Protein AF-A0A8J4W9W8-F1 (afdb_monomer_lite)

Sequence (789 aa):
MNREPVAATDDAAAPTRNLPNRDFATLAKQFIPFQNRTLEEAEPILRTQFSYTGSSVENGIGLIEESRSNFKYFCTGRRFLTRFVADLELLNRHDLMSRIFRIIVPSSDYLTIDVGLHSKDVDPFIFSISKKLGFNALSKIFPELIETAKQVSVKEVPESMWVSTDSTEIPKVALTQSLQAAIRDLEYFLEYIVITDMNKQMIVGMPKTQKHILRVRFKLYAGSKKLDVPKALQLVLSLIDGSGATIKLSPNDIARRQADIKERKHKQYTSLSYEEQQKIDAQNEKKATRKRFNRKTCNSYSHEKNVDECFKMELSYPLIRVPFEETSKTFRLYHKQLTRELAQATAQIEALGDEEGQQPGHRMDVNVAIAKLAELARTLRNLKQSAKSYVVEQQSGLESCAKRARYLETLEDAKIGGDQSGKENNQDKAINDRLIADYLLSQGYLASAKIIEDTKDIGHLVDHDLHTECQLVLKDLRNHRTATAITWCSQNGTRLRRLQSQLEFHVRRQDFIELVRSHKPLEAVKYARAYLTPLAMQPEKQTLRDAAIGEVQIAMATLAFEAPATCGIVAYEKVFSMDRWLMLEKLFYKTFNEVYGIHDPPSLCIAVHAGLSTLNTRTCHLTRDANLKARLAWLTEGFKQRQEGEEIGDNEDSSNESDEIWFKLSTAHEKKAKRDAATSELTNNSSGSKKRKHTGAELPVPICPACSEVGSQLCTGLPFAYHPHSRLVCRVTQSVMDEHNPPLVLPNGRVYSKRGIELLTQRSADGMIKCVDTEDVFSPTDVKPVYIL

Secondary structure (DSSP, 8-state):
-----------------------HHHHHTTTHHHHHHHHHHHHHHHHHH-SEES-SSTT----EEEETTEEEEEEE--TTEEEEEEEEE----S-HHHHHHHHHS----EEEEEEEE-TTTS-S--EEEEEGGGHHHHHHH-THHHHT-EEE--TTS-TTEEEEESSSSHHHHH--HHHHHHHHHTTTTEEEEEEES---SPPTTS-TT---EEEEEEESEETTEEP-HHHHHHHHHHHHHIIIII----HHHHHHHHHHHHHHHHHHHHTS-HHHHHHHHHHHHHHHHHHHHHHHHHTT--TTSSHHHHHHHHHTHHHHHHHHHHHHHHHHHHHHHHHHHHHHHHHHHHHHH--TT--TT-PPPHHHHHHHHHHHHHHHHHHHHHHHHHHHHHHHHHHHHHHHHHHHHHHHHTTTS----S---HHHHHHHHHHHHHHHHHTT-HHHHHHHHHHHT-GGGS-HHHHHHHHHHHHHHHTT--HHHHHHHHHHHHHHHHHT--HHHHHHHHHHHHHHHTT-HHHHHHHIIIIIHHHHH--SSHHHHHHHHHHHHHHHHGGG-SSGGGSS-HHHHGGG-THHHHHHHHHHHHHHHHHHT--SS-HHHHHHHHHHHHH--HHHHHHHHHHHHHHHHHHHHHHHHHHTT-----------------------------------------------------PPPPSSGGGSHHHHHHTTTPPPP--SS---B-TTT-PBP-TTS-EEE-TTS-EEEHHHHHHHHHH-TTS-EE-TTT--EE-GGG-EE----

InterPro domains:
  IPR006595 CTLH, C-terminal LisH motif [PS50897] (471-523)
  IPR006595 CTLH, C-terminal LisH motif [SM00668] (466-523)
  IPR012879 PAT complex subunit CCDC47 [PF07946] (37-252)
  IPR013144 CRA domain [SM00757] (519-624)
  IPR024964 CTLH/CRA C-terminal to LisH motif domain [PF10607] (468-617)
  IPR044063 Gid-type RING finger domain [PS51867] (704-774)
  IPR045098 Fyv10 family [PTHR12170] (312-787)

Structure (mmCIF, N/CA/C/O backbone):
data_AF-A0A8J4W9W8-F1
#
_entry.id   AF-A0A8J4W9W8-F1
#
loop_
_atom_site.group_PDB
_atom_site.id
_atom_site.type_symbol
_atom_site.label_atom_id
_atom_site.label_alt_id
_atom_site.label_comp_id
_atom_site.label_asym_id
_atom_site.label_entity_id
_atom_site.label_seq_id
_atom_site.pdbx_PDB_ins_code
_atom_site.Cartn_x
_atom_site.Cartn_y
_atom_site.Cartn_z
_atom_site.occupancy
_atom_site.B_iso_or_equiv
_atom_site.auth_seq_id
_atom_site.auth_comp_id
_atom_site.auth_asym_id
_atom_site.auth_atom_id
_atom_site.pdbx_PDB_model_num
ATOM 1 N N . MET A 1 1 ? -18.045 66.562 51.109 1.00 33.84 1 MET A N 1
ATOM 2 C CA . MET A 1 1 ? -16.611 66.742 50.801 1.00 33.84 1 MET A CA 1
ATOM 3 C C . MET A 1 1 ? -16.402 66.380 49.347 1.00 33.84 1 MET A C 1
ATOM 5 O O . MET A 1 1 ? -16.769 65.289 48.938 1.00 33.84 1 MET A O 1
ATOM 9 N N . ASN A 1 2 ? -15.932 67.366 48.594 1.00 29.03 2 ASN A N 1
ATOM 10 C CA . ASN A 1 2 ? -15.897 67.445 47.138 1.00 29.03 2 ASN A CA 1
ATOM 11 C C . ASN A 1 2 ? -15.139 66.297 46.466 1.00 29.03 2 ASN A C 1
ATOM 13 O O . ASN A 1 2 ? -14.0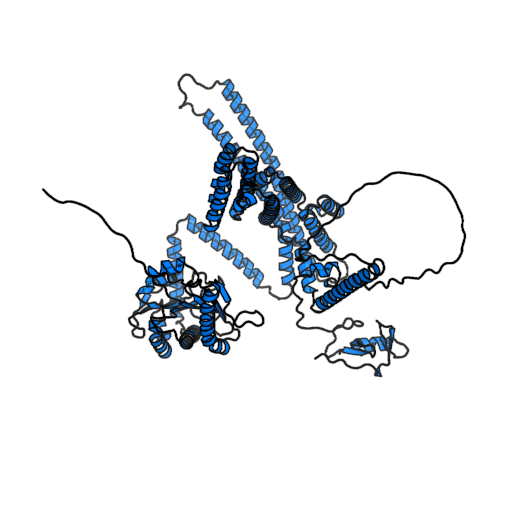27 65.977 46.882 1.00 29.03 2 ASN A O 1
ATOM 17 N N . ARG A 1 3 ? -15.669 65.830 45.331 1.00 30.84 3 ARG A N 1
ATOM 18 C CA . ARG A 1 3 ? -15.008 65.994 44.025 1.00 30.84 3 ARG A CA 1
ATOM 19 C C . ARG A 1 3 ? -16.008 65.723 42.901 1.00 30.84 3 ARG A C 1
ATOM 21 O O . ARG A 1 3 ? -16.554 64.631 42.794 1.00 30.84 3 ARG A O 1
ATOM 28 N N . GLU A 1 4 ? -16.262 66.776 42.134 1.00 28.67 4 GLU A N 1
ATOM 29 C CA . GLU A 1 4 ? -17.134 66.811 40.964 1.00 28.67 4 GLU A CA 1
ATOM 30 C C . GLU A 1 4 ? -16.512 66.145 39.719 1.00 28.67 4 GLU A C 1
ATOM 32 O O . GLU A 1 4 ? -15.296 65.923 39.691 1.00 28.67 4 GLU A O 1
ATOM 37 N N . PRO A 1 5 ? -17.341 65.838 38.696 1.00 33.03 5 PRO A N 1
ATOM 38 C CA . PRO A 1 5 ? -17.021 64.964 37.567 1.00 33.03 5 PRO A CA 1
ATOM 39 C C . PRO A 1 5 ? -17.046 65.645 36.167 1.00 33.03 5 PRO A C 1
ATOM 41 O O . PRO A 1 5 ? -17.716 66.645 35.966 1.00 33.03 5 PRO A O 1
ATOM 44 N N . VAL A 1 6 ? -16.362 65.000 35.206 1.00 28.64 6 VAL A N 1
ATOM 45 C CA . VAL A 1 6 ? -16.765 64.642 33.810 1.00 28.64 6 VAL A CA 1
ATOM 46 C C . VAL A 1 6 ? -17.141 65.713 32.741 1.00 28.64 6 VAL A C 1
ATOM 48 O O . VAL A 1 6 ? -17.948 66.600 32.979 1.00 28.64 6 VAL A O 1
ATOM 51 N N . ALA A 1 7 ? -16.668 65.420 31.502 1.00 25.44 7 ALA A N 1
ATOM 52 C CA . ALA A 1 7 ? -17.068 65.861 30.133 1.00 25.44 7 ALA A CA 1
ATOM 53 C C . ALA A 1 7 ? -16.528 67.223 29.634 1.00 25.44 7 ALA A C 1
ATOM 55 O O . ALA A 1 7 ? -16.416 68.149 30.420 1.00 25.44 7 ALA A O 1
ATOM 56 N N . ALA A 1 8 ? -16.166 67.481 28.365 1.00 24.78 8 ALA A N 1
ATOM 57 C CA . ALA A 1 8 ? -16.101 66.804 27.049 1.00 24.78 8 ALA A CA 1
ATOM 58 C C . ALA A 1 8 ? -14.966 67.522 26.238 1.00 24.78 8 ALA A C 1
ATOM 60 O O . ALA A 1 8 ? -14.466 68.533 26.723 1.00 24.78 8 ALA A O 1
ATOM 61 N N . THR A 1 9 ? -14.431 67.060 25.098 1.00 25.72 9 THR A N 1
ATOM 62 C CA . THR A 1 9 ? -14.971 67.262 23.729 1.00 25.72 9 THR A CA 1
ATOM 63 C C . THR A 1 9 ? -14.082 66.599 22.658 1.00 25.72 9 THR A C 1
ATOM 65 O O . THR A 1 9 ? -12.864 66.520 22.822 1.00 25.72 9 THR A O 1
ATOM 68 N N . ASP A 1 10 ? -14.729 66.204 21.559 1.00 25.27 10 ASP A N 1
ATOM 69 C CA . ASP A 1 10 ? -14.219 65.613 20.312 1.00 25.27 10 ASP A CA 1
ATOM 70 C C . ASP A 1 10 ? -13.405 66.546 19.377 1.00 25.27 10 ASP A C 1
ATOM 72 O O . ASP A 1 10 ? -13.485 67.772 19.456 1.00 25.27 10 ASP A O 1
ATOM 76 N N . ASP A 1 11 ? -12.727 65.867 18.434 1.00 25.61 11 ASP A N 1
ATOM 77 C CA . ASP A 1 11 ? -12.361 66.207 17.042 1.00 25.61 11 ASP A CA 1
ATOM 78 C C . ASP A 1 11 ? -11.167 67.126 16.687 1.00 25.61 11 ASP A C 1
ATOM 80 O O . ASP A 1 11 ? -11.224 68.346 16.802 1.00 25.61 11 ASP A O 1
ATOM 84 N N . ALA A 1 12 ? -10.135 66.523 16.058 1.00 26.00 12 ALA A N 1
ATOM 85 C CA . ALA A 1 12 ? -9.615 66.907 14.727 1.00 26.00 12 ALA A CA 1
ATOM 86 C C . ALA A 1 12 ? -8.562 65.903 14.182 1.00 26.00 12 ALA A C 1
ATOM 88 O O . ALA A 1 12 ? -7.694 65.411 14.899 1.00 26.00 12 ALA A O 1
ATOM 89 N N . ALA A 1 13 ? -8.657 65.617 12.881 1.00 27.91 13 ALA A N 1
ATOM 90 C CA . ALA A 1 13 ? -8.060 64.509 12.128 1.00 27.91 13 ALA A CA 1
ATOM 91 C C . ALA A 1 13 ? -6.611 64.701 11.608 1.00 27.91 13 ALA A C 1
ATOM 93 O O . ALA A 1 13 ? -6.205 65.829 11.347 1.00 27.91 13 ALA A O 1
ATOM 94 N N . ALA A 1 14 ? -5.901 63.585 11.328 1.00 23.78 14 ALA A N 1
ATOM 95 C CA . ALA A 1 14 ? -4.920 63.378 10.228 1.00 23.78 14 ALA A CA 1
ATOM 96 C C . ALA A 1 14 ? -4.373 61.915 10.220 1.00 23.78 14 ALA A C 1
ATOM 98 O O . ALA A 1 14 ? -4.398 61.256 11.255 1.00 23.78 14 ALA A O 1
ATOM 99 N N . PRO A 1 15 ? -3.743 61.406 9.138 1.00 28.72 15 PRO A N 1
ATOM 100 C CA . PRO A 1 15 ? -4.321 61.022 7.853 1.00 28.72 15 PRO A CA 1
ATOM 101 C C . PRO A 1 15 ? -4.163 59.508 7.560 1.00 28.72 15 PRO A C 1
ATOM 103 O O . PRO A 1 15 ? -3.197 58.851 7.953 1.00 28.72 15 PRO A O 1
ATOM 106 N N . THR A 1 16 ? -5.083 58.954 6.774 1.00 29.88 16 THR A N 1
ATOM 107 C CA . THR A 1 16 ? -5.010 57.606 6.197 1.00 29.88 16 THR A CA 1
ATOM 108 C C . THR A 1 16 ? -3.899 57.515 5.143 1.00 29.88 16 THR A C 1
ATOM 110 O O . THR A 1 16 ? -4.017 58.033 4.033 1.00 29.88 16 THR A O 1
ATOM 113 N N . ARG A 1 17 ? -2.804 56.808 5.454 1.00 28.89 17 ARG A N 1
ATOM 114 C CA . ARG A 1 17 ? -1.860 56.312 4.439 1.00 28.89 17 ARG A CA 1
ATOM 115 C C . ARG A 1 17 ? -2.322 54.940 3.953 1.00 28.89 17 ARG A C 1
ATOM 117 O O . ARG A 1 17 ? -2.078 53.928 4.603 1.00 28.89 17 ARG A O 1
ATOM 124 N N . ASN A 1 18 ? -2.964 54.928 2.787 1.00 28.16 18 ASN A N 1
ATOM 125 C CA . ASN A 1 18 ? -3.199 53.727 1.992 1.00 28.16 18 ASN A CA 1
ATOM 126 C C . ASN A 1 18 ? -1.856 53.039 1.686 1.00 28.16 18 ASN A C 1
ATOM 128 O O . ASN A 1 18 ? -1.039 53.556 0.924 1.00 28.16 18 ASN A O 1
ATOM 132 N N . LEU A 1 19 ? -1.621 51.876 2.295 1.00 28.02 19 LEU A N 1
ATOM 133 C CA . LEU A 1 19 ? -0.566 50.947 1.894 1.00 28.02 19 LEU A CA 1
ATOM 134 C C . LEU A 1 19 ? -1.078 50.148 0.686 1.00 28.02 19 LEU A C 1
ATOM 136 O O . LEU A 1 19 ? -2.150 49.550 0.782 1.00 28.02 19 LEU A O 1
ATOM 140 N N . PRO A 1 20 ? -0.356 50.118 -0.447 1.00 30.36 20 PRO A N 1
ATOM 141 C CA . PRO A 1 20 ? -0.790 49.346 -1.597 1.00 30.36 20 PRO A CA 1
ATOM 142 C C . PRO A 1 20 ? -0.708 47.856 -1.264 1.00 30.36 20 PRO A C 1
ATOM 144 O O . PRO A 1 20 ? 0.270 47.383 -0.678 1.00 30.36 20 PRO A O 1
ATOM 147 N N . ASN A 1 21 ? -1.752 47.133 -1.659 1.00 32.50 21 ASN A N 1
ATOM 148 C CA . ASN A 1 21 ? -1.865 45.685 -1.581 1.00 32.50 21 ASN A CA 1
ATOM 149 C C . ASN A 1 21 ? -0.656 45.062 -2.307 1.00 32.50 21 ASN A C 1
ATOM 151 O O . ASN A 1 21 ? -0.577 45.089 -3.534 1.00 32.50 21 ASN A O 1
ATOM 155 N N . ARG A 1 22 ? 0.350 44.583 -1.565 1.00 35.50 22 ARG A N 1
ATOM 156 C CA . ARG A 1 22 ? 1.502 43.897 -2.162 1.00 35.50 22 ARG A CA 1
ATOM 157 C C . ARG A 1 22 ? 1.115 42.448 -2.415 1.00 35.50 22 ARG A C 1
ATOM 159 O O . ARG A 1 22 ? 1.048 41.657 -1.479 1.00 35.50 22 ARG A O 1
ATOM 166 N N . ASP A 1 23 ? 0.902 42.125 -3.686 1.00 33.28 23 ASP A N 1
ATOM 167 C CA . ASP A 1 23 ? 0.664 40.773 -4.187 1.00 33.28 23 ASP A CA 1
ATOM 168 C C . ASP A 1 23 ? 1.649 39.753 -3.598 1.00 33.28 23 ASP A C 1
ATOM 170 O O . ASP A 1 23 ? 2.872 39.923 -3.690 1.00 33.28 23 ASP A O 1
ATOM 174 N N . PHE A 1 24 ? 1.120 38.649 -3.061 1.00 37.12 24 PHE A N 1
ATOM 175 C CA . PHE A 1 24 ? 1.890 37.519 -2.521 1.00 37.12 24 PHE A CA 1
ATOM 176 C C . PHE A 1 24 ? 2.865 36.910 -3.551 1.00 37.12 24 PHE A C 1
ATOM 178 O O . PHE A 1 24 ? 3.930 36.413 -3.178 1.00 37.12 24 PHE A O 1
ATOM 185 N N . ALA A 1 25 ? 2.563 37.026 -4.849 1.00 33.16 25 ALA A N 1
ATOM 186 C CA . ALA A 1 25 ? 3.448 36.622 -5.944 1.00 33.16 25 ALA A CA 1
ATOM 187 C C . ALA A 1 25 ? 4.749 37.450 -6.014 1.00 33.16 25 ALA A C 1
ATOM 189 O O . ALA A 1 25 ? 5.786 36.962 -6.463 1.00 33.16 25 ALA A O 1
ATOM 190 N N . THR A 1 26 ? 4.732 38.690 -5.522 1.00 34.84 26 THR A N 1
ATOM 191 C CA . THR A 1 26 ? 5.894 39.595 -5.536 1.00 34.84 26 THR A CA 1
ATOM 192 C C . THR A 1 26 ? 6.887 39.272 -4.417 1.00 34.84 26 THR A C 1
ATOM 194 O O . THR A 1 26 ? 8.090 39.455 -4.585 1.00 34.84 26 THR A O 1
ATOM 197 N N . LEU A 1 27 ? 6.407 38.731 -3.291 1.00 38.31 27 LEU A N 1
ATOM 198 C CA . LEU A 1 27 ? 7.254 38.254 -2.190 1.00 38.31 27 LEU A CA 1
ATOM 199 C C . LEU A 1 27 ? 7.903 36.902 -2.511 1.00 38.31 27 LEU A C 1
ATOM 201 O O . LEU A 1 27 ? 9.054 36.682 -2.143 1.00 38.31 27 LEU A O 1
ATOM 205 N N . ALA A 1 28 ? 7.220 36.030 -3.262 1.00 34.91 28 ALA A N 1
ATOM 206 C CA . ALA A 1 28 ? 7.801 34.783 -3.768 1.00 34.91 28 ALA A CA 1
ATOM 207 C C . ALA A 1 28 ? 9.051 35.031 -4.644 1.00 34.91 28 ALA A C 1
ATOM 209 O O . ALA A 1 28 ? 10.038 34.300 -4.545 1.00 34.91 28 ALA A O 1
ATOM 210 N N . LYS A 1 29 ? 9.063 36.129 -5.416 1.00 35.25 29 LYS A N 1
ATOM 211 C CA . LYS A 1 29 ? 10.199 36.548 -6.259 1.00 35.25 29 LYS A CA 1
ATOM 212 C C . LYS A 1 29 ? 11.456 36.971 -5.479 1.00 35.25 29 LYS A C 1
ATOM 214 O O . LYS A 1 29 ? 12.521 37.039 -6.080 1.00 35.25 29 LYS A O 1
ATOM 219 N N . GLN A 1 30 ? 11.382 37.217 -4.165 1.00 43.38 30 GLN A N 1
ATOM 220 C CA . GLN A 1 30 ? 12.567 37.513 -3.339 1.00 43.38 30 GLN A CA 1
ATOM 221 C C . GLN A 1 30 ? 13.310 36.258 -2.840 1.00 43.38 30 GLN A C 1
ATOM 223 O O . GLN A 1 30 ? 14.455 36.380 -2.409 1.00 43.38 30 GLN A O 1
ATOM 228 N N . PHE A 1 31 ? 12.707 35.061 -2.905 1.00 49.00 31 PHE A N 1
ATOM 229 C CA . PHE A 1 31 ? 13.310 33.816 -2.390 1.00 49.00 31 PHE A CA 1
ATOM 230 C C . PHE A 1 31 ? 14.134 33.048 -3.431 1.00 49.00 31 PHE A C 1
ATOM 232 O O . PHE A 1 31 ? 15.170 32.475 -3.095 1.00 49.00 31 PHE A O 1
ATOM 239 N N . ILE A 1 32 ? 13.721 33.117 -4.696 1.00 50.09 32 ILE A N 1
ATOM 240 C CA . ILE A 1 32 ? 14.377 32.473 -5.845 1.00 50.09 32 ILE A CA 1
ATOM 241 C C . ILE A 1 32 ? 15.838 32.957 -6.049 1.00 50.09 32 ILE A C 1
ATOM 243 O O . ILE A 1 32 ? 16.719 32.122 -6.246 1.00 50.09 32 ILE A O 1
ATOM 247 N N . PRO A 1 33 ? 16.177 34.261 -5.909 1.00 51.62 33 PRO A N 1
ATOM 248 C CA . PRO A 1 33 ? 17.555 34.734 -6.090 1.00 51.62 33 PRO A CA 1
ATOM 249 C C . PRO A 1 33 ? 18.537 34.224 -5.022 1.00 51.62 33 PRO A C 1
ATOM 251 O O . PRO A 1 33 ? 19.726 34.079 -5.289 1.00 51.62 33 PRO A O 1
ATOM 254 N N . PHE A 1 34 ? 18.064 33.963 -3.797 1.00 53.94 34 PHE A N 1
ATOM 255 C CA . PHE A 1 34 ? 18.919 33.510 -2.693 1.00 53.94 34 PHE A CA 1
ATOM 256 C C . PHE A 1 34 ? 19.360 32.047 -2.861 1.00 53.94 34 PHE A C 1
ATOM 258 O O . PHE A 1 34 ? 20.519 31.706 -2.602 1.00 53.94 34 PHE A O 1
ATOM 265 N N . GLN A 1 35 ? 18.441 31.201 -3.333 1.00 58.47 35 GLN A N 1
ATOM 266 C CA . GLN A 1 35 ? 18.694 29.797 -3.668 1.00 58.47 35 GLN A CA 1
ATOM 267 C C . GLN A 1 35 ? 19.693 29.692 -4.820 1.00 58.47 35 GLN A C 1
ATOM 269 O O . GLN A 1 35 ? 20.712 29.014 -4.682 1.00 58.47 35 GLN A O 1
ATOM 274 N N . ASN A 1 36 ? 19.450 30.448 -5.895 1.00 58.53 36 ASN A N 1
ATOM 275 C CA . ASN A 1 36 ? 20.317 30.474 -7.070 1.00 58.53 36 ASN A CA 1
ATOM 276 C C . ASN A 1 36 ? 21.742 30.903 -6.707 1.00 58.53 36 ASN A C 1
ATOM 278 O O . ASN A 1 36 ? 22.687 30.220 -7.071 1.00 58.53 36 ASN A O 1
ATOM 282 N N . ARG A 1 37 ? 21.914 31.931 -5.866 1.00 65.44 37 ARG A N 1
ATOM 283 C CA . ARG A 1 37 ? 23.247 32.418 -5.474 1.00 65.44 37 ARG A CA 1
ATOM 284 C C . ARG A 1 37 ? 24.057 31.423 -4.633 1.00 65.44 37 ARG A C 1
ATOM 286 O O . ARG A 1 37 ? 25.272 31.345 -4.762 1.00 65.44 37 ARG A O 1
ATOM 293 N N . THR A 1 38 ? 23.403 30.679 -3.740 1.00 66.12 38 THR A N 1
ATOM 294 C CA . THR A 1 38 ? 24.073 29.652 -2.915 1.00 66.12 38 THR A CA 1
ATOM 295 C C . THR A 1 38 ? 24.478 28.447 -3.768 1.00 66.12 38 THR A C 1
ATOM 297 O O . THR A 1 38 ? 25.534 27.856 -3.546 1.00 66.12 38 THR A O 1
ATOM 300 N N . LEU A 1 39 ? 23.654 28.107 -4.763 1.00 67.19 39 LEU A N 1
ATOM 301 C CA . LEU A 1 39 ? 23.920 27.036 -5.716 1.00 67.19 39 LEU A CA 1
ATOM 302 C C . LEU A 1 39 ? 25.022 27.418 -6.719 1.00 67.19 39 LEU A C 1
ATOM 304 O O . LEU A 1 39 ? 25.936 26.627 -6.920 1.00 67.19 39 LEU A O 1
ATOM 308 N N . GLU A 1 40 ? 25.000 28.642 -7.254 1.00 69.06 40 GLU A N 1
ATOM 309 C CA . GLU A 1 40 ? 26.023 29.202 -8.154 1.00 69.06 40 GLU A CA 1
ATOM 310 C C . GLU A 1 40 ? 27.428 29.189 -7.523 1.00 69.06 40 GLU A C 1
ATOM 312 O O . GLU A 1 40 ? 28.414 28.906 -8.200 1.00 69.06 40 GLU A O 1
ATOM 317 N N . GLU A 1 41 ? 27.529 29.445 -6.212 1.00 75.44 41 GLU A N 1
ATOM 318 C CA . GLU A 1 41 ? 28.793 29.385 -5.460 1.00 75.44 41 GLU A CA 1
ATOM 319 C C . GLU A 1 41 ? 29.285 27.933 -5.233 1.00 75.44 41 GLU A C 1
ATOM 321 O O . GLU A 1 41 ? 30.491 27.689 -5.157 1.00 75.44 41 GLU A O 1
ATOM 326 N N . ALA A 1 42 ? 28.374 26.959 -5.120 1.00 78.75 42 ALA A N 1
ATOM 327 C CA . ALA A 1 42 ? 28.677 25.565 -4.769 1.00 78.75 42 ALA A CA 1
ATOM 328 C C . ALA A 1 42 ? 28.926 24.655 -5.984 1.00 78.75 42 ALA A C 1
ATOM 330 O O . ALA A 1 42 ? 29.791 23.774 -5.959 1.00 78.75 42 ALA A O 1
ATOM 331 N N . GLU A 1 43 ? 28.160 24.854 -7.053 1.00 77.50 43 GLU A N 1
ATOM 332 C CA . GLU A 1 43 ? 28.131 24.014 -8.247 1.00 77.50 43 GLU A CA 1
ATOM 333 C C . GLU A 1 43 ? 29.493 23.810 -8.940 1.00 77.50 43 GLU A C 1
ATOM 335 O O . GLU A 1 43 ? 29.803 22.655 -9.248 1.00 77.50 43 GLU A O 1
ATOM 340 N N . PRO A 1 44 ? 30.361 24.827 -9.146 1.00 81.56 44 PRO A N 1
ATOM 341 C CA . PRO A 1 44 ? 31.649 24.607 -9.812 1.00 81.56 44 PRO A CA 1
ATOM 342 C C . PRO A 1 44 ? 32.574 23.676 -9.011 1.00 81.56 44 PRO A C 1
ATOM 344 O O . PRO A 1 44 ? 33.294 22.851 -9.580 1.00 81.56 44 PRO A O 1
ATOM 347 N N . ILE A 1 45 ? 32.523 23.742 -7.680 1.00 83.06 45 ILE A N 1
ATOM 348 C CA . ILE A 1 45 ? 33.308 22.860 -6.806 1.00 83.06 45 ILE A CA 1
ATOM 349 C C . ILE A 1 45 ? 32.733 21.444 -6.843 1.00 83.06 45 ILE A C 1
ATOM 351 O O . ILE A 1 45 ? 33.476 20.472 -6.918 1.00 83.06 45 ILE A O 1
ATOM 355 N N . LEU A 1 46 ? 31.409 21.298 -6.843 1.00 83.94 46 LEU A N 1
ATOM 356 C CA . LEU A 1 46 ? 30.786 19.977 -6.895 1.00 83.94 46 LEU A CA 1
ATOM 357 C C . LEU A 1 46 ? 31.007 19.296 -8.255 1.00 83.94 46 LEU A C 1
ATOM 359 O O . LEU A 1 46 ? 31.349 18.118 -8.284 1.00 83.94 46 LEU A O 1
ATOM 363 N N . ARG A 1 47 ? 30.907 20.021 -9.375 1.00 81.94 47 ARG A N 1
ATOM 364 C CA . ARG A 1 47 ? 31.148 19.471 -10.724 1.00 81.94 47 ARG A CA 1
ATOM 365 C C . ARG A 1 47 ? 32.595 19.043 -10.957 1.00 81.94 47 ARG A C 1
ATOM 367 O O . ARG A 1 47 ? 32.835 18.101 -11.701 1.00 81.94 47 ARG A O 1
ATOM 374 N N . THR A 1 48 ? 33.559 19.712 -10.325 1.00 85.19 48 THR A N 1
ATOM 375 C CA . THR A 1 48 ? 34.978 19.319 -10.416 1.00 85.19 48 THR A CA 1
ATOM 376 C C . THR A 1 48 ? 35.314 18.109 -9.544 1.00 85.19 48 THR A C 1
ATOM 378 O O . THR A 1 48 ? 36.243 17.369 -9.854 1.00 85.19 48 THR A O 1
ATOM 381 N N . GLN A 1 49 ? 34.573 17.893 -8.454 1.00 84.56 49 GLN A N 1
ATOM 382 C CA . GLN A 1 49 ? 34.896 16.896 -7.428 1.00 84.56 49 GLN A CA 1
ATOM 383 C C . GLN A 1 49 ? 34.052 15.611 -7.505 1.00 84.56 49 GLN A C 1
ATOM 385 O O . GLN A 1 49 ? 34.378 14.637 -6.817 1.00 84.56 49 GLN A O 1
ATOM 390 N N . PHE A 1 50 ? 32.983 15.600 -8.309 1.00 84.88 50 PHE A N 1
ATOM 391 C CA . PHE A 1 50 ? 32.039 14.489 -8.457 1.00 84.88 50 PHE A CA 1
ATOM 392 C C . PHE A 1 50 ? 31.734 14.210 -9.933 1.00 84.88 50 PHE A C 1
ATOM 394 O O . PHE A 1 50 ? 31.502 15.136 -10.702 1.00 84.88 50 PHE A O 1
ATOM 401 N N . SER A 1 51 ? 31.664 12.930 -10.318 1.00 79.31 51 SER A N 1
ATOM 402 C CA . SER A 1 51 ? 31.307 12.533 -11.691 1.00 79.31 51 SER A CA 1
ATOM 403 C C . SER A 1 51 ? 29.855 12.837 -12.047 1.00 79.31 51 SER A C 1
ATOM 405 O O . SER A 1 51 ? 29.539 13.049 -13.213 1.00 79.31 51 SER A O 1
ATOM 407 N N . TYR A 1 52 ? 28.966 12.826 -11.053 1.00 76.94 52 TYR A N 1
ATOM 408 C CA . TYR A 1 52 ? 27.548 13.076 -11.252 1.00 76.94 52 TYR A CA 1
ATOM 409 C C . TYR A 1 52 ? 27.036 14.078 -10.221 1.00 76.94 52 TYR A C 1
ATOM 411 O O . TYR A 1 52 ? 27.113 13.848 -9.010 1.00 76.94 52 TYR A O 1
ATOM 419 N N . THR A 1 53 ? 26.479 15.179 -10.714 1.00 75.88 53 THR A N 1
ATOM 420 C CA . THR A 1 53 ? 25.911 16.265 -9.915 1.00 75.88 53 THR A CA 1
ATOM 421 C C . THR A 1 53 ? 24.530 16.624 -10.450 1.00 75.88 53 THR A C 1
ATOM 423 O O . THR A 1 53 ? 24.397 16.875 -11.646 1.00 75.88 53 THR A O 1
ATOM 426 N N . GLY A 1 54 ? 23.528 16.703 -9.576 1.00 64.81 54 GLY A N 1
ATOM 427 C CA . GLY A 1 54 ? 22.184 17.167 -9.930 1.00 64.81 54 GLY A CA 1
ATOM 428 C C . GLY A 1 54 ? 21.147 16.061 -10.166 1.00 64.81 54 GLY A C 1
ATOM 429 O O . GLY A 1 54 ? 21.394 14.868 -9.982 1.00 64.81 54 GLY A O 1
ATOM 430 N N . SER A 1 55 ? 19.930 16.482 -10.516 1.00 53.38 55 SER A N 1
ATOM 431 C CA . SER A 1 55 ? 18.806 15.594 -10.828 1.00 53.38 55 SER A CA 1
ATOM 432 C C . SER A 1 55 ? 18.891 15.106 -12.277 1.00 53.38 55 SER A C 1
ATOM 434 O O . SER A 1 55 ? 19.266 15.864 -13.164 1.00 53.38 55 SER A O 1
ATOM 436 N N . SER A 1 56 ? 18.556 13.840 -12.521 1.00 44.19 56 SER A N 1
ATOM 437 C CA . SER A 1 56 ? 18.560 13.206 -13.848 1.00 44.19 56 SER A CA 1
ATOM 438 C C . SER A 1 56 ? 17.361 13.661 -14.700 1.00 44.19 56 SER A C 1
ATOM 440 O O . SER A 1 56 ? 16.694 12.834 -15.319 1.00 44.19 56 SER A O 1
ATOM 442 N N . VAL A 1 57 ? 17.038 14.955 -14.673 1.00 36.12 57 VAL A N 1
ATOM 443 C CA . VAL A 1 57 ? 15.956 15.573 -15.447 1.00 36.12 57 VAL A CA 1
ATOM 444 C C . VAL A 1 57 ? 16.596 16.428 -16.534 1.00 36.12 57 VAL A C 1
ATOM 446 O O . VAL A 1 57 ? 17.464 17.256 -16.255 1.00 36.12 57 VAL A O 1
ATOM 449 N N . GLU A 1 58 ? 16.201 16.182 -17.781 1.00 36.59 58 GLU A N 1
ATOM 450 C CA . GLU A 1 58 ? 16.696 16.902 -18.953 1.00 36.59 58 GLU A CA 1
ATOM 451 C C . GLU A 1 58 ? 16.539 18.425 -18.767 1.00 36.59 58 GLU A C 1
ATOM 453 O O . GLU A 1 58 ? 15.466 18.926 -18.439 1.00 36.59 58 GLU A O 1
ATOM 458 N N . ASN A 1 59 ? 17.639 19.154 -18.985 1.00 37.91 59 ASN A N 1
ATOM 459 C CA . ASN A 1 59 ? 17.718 20.614 -19.122 1.00 37.91 59 ASN A CA 1
ATOM 460 C C . ASN A 1 59 ? 17.272 21.489 -17.930 1.00 37.91 59 ASN A C 1
ATOM 462 O O . ASN A 1 59 ? 16.750 22.584 -18.137 1.00 37.91 59 ASN A O 1
ATOM 466 N N . GLY A 1 60 ? 17.564 21.087 -16.689 1.00 41.78 60 GLY A N 1
ATOM 467 C CA . GLY A 1 60 ? 17.426 21.966 -15.519 1.00 41.78 60 GLY A CA 1
ATOM 468 C C . GLY A 1 60 ? 18.638 21.934 -14.588 1.00 41.78 60 GLY A C 1
ATOM 469 O O . GLY A 1 60 ? 18.885 20.935 -13.916 1.00 41.78 60 GLY A O 1
ATOM 470 N N . ILE A 1 61 ? 19.376 23.045 -14.495 1.00 48.62 61 ILE A N 1
ATOM 471 C CA . ILE A 1 61 ? 20.214 23.341 -13.320 1.00 48.62 61 ILE A CA 1
ATOM 472 C C . ILE A 1 61 ? 19.239 23.522 -12.153 1.00 48.62 61 ILE A C 1
ATOM 474 O O . ILE A 1 61 ? 18.362 24.380 -12.240 1.00 48.62 61 ILE A O 1
ATOM 478 N N . GLY A 1 62 ? 19.331 22.739 -11.077 1.00 54.91 62 GLY A N 1
ATOM 479 C CA . GLY A 1 62 ? 18.403 22.969 -9.972 1.00 54.91 62 GLY A CA 1
ATOM 480 C C . GLY A 1 62 ? 18.542 22.055 -8.769 1.00 54.91 62 GLY A C 1
ATOM 481 O O . GLY A 1 62 ? 18.622 20.833 -8.880 1.00 54.91 62 GLY A O 1
ATOM 482 N N . LEU A 1 63 ? 18.518 22.688 -7.599 1.00 60.94 63 LEU A N 1
ATOM 483 C CA . LEU A 1 63 ? 18.098 22.075 -6.346 1.00 60.94 63 LEU A CA 1
ATOM 484 C C . LEU A 1 63 ? 16.724 21.407 -6.527 1.00 60.94 63 LEU A C 1
ATOM 486 O O . LEU A 1 63 ? 15.824 21.987 -7.129 1.00 60.94 63 LEU A O 1
ATOM 490 N N . ILE A 1 64 ? 16.546 20.214 -5.967 1.00 68.88 64 ILE A N 1
ATOM 491 C CA . ILE A 1 64 ? 15.245 19.551 -5.886 1.00 68.88 64 ILE A CA 1
ATOM 492 C C . ILE A 1 64 ? 14.440 20.244 -4.786 1.00 68.88 64 ILE A C 1
ATOM 494 O O . ILE A 1 64 ? 14.804 20.171 -3.610 1.00 68.88 64 ILE A O 1
ATOM 498 N N . GLU A 1 65 ? 13.364 20.930 -5.165 1.00 72.62 65 GLU A N 1
ATOM 499 C CA . GLU A 1 65 ? 12.406 21.504 -4.220 1.00 72.62 65 GLU A CA 1
ATOM 500 C C . GLU A 1 65 ? 11.570 20.371 -3.602 1.00 72.62 65 GLU A C 1
ATOM 502 O O . GLU A 1 65 ? 10.699 19.802 -4.256 1.00 72.62 65 GLU A O 1
ATOM 507 N N . GLU A 1 66 ? 11.838 20.017 -2.341 1.00 69.38 66 GLU A N 1
ATOM 508 C CA . GLU A 1 66 ? 10.958 19.111 -1.584 1.00 69.38 66 GLU A CA 1
ATOM 509 C C . GLU A 1 66 ? 9.780 19.871 -0.962 1.00 69.38 66 GLU A C 1
ATOM 511 O O . GLU A 1 66 ? 8.696 19.323 -0.767 1.00 69.38 66 GLU A O 1
ATOM 516 N N . SER A 1 67 ? 9.991 21.148 -0.637 1.00 73.12 67 SER A N 1
ATOM 517 C CA . SER A 1 67 ? 8.957 22.072 -0.175 1.00 73.12 67 SER A CA 1
ATOM 518 C C . SER A 1 67 ? 9.392 23.515 -0.437 1.00 73.12 67 SER A C 1
ATOM 520 O O . SER A 1 67 ? 10.566 23.772 -0.682 1.00 73.12 67 SER A O 1
ATOM 522 N N . ARG A 1 68 ? 8.485 24.483 -0.249 1.00 71.31 68 ARG A N 1
ATOM 523 C CA . ARG A 1 68 ? 8.741 25.930 -0.440 1.00 71.31 68 ARG A CA 1
ATOM 524 C C . ARG A 1 68 ? 9.843 26.532 0.456 1.00 71.31 68 ARG A C 1
ATOM 526 O O . ARG A 1 68 ? 10.045 27.748 0.467 1.00 71.31 68 ARG A O 1
ATOM 533 N N . SER A 1 69 ? 10.494 25.717 1.276 1.00 74.75 69 SER A N 1
ATOM 534 C CA . SER A 1 69 ? 11.523 26.089 2.243 1.00 74.75 69 SER A CA 1
ATOM 535 C C . SER A 1 69 ? 12.616 25.033 2.439 1.00 74.75 69 SER A C 1
ATOM 537 O O . SER A 1 69 ? 13.588 25.329 3.125 1.00 74.75 69 SER A O 1
ATOM 539 N N . ASN A 1 70 ? 12.510 23.845 1.837 1.00 80.69 70 ASN A N 1
ATOM 540 C CA . ASN A 1 70 ? 13.534 22.799 1.908 1.00 80.69 70 ASN A CA 1
ATOM 541 C C . ASN A 1 70 ? 13.957 22.405 0.489 1.00 80.69 70 ASN A C 1
ATOM 543 O O . ASN A 1 70 ? 13.118 22.032 -0.337 1.00 80.69 70 ASN A O 1
ATOM 547 N N . PHE A 1 71 ? 15.261 22.497 0.235 1.00 81.94 71 PHE A N 1
ATOM 548 C CA . PHE A 1 71 ? 15.860 22.282 -1.075 1.00 81.94 71 PHE A CA 1
ATOM 549 C C . PHE A 1 71 ? 17.021 21.304 -0.966 1.00 81.94 71 PHE A C 1
ATOM 551 O O . PHE A 1 71 ? 17.900 21.485 -0.126 1.00 81.94 71 PHE A O 1
ATOM 558 N N . LYS A 1 72 ? 17.069 20.304 -1.849 1.00 84.31 72 LYS A N 1
ATOM 559 C CA . LYS A 1 72 ? 18.100 19.262 -1.804 1.00 84.31 72 LYS A CA 1
ATOM 560 C C . LYS A 1 72 ? 18.942 19.190 -3.056 1.00 84.31 72 LYS A C 1
ATOM 562 O O . LYS A 1 72 ? 18.446 19.305 -4.172 1.00 84.31 72 LYS A O 1
ATOM 567 N N . TYR A 1 73 ? 20.225 18.920 -2.871 1.00 83.69 73 TYR A N 1
ATOM 568 C CA . TYR A 1 73 ? 21.180 18.706 -3.947 1.00 83.69 73 TYR A CA 1
ATOM 569 C C . TYR A 1 73 ? 21.883 17.363 -3.784 1.00 83.69 73 TYR A C 1
ATOM 571 O O . TYR A 1 73 ? 22.323 17.017 -2.689 1.00 83.69 73 TYR A O 1
ATOM 579 N N . PHE A 1 74 ? 22.003 16.609 -4.877 1.00 84.44 74 PHE A N 1
ATOM 580 C CA . PHE A 1 74 ? 22.556 15.256 -4.870 1.00 84.44 74 PHE A CA 1
ATOM 581 C C . PHE A 1 74 ? 23.832 15.178 -5.708 1.00 84.44 74 PHE A C 1
ATOM 583 O O . PHE A 1 74 ? 23.850 15.620 -6.858 1.00 84.44 74 PHE A O 1
ATOM 590 N N . CYS A 1 75 ? 24.867 14.543 -5.152 1.00 83.06 75 CYS A N 1
ATOM 591 C CA . CYS A 1 75 ? 26.100 14.217 -5.870 1.00 83.06 75 CYS A CA 1
ATOM 592 C C . CYS A 1 75 ? 26.490 12.748 -5.660 1.00 83.06 75 CYS A C 1
ATOM 594 O O . CYS A 1 75 ? 26.305 12.185 -4.575 1.00 83.06 75 CYS A O 1
ATOM 596 N N . THR A 1 76 ? 27.060 12.123 -6.691 1.00 82.75 76 THR A N 1
ATOM 597 C CA . THR A 1 76 ? 27.648 10.773 -6.625 1.00 82.75 76 THR A CA 1
ATOM 598 C C . THR A 1 76 ? 28.896 10.679 -7.515 1.00 82.75 76 THR A C 1
ATOM 600 O O . THR A 1 76 ? 29.196 11.594 -8.280 1.00 82.75 76 THR A O 1
ATOM 603 N N . GLY A 1 77 ? 29.663 9.592 -7.392 1.00 77.44 77 GLY A N 1
ATOM 604 C CA . GLY A 1 77 ? 30.844 9.354 -8.235 1.00 77.44 77 GLY A CA 1
ATOM 605 C C . GLY A 1 77 ? 32.174 9.865 -7.670 1.00 77.44 77 GLY A C 1
ATOM 606 O O . GLY A 1 77 ? 33.139 9.994 -8.412 1.00 77.44 77 GLY A O 1
ATOM 607 N N . ARG A 1 78 ? 32.258 10.139 -6.363 1.00 84.31 78 ARG A N 1
ATOM 608 C CA . ARG A 1 78 ? 33.533 10.381 -5.662 1.00 84.31 78 ARG A CA 1
ATOM 609 C C . ARG A 1 78 ? 33.930 9.139 -4.855 1.00 84.31 78 ARG A C 1
ATOM 611 O O . ARG A 1 78 ? 33.069 8.394 -4.389 1.00 84.31 78 ARG A O 1
ATOM 618 N N . ARG A 1 79 ? 35.235 8.916 -4.678 1.00 81.81 79 ARG A N 1
ATOM 619 C CA . ARG A 1 79 ? 35.795 7.833 -3.851 1.00 81.81 79 ARG A CA 1
ATOM 620 C C . ARG A 1 79 ? 35.343 7.952 -2.383 1.00 81.81 79 ARG A C 1
ATOM 622 O O . ARG A 1 79 ? 35.071 9.050 -1.909 1.00 81.81 79 ARG A O 1
ATOM 629 N N . PHE A 1 80 ? 35.272 6.822 -1.675 1.00 83.69 80 PHE A N 1
ATOM 630 C CA . PHE A 1 80 ? 34.916 6.700 -0.246 1.00 83.69 80 PHE A CA 1
ATOM 631 C C . PHE A 1 80 ? 33.467 7.036 0.137 1.00 83.69 80 PHE A C 1
ATOM 633 O O . PHE A 1 80 ? 33.066 6.773 1.274 1.00 83.69 80 PHE A O 1
ATOM 640 N N . LEU A 1 81 ? 32.651 7.539 -0.794 1.00 84.38 81 LEU A N 1
ATOM 641 C CA . LEU A 1 81 ? 31.233 7.803 -0.566 1.00 84.38 81 LEU A CA 1
ATOM 642 C C . LEU A 1 81 ? 30.326 6.978 -1.471 1.00 84.38 81 LEU A C 1
ATOM 644 O O . LEU A 1 81 ? 30.637 6.654 -2.611 1.00 84.38 81 LEU A O 1
ATOM 648 N N . THR A 1 82 ? 29.163 6.660 -0.923 1.00 83.94 82 THR A N 1
ATOM 649 C CA . THR A 1 82 ? 28.033 6.044 -1.618 1.00 83.94 82 THR A CA 1
ATOM 650 C C . THR A 1 82 ? 27.095 7.116 -2.158 1.00 83.94 82 THR A C 1
ATOM 652 O O . THR A 1 82 ? 26.614 7.013 -3.284 1.00 83.94 82 THR A O 1
ATOM 655 N N . ARG A 1 83 ? 26.843 8.166 -1.366 1.00 84.94 83 ARG A N 1
ATOM 656 C CA . ARG A 1 83 ? 25.940 9.259 -1.720 1.00 84.94 83 ARG A CA 1
ATOM 657 C C . ARG A 1 83 ? 26.293 10.526 -0.954 1.00 84.94 83 ARG A C 1
ATOM 659 O O . ARG A 1 83 ? 26.697 10.448 0.204 1.00 84.94 83 ARG A O 1
ATOM 666 N N . PHE A 1 84 ? 26.113 11.669 -1.599 1.00 89.00 84 PHE A N 1
ATOM 667 C CA . PHE A 1 84 ? 26.269 12.996 -1.018 1.00 89.00 84 PHE A CA 1
ATOM 668 C C . PHE A 1 84 ? 24.960 13.766 -1.206 1.00 89.00 84 PHE A C 1
ATOM 670 O O . PHE A 1 84 ? 24.426 13.814 -2.318 1.00 89.00 84 PHE A O 1
ATOM 677 N N . VAL A 1 85 ? 24.434 14.330 -0.123 1.00 88.62 85 VAL A N 1
ATOM 678 C CA . VAL A 1 85 ? 23.180 15.086 -0.092 1.00 88.62 85 VAL A CA 1
ATOM 679 C C . VAL A 1 85 ? 23.430 16.395 0.645 1.00 88.62 85 VAL A C 1
ATOM 681 O O . VAL A 1 85 ? 23.837 16.374 1.800 1.00 88.62 85 VAL A O 1
ATOM 684 N N . ALA A 1 86 ? 23.188 17.528 -0.004 1.00 88.75 86 ALA A N 1
ATOM 685 C CA . ALA A 1 86 ? 23.153 18.827 0.659 1.00 88.75 86 ALA A CA 1
ATOM 686 C C . ALA A 1 86 ? 21.694 19.267 0.806 1.00 88.75 86 ALA A C 1
ATOM 688 O O . ALA A 1 86 ? 20.982 19.359 -0.190 1.00 88.75 86 ALA A O 1
ATOM 689 N N . ASP A 1 87 ? 21.261 19.503 2.038 1.00 88.06 87 ASP A N 1
ATOM 690 C CA . ASP A 1 87 ? 19.922 19.944 2.421 1.00 88.06 87 ASP A CA 1
ATOM 691 C C . ASP A 1 87 ? 19.985 21.401 2.896 1.00 88.06 87 ASP A C 1
ATOM 693 O O . ASP A 1 87 ? 20.693 21.744 3.849 1.00 88.06 87 ASP A O 1
ATOM 697 N N . LEU A 1 88 ? 19.277 22.268 2.183 1.00 87.38 88 LEU A N 1
ATOM 698 C CA . LEU A 1 88 ? 19.149 23.685 2.467 1.00 87.38 88 LEU A CA 1
ATOM 699 C C . LEU A 1 88 ? 17.794 23.923 3.145 1.00 87.38 88 LEU A C 1
ATOM 701 O O . LEU A 1 88 ? 16.760 24.074 2.489 1.00 87.38 88 LEU A O 1
ATOM 705 N N . GLU A 1 89 ? 17.827 23.983 4.475 1.00 86.56 89 GLU A N 1
ATOM 706 C CA . GLU A 1 89 ? 16.677 24.234 5.339 1.00 86.56 89 GLU A CA 1
ATOM 707 C C . GLU A 1 89 ? 16.509 25.745 5.537 1.00 86.56 89 GLU A C 1
ATOM 709 O O . GLU A 1 89 ? 17.163 26.375 6.378 1.00 86.56 89 GLU A O 1
ATOM 714 N N . LEU A 1 90 ? 15.613 26.342 4.758 1.00 83.88 90 LEU A N 1
ATOM 715 C CA . LEU A 1 90 ? 15.243 27.740 4.894 1.00 83.88 90 LEU A CA 1
ATOM 716 C C . LEU A 1 90 ? 14.059 27.889 5.844 1.00 83.88 90 LEU A C 1
ATOM 718 O O . LEU A 1 90 ? 13.137 27.085 5.925 1.00 83.88 90 LEU A O 1
ATOM 722 N N . LEU A 1 91 ? 14.040 29.003 6.549 1.00 80.44 91 LEU A N 1
ATOM 723 C CA . LEU A 1 91 ? 12.897 29.433 7.321 1.00 80.44 91 LEU A CA 1
ATOM 724 C C . LEU A 1 91 ? 11.678 29.650 6.402 1.00 80.44 91 LEU A C 1
ATOM 726 O O . LEU A 1 91 ? 11.753 30.416 5.438 1.00 80.44 91 LEU A O 1
ATOM 730 N N . ASN A 1 92 ? 10.526 29.049 6.747 1.00 75.44 92 ASN A N 1
ATOM 731 C CA . ASN A 1 92 ? 9.207 29.324 6.151 1.00 75.44 92 ASN A CA 1
ATOM 732 C C . ASN A 1 92 ? 8.875 30.817 6.261 1.00 75.44 92 ASN A C 1
ATOM 734 O O . ASN A 1 92 ? 8.353 31.279 7.276 1.00 75.44 92 ASN A O 1
ATOM 738 N N . ARG A 1 93 ? 9.265 31.616 5.272 1.00 72.25 93 ARG A N 1
ATOM 739 C CA . ARG A 1 93 ? 8.970 33.057 5.219 1.00 72.25 93 ARG A CA 1
ATOM 740 C C . ARG A 1 93 ? 7.646 33.345 4.510 1.00 72.25 93 ARG A C 1
ATOM 742 O O . ARG A 1 93 ? 7.126 34.449 4.628 1.00 72.25 93 ARG A O 1
ATOM 749 N N . HIS A 1 94 ? 7.102 32.338 3.831 1.00 68.50 94 HIS A N 1
ATOM 750 C CA . HIS A 1 94 ? 5.807 32.360 3.157 1.00 68.50 94 HIS A CA 1
ATOM 751 C C . HIS A 1 94 ? 4.621 32.062 4.096 1.00 68.50 94 HIS A C 1
ATOM 753 O O . HIS A 1 94 ? 3.486 32.341 3.731 1.00 68.50 94 HIS A O 1
ATOM 759 N N . ASP A 1 95 ? 4.871 31.522 5.293 1.00 73.31 95 ASP A N 1
ATOM 760 C CA . ASP A 1 95 ? 3.840 31.191 6.284 1.00 73.31 95 ASP A CA 1
ATOM 761 C C . ASP A 1 95 ? 3.753 32.269 7.377 1.00 73.31 95 ASP A C 1
ATOM 763 O O . ASP A 1 95 ? 4.743 32.594 8.041 1.00 73.31 95 ASP A O 1
ATOM 767 N N . LEU A 1 96 ? 2.553 32.821 7.568 1.00 71.75 96 LEU A N 1
ATOM 768 C CA . LEU A 1 96 ? 2.281 33.867 8.550 1.00 71.75 96 LEU A CA 1
ATOM 769 C C . LEU A 1 96 ? 2.445 33.354 9.989 1.00 71.75 96 LEU A C 1
ATOM 771 O O . LEU A 1 96 ? 3.005 34.067 10.823 1.00 71.75 96 LEU A O 1
ATOM 775 N N . MET A 1 97 ? 2.047 32.109 10.270 1.00 72.94 97 MET A N 1
ATOM 776 C CA . MET A 1 97 ? 2.152 31.527 11.614 1.00 72.94 97 MET A CA 1
ATOM 777 C C . MET A 1 97 ? 3.616 31.318 12.006 1.00 72.94 97 MET A C 1
ATOM 779 O O . MET A 1 97 ? 4.042 31.742 13.082 1.00 72.94 97 MET A O 1
ATOM 783 N N . SER A 1 98 ? 4.428 30.788 11.087 1.00 71.00 98 SER A N 1
ATOM 784 C CA . SER A 1 98 ? 5.884 30.684 11.251 1.00 71.00 98 SER A CA 1
ATOM 785 C C . SER A 1 98 ? 6.570 32.041 11.470 1.00 71.00 98 SER A C 1
ATOM 787 O O . SER A 1 98 ? 7.595 32.107 12.149 1.00 71.00 98 SER A O 1
ATOM 789 N N . ARG A 1 99 ? 6.043 33.141 10.909 1.00 71.12 99 ARG A N 1
ATOM 790 C CA . ARG A 1 99 ? 6.581 34.496 11.136 1.00 71.12 99 ARG A CA 1
ATOM 791 C C . ARG A 1 99 ? 6.233 35.034 12.521 1.00 71.12 99 ARG A C 1
ATOM 793 O O . ARG A 1 99 ? 7.111 35.608 13.157 1.00 71.12 99 ARG A O 1
ATOM 800 N N . ILE A 1 100 ? 5.004 34.824 12.992 1.00 74.06 100 ILE A N 1
ATOM 801 C CA . ILE A 1 100 ? 4.570 35.231 14.339 1.00 74.06 100 ILE A CA 1
ATOM 802 C C . ILE A 1 100 ? 5.343 34.443 15.403 1.00 74.06 100 ILE A C 1
ATOM 804 O O . ILE A 1 100 ? 5.885 35.032 16.334 1.00 74.06 100 ILE A O 1
ATOM 808 N N . PHE A 1 101 ? 5.491 33.127 15.223 1.00 70.50 101 PHE A N 1
ATOM 809 C CA . PHE A 1 101 ? 6.242 32.277 16.150 1.00 70.50 101 PHE A CA 1
ATOM 810 C C . PHE A 1 101 ? 7.714 32.705 16.294 1.00 70.50 101 PHE A C 1
ATOM 812 O O . PHE A 1 101 ? 8.276 32.638 17.384 1.00 70.50 101 PHE A O 1
ATOM 819 N N . ARG A 1 102 ? 8.337 33.226 15.228 1.00 67.56 102 ARG A N 1
ATOM 820 C CA . ARG A 1 102 ? 9.731 33.714 15.257 1.00 67.56 102 ARG A CA 1
ATOM 821 C C . ARG A 1 102 ? 9.958 34.981 16.062 1.00 67.56 102 ARG A C 1
ATOM 823 O O . ARG A 1 102 ? 11.093 35.232 16.452 1.00 67.56 102 ARG A O 1
ATOM 830 N N . ILE A 1 103 ? 8.913 35.770 16.300 1.00 69.25 103 ILE A N 1
ATOM 831 C CA . ILE A 1 103 ? 9.003 36.914 17.216 1.00 69.25 103 ILE A CA 1
ATOM 832 C C . ILE A 1 103 ? 9.289 36.406 18.639 1.00 69.25 103 ILE A C 1
ATOM 834 O O . ILE A 1 103 ? 9.965 37.078 19.409 1.00 69.25 103 ILE A O 1
ATOM 838 N N . ILE A 1 104 ? 8.821 35.194 18.958 1.00 69.06 104 ILE A N 1
ATOM 839 C CA . ILE A 1 104 ? 8.950 34.560 20.271 1.00 69.06 104 ILE A CA 1
ATOM 840 C C . ILE A 1 104 ? 10.187 33.647 20.328 1.00 69.06 104 ILE A C 1
ATOM 842 O O . ILE A 1 104 ? 10.921 33.674 21.313 1.00 69.06 104 ILE A O 1
ATOM 846 N N . VAL A 1 105 ? 10.442 32.849 19.280 1.00 65.44 105 VAL A N 1
ATOM 847 C CA . VAL A 1 105 ? 11.554 31.883 19.231 1.00 65.44 105 VAL A CA 1
ATOM 848 C C . VAL A 1 105 ? 12.496 32.186 18.057 1.00 65.44 105 VAL A C 1
ATOM 850 O O . VAL A 1 105 ? 12.156 31.903 16.901 1.00 65.44 105 VAL A O 1
ATOM 853 N N . PRO A 1 106 ? 13.708 32.717 18.310 1.00 69.81 106 PRO A N 1
ATOM 854 C CA . PRO A 1 106 ? 14.667 32.998 17.250 1.00 69.81 106 PRO A CA 1
ATOM 855 C C . PRO A 1 106 ? 15.111 31.698 16.568 1.00 69.81 106 PRO A C 1
ATOM 857 O O . PRO A 1 106 ? 15.532 30.743 17.215 1.00 69.81 106 PRO A O 1
ATOM 860 N N . SER A 1 107 ? 15.011 31.669 15.239 1.00 75.69 107 SER A N 1
ATOM 861 C CA . SER A 1 107 ? 15.379 30.528 14.390 1.00 75.69 107 SER A CA 1
ATOM 862 C C . SER A 1 107 ? 16.320 30.996 13.273 1.00 75.69 107 SER A C 1
ATOM 864 O O . SER A 1 107 ? 16.298 32.170 12.905 1.00 75.69 107 SER A O 1
ATOM 866 N N . SER A 1 108 ? 17.145 30.102 12.726 1.00 83.69 108 SER A N 1
ATOM 867 C CA . SER A 1 108 ? 18.119 30.408 11.662 1.00 83.69 108 SER A CA 1
ATOM 868 C C . SER A 1 108 ? 17.922 29.492 10.452 1.00 83.69 108 SER A C 1
ATOM 870 O O . SER A 1 108 ? 17.310 28.436 10.585 1.00 83.69 108 SER A O 1
ATOM 872 N N . ASP A 1 109 ? 18.430 29.895 9.285 1.00 87.81 109 ASP A N 1
ATOM 873 C CA . ASP A 1 109 ? 18.531 29.004 8.123 1.00 87.81 109 ASP A CA 1
ATOM 874 C C . ASP A 1 109 ? 19.773 28.110 8.247 1.00 87.81 109 ASP A C 1
ATOM 876 O O . ASP A 1 109 ? 20.830 28.560 8.718 1.00 87.81 109 ASP A O 1
ATOM 880 N N . TYR A 1 110 ? 19.663 26.869 7.780 1.00 90.06 110 TYR A N 1
ATOM 881 C CA . TYR A 1 110 ? 20.702 25.855 7.916 1.00 90.06 110 TYR A CA 1
ATOM 882 C C . TYR A 1 110 ? 21.071 25.219 6.575 1.00 90.06 110 TYR A C 1
ATOM 884 O O . TYR A 1 110 ? 20.226 25.008 5.710 1.00 90.06 110 TYR A O 1
ATOM 892 N N . LEU A 1 111 ? 22.351 24.882 6.435 1.00 91.38 111 LEU A N 1
ATOM 893 C CA . LEU A 1 111 ? 22.876 24.004 5.396 1.00 91.38 111 LEU A CA 1
ATOM 894 C C . LEU A 1 111 ? 23.381 22.730 6.071 1.00 91.38 111 LEU A C 1
ATOM 896 O O . LEU A 1 111 ? 24.370 22.766 6.808 1.00 91.38 111 LEU A O 1
ATOM 900 N N . THR A 1 112 ? 22.704 21.614 5.829 1.00 91.81 112 THR A N 1
ATOM 901 C CA . THR A 1 112 ? 23.083 20.294 6.340 1.00 91.81 112 THR A CA 1
ATOM 902 C C . THR A 1 112 ? 23.647 19.464 5.196 1.00 91.81 112 THR A C 1
ATOM 904 O O . THR A 1 112 ? 22.999 19.294 4.172 1.00 91.81 112 THR A O 1
ATOM 907 N N . ILE A 1 113 ? 24.856 18.938 5.351 1.00 92.81 113 ILE A N 1
ATOM 908 C CA . ILE A 1 113 ? 25.497 18.076 4.360 1.00 92.81 113 ILE A CA 1
ATOM 909 C C . ILE A 1 113 ? 25.605 16.671 4.937 1.00 92.81 113 ILE A C 1
ATOM 911 O O . ILE A 1 113 ? 26.273 16.455 5.948 1.00 92.81 113 ILE A O 1
ATOM 915 N N . ASP A 1 114 ? 24.955 15.733 4.258 1.00 91.56 114 ASP A N 1
ATOM 916 C CA . ASP A 1 114 ? 24.879 14.321 4.592 1.00 91.56 114 ASP A CA 1
ATOM 917 C C . ASP A 1 114 ? 25.633 13.474 3.577 1.00 91.56 114 ASP A C 1
ATOM 919 O O . ASP A 1 114 ? 25.326 13.455 2.384 1.00 91.56 114 ASP A O 1
ATOM 923 N N . VAL A 1 115 ? 26.601 12.708 4.067 1.00 91.75 115 VAL A N 1
ATOM 924 C CA . VAL A 1 115 ? 27.451 11.848 3.250 1.00 91.75 115 VAL A CA 1
ATOM 925 C C . VAL A 1 115 ? 27.366 10.418 3.759 1.00 91.75 115 VAL A C 1
ATOM 927 O O . VAL A 1 115 ? 27.702 10.120 4.903 1.00 91.75 115 VAL A O 1
ATOM 930 N N . GLY A 1 116 ? 26.927 9.508 2.894 1.00 90.25 116 GLY A N 1
ATOM 931 C CA . GLY A 1 116 ? 26.954 8.077 3.162 1.00 90.25 116 GLY A CA 1
ATOM 932 C C . GLY A 1 116 ? 28.337 7.532 2.836 1.00 90.25 116 GLY A C 1
ATOM 933 O O . GLY A 1 116 ? 28.699 7.470 1.664 1.00 90.25 116 GLY A O 1
ATOM 934 N N . LEU A 1 117 ? 29.102 7.112 3.837 1.00 89.06 117 LEU A N 1
ATOM 935 C CA . LEU A 1 117 ? 30.460 6.589 3.660 1.00 89.06 117 LEU A CA 1
ATOM 936 C C . LEU A 1 117 ? 30.454 5.099 3.286 1.00 89.06 117 LEU A C 1
ATOM 938 O O . LEU A 1 117 ? 29.600 4.328 3.728 1.00 89.06 117 LEU A O 1
ATOM 942 N N . HIS A 1 118 ? 31.401 4.661 2.462 1.00 86.56 118 HIS A N 1
ATOM 943 C CA . HIS A 1 118 ? 31.471 3.257 2.067 1.00 86.56 118 HIS A CA 1
ATOM 944 C C . HIS A 1 118 ? 32.021 2.384 3.208 1.00 86.56 118 HIS A C 1
ATOM 946 O O . HIS A 1 118 ? 33.140 2.572 3.680 1.00 86.56 118 HIS A O 1
ATOM 952 N N . SER A 1 119 ? 31.244 1.386 3.641 1.00 82.19 119 SER A N 1
ATOM 953 C CA . SER A 1 119 ? 31.542 0.592 4.846 1.00 82.19 119 SER A CA 1
ATOM 954 C C . SER A 1 119 ? 32.765 -0.322 4.742 1.00 82.19 119 SER A C 1
ATOM 956 O O . SER A 1 119 ? 33.140 -0.927 5.739 1.00 82.19 119 SER A O 1
ATOM 958 N N . LYS A 1 120 ? 33.326 -0.524 3.541 1.00 81.88 120 LYS A N 1
ATOM 959 C CA . LYS A 1 120 ? 34.572 -1.293 3.371 1.00 81.88 120 LYS A CA 1
ATOM 960 C C . LYS A 1 120 ? 35.813 -0.413 3.484 1.00 81.88 120 LYS A C 1
ATOM 962 O O . LYS A 1 120 ? 36.880 -0.930 3.792 1.00 81.88 120 LYS A O 1
ATOM 967 N N . ASP A 1 121 ? 35.666 0.884 3.218 1.00 81.69 121 ASP A N 1
ATOM 968 C CA . ASP A 1 121 ? 36.800 1.799 3.113 1.00 81.69 121 ASP A CA 1
ATOM 969 C C . ASP A 1 121 ? 37.008 2.621 4.383 1.00 81.69 121 ASP A C 1
ATOM 971 O O . ASP A 1 121 ? 38.105 3.124 4.587 1.00 81.69 121 ASP A O 1
ATOM 975 N N . VAL A 1 122 ? 35.993 2.751 5.241 1.00 84.31 122 VAL A N 1
ATOM 976 C CA . VAL A 1 122 ? 36.059 3.510 6.498 1.00 84.31 122 VAL A CA 1
ATOM 977 C C . VAL A 1 122 ? 36.001 2.549 7.679 1.00 84.31 122 VAL A C 1
ATOM 979 O O . VAL A 1 122 ? 35.157 1.652 7.713 1.00 84.31 122 VAL A O 1
ATOM 982 N N . ASP A 1 123 ? 36.902 2.736 8.641 1.00 85.88 123 ASP A N 1
ATOM 983 C CA . ASP A 1 123 ? 36.938 1.914 9.848 1.00 85.88 123 ASP A CA 1
ATOM 984 C C . ASP A 1 123 ? 35.773 2.295 10.779 1.00 85.88 123 ASP A C 1
ATOM 986 O O . ASP A 1 123 ? 35.317 3.440 10.765 1.00 85.88 123 ASP A O 1
ATOM 990 N N . PRO A 1 124 ? 35.257 1.368 11.602 1.00 85.19 124 PRO A N 1
ATOM 991 C CA . PRO A 1 124 ? 34.125 1.664 12.469 1.00 85.19 124 PRO A CA 1
ATOM 992 C C . PRO A 1 124 ? 34.558 2.591 13.610 1.00 85.19 124 PRO A C 1
ATOM 994 O O . PRO A 1 124 ? 35.236 2.147 14.542 1.00 85.19 124 PRO A O 1
ATOM 997 N N . PHE A 1 125 ? 34.156 3.863 13.543 1.00 89.06 125 PHE A N 1
ATOM 998 C CA . PHE A 1 125 ? 34.364 4.845 14.603 1.00 89.06 125 PHE A CA 1
ATOM 999 C C . PHE A 1 125 ? 33.255 5.887 14.739 1.00 89.06 125 PHE A C 1
ATOM 1001 O O . PHE A 1 125 ? 32.515 6.173 13.798 1.00 89.06 125 PHE A O 1
ATOM 1008 N N . ILE A 1 126 ? 33.166 6.461 15.940 1.00 89.88 126 ILE A N 1
ATOM 1009 C CA . ILE A 1 126 ? 32.304 7.586 16.276 1.00 89.88 126 ILE A CA 1
ATOM 1010 C C . ILE A 1 126 ? 33.198 8.753 16.654 1.00 89.88 126 ILE A C 1
ATOM 1012 O O . ILE A 1 126 ? 33.972 8.687 17.608 1.00 89.88 126 ILE A O 1
ATOM 1016 N N . PHE A 1 127 ? 33.060 9.836 15.904 1.00 91.94 127 PHE A N 1
ATOM 1017 C CA . PHE A 1 127 ? 33.771 11.081 16.124 1.00 91.94 127 PHE A CA 1
ATOM 1018 C C . PHE A 1 127 ? 32.820 12.243 15.888 1.00 91.94 127 PHE A C 1
ATOM 1020 O O . PHE A 1 127 ? 32.164 12.324 14.853 1.00 91.94 127 PHE A O 1
ATOM 1027 N N . SER A 1 128 ? 32.739 13.162 16.840 1.00 92.88 128 SER A N 1
ATOM 1028 C CA . SER A 1 128 ? 31.895 14.343 16.710 1.00 92.88 128 SER A CA 1
ATOM 1029 C C . SER A 1 128 ? 32.550 15.578 17.297 1.00 92.88 128 SER A C 1
ATOM 1031 O O . SER A 1 128 ? 33.263 15.501 18.296 1.00 92.88 128 SER A O 1
ATOM 1033 N N . ILE A 1 129 ? 32.259 16.720 16.683 1.00 93.31 129 ILE A N 1
ATOM 1034 C CA . ILE A 1 129 ? 32.615 18.055 17.156 1.00 93.31 129 ILE A CA 1
ATOM 1035 C C . ILE A 1 129 ? 31.325 18.864 17.173 1.00 93.31 129 ILE A C 1
ATOM 1037 O O . ILE A 1 129 ? 30.620 18.906 16.171 1.00 93.31 129 ILE A O 1
ATOM 1041 N N . SER A 1 130 ? 30.975 19.495 18.288 1.00 93.06 130 SER A N 1
ATOM 1042 C CA . SER A 1 130 ? 29.727 20.266 18.378 1.00 93.06 130 SER A CA 1
ATOM 1043 C C . SER A 1 130 ? 29.835 21.420 19.356 1.00 93.06 130 SER A C 1
ATOM 1045 O O . SER A 1 130 ? 30.653 21.382 20.272 1.00 93.06 130 SER A O 1
ATOM 1047 N N . LYS A 1 131 ? 28.995 22.449 19.203 1.00 90.25 131 LYS A N 1
ATOM 1048 C CA . LYS A 1 131 ? 28.919 23.532 20.196 1.00 90.25 131 LYS A CA 1
ATOM 1049 C C . LYS A 1 131 ? 28.440 23.002 21.546 1.00 90.25 131 LYS A C 1
ATOM 1051 O O . LYS A 1 131 ? 27.457 22.263 21.606 1.00 90.25 131 LYS A O 1
ATOM 1056 N N . LYS A 1 132 ? 29.055 23.473 22.638 1.00 88.12 132 LYS A N 1
ATOM 1057 C CA . LYS A 1 132 ? 28.713 23.059 24.015 1.00 88.12 132 LYS A CA 1
ATOM 1058 C C . LYS A 1 132 ? 27.214 23.194 24.323 1.00 88.12 132 LYS A C 1
ATOM 1060 O O . LYS A 1 132 ? 26.596 22.266 24.832 1.00 88.12 132 LYS A O 1
ATOM 1065 N N . LEU A 1 133 ? 26.605 24.318 23.931 1.00 84.88 133 LEU A N 1
ATOM 1066 C CA . LEU A 1 133 ? 25.170 24.584 24.127 1.00 84.88 133 LEU A CA 1
ATOM 1067 C C . LEU A 1 133 ? 24.253 23.674 23.287 1.00 84.88 133 LEU A C 1
ATOM 1069 O O . LEU A 1 133 ? 23.111 23.433 23.666 1.00 84.88 133 LEU A O 1
ATOM 1073 N N . GLY A 1 134 ? 24.739 23.175 22.147 1.00 82.44 134 GLY A N 1
ATOM 1074 C CA . GLY A 1 134 ? 23.969 22.354 21.208 1.00 82.44 134 GLY A CA 1
ATOM 1075 C C . GLY A 1 134 ? 24.071 20.848 21.456 1.00 82.44 134 GLY A C 1
ATOM 1076 O O . GLY A 1 134 ? 23.297 20.090 20.874 1.00 82.44 134 GLY A O 1
ATOM 1077 N N . PHE A 1 135 ? 24.979 20.398 22.328 1.00 86.88 135 PHE A N 1
ATOM 1078 C CA . PHE A 1 135 ? 25.261 18.973 22.520 1.00 86.88 135 PHE A CA 1
ATOM 1079 C C . PHE A 1 135 ? 24.040 18.174 22.999 1.00 86.88 135 PHE A C 1
ATOM 1081 O O . PHE A 1 135 ? 23.805 17.070 22.521 1.00 86.88 135 PHE A O 1
ATOM 1088 N N . ASN A 1 136 ? 23.207 18.746 23.874 1.00 86.12 136 ASN A N 1
ATOM 1089 C CA . ASN A 1 136 ? 21.992 18.076 24.360 1.00 86.12 136 ASN A CA 1
ATOM 1090 C C . ASN A 1 136 ? 20.920 17.901 23.273 1.00 86.12 136 ASN A C 1
ATOM 1092 O O . ASN A 1 136 ? 20.122 16.969 23.332 1.00 86.12 136 ASN A O 1
ATOM 1096 N N . ALA A 1 137 ? 20.860 18.808 22.295 1.00 85.56 137 ALA A N 1
ATOM 1097 C CA . ALA A 1 137 ? 19.992 18.637 21.134 1.00 85.56 137 ALA A CA 1
ATOM 1098 C C . ALA A 1 137 ? 20.595 17.605 20.172 1.00 85.56 137 ALA A C 1
ATOM 1100 O O . ALA A 1 137 ? 19.880 16.742 19.667 1.00 85.56 137 ALA A O 1
ATOM 1101 N N . LEU A 1 138 ? 21.919 17.643 19.988 1.00 87.50 138 LEU A N 1
ATOM 1102 C CA . LEU A 1 138 ? 22.646 16.704 19.142 1.00 87.50 138 LEU A CA 1
ATOM 1103 C C . LEU A 1 138 ? 22.548 15.263 19.649 1.00 87.50 138 LEU A C 1
ATOM 1105 O O . LEU A 1 138 ? 22.347 14.360 18.848 1.00 87.50 138 LEU A O 1
ATOM 1109 N N . SER A 1 139 ? 22.630 15.031 20.956 1.00 85.81 139 SER A N 1
ATOM 1110 C CA . SER A 1 139 ? 22.535 13.690 21.539 1.00 85.81 139 SER A CA 1
ATOM 1111 C C . SER A 1 139 ? 21.138 13.075 21.444 1.00 85.81 139 SER A C 1
ATOM 1113 O O . SER A 1 139 ? 21.005 11.856 21.440 1.00 85.81 139 SER A O 1
ATOM 1115 N N . LYS A 1 140 ? 20.086 13.891 21.300 1.00 86.88 140 LYS A N 1
ATOM 1116 C CA . LYS A 1 140 ? 18.746 13.395 20.939 1.00 86.88 140 LYS A CA 1
ATOM 1117 C C . LYS A 1 140 ? 18.694 12.920 19.487 1.00 86.88 140 LYS A C 1
ATOM 1119 O O . LYS A 1 140 ? 17.941 12.002 19.172 1.00 86.88 140 LYS A O 1
ATOM 1124 N N . ILE A 1 141 ? 19.477 13.552 18.611 1.00 84.25 141 ILE A N 1
ATOM 1125 C CA . ILE A 1 141 ? 19.593 13.179 17.197 1.00 84.25 141 ILE A CA 1
ATOM 1126 C C . ILE A 1 141 ? 20.489 11.934 17.059 1.00 84.25 141 ILE A C 1
ATOM 1128 O O . ILE A 1 141 ? 20.108 10.961 16.418 1.00 84.25 141 ILE A O 1
ATOM 1132 N N . PHE A 1 142 ? 21.632 11.906 17.735 1.00 86.62 142 PHE A N 1
ATOM 1133 C CA . PHE A 1 142 ? 22.568 10.782 17.747 1.00 86.62 142 PHE A CA 1
ATOM 1134 C C . PHE A 1 142 ? 22.740 10.244 19.178 1.00 86.62 142 PHE A C 1
ATOM 1136 O O . PHE A 1 142 ? 23.699 10.624 19.861 1.00 86.62 142 PHE A O 1
ATOM 1143 N N . PRO A 1 143 ? 21.832 9.365 19.658 1.00 84.75 143 PRO A N 1
ATOM 1144 C CA . PRO A 1 143 ? 21.914 8.774 20.997 1.00 84.75 143 PRO A CA 1
ATOM 1145 C C . PRO A 1 143 ? 23.237 8.049 21.263 1.00 84.75 143 PRO A C 1
ATOM 1147 O O . PRO A 1 143 ? 23.720 8.017 22.396 1.00 84.75 143 PRO A O 1
ATOM 1150 N N . GLU A 1 144 ? 23.872 7.518 20.214 1.00 84.38 144 GLU A N 1
ATOM 1151 C CA . GLU A 1 144 ? 25.167 6.846 20.302 1.00 84.38 144 GLU A CA 1
ATOM 1152 C C . GLU A 1 144 ? 26.287 7.732 20.876 1.00 84.38 144 GLU A C 1
ATOM 1154 O O . GLU A 1 144 ? 27.213 7.207 21.497 1.00 84.38 144 GLU A O 1
ATOM 1159 N N . LEU A 1 145 ? 26.191 9.062 20.754 1.00 85.62 145 LEU A N 1
ATOM 1160 C CA . LEU A 1 145 ? 27.188 9.990 21.299 1.00 85.62 145 LEU A CA 1
ATOM 1161 C C . LEU A 1 145 ? 27.235 9.989 22.832 1.00 85.62 145 LEU A C 1
ATOM 1163 O O . LEU A 1 145 ? 28.268 10.328 23.399 1.00 85.62 145 LEU A O 1
ATOM 1167 N N . ILE A 1 146 ? 26.140 9.606 23.497 1.00 84.25 146 ILE A N 1
ATOM 1168 C CA . ILE A 1 146 ? 26.096 9.414 24.954 1.00 84.25 146 ILE A CA 1
ATOM 1169 C C . ILE A 1 146 ? 26.297 7.936 25.303 1.00 84.25 146 ILE A C 1
ATOM 1171 O O . ILE A 1 146 ? 26.979 7.618 26.273 1.00 84.25 146 ILE A O 1
ATOM 1175 N N . GLU A 1 147 ? 25.713 7.021 24.522 1.00 79.69 147 GLU A N 1
ATOM 1176 C CA . GLU A 1 147 ? 25.786 5.582 24.806 1.00 79.69 147 GLU A CA 1
ATOM 1177 C C . GLU A 1 147 ? 27.213 5.028 24.663 1.00 79.69 147 GLU A C 1
ATOM 1179 O O . GLU A 1 147 ? 27.602 4.115 25.395 1.00 79.69 147 GLU A O 1
ATOM 1184 N N . THR A 1 148 ? 27.986 5.522 23.690 1.00 78.94 148 THR A N 1
ATOM 1185 C CA . THR A 1 148 ? 29.244 4.888 23.253 1.00 78.94 148 THR A CA 1
ATOM 1186 C C . THR A 1 148 ? 30.460 5.801 23.265 1.00 78.94 148 THR A C 1
ATOM 1188 O O . THR A 1 148 ? 31.527 5.345 23.679 1.00 78.94 148 THR A O 1
ATOM 1191 N N . ALA A 1 149 ? 30.312 7.064 22.868 1.00 82.94 149 ALA A N 1
ATOM 1192 C CA . ALA A 1 149 ? 31.414 8.016 22.851 1.00 82.94 149 ALA A CA 1
ATOM 1193 C C . ALA A 1 149 ? 31.645 8.650 24.233 1.00 82.94 149 ALA A C 1
ATOM 1195 O O . ALA A 1 149 ? 30.744 8.746 25.065 1.00 82.94 149 ALA A O 1
ATOM 1196 N N . LYS A 1 150 ? 32.877 9.102 24.477 1.00 84.44 150 LYS A N 1
ATOM 1197 C CA . LYS A 1 150 ? 33.256 9.902 25.645 1.00 84.44 150 LYS A CA 1
ATOM 1198 C C . LYS A 1 150 ? 33.603 11.314 25.195 1.00 84.44 150 LYS A C 1
ATOM 1200 O O . LYS A 1 150 ? 34.210 11.505 24.142 1.00 84.44 150 LYS A O 1
ATOM 1205 N N . GLN A 1 151 ? 33.242 12.299 26.010 1.00 85.00 151 GLN A N 1
ATOM 1206 C CA . GLN A 1 151 ? 33.658 13.680 25.788 1.00 85.00 151 GLN A CA 1
ATOM 1207 C C . GLN A 1 151 ? 35.139 13.828 26.143 1.00 85.00 151 GLN A C 1
ATOM 1209 O O . GLN A 1 151 ? 35.562 13.468 27.242 1.00 85.00 151 GLN A O 1
ATOM 1214 N N . VAL A 1 152 ? 35.921 14.352 25.204 1.00 85.06 152 VAL A N 1
ATOM 1215 C CA . VAL A 1 152 ? 37.360 14.570 25.347 1.00 85.06 152 VAL A CA 1
ATOM 1216 C C . VAL A 1 152 ? 37.642 16.049 25.115 1.00 85.06 152 VAL A C 1
ATOM 1218 O O . VAL A 1 152 ? 37.190 16.636 24.133 1.00 85.06 152 VAL A O 1
ATOM 1221 N N . SER A 1 153 ? 38.392 16.662 26.030 1.00 80.25 153 SER A N 1
ATOM 1222 C CA . SER A 1 153 ? 38.911 18.014 25.828 1.00 80.25 153 SER A CA 1
ATOM 1223 C C . SER A 1 153 ? 40.178 17.937 24.980 1.00 80.25 153 SER A C 1
ATOM 1225 O O . SER A 1 153 ? 41.121 17.232 25.339 1.00 80.25 153 SER A O 1
ATOM 1227 N N . VAL A 1 154 ? 40.179 18.632 23.847 1.00 84.12 154 VAL A N 1
ATOM 1228 C CA . VAL A 1 154 ? 41.244 18.610 22.838 1.00 84.12 154 VAL A CA 1
ATOM 1229 C C . VAL A 1 154 ? 41.659 20.062 22.601 1.00 84.12 154 VAL A C 1
ATOM 1231 O O . VAL A 1 154 ? 40.798 20.894 22.321 1.00 84.12 154 VAL A O 1
ATOM 1234 N N . LYS A 1 155 ? 42.949 20.389 22.760 1.00 78.69 155 LYS A N 1
ATOM 1235 C CA . LYS A 1 155 ? 43.458 21.780 22.709 1.00 78.69 155 LYS A CA 1
ATOM 1236 C C . LYS A 1 155 ? 43.391 22.379 21.299 1.00 78.69 155 LYS A C 1
ATOM 1238 O O . LYS A 1 155 ? 43.453 23.589 21.124 1.00 78.69 155 LYS A O 1
ATOM 1243 N N . GLU A 1 156 ? 43.286 21.515 20.303 1.00 80.94 156 GLU A N 1
ATOM 1244 C CA . GLU A 1 156 ? 43.298 21.801 18.876 1.00 80.94 156 GLU A CA 1
ATOM 1245 C C . GLU A 1 156 ? 41.937 22.296 18.343 1.00 80.94 156 GLU A C 1
ATOM 1247 O O . GLU A 1 156 ? 41.852 22.747 17.199 1.00 80.94 156 GLU A O 1
ATOM 1252 N N . VAL A 1 157 ? 40.874 22.231 19.157 1.00 85.12 157 VAL A N 1
ATOM 1253 C CA . VAL A 1 157 ? 39.501 22.651 18.821 1.00 85.12 157 VAL A CA 1
ATOM 1254 C C . VAL A 1 157 ? 39.114 23.878 19.664 1.00 85.12 157 VAL A C 1
ATOM 1256 O O . VAL A 1 157 ? 39.521 23.952 20.823 1.00 85.12 157 VAL A O 1
ATOM 1259 N N . PRO A 1 158 ? 38.329 24.840 19.132 1.00 86.38 158 PRO A N 1
ATOM 1260 C CA . PRO A 1 158 ? 37.905 26.014 19.896 1.00 86.38 158 PRO A CA 1
ATOM 1261 C C . PRO A 1 158 ? 37.217 25.669 21.223 1.00 86.38 158 PRO A C 1
ATOM 1263 O O . PRO A 1 158 ? 36.405 24.743 21.295 1.00 86.38 158 PRO A O 1
ATOM 1266 N N . GLU A 1 159 ? 37.458 26.476 22.262 1.00 83.12 159 GLU A N 1
ATOM 1267 C CA . GLU A 1 159 ? 36.885 26.271 23.603 1.00 83.12 159 GLU A CA 1
ATOM 1268 C C . GLU A 1 159 ? 35.348 26.330 23.633 1.00 83.12 159 GLU A C 1
ATOM 1270 O O . GLU A 1 159 ? 34.725 25.891 24.601 1.00 83.12 159 GLU A O 1
ATOM 1275 N N . SER A 1 160 ? 34.710 26.854 22.585 1.00 83.69 160 SER A N 1
ATOM 1276 C CA . SER A 1 160 ? 33.254 26.902 22.426 1.00 83.69 160 SER A CA 1
ATOM 1277 C C . SER A 1 160 ? 32.630 25.548 22.033 1.00 83.69 160 SER A C 1
ATOM 1279 O O . SER A 1 160 ? 31.400 25.398 22.065 1.00 83.69 160 SER A O 1
ATOM 1281 N N . MET A 1 161 ? 33.453 24.544 21.701 1.00 88.69 161 MET A N 1
ATOM 1282 C CA . MET A 1 161 ? 33.032 23.236 21.197 1.00 88.69 161 MET A CA 1
ATOM 1283 C C . MET A 1 161 ? 33.500 22.069 22.084 1.00 88.69 161 MET A C 1
ATOM 1285 O O . MET A 1 161 ? 34.451 22.173 22.856 1.00 88.69 161 MET A O 1
ATOM 1289 N N . TRP A 1 162 ? 32.796 20.942 21.984 1.00 86.94 162 TRP A N 1
ATOM 1290 C CA . TRP A 1 162 ? 33.165 19.655 22.568 1.00 86.94 162 TRP A CA 1
ATOM 1291 C C . TRP A 1 162 ? 33.480 18.644 21.476 1.00 86.94 162 TRP A C 1
ATOM 1293 O O . TRP A 1 162 ? 32.764 18.566 20.475 1.00 86.94 162 TRP A O 1
ATOM 1303 N N . VAL A 1 163 ? 34.507 17.830 21.726 1.00 90.69 163 VAL A N 1
ATOM 1304 C CA . VAL A 1 163 ? 34.816 16.641 20.935 1.00 90.69 163 VAL A CA 1
ATOM 1305 C C . VAL A 1 163 ? 34.282 15.425 21.681 1.00 90.69 163 VAL A C 1
ATOM 1307 O O . VAL A 1 163 ? 34.594 15.238 22.855 1.00 90.69 163 VAL A O 1
ATOM 1310 N N . SER A 1 164 ? 33.477 14.593 21.022 1.00 89.50 164 SER A N 1
ATOM 1311 C CA . SER A 1 164 ? 33.070 13.293 21.573 1.00 89.50 164 SER A CA 1
ATOM 1312 C C . SER A 1 164 ? 33.518 12.183 20.642 1.00 89.50 164 SER A C 1
ATOM 1314 O O . SER A 1 164 ? 33.190 12.199 19.455 1.00 89.50 164 SER A O 1
ATOM 1316 N N . THR A 1 165 ? 34.283 11.242 21.185 1.00 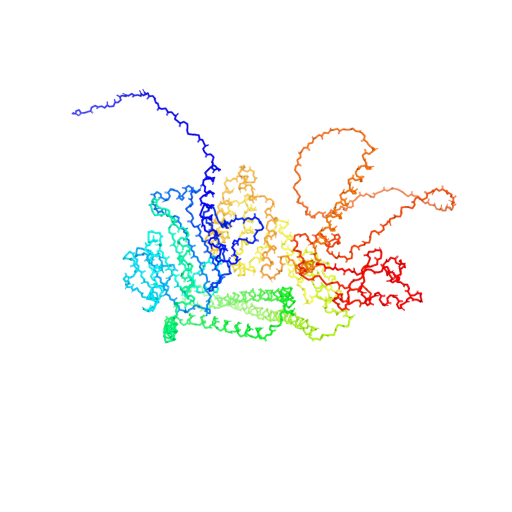88.75 165 THR A N 1
ATOM 1317 C CA . THR A 1 165 ? 34.908 10.146 20.441 1.00 88.75 165 THR A CA 1
ATOM 1318 C C . THR A 1 165 ? 34.882 8.864 21.262 1.00 88.75 165 THR A C 1
ATOM 1320 O O . THR A 1 165 ? 34.887 8.904 22.493 1.00 88.75 165 THR A O 1
ATOM 1323 N N . ASP A 1 166 ? 34.845 7.715 20.604 1.00 87.00 166 ASP A N 1
ATOM 1324 C CA . ASP A 1 166 ? 34.967 6.412 21.268 1.00 87.00 166 ASP A CA 1
ATOM 1325 C C . ASP A 1 166 ? 36.424 5.962 21.464 1.00 87.00 166 ASP A C 1
ATOM 1327 O O . ASP A 1 166 ? 36.714 5.229 22.409 1.00 87.00 166 ASP A O 1
ATOM 1331 N N . SER A 1 167 ? 37.345 6.449 20.631 1.00 83.50 167 SER A N 1
ATOM 1332 C CA . SER A 1 167 ? 38.787 6.235 20.760 1.00 83.50 167 SER A CA 1
ATOM 1333 C C . SER A 1 167 ? 39.529 7.556 20.931 1.00 83.50 167 SER A C 1
ATOM 1335 O O . SER A 1 167 ? 39.259 8.548 20.251 1.00 83.50 167 SER A O 1
ATOM 1337 N N . THR A 1 168 ? 40.504 7.559 21.839 1.00 81.31 168 THR A N 1
ATOM 1338 C CA . THR A 1 168 ? 41.364 8.711 22.143 1.00 81.31 168 THR A CA 1
ATOM 1339 C C . THR A 1 168 ? 42.394 9.005 21.053 1.00 81.31 168 THR A C 1
ATOM 1341 O O . THR A 1 168 ? 42.993 10.079 21.068 1.00 81.31 168 THR A O 1
ATOM 1344 N N . GLU A 1 169 ? 42.604 8.086 20.106 1.00 81.31 169 GLU A N 1
ATOM 1345 C CA . GLU A 1 169 ? 43.537 8.283 18.989 1.00 81.31 169 GLU A CA 1
ATOM 1346 C C . GLU A 1 169 ? 42.901 9.036 17.814 1.00 81.31 169 GLU A C 1
ATOM 1348 O O . GLU A 1 169 ? 43.582 9.792 17.123 1.00 81.31 169 GLU A O 1
ATOM 1353 N N . ILE A 1 170 ? 41.582 8.909 17.623 1.00 85.25 170 ILE A N 1
ATOM 1354 C CA . ILE A 1 170 ? 40.882 9.502 16.473 1.00 85.25 170 ILE A CA 1
ATOM 1355 C C . ILE A 1 170 ? 41.032 11.024 16.421 1.00 85.25 170 ILE A C 1
ATOM 1357 O O . ILE A 1 170 ? 41.379 11.514 15.351 1.00 85.25 170 ILE A O 1
ATOM 1361 N N . PRO A 1 171 ? 40.846 11.803 17.508 1.00 86.00 171 PRO A N 1
ATOM 1362 C CA . PRO A 1 171 ? 41.003 13.252 17.426 1.00 86.00 171 PRO A CA 1
ATOM 1363 C C . PRO A 1 171 ? 42.401 13.677 16.971 1.00 86.00 171 PRO A C 1
ATOM 1365 O O . PRO A 1 171 ? 42.516 14.626 16.203 1.00 86.00 171 PRO A O 1
ATOM 1368 N N . LYS A 1 172 ? 43.454 12.955 17.379 1.00 84.06 172 LYS A N 1
ATOM 1369 C CA . LYS A 1 172 ? 44.841 13.270 16.997 1.00 84.06 172 LYS A CA 1
ATOM 1370 C C . LYS A 1 172 ? 45.089 13.041 15.505 1.00 84.06 172 LYS A C 1
ATOM 1372 O O . LYS A 1 172 ? 45.817 13.803 14.881 1.00 84.06 172 LYS A O 1
ATOM 1377 N N . VAL A 1 173 ? 44.486 11.992 14.946 1.00 85.12 173 VAL A N 1
ATOM 1378 C CA . VAL A 1 173 ? 44.639 11.613 13.532 1.00 85.12 173 VAL A CA 1
ATOM 1379 C C . VAL A 1 173 ? 43.700 12.420 12.628 1.00 85.12 173 VAL A C 1
ATOM 1381 O O . VAL A 1 173 ? 44.073 12.802 11.521 1.00 85.12 173 VAL A O 1
ATOM 1384 N N . ALA A 1 174 ? 42.485 12.701 13.100 1.00 84.44 174 ALA A N 1
ATOM 1385 C CA . ALA A 1 174 ? 41.455 13.407 12.351 1.00 84.44 174 ALA A CA 1
ATOM 1386 C C . ALA A 1 174 ? 41.703 14.919 12.282 1.00 84.44 174 ALA A C 1
ATOM 1388 O O . ALA A 1 174 ? 41.392 15.536 11.270 1.00 84.44 174 ALA A O 1
ATOM 1389 N N . LEU A 1 175 ? 42.259 15.538 13.329 1.00 85.69 175 LEU A N 1
ATOM 1390 C CA . LEU A 1 175 ? 42.486 16.986 13.380 1.00 85.69 175 LEU A CA 1
ATOM 1391 C C . LEU A 1 175 ? 43.842 17.364 12.778 1.00 85.69 175 LEU A C 1
ATOM 1393 O O . LEU A 1 175 ? 44.756 17.792 13.481 1.00 85.69 175 LEU A O 1
ATOM 1397 N N . THR A 1 176 ? 43.969 17.251 11.459 1.00 86.31 176 THR A N 1
ATOM 1398 C CA . THR A 1 176 ? 45.129 17.787 10.731 1.00 86.31 176 THR A CA 1
ATOM 1399 C C . THR A 1 176 ? 45.198 19.316 10.846 1.00 86.31 176 THR A C 1
ATOM 1401 O O . THR A 1 176 ? 44.187 19.982 11.071 1.00 86.31 176 THR A O 1
ATOM 1404 N N . GLN A 1 177 ? 46.382 19.911 10.651 1.00 85.56 177 GLN A N 1
ATOM 1405 C CA . GLN A 1 177 ? 46.553 21.373 10.733 1.00 85.56 177 GLN A CA 1
ATOM 1406 C C . GLN A 1 177 ? 45.610 22.138 9.784 1.00 85.56 177 GLN A C 1
ATOM 1408 O O . GLN A 1 177 ? 45.098 23.198 10.147 1.00 85.56 177 GLN A O 1
ATOM 1413 N N . SER A 1 178 ? 45.328 21.578 8.601 1.00 86.38 178 SER A N 1
ATOM 1414 C CA . SER A 1 178 ? 44.378 22.141 7.636 1.00 86.38 178 SER A CA 1
ATOM 1415 C C . SER A 1 178 ? 42.931 22.096 8.138 1.00 86.38 178 SER A C 1
ATOM 1417 O O . SER A 1 178 ? 42.222 23.096 8.034 1.00 86.38 178 SER A O 1
ATOM 1419 N N . LEU A 1 179 ? 42.497 20.983 8.739 1.00 87.00 179 LEU A N 1
ATOM 1420 C CA . LEU A 1 179 ? 41.154 20.852 9.314 1.00 87.00 179 LEU A CA 1
ATOM 1421 C C . LEU A 1 179 ? 40.971 21.747 10.542 1.00 87.00 179 LEU A C 1
ATOM 1423 O O . LEU A 1 179 ? 39.926 22.373 10.689 1.00 87.00 179 LEU A O 1
ATOM 1427 N N . GLN A 1 180 ? 41.995 21.876 11.386 1.00 89.19 180 GLN A N 1
ATOM 1428 C CA . GLN A 1 180 ? 41.966 22.794 12.525 1.00 89.19 180 GLN A CA 1
ATOM 1429 C C . GLN A 1 180 ? 41.802 24.253 12.079 1.00 89.19 180 GLN A C 1
ATOM 1431 O O . GLN A 1 180 ? 41.011 24.990 12.666 1.00 89.19 180 GLN A O 1
ATOM 1436 N N . ALA A 1 181 ? 42.524 24.676 11.034 1.00 87.75 181 ALA A N 1
ATOM 1437 C CA . ALA A 1 181 ? 42.376 26.014 10.467 1.00 87.75 181 ALA A CA 1
ATOM 1438 C C . ALA A 1 181 ? 40.961 26.230 9.905 1.00 87.75 181 ALA A C 1
ATOM 1440 O O . ALA A 1 181 ? 40.315 27.215 10.248 1.00 87.75 181 ALA A O 1
ATOM 1441 N N . ALA A 1 182 ? 40.438 25.268 9.141 1.00 88.75 182 ALA A N 1
ATOM 1442 C CA . ALA A 1 182 ? 39.090 25.346 8.582 1.00 88.75 182 ALA A CA 1
ATOM 1443 C C . ALA A 1 182 ? 37.985 25.377 9.659 1.00 88.75 182 ALA A C 1
ATOM 1445 O O . ALA A 1 182 ? 37.006 26.108 9.513 1.00 88.75 182 ALA A O 1
ATOM 1446 N N . ILE A 1 183 ? 38.138 24.625 10.758 1.00 90.31 183 ILE A N 1
ATOM 1447 C CA . ILE A 1 183 ? 37.194 24.642 11.888 1.00 90.31 183 ILE A CA 1
ATOM 1448 C C . ILE A 1 183 ? 37.215 25.999 12.602 1.00 90.31 183 ILE A C 1
ATOM 1450 O O . ILE A 1 183 ? 36.147 26.508 12.937 1.00 90.31 183 ILE A O 1
ATOM 1454 N N . ARG A 1 184 ? 38.395 26.603 12.807 1.00 89.56 184 ARG A N 1
ATOM 1455 C CA . ARG A 1 184 ? 38.516 27.948 13.403 1.00 89.56 184 ARG A CA 1
ATOM 1456 C C . ARG A 1 184 ? 37.893 29.022 12.512 1.00 89.56 184 ARG A C 1
ATOM 1458 O O . ARG A 1 184 ? 37.126 29.847 12.998 1.00 89.56 184 ARG A O 1
ATOM 1465 N N . ASP A 1 185 ? 38.152 28.966 11.209 1.00 89.69 185 ASP A N 1
ATOM 1466 C CA . ASP A 1 185 ? 37.591 29.915 10.242 1.00 89.69 185 ASP A CA 1
ATOM 1467 C C . ASP A 1 185 ? 36.053 29.843 10.176 1.00 89.69 185 ASP A C 1
ATOM 1469 O O . ASP A 1 185 ? 35.381 30.862 9.998 1.00 89.69 185 ASP A O 1
ATOM 1473 N N . LEU A 1 186 ? 35.480 28.644 10.339 1.00 89.50 186 LEU A N 1
ATOM 1474 C CA . LEU A 1 186 ? 34.038 28.389 10.240 1.00 89.50 186 LEU A CA 1
ATOM 1475 C C . LEU A 1 186 ? 33.320 28.288 11.600 1.00 89.50 186 LEU A C 1
ATOM 1477 O O . LEU A 1 186 ? 32.120 28.010 11.623 1.00 89.50 186 LEU A O 1
ATOM 1481 N N . GLU A 1 187 ? 33.990 28.554 12.726 1.00 89.19 187 GLU A N 1
ATOM 1482 C CA . GLU A 1 187 ? 33.478 28.339 14.095 1.00 89.19 187 GLU A CA 1
ATOM 1483 C C . GLU A 1 187 ? 32.109 29.003 14.353 1.00 89.19 187 GLU A C 1
ATOM 1485 O O . GLU A 1 187 ? 31.202 28.436 14.982 1.00 89.19 187 GLU A O 1
ATOM 1490 N N . TYR A 1 188 ? 31.921 30.220 13.837 1.00 87.19 188 TYR A N 1
ATOM 1491 C CA . TYR A 1 188 ? 30.677 30.969 14.012 1.00 87.19 188 TYR A CA 1
ATOM 1492 C C . TYR A 1 188 ? 29.482 30.286 13.339 1.00 87.19 188 TYR A C 1
ATOM 1494 O O . TYR A 1 188 ? 28.374 30.318 13.885 1.00 87.19 188 TYR A O 1
ATOM 1502 N N . PHE A 1 189 ? 29.717 29.618 12.210 1.00 90.44 189 PHE A N 1
ATOM 1503 C CA . PHE A 1 189 ? 28.684 28.997 11.389 1.00 90.44 189 PHE A CA 1
ATOM 1504 C C . PHE A 1 189 ? 28.503 27.505 11.681 1.00 90.44 189 PHE A C 1
ATOM 1506 O O . PHE A 1 189 ? 27.382 27.010 11.611 1.00 90.44 189 PHE A O 1
ATOM 1513 N N . LEU A 1 190 ? 29.571 26.787 12.025 1.00 92.06 190 LEU A N 1
ATOM 1514 C CA . LEU A 1 190 ? 29.550 25.344 12.247 1.00 92.06 190 LEU A CA 1
ATOM 1515 C C . LEU A 1 190 ? 28.773 24.983 13.520 1.00 92.06 190 LEU A C 1
ATOM 1517 O O . LEU A 1 190 ? 29.176 25.354 14.617 1.00 92.06 190 LEU A O 1
ATOM 1521 N N . GLU A 1 191 ? 27.672 24.243 13.400 1.00 91.06 191 GLU A N 1
ATOM 1522 C CA . GLU A 1 191 ? 26.870 23.799 14.547 1.00 91.06 191 GLU A CA 1
ATOM 1523 C C . GLU A 1 191 ? 27.386 22.468 15.105 1.00 91.06 191 GLU A C 1
ATOM 1525 O O . GLU A 1 191 ? 27.632 22.354 16.312 1.00 91.06 191 GLU A O 1
ATOM 1530 N N . TYR A 1 192 ? 27.591 21.489 14.218 1.00 93.75 192 TYR A N 1
ATOM 1531 C CA . TYR A 1 192 ? 28.223 20.214 14.543 1.00 93.75 192 TYR A CA 1
ATOM 1532 C C . TYR A 1 192 ? 28.772 19.472 13.311 1.00 93.75 192 TYR A C 1
ATOM 1534 O O . TYR A 1 192 ? 28.315 19.664 12.183 1.00 93.75 192 TYR A O 1
ATOM 1542 N N . ILE A 1 193 ? 29.725 18.577 13.573 1.00 94.44 193 ILE A N 1
ATOM 1543 C CA . ILE A 1 193 ? 30.278 17.540 12.695 1.00 94.44 193 ILE A CA 1
ATOM 1544 C C . ILE A 1 193 ? 30.056 16.210 13.412 1.00 94.44 193 ILE A C 1
ATOM 1546 O O . ILE A 1 193 ? 30.408 16.092 14.584 1.00 94.44 193 ILE A O 1
ATOM 1550 N N . VAL A 1 194 ? 29.499 15.211 12.735 1.00 93.56 194 VAL A N 1
ATOM 1551 C CA . VAL A 1 194 ? 29.335 13.852 13.268 1.00 93.56 194 VAL A CA 1
ATOM 1552 C C . VAL A 1 194 ? 29.743 12.843 12.204 1.00 93.56 194 VAL A C 1
ATOM 1554 O O . VAL A 1 194 ? 29.194 12.849 11.108 1.00 93.56 194 VAL A O 1
ATOM 1557 N N . ILE A 1 195 ? 30.670 11.957 12.548 1.00 92.88 195 ILE A N 1
ATOM 1558 C CA . ILE A 1 195 ? 31.008 10.737 11.818 1.00 92.88 195 ILE A CA 1
ATOM 1559 C C . ILE A 1 195 ? 30.617 9.565 12.716 1.00 92.88 195 ILE A C 1
ATOM 1561 O O . ILE A 1 195 ? 31.030 9.514 13.873 1.00 92.88 195 ILE A O 1
ATOM 1565 N N . THR A 1 196 ? 29.792 8.651 12.214 1.00 90.56 196 THR A N 1
ATOM 1566 C CA . THR A 1 196 ? 29.294 7.497 12.981 1.00 90.56 196 THR A CA 1
ATOM 1567 C C . THR A 1 196 ? 29.120 6.284 12.076 1.00 90.56 196 THR A C 1
ATOM 1569 O O . THR A 1 196 ? 28.657 6.413 10.944 1.00 90.56 196 THR A O 1
ATOM 1572 N N . ASP A 1 197 ? 29.460 5.096 12.580 1.00 87.56 197 ASP A N 1
ATOM 1573 C CA . ASP A 1 197 ? 29.170 3.786 11.978 1.00 87.56 197 ASP A CA 1
ATOM 1574 C C . ASP A 1 197 ? 27.881 3.144 12.527 1.00 87.56 197 ASP A C 1
ATOM 1576 O O . ASP A 1 197 ? 27.490 2.043 12.120 1.00 87.56 197 ASP A O 1
ATOM 1580 N N . MET A 1 198 ? 27.215 3.820 13.468 1.00 82.62 198 MET A N 1
ATOM 1581 C CA . MET A 1 198 ? 26.091 3.292 14.241 1.00 82.62 198 MET A CA 1
ATOM 1582 C C . MET A 1 198 ? 24.781 4.041 14.014 1.00 82.62 198 MET A C 1
ATOM 1584 O O . MET A 1 198 ? 23.830 3.790 14.757 1.00 82.62 198 MET A O 1
ATOM 1588 N N . ASN A 1 199 ? 24.694 4.892 12.987 1.00 81.69 199 ASN A N 1
ATOM 1589 C CA . ASN A 1 199 ? 23.518 5.726 12.780 1.00 81.69 199 ASN A CA 1
ATOM 1590 C C . ASN A 1 199 ? 22.224 4.889 12.747 1.00 81.69 199 ASN A C 1
ATOM 1592 O O . ASN A 1 199 ? 22.053 3.986 11.919 1.00 81.69 199 ASN A O 1
ATOM 1596 N N . LYS A 1 200 ? 21.307 5.212 13.662 1.00 75.44 200 LYS A N 1
ATOM 1597 C CA . LYS A 1 200 ? 19.973 4.597 13.763 1.00 75.44 200 LYS A CA 1
ATOM 1598 C C . LYS A 1 200 ? 18.895 5.450 13.085 1.00 75.44 200 LYS A C 1
ATOM 1600 O O . LYS A 1 200 ? 17.781 4.965 12.888 1.00 75.44 200 LYS A O 1
ATOM 1605 N N . GLN A 1 201 ? 19.200 6.702 12.738 1.00 71.00 201 GLN A N 1
ATOM 1606 C CA . GLN A 1 201 ? 18.225 7.626 12.171 1.00 71.00 201 GLN A CA 1
ATOM 1607 C C . GLN A 1 201 ? 18.012 7.415 10.675 1.00 71.00 201 GLN A C 1
ATOM 1609 O O . GLN A 1 201 ? 18.946 7.163 9.914 1.00 71.00 201 GLN A O 1
ATOM 1614 N N . MET A 1 202 ? 16.772 7.595 10.230 1.00 68.44 202 MET A N 1
ATOM 1615 C CA . MET A 1 202 ? 16.473 7.651 8.807 1.00 68.44 202 MET A CA 1
ATOM 1616 C C . MET A 1 202 ? 16.816 9.035 8.259 1.00 68.44 202 MET A C 1
ATOM 1618 O O . MET A 1 202 ? 16.234 10.030 8.681 1.00 68.44 202 MET A O 1
ATOM 1622 N N . ILE A 1 203 ? 17.732 9.080 7.294 1.00 69.56 203 ILE A N 1
ATOM 1623 C CA . ILE A 1 203 ? 18.070 10.296 6.552 1.00 69.56 203 ILE A CA 1
ATOM 1624 C C . ILE A 1 203 ? 17.398 10.215 5.184 1.00 69.56 203 ILE A C 1
ATOM 1626 O O . ILE A 1 203 ? 17.586 9.247 4.442 1.00 69.56 203 ILE A O 1
ATOM 1630 N N . VAL A 1 204 ? 16.586 11.218 4.858 1.00 64.44 204 VAL A N 1
ATOM 1631 C CA . VAL A 1 204 ? 15.888 11.297 3.570 1.00 64.44 204 VAL A CA 1
ATOM 1632 C C . VAL A 1 204 ? 16.922 11.398 2.448 1.00 64.44 204 VAL A C 1
ATOM 1634 O O . VAL A 1 204 ? 17.818 12.233 2.496 1.00 64.44 204 VAL A O 1
ATOM 1637 N N . GLY A 1 205 ? 16.817 10.524 1.446 1.00 63.28 205 GLY A N 1
ATOM 1638 C CA . GLY A 1 205 ? 17.793 10.420 0.359 1.00 63.28 205 GLY A CA 1
ATOM 1639 C C . GLY A 1 205 ? 18.898 9.382 0.586 1.00 63.28 205 GLY A C 1
ATOM 1640 O O . GLY A 1 205 ? 19.597 9.059 -0.369 1.00 63.28 205 GLY A O 1
ATOM 1641 N N . MET A 1 206 ? 19.025 8.786 1.778 1.00 71.94 206 MET A N 1
ATOM 1642 C CA . MET A 1 206 ? 19.984 7.703 2.056 1.00 71.94 206 MET A CA 1
ATOM 1643 C C . MET A 1 206 ? 19.305 6.318 2.110 1.00 71.94 206 MET A C 1
ATOM 1645 O O . MET A 1 206 ? 18.158 6.205 2.553 1.00 71.94 206 MET A O 1
ATOM 1649 N N . PRO A 1 207 ? 19.987 5.227 1.705 1.00 71.12 207 PRO A N 1
ATOM 1650 C CA . PRO A 1 207 ? 19.475 3.869 1.889 1.00 71.12 207 PRO A CA 1
ATOM 1651 C C . PRO A 1 207 ? 19.274 3.528 3.373 1.00 71.12 207 PRO A C 1
ATOM 1653 O O . PRO A 1 207 ? 20.137 3.811 4.199 1.00 71.12 207 PRO A O 1
ATOM 1656 N N . LYS A 1 208 ? 18.197 2.805 3.717 1.00 68.44 208 LYS A N 1
ATOM 1657 C CA . LYS A 1 208 ? 17.928 2.341 5.102 1.00 68.44 208 LYS A CA 1
ATOM 1658 C C . LYS A 1 208 ? 19.028 1.439 5.685 1.00 68.44 208 LYS A C 1
ATOM 1660 O O . LYS A 1 208 ? 19.068 1.202 6.887 1.00 68.44 208 LYS A O 1
ATOM 1665 N N . THR A 1 209 ? 19.885 0.883 4.835 1.00 73.19 209 THR A N 1
ATOM 1666 C CA . THR A 1 209 ? 21.020 0.034 5.214 1.00 73.19 209 THR A CA 1
ATOM 1667 C C . THR A 1 209 ? 22.289 0.829 5.525 1.00 73.19 209 THR A C 1
ATOM 1669 O O . THR A 1 209 ? 23.255 0.240 6.010 1.00 73.19 209 THR A O 1
ATOM 1672 N N . GLN A 1 210 ? 22.305 2.136 5.248 1.00 81.06 210 GLN A N 1
ATOM 1673 C CA . GLN A 1 210 ? 23.476 2.990 5.395 1.00 81.06 210 GLN A CA 1
ATOM 1674 C C . GLN A 1 210 ? 23.698 3.350 6.867 1.00 81.06 210 GLN A C 1
ATOM 1676 O O . GLN A 1 210 ? 22.954 4.139 7.444 1.00 81.06 210 GLN A O 1
ATOM 1681 N N . LYS A 1 211 ? 24.731 2.758 7.473 1.00 84.62 211 LYS A N 1
ATOM 1682 C CA . LYS A 1 211 ? 25.092 3.011 8.879 1.00 84.62 211 LYS A CA 1
ATOM 1683 C C . LYS A 1 211 ? 26.280 3.951 9.061 1.00 84.62 211 LYS A C 1
ATOM 1685 O O . LYS A 1 211 ? 26.336 4.631 10.075 1.00 84.62 211 LYS A O 1
ATOM 1690 N N . HIS A 1 212 ? 27.192 3.979 8.085 1.00 90.06 212 HIS A N 1
ATOM 1691 C CA . HIS A 1 212 ? 28.368 4.848 8.090 1.00 90.06 212 HIS A CA 1
ATOM 1692 C C . HIS A 1 212 ? 27.991 6.191 7.476 1.00 90.06 212 HIS A C 1
ATOM 1694 O O . HIS A 1 212 ? 27.739 6.269 6.269 1.00 90.06 212 HIS A O 1
ATOM 1700 N N . ILE A 1 213 ? 27.895 7.227 8.299 1.00 91.88 213 ILE A N 1
ATOM 1701 C CA . ILE A 1 213 ? 27.437 8.553 7.888 1.00 91.88 213 ILE A CA 1
ATOM 1702 C C . ILE A 1 213 ? 28.385 9.616 8.429 1.00 91.88 213 ILE A C 1
ATOM 1704 O O . ILE A 1 213 ? 28.794 9.561 9.586 1.00 91.88 213 ILE A O 1
ATOM 1708 N N . LEU A 1 214 ? 28.689 10.591 7.575 1.00 93.31 214 LEU A N 1
ATOM 1709 C CA . LEU A 1 214 ? 29.259 11.883 7.930 1.00 93.31 214 LEU A CA 1
ATOM 1710 C C . LEU A 1 214 ? 28.166 12.941 7.737 1.00 93.31 214 LEU A C 1
ATOM 1712 O O . LEU A 1 214 ? 27.697 13.138 6.618 1.00 93.31 214 LEU A O 1
ATOM 1716 N N . ARG A 1 215 ? 27.770 13.616 8.816 1.00 93.38 215 ARG A N 1
ATOM 1717 C CA . ARG A 1 215 ? 26.833 14.745 8.801 1.00 93.38 215 ARG A CA 1
ATOM 1718 C C . ARG A 1 215 ? 27.528 16.000 9.305 1.00 93.38 215 ARG A C 1
ATOM 1720 O O . ARG A 1 215 ? 28.100 15.999 10.395 1.00 93.38 215 ARG A O 1
ATOM 1727 N N . VAL A 1 216 ? 27.422 17.085 8.547 1.00 94.94 216 VAL A N 1
ATOM 1728 C CA . VAL A 1 216 ? 27.919 18.408 8.942 1.00 94.94 216 VAL A CA 1
ATOM 1729 C C . VAL A 1 216 ? 26.807 19.433 8.797 1.00 94.94 216 VAL A C 1
ATOM 1731 O O . VAL A 1 216 ? 26.178 19.505 7.746 1.00 94.94 216 VAL A O 1
ATOM 1734 N N . ARG A 1 217 ? 26.555 20.231 9.838 1.00 93.69 217 ARG A N 1
ATOM 1735 C CA . ARG A 1 217 ? 25.500 21.254 9.831 1.00 93.69 217 ARG A CA 1
ATOM 1736 C C . ARG A 1 217 ? 26.078 22.643 10.060 1.00 93.69 217 ARG A C 1
ATOM 1738 O O . ARG A 1 217 ? 26.767 22.884 11.053 1.00 93.69 217 ARG A O 1
ATOM 1745 N N . PHE A 1 218 ? 25.754 23.562 9.156 1.00 93.44 218 PHE A N 1
ATOM 1746 C CA . PHE A 1 218 ? 26.159 24.962 9.196 1.00 93.44 218 PHE A CA 1
ATOM 1747 C C . PHE A 1 218 ? 24.942 25.878 9.313 1.00 93.44 218 PHE A C 1
ATOM 1749 O O . PHE A 1 218 ? 23.909 25.645 8.690 1.00 93.44 218 PHE A O 1
ATOM 1756 N N . LYS A 1 219 ? 25.081 26.973 10.058 1.00 90.69 219 LYS A N 1
ATOM 1757 C CA . LYS A 1 219 ? 24.193 28.134 9.971 1.00 90.69 219 LYS A CA 1
ATOM 1758 C C . LYS A 1 219 ? 24.583 28.952 8.747 1.00 90.69 219 LYS A C 1
ATOM 1760 O O . LYS A 1 219 ? 25.756 29.271 8.583 1.00 90.69 219 LYS A O 1
ATOM 1765 N N . LEU A 1 220 ? 23.616 29.335 7.915 1.00 86.81 220 LEU A N 1
ATOM 1766 C CA . LEU A 1 220 ? 23.900 30.179 6.744 1.00 86.81 220 LEU A CA 1
ATOM 1767 C C . LEU A 1 220 ? 24.285 31.610 7.133 1.00 86.81 220 LEU A C 1
ATOM 1769 O O . LEU A 1 220 ? 25.053 32.262 6.427 1.00 86.81 220 LEU A O 1
ATOM 1773 N N . TYR A 1 221 ? 23.760 32.082 8.264 1.00 83.81 221 TYR A N 1
ATOM 1774 C CA . TYR A 1 221 ? 23.998 33.418 8.788 1.00 83.81 221 TYR A CA 1
ATOM 1775 C C . TYR A 1 221 ? 24.358 33.373 10.269 1.00 83.81 221 TYR A C 1
ATOM 1777 O O . TYR A 1 221 ? 23.710 32.693 11.067 1.00 83.81 221 TYR A O 1
ATOM 1785 N N . ALA A 1 222 ? 25.368 34.153 10.638 1.00 79.06 222 ALA A N 1
ATOM 1786 C CA . ALA A 1 222 ? 25.740 34.422 12.019 1.00 79.06 222 ALA A CA 1
ATOM 1787 C C . ALA A 1 222 ? 25.724 35.943 12.221 1.00 79.06 222 ALA A C 1
ATOM 1789 O O . ALA A 1 222 ? 26.682 36.645 11.888 1.00 79.06 222 ALA A O 1
ATOM 1790 N N . GLY A 1 223 ? 24.591 36.469 12.695 1.00 77.06 223 GLY A N 1
ATOM 1791 C CA . GLY A 1 223 ? 24.344 37.913 12.709 1.00 77.06 223 GLY A CA 1
ATOM 1792 C C . GLY A 1 223 ? 24.254 38.466 11.283 1.00 77.06 223 GLY A C 1
ATOM 1793 O O . GLY A 1 223 ? 23.420 38.018 10.503 1.00 77.06 223 GLY A O 1
ATOM 1794 N N . SER A 1 224 ? 25.123 39.418 10.935 1.00 72.94 224 SER A N 1
ATOM 1795 C CA . SER A 1 224 ? 25.196 40.030 9.597 1.00 72.94 224 SER A CA 1
ATOM 1796 C C . SER A 1 224 ? 26.126 39.305 8.612 1.00 72.94 224 SER A C 1
ATOM 1798 O O . SER A 1 224 ? 26.147 39.649 7.432 1.00 72.94 224 SER A O 1
ATOM 1800 N N . LYS A 1 225 ? 26.906 38.312 9.065 1.00 83.00 225 LYS A N 1
ATOM 1801 C CA . LYS A 1 225 ? 27.874 37.590 8.222 1.00 83.00 225 LYS A CA 1
ATOM 1802 C C . LYS A 1 225 ? 27.215 36.383 7.540 1.00 83.00 225 LYS A C 1
ATOM 1804 O O . LYS A 1 225 ? 26.480 35.646 8.199 1.00 83.00 225 LYS A O 1
ATOM 1809 N N . LYS A 1 226 ? 27.503 36.175 6.247 1.00 85.50 226 LYS A N 1
ATOM 1810 C CA . LYS A 1 226 ? 27.081 35.013 5.434 1.00 85.50 226 LYS A CA 1
ATOM 1811 C C . LYS A 1 226 ? 28.160 33.921 5.473 1.00 85.50 226 LYS A C 1
ATOM 1813 O O . LYS A 1 226 ? 29.346 34.245 5.492 1.00 85.50 226 LYS A O 1
ATOM 1818 N N . LEU A 1 227 ? 27.743 32.657 5.459 1.00 87.62 227 LEU A N 1
ATOM 1819 C CA . LEU A 1 227 ? 28.619 31.498 5.296 1.00 87.62 227 LEU A CA 1
ATOM 1820 C C . LEU A 1 227 ? 29.363 31.532 3.949 1.00 87.62 227 LEU A C 1
ATOM 1822 O O . LEU A 1 227 ? 28.754 31.753 2.902 1.00 87.62 227 LEU A O 1
ATOM 1826 N N . ASP A 1 228 ? 30.661 31.237 3.987 1.00 88.81 228 ASP A N 1
ATOM 1827 C CA . ASP A 1 228 ? 31.487 30.952 2.810 1.00 88.81 228 ASP A CA 1
ATOM 1828 C C . ASP A 1 228 ? 31.299 29.478 2.405 1.00 88.81 228 ASP A C 1
ATOM 1830 O O . ASP A 1 228 ? 31.879 28.560 2.998 1.00 88.81 228 ASP A O 1
ATOM 1834 N N . VAL A 1 229 ? 30.409 29.251 1.436 1.00 87.50 229 VAL A N 1
ATOM 1835 C CA . VAL A 1 229 ? 29.996 27.913 0.985 1.00 87.50 229 VAL A CA 1
ATOM 1836 C C . VAL A 1 229 ? 31.162 27.123 0.371 1.00 87.50 229 VAL A C 1
ATOM 1838 O O . VAL A 1 229 ? 31.325 25.959 0.747 1.00 87.50 229 VAL A O 1
ATOM 1841 N N . PRO A 1 230 ? 32.025 27.707 -0.486 1.00 88.19 230 PRO A N 1
ATOM 1842 C CA . PRO A 1 230 ? 33.257 27.062 -0.937 1.00 88.19 230 PRO A CA 1
ATOM 1843 C C . PRO A 1 230 ? 34.121 26.494 0.190 1.00 88.19 230 PRO A C 1
ATOM 1845 O O . PRO A 1 230 ? 34.492 25.320 0.142 1.00 88.19 230 PRO A O 1
ATOM 1848 N N . LYS A 1 231 ? 34.410 27.284 1.232 1.00 88.81 231 LYS A N 1
ATOM 1849 C CA . LYS A 1 231 ? 35.218 26.809 2.369 1.00 88.81 231 LYS A CA 1
ATOM 1850 C C . LYS A 1 231 ? 34.518 25.705 3.156 1.00 88.81 231 LYS A C 1
ATOM 1852 O O . LYS A 1 231 ? 35.167 24.740 3.558 1.00 88.81 231 LYS A O 1
ATOM 1857 N N . ALA A 1 232 ? 33.201 25.811 3.339 1.00 90.38 232 ALA A N 1
ATOM 1858 C CA . ALA A 1 232 ? 32.406 24.773 3.990 1.00 90.38 232 ALA A CA 1
ATOM 1859 C C . ALA A 1 232 ? 32.445 23.447 3.210 1.00 90.38 232 ALA A C 1
ATOM 1861 O O . ALA A 1 232 ? 32.639 22.387 3.805 1.00 90.38 232 ALA A O 1
ATOM 1862 N N . LEU A 1 233 ? 32.337 23.498 1.879 1.00 90.75 233 LEU A N 1
ATOM 1863 C CA . LEU A 1 233 ? 32.453 22.316 1.024 1.00 90.75 233 LEU A CA 1
ATOM 1864 C C . LEU A 1 233 ? 33.856 21.710 1.081 1.00 90.75 233 LEU A C 1
ATOM 1866 O O . LEU A 1 233 ? 33.978 20.498 1.233 1.00 90.75 233 LEU A O 1
ATOM 1870 N N . GLN A 1 234 ? 34.911 22.527 1.029 1.00 90.56 234 GLN A N 1
ATOM 1871 C CA . GLN A 1 234 ? 36.291 22.040 1.145 1.00 90.56 234 GLN A CA 1
ATOM 1872 C C . GLN A 1 234 ? 36.562 21.354 2.491 1.00 90.56 234 GLN A C 1
ATOM 1874 O O . GLN A 1 234 ? 37.235 20.321 2.527 1.00 90.56 234 GLN A O 1
ATOM 1879 N N . LEU A 1 235 ? 35.988 21.867 3.588 1.00 92.69 235 LEU A N 1
ATOM 1880 C CA . LEU A 1 235 ? 36.031 21.206 4.894 1.00 92.69 235 LEU A CA 1
ATOM 1881 C C . LEU A 1 235 ? 35.380 19.815 4.832 1.00 92.69 235 LEU A C 1
ATOM 1883 O O . LEU A 1 235 ? 35.991 18.836 5.259 1.00 92.69 235 LEU A O 1
ATOM 1887 N N . VAL A 1 236 ? 34.171 19.702 4.270 1.00 92.44 236 VAL A N 1
ATOM 1888 C CA . VAL A 1 236 ? 33.477 18.406 4.158 1.00 92.44 236 VAL A CA 1
ATOM 1889 C C . VAL A 1 236 ? 34.247 17.432 3.268 1.00 92.44 236 VAL A C 1
ATOM 1891 O O . VAL A 1 236 ? 34.413 16.275 3.645 1.00 92.44 236 VAL A O 1
ATOM 1894 N N . LEU A 1 237 ? 34.762 17.880 2.122 1.00 90.94 237 LEU A N 1
ATOM 1895 C CA . LEU A 1 237 ? 35.556 17.037 1.223 1.00 90.94 237 LEU A CA 1
ATOM 1896 C C . LEU A 1 237 ? 36.828 16.519 1.910 1.00 90.94 237 LEU A C 1
ATOM 1898 O O . LEU A 1 237 ? 37.119 15.328 1.835 1.00 90.94 237 LEU A O 1
ATOM 1902 N N . SER A 1 238 ? 37.515 17.379 2.666 1.00 89.56 238 SER A N 1
ATOM 1903 C CA . SER A 1 238 ? 38.694 16.994 3.452 1.00 89.56 238 SER A CA 1
ATOM 1904 C C . SER A 1 238 ? 38.361 15.957 4.533 1.00 89.56 238 SER A C 1
ATOM 1906 O O . SER A 1 238 ? 39.157 15.056 4.790 1.00 89.56 238 SER A O 1
ATOM 1908 N N . LEU A 1 239 ? 37.175 16.040 5.148 1.00 90.69 239 LEU A N 1
ATOM 1909 C CA . LEU A 1 239 ? 36.702 15.047 6.122 1.00 90.69 239 LEU A CA 1
ATOM 1910 C C . LEU A 1 239 ? 36.359 13.703 5.470 1.00 90.69 239 LEU A C 1
ATOM 1912 O O . LEU A 1 239 ? 36.611 12.660 6.074 1.00 90.69 239 LEU A O 1
ATOM 1916 N N . ILE A 1 240 ? 35.810 13.704 4.251 1.00 90.25 240 ILE A N 1
ATOM 1917 C CA . ILE A 1 240 ? 35.542 12.477 3.484 1.00 90.25 240 ILE A CA 1
ATOM 1918 C C . ILE A 1 240 ? 36.856 11.768 3.163 1.00 90.25 240 ILE A C 1
ATOM 1920 O O . ILE A 1 240 ? 37.013 10.583 3.464 1.00 90.25 240 ILE A O 1
ATOM 1924 N N . ASP A 1 241 ? 37.804 12.507 2.589 1.00 89.56 241 ASP A N 1
ATOM 1925 C CA . ASP A 1 241 ? 39.094 11.957 2.182 1.00 89.56 241 ASP A CA 1
ATOM 1926 C C . ASP A 1 241 ? 39.893 11.497 3.413 1.00 89.56 241 ASP A C 1
ATOM 1928 O O . ASP A 1 241 ? 40.481 10.413 3.407 1.00 89.56 241 ASP A O 1
ATOM 1932 N N . GLY A 1 242 ? 39.824 12.257 4.512 1.00 86.44 242 GLY A N 1
ATOM 1933 C CA . GLY A 1 242 ? 40.408 11.874 5.794 1.00 86.44 242 GLY A CA 1
ATOM 1934 C C . GLY A 1 242 ? 39.800 10.593 6.370 1.00 86.44 242 GLY A C 1
ATOM 1935 O O . GLY A 1 242 ? 40.530 9.687 6.763 1.00 86.44 242 GLY A O 1
ATOM 1936 N N . SER A 1 243 ? 38.472 10.456 6.354 1.00 85.75 243 SER A N 1
ATOM 1937 C CA . SER A 1 243 ? 37.782 9.267 6.885 1.00 85.75 243 SER A CA 1
ATOM 1938 C C . SER A 1 243 ? 38.111 7.987 6.110 1.00 85.75 243 SER A C 1
ATOM 1940 O O . SER A 1 243 ? 38.160 6.908 6.696 1.00 85.75 243 SER A O 1
ATOM 1942 N N . GLY A 1 244 ? 38.330 8.090 4.796 1.00 82.25 244 GLY A N 1
ATOM 1943 C CA . GLY A 1 244 ? 38.681 6.946 3.951 1.00 82.25 244 GLY A CA 1
ATOM 1944 C C . GLY A 1 244 ? 40.166 6.576 3.974 1.00 82.25 244 GLY A C 1
ATOM 1945 O O . GLY A 1 244 ? 40.501 5.393 3.907 1.00 82.25 244 GLY A O 1
ATOM 1946 N N . ALA A 1 245 ? 41.061 7.567 4.058 1.00 82.00 245 ALA A N 1
ATOM 1947 C CA . ALA A 1 245 ? 42.496 7.356 3.856 1.00 82.00 245 ALA A CA 1
ATOM 1948 C C . ALA A 1 245 ? 43.349 7.505 5.124 1.00 82.00 245 ALA A C 1
ATOM 1950 O O . ALA A 1 245 ? 44.248 6.693 5.334 1.00 82.00 245 ALA A O 1
ATOM 1951 N N . THR A 1 246 ? 43.111 8.527 5.954 1.00 80.06 246 THR A N 1
ATOM 1952 C CA . THR A 1 246 ? 44.022 8.886 7.058 1.00 80.06 246 THR A CA 1
ATOM 1953 C C . THR A 1 246 ? 43.537 8.402 8.419 1.00 80.06 246 THR A C 1
ATOM 1955 O O . THR A 1 246 ? 44.350 7.992 9.244 1.00 80.06 246 THR A O 1
ATOM 1958 N N . ILE A 1 247 ? 42.225 8.405 8.660 1.00 82.19 247 ILE A N 1
ATOM 1959 C CA . ILE A 1 247 ? 41.616 8.012 9.934 1.00 82.19 247 ILE A CA 1
ATOM 1960 C C . ILE A 1 247 ? 41.416 6.494 9.936 1.00 82.19 247 ILE A C 1
ATOM 1962 O O . ILE A 1 247 ? 40.328 5.978 9.675 1.00 82.19 247 ILE A O 1
ATOM 1966 N N . LYS A 1 248 ? 42.509 5.777 10.202 1.00 81.81 248 LYS A N 1
ATOM 1967 C CA . LYS A 1 248 ? 42.533 4.321 10.359 1.00 81.81 248 LYS A CA 1
ATOM 1968 C C . LYS A 1 248 ? 42.783 3.931 11.805 1.00 81.81 248 LYS A C 1
ATOM 1970 O O . LYS A 1 248 ? 43.656 4.486 12.469 1.00 81.81 248 LYS A O 1
ATOM 1975 N N . LEU A 1 249 ? 41.994 2.981 12.292 1.00 80.75 249 LEU A N 1
ATOM 1976 C CA . LEU A 1 249 ? 42.125 2.431 13.633 1.00 80.75 249 LEU A CA 1
ATOM 1977 C C . LEU A 1 249 ? 43.116 1.267 13.636 1.00 80.75 249 LEU A C 1
ATOM 1979 O O . LEU A 1 249 ? 43.228 0.506 12.675 1.00 80.75 249 LEU A O 1
ATOM 1983 N N . SER A 1 250 ? 43.808 1.086 14.761 1.00 80.00 250 SER A N 1
ATOM 1984 C CA . SER A 1 250 ? 44.637 -0.098 14.974 1.00 80.00 250 SER A CA 1
ATOM 1985 C C . SER A 1 250 ? 43.765 -1.364 14.994 1.00 80.00 250 SER A C 1
ATOM 1987 O O . SER A 1 250 ? 42.678 -1.342 15.582 1.00 80.00 250 SER A O 1
ATOM 1989 N N . PRO A 1 251 ? 44.232 -2.506 14.447 1.00 78.38 251 PRO A N 1
ATOM 1990 C CA . PRO A 1 251 ? 43.511 -3.780 14.521 1.00 78.38 251 PRO A CA 1
ATOM 1991 C C . PRO A 1 251 ? 43.094 -4.170 15.949 1.00 78.38 251 PRO A C 1
ATOM 1993 O O . PRO A 1 251 ? 42.018 -4.736 16.152 1.00 78.38 251 PRO A O 1
ATOM 1996 N N . ASN A 1 252 ? 43.907 -3.812 16.948 1.00 79.00 252 ASN A N 1
ATOM 1997 C CA . ASN A 1 252 ? 43.609 -4.057 18.360 1.00 79.00 252 ASN A CA 1
ATOM 1998 C C . ASN A 1 252 ? 42.422 -3.220 18.860 1.00 79.00 252 ASN A C 1
ATOM 2000 O O . ASN A 1 252 ? 41.597 -3.723 19.623 1.00 79.00 252 ASN A O 1
ATOM 2004 N N . ASP A 1 253 ? 42.301 -1.970 18.414 1.00 76.19 253 ASP A N 1
ATOM 2005 C CA . ASP A 1 253 ? 41.209 -1.078 18.813 1.00 76.19 253 ASP A CA 1
ATOM 2006 C C . ASP A 1 253 ? 39.896 -1.464 18.130 1.00 76.19 253 ASP A C 1
ATOM 2008 O O . ASP A 1 253 ? 38.840 -1.446 18.763 1.00 76.19 253 ASP A O 1
ATOM 2012 N N . ILE A 1 254 ? 39.962 -1.923 16.875 1.00 78.19 254 ILE A N 1
ATOM 2013 C CA . ILE A 1 254 ? 38.808 -2.489 16.167 1.00 78.19 254 ILE A CA 1
ATOM 2014 C C . ILE A 1 254 ? 38.289 -3.730 16.910 1.00 78.19 254 ILE A C 1
ATOM 2016 O O . ILE A 1 254 ? 37.083 -3.854 17.140 1.00 78.19 254 ILE A O 1
ATOM 2020 N N . ALA A 1 255 ? 39.182 -4.634 17.326 1.00 79.75 255 ALA A N 1
ATOM 2021 C CA . ALA A 1 255 ? 38.811 -5.837 18.069 1.00 79.75 255 ALA A CA 1
ATOM 2022 C C . ALA A 1 255 ? 38.201 -5.508 19.444 1.00 79.75 255 ALA A C 1
ATOM 2024 O O . ALA A 1 255 ? 37.150 -6.054 19.791 1.00 79.75 255 ALA A O 1
ATOM 2025 N N . ARG A 1 256 ? 38.809 -4.575 20.193 1.00 81.25 256 ARG A N 1
ATOM 2026 C CA . ARG A 1 256 ? 38.286 -4.085 21.482 1.00 81.25 256 ARG A CA 1
ATOM 2027 C C . ARG A 1 256 ? 36.896 -3.476 21.330 1.00 81.25 256 ARG A C 1
ATOM 2029 O O . ARG A 1 256 ? 35.969 -3.898 22.013 1.00 81.25 256 ARG A O 1
ATOM 2036 N N . ARG A 1 257 ? 36.707 -2.578 20.360 1.00 77.00 257 ARG A N 1
ATOM 2037 C CA . ARG A 1 257 ? 35.402 -1.972 20.053 1.00 77.00 257 ARG A CA 1
ATOM 2038 C C . ARG A 1 257 ? 34.344 -3.031 19.735 1.00 77.00 257 ARG A C 1
ATOM 2040 O O . ARG A 1 257 ? 33.218 -2.964 20.224 1.00 77.00 257 ARG A O 1
ATOM 2047 N N . GLN A 1 258 ? 34.682 -4.023 18.912 1.00 78.12 258 GLN A N 1
ATOM 2048 C CA . GLN A 1 258 ? 33.748 -5.096 18.568 1.00 78.12 258 GLN A CA 1
ATOM 2049 C C . GLN A 1 258 ? 33.379 -5.963 19.778 1.00 78.12 258 GLN A C 1
ATOM 2051 O O . GLN A 1 258 ? 32.228 -6.400 19.869 1.00 78.12 258 GLN A O 1
ATOM 2056 N N . ALA A 1 259 ? 34.320 -6.212 20.691 1.00 80.94 259 ALA A N 1
ATOM 2057 C CA . ALA A 1 259 ? 34.060 -6.908 21.947 1.00 80.94 259 ALA A CA 1
ATOM 2058 C C . ALA A 1 259 ? 33.122 -6.090 22.849 1.00 80.94 259 ALA A C 1
ATOM 2060 O O . ALA A 1 259 ? 32.079 -6.608 23.247 1.00 80.94 259 ALA A O 1
ATOM 2061 N N . ASP A 1 260 ? 33.399 -4.798 23.042 1.00 79.06 260 ASP A N 1
ATOM 2062 C CA . ASP A 1 260 ? 32.568 -3.890 23.843 1.00 79.06 260 ASP A CA 1
ATOM 2063 C C . ASP A 1 260 ? 31.132 -3.797 23.304 1.00 79.06 260 ASP A C 1
ATOM 2065 O O . ASP A 1 260 ? 30.158 -3.849 24.059 1.00 79.06 260 ASP A O 1
ATOM 2069 N N . ILE A 1 261 ? 30.963 -3.710 21.978 1.00 75.25 261 ILE A N 1
ATOM 2070 C CA . ILE A 1 261 ? 29.638 -3.689 21.340 1.00 75.25 261 ILE A CA 1
ATOM 2071 C C . ILE A 1 261 ? 28.892 -5.011 21.574 1.00 75.25 261 ILE A C 1
ATOM 2073 O O . ILE A 1 261 ? 27.677 -5.001 21.797 1.00 75.25 261 ILE A O 1
ATOM 2077 N N . LYS A 1 262 ? 29.582 -6.157 21.500 1.00 78.38 262 LYS A N 1
ATOM 2078 C CA . LYS A 1 262 ? 28.980 -7.476 21.763 1.00 78.38 262 LYS A CA 1
ATOM 2079 C C . LYS A 1 262 ? 28.576 -7.615 23.227 1.00 78.38 262 LYS A C 1
ATOM 2081 O O . LYS A 1 262 ? 27.457 -8.044 23.495 1.00 78.38 262 LYS A O 1
ATOM 2086 N N . GLU A 1 263 ? 29.440 -7.207 24.149 1.00 82.31 263 GLU A N 1
ATOM 2087 C CA . GLU A 1 263 ? 29.179 -7.264 25.585 1.00 82.31 263 GLU A CA 1
ATOM 2088 C C . GLU A 1 263 ? 27.983 -6.386 25.973 1.00 82.31 263 GLU A C 1
ATOM 2090 O O . GLU A 1 263 ? 27.088 -6.840 26.681 1.00 82.31 263 GLU A O 1
ATOM 2095 N N . ARG A 1 264 ? 27.893 -5.158 25.447 1.00 76.25 264 ARG A N 1
ATOM 2096 C CA . ARG A 1 264 ? 26.749 -4.267 25.707 1.00 76.25 264 ARG A CA 1
ATOM 2097 C C . ARG A 1 264 ? 25.439 -4.819 25.158 1.00 76.25 264 ARG A C 1
ATOM 2099 O O . ARG A 1 264 ? 24.427 -4.758 25.847 1.00 76.25 264 ARG A O 1
ATOM 2106 N N . LYS A 1 265 ? 25.450 -5.404 23.954 1.00 77.19 265 LYS A N 1
ATOM 2107 C CA . LYS A 1 265 ? 24.270 -6.091 23.399 1.00 77.19 265 LYS A CA 1
ATOM 2108 C C . LYS A 1 265 ? 23.861 -7.290 24.242 1.00 77.19 265 LYS A C 1
ATOM 2110 O O . LYS A 1 265 ? 22.669 -7.523 24.405 1.00 77.19 265 LYS A O 1
ATOM 2115 N N . HIS A 1 266 ? 24.830 -8.031 24.774 1.00 80.75 266 HIS A N 1
ATOM 2116 C CA . HIS A 1 266 ? 24.559 -9.150 25.664 1.00 80.75 266 HIS A CA 1
ATOM 2117 C C . HIS A 1 266 ? 23.937 -8.669 26.979 1.00 80.75 266 HIS A C 1
ATOM 2119 O O . HIS A 1 266 ? 22.864 -9.144 27.329 1.00 80.75 266 HIS A O 1
ATOM 2125 N N . LYS A 1 267 ? 24.520 -7.651 27.626 1.00 82.81 267 LYS A N 1
ATOM 2126 C CA . LYS A 1 267 ? 23.962 -7.023 28.837 1.00 82.81 267 LYS A CA 1
ATOM 2127 C C . LYS A 1 267 ? 22.548 -6.482 28.610 1.00 82.81 267 LYS A C 1
ATOM 2129 O O . LYS A 1 267 ? 21.667 -6.709 29.434 1.00 82.81 267 LYS A O 1
ATOM 2134 N N . GLN A 1 268 ? 22.317 -5.830 27.469 1.00 77.38 268 GLN A N 1
ATOM 2135 C CA . GLN A 1 268 ? 20.996 -5.341 27.079 1.00 77.38 268 GLN A CA 1
ATOM 2136 C C . GLN A 1 268 ? 20.001 -6.492 26.878 1.00 77.38 268 GLN A C 1
ATOM 2138 O O . GLN A 1 268 ? 18.876 -6.407 27.350 1.00 77.38 268 GLN A O 1
ATOM 2143 N N . TYR A 1 269 ? 20.406 -7.583 26.225 1.00 78.69 269 TYR A N 1
ATOM 2144 C CA . TYR A 1 269 ? 19.558 -8.761 26.040 1.00 78.69 269 TYR A CA 1
ATOM 2145 C C . TYR A 1 269 ? 19.196 -9.426 27.375 1.00 78.69 269 TYR A C 1
ATOM 2147 O O . TYR A 1 269 ? 18.033 -9.738 27.621 1.00 78.69 269 TYR A O 1
ATOM 2155 N N . THR A 1 270 ? 20.173 -9.570 28.273 1.00 81.81 270 THR A N 1
ATOM 2156 C CA . THR A 1 270 ? 19.961 -10.151 29.605 1.00 81.81 270 THR A CA 1
ATOM 2157 C C . THR A 1 270 ? 19.098 -9.278 30.515 1.00 81.81 270 THR A C 1
ATOM 2159 O O . THR A 1 270 ? 18.479 -9.808 31.428 1.00 81.81 270 THR A O 1
ATOM 2162 N N . SER A 1 271 ? 19.028 -7.962 30.273 1.00 83.31 271 SER A N 1
ATOM 2163 C CA . SER A 1 271 ? 18.178 -7.044 31.047 1.00 83.31 271 SER A CA 1
ATOM 2164 C C . SER A 1 271 ? 16.712 -6.989 30.595 1.00 83.31 271 SER A C 1
ATOM 2166 O O . SER A 1 271 ? 15.910 -6.338 31.258 1.00 83.31 271 SER A O 1
ATOM 2168 N N . LEU A 1 272 ? 16.358 -7.615 29.467 1.00 83.50 272 LEU A N 1
ATOM 2169 C CA . LEU A 1 272 ? 14.993 -7.606 28.924 1.00 83.50 272 LEU A CA 1
ATOM 2170 C C . LEU A 1 272 ? 14.108 -8.682 29.563 1.00 83.50 272 LEU A C 1
ATOM 2172 O O . LEU A 1 272 ? 14.601 -9.705 30.039 1.00 83.50 272 LEU A O 1
ATOM 2176 N N . SER A 1 273 ? 12.789 -8.472 29.516 1.00 85.62 273 SER A N 1
ATOM 2177 C CA . SER A 1 273 ? 11.810 -9.470 29.961 1.00 85.62 273 SER A CA 1
ATOM 2178 C C . SER A 1 273 ? 11.879 -10.739 29.103 1.00 85.62 273 SER A C 1
ATOM 2180 O O . SER A 1 273 ? 12.200 -10.688 27.913 1.00 85.62 273 SER A O 1
ATOM 2182 N N . TYR A 1 274 ? 11.507 -11.884 29.678 1.00 83.69 274 TYR A N 1
ATOM 2183 C CA . TYR A 1 274 ? 11.469 -13.170 28.977 1.00 83.69 274 TYR A CA 1
ATOM 2184 C C . TYR A 1 274 ? 10.607 -13.128 27.697 1.00 83.69 274 TYR A C 1
ATOM 2186 O O . TYR A 1 274 ? 10.993 -13.667 26.661 1.00 83.69 274 TYR A O 1
ATOM 2194 N N . GLU A 1 275 ? 9.479 -12.409 27.713 1.00 79.81 275 GLU A N 1
ATOM 2195 C CA . GLU A 1 275 ? 8.636 -12.230 26.518 1.00 79.81 275 GLU A CA 1
ATOM 2196 C C . GLU A 1 275 ? 9.322 -11.410 25.411 1.00 79.81 275 GLU A C 1
ATOM 2198 O O . GLU A 1 275 ? 9.105 -11.636 24.217 1.00 79.81 275 GLU A O 1
ATOM 2203 N N . GLU A 1 276 ? 10.145 -10.430 25.784 1.00 81.06 276 GLU A N 1
ATOM 2204 C CA . GLU A 1 276 ? 10.887 -9.591 24.839 1.00 81.06 276 GLU A CA 1
ATOM 2205 C C . GLU A 1 276 ? 12.072 -10.353 24.241 1.00 81.06 276 GLU A C 1
ATOM 2207 O O . GLU A 1 276 ? 12.327 -10.242 23.039 1.00 81.06 276 GLU A O 1
ATOM 2212 N N . GLN A 1 277 ? 12.732 -11.189 25.048 1.00 83.69 277 GLN A N 1
ATOM 2213 C CA . GLN A 1 277 ? 13.765 -12.123 24.601 1.00 83.69 277 GLN A CA 1
ATOM 2214 C C . GLN A 1 277 ? 13.216 -13.081 23.533 1.00 83.69 277 GLN A C 1
ATOM 2216 O O . GLN A 1 277 ? 13.764 -13.142 22.432 1.00 83.69 277 GLN A O 1
ATOM 2221 N N . GLN A 1 278 ? 12.058 -13.711 23.775 1.00 83.75 278 GLN A N 1
ATOM 2222 C CA . GLN A 1 278 ? 11.407 -14.587 22.790 1.00 83.75 278 GLN A CA 1
ATOM 2223 C C . GLN A 1 278 ? 11.068 -13.869 21.472 1.00 83.75 278 GLN A C 1
ATOM 2225 O O . GLN A 1 278 ? 11.241 -14.430 20.386 1.00 83.75 278 GLN A O 1
ATOM 2230 N N . LYS A 1 279 ? 10.609 -12.610 21.531 1.00 84.44 279 LYS A N 1
ATOM 2231 C CA . LYS A 1 279 ? 10.328 -11.805 20.325 1.00 84.44 279 LYS A CA 1
ATOM 2232 C C . LYS A 1 279 ? 11.600 -11.525 19.525 1.00 84.44 279 LYS A C 1
ATOM 2234 O O . LYS A 1 279 ? 11.569 -11.587 18.292 1.00 84.44 279 LYS A O 1
ATOM 2239 N N . ILE A 1 280 ? 12.703 -11.218 20.207 1.00 78.44 280 ILE A N 1
ATOM 2240 C CA . ILE A 1 280 ? 14.005 -10.959 19.583 1.00 78.44 280 ILE A CA 1
ATOM 2241 C C . ILE A 1 280 ? 14.561 -12.237 18.951 1.00 78.44 280 ILE A C 1
ATOM 2243 O O . ILE A 1 280 ? 14.997 -12.190 17.799 1.00 78.44 280 ILE A O 1
ATOM 2247 N N . ASP A 1 281 ? 14.482 -13.372 19.641 1.00 83.62 281 ASP A N 1
ATOM 2248 C CA . ASP A 1 281 ? 14.950 -14.666 19.140 1.00 83.62 281 ASP A CA 1
ATOM 2249 C C . ASP A 1 281 ? 14.154 -15.122 17.919 1.00 83.62 281 ASP A C 1
ATOM 2251 O O . ASP A 1 281 ? 14.745 -15.399 16.873 1.00 83.62 281 ASP A O 1
ATOM 2255 N N . ALA A 1 282 ? 12.822 -15.042 17.969 1.00 83.69 282 ALA A N 1
ATOM 2256 C CA . ALA A 1 282 ? 11.970 -15.329 16.817 1.00 83.69 282 ALA A CA 1
ATOM 2257 C C . ALA A 1 282 ? 12.267 -14.395 15.626 1.00 83.69 282 ALA A C 1
ATOM 2259 O O . ALA A 1 282 ? 12.217 -14.802 14.461 1.00 83.69 282 ALA A O 1
ATOM 2260 N N . GLN A 1 283 ? 12.594 -13.121 15.879 1.00 79.06 283 GLN A N 1
ATOM 2261 C CA . GLN A 1 283 ? 12.971 -12.178 14.823 1.00 79.06 283 GLN A CA 1
ATOM 2262 C C . GLN A 1 283 ? 14.369 -12.471 14.254 1.00 79.06 283 GLN A C 1
ATOM 2264 O O . GLN A 1 283 ? 14.583 -12.335 13.044 1.00 79.06 283 GLN A O 1
ATOM 2269 N N . ASN A 1 284 ? 15.321 -12.866 15.097 1.00 78.06 284 ASN A N 1
ATOM 2270 C CA . ASN A 1 284 ? 16.671 -13.248 14.695 1.00 78.06 284 ASN A CA 1
ATOM 2271 C C . ASN A 1 284 ? 16.662 -14.553 13.899 1.00 78.06 284 ASN A C 1
ATOM 2273 O O . ASN A 1 284 ? 17.341 -14.634 12.876 1.00 78.06 284 ASN A O 1
ATOM 2277 N N . GLU A 1 285 ? 15.828 -15.516 14.280 1.00 80.44 285 GLU A N 1
ATOM 2278 C CA . GLU A 1 285 ? 15.610 -16.765 13.557 1.00 80.44 285 GLU A CA 1
ATOM 2279 C C . GLU A 1 285 ? 14.957 -16.516 12.189 1.00 80.44 285 GLU A C 1
ATOM 2281 O O . GLU A 1 285 ? 15.451 -16.996 11.167 1.00 80.44 285 GLU A O 1
ATOM 2286 N N . LYS A 1 286 ? 13.943 -15.640 12.110 1.00 79.75 286 LYS A N 1
ATOM 2287 C CA . LYS A 1 286 ? 13.372 -15.165 10.831 1.00 79.75 286 LYS A CA 1
ATOM 2288 C C . LYS A 1 286 ? 14.401 -14.453 9.944 1.00 79.75 286 LYS A C 1
ATOM 2290 O O . LYS A 1 286 ? 14.409 -14.612 8.725 1.00 79.75 286 LYS A O 1
ATOM 2295 N N . LYS A 1 287 ? 15.303 -13.656 10.526 1.00 75.25 287 LYS A N 1
ATOM 2296 C CA . LYS A 1 287 ? 16.396 -13.008 9.777 1.00 75.25 287 LYS A CA 1
ATOM 2297 C C . LYS A 1 287 ? 17.457 -14.018 9.337 1.00 75.25 287 LYS A C 1
ATOM 2299 O O . LYS A 1 287 ? 17.989 -13.880 8.238 1.00 75.25 287 LYS A O 1
ATOM 2304 N N . ALA A 1 288 ? 17.772 -15.015 10.160 1.00 73.25 288 ALA A N 1
ATOM 2305 C CA . ALA A 1 288 ? 18.742 -16.061 9.854 1.00 73.25 288 ALA A CA 1
ATOM 2306 C C . ALA A 1 288 ? 18.230 -16.996 8.752 1.00 73.25 288 ALA A C 1
ATOM 2308 O O . ALA A 1 288 ? 18.971 -17.284 7.815 1.00 73.25 288 ALA A O 1
ATOM 2309 N N . THR A 1 289 ? 16.959 -17.394 8.806 1.00 72.31 289 THR A N 1
ATOM 2310 C CA . THR A 1 289 ? 16.281 -18.157 7.745 1.00 72.31 289 THR A CA 1
ATOM 2311 C C . THR A 1 289 ? 16.235 -17.362 6.442 1.00 72.31 289 THR A C 1
ATOM 2313 O O . THR A 1 289 ? 16.673 -17.876 5.416 1.00 72.31 289 THR A O 1
ATOM 2316 N N . ARG A 1 290 ? 15.865 -16.073 6.477 1.00 69.38 290 ARG A N 1
ATOM 2317 C CA . ARG A 1 290 ? 15.897 -15.189 5.295 1.00 69.38 290 ARG A CA 1
ATOM 2318 C C . ARG A 1 290 ? 17.308 -14.979 4.736 1.00 69.38 290 ARG A C 1
ATOM 2320 O O . ARG A 1 290 ? 17.478 -14.937 3.526 1.00 69.38 290 ARG A O 1
ATOM 2327 N N . LYS A 1 291 ? 18.340 -14.889 5.584 1.00 66.50 291 LYS A N 1
ATOM 2328 C CA . LYS A 1 291 ? 19.748 -14.834 5.146 1.00 66.50 291 LYS A CA 1
ATOM 2329 C C . LYS A 1 291 ? 20.232 -16.160 4.567 1.00 66.50 291 LYS A C 1
ATOM 2331 O O . LYS A 1 291 ? 20.987 -16.136 3.606 1.00 66.50 291 LYS A O 1
ATOM 2336 N N . ARG A 1 292 ? 19.819 -17.305 5.122 1.00 66.94 292 ARG A N 1
ATOM 2337 C CA . ARG A 1 292 ? 20.111 -18.634 4.558 1.00 66.94 292 ARG A CA 1
ATOM 2338 C C . ARG A 1 292 ? 19.434 -18.806 3.200 1.00 66.94 292 ARG A C 1
ATOM 2340 O O . ARG A 1 292 ? 20.084 -19.285 2.281 1.00 66.94 292 ARG A O 1
ATOM 2347 N N . PHE A 1 293 ? 18.190 -18.349 3.063 1.00 53.41 293 PHE A N 1
ATOM 2348 C CA . PHE A 1 293 ? 17.467 -18.301 1.793 1.00 53.41 293 PHE A CA 1
ATOM 2349 C C . PHE A 1 293 ? 18.176 -17.384 0.785 1.00 53.41 293 PHE A C 1
ATOM 2351 O O . PHE A 1 293 ? 18.569 -17.845 -0.279 1.00 53.41 293 PHE A O 1
ATOM 2358 N N . ASN A 1 294 ? 18.494 -16.143 1.173 1.00 47.28 294 ASN A N 1
ATOM 2359 C CA . ASN A 1 294 ? 19.219 -15.203 0.313 1.00 47.28 294 ASN A CA 1
ATOM 2360 C C . ASN A 1 294 ? 20.643 -15.659 -0.045 1.00 47.28 294 ASN A C 1
ATOM 2362 O O . ASN A 1 294 ? 21.148 -15.315 -1.101 1.00 47.28 294 ASN A O 1
ATOM 2366 N N . ARG A 1 295 ? 21.333 -16.410 0.822 1.00 45.09 295 ARG A N 1
ATOM 2367 C CA . ARG A 1 295 ? 22.675 -16.946 0.532 1.00 45.09 295 ARG A CA 1
ATOM 2368 C C . ARG A 1 295 ? 22.611 -18.146 -0.415 1.00 45.09 295 ARG A C 1
ATOM 2370 O O . ARG A 1 295 ? 23.532 -18.329 -1.201 1.00 45.09 295 ARG A O 1
ATOM 2377 N N . LYS A 1 296 ? 21.525 -18.926 -0.359 1.00 49.50 296 LYS A N 1
ATOM 2378 C CA . LYS A 1 296 ? 21.230 -19.974 -1.345 1.00 49.50 296 LYS A CA 1
ATOM 2379 C C . LYS A 1 296 ? 20.885 -19.374 -2.710 1.00 49.50 296 LYS A C 1
ATOM 2381 O O . LYS A 1 296 ? 21.380 -19.883 -3.704 1.00 49.50 296 LYS A O 1
ATOM 2386 N N . THR A 1 297 ? 20.158 -18.255 -2.763 1.00 38.19 297 THR A N 1
ATOM 2387 C CA . THR A 1 297 ? 19.906 -17.544 -4.029 1.00 38.19 297 THR A CA 1
ATOM 2388 C C . THR A 1 297 ? 21.154 -16.819 -4.556 1.00 38.19 297 THR A C 1
ATOM 2390 O O . THR A 1 297 ? 21.402 -16.835 -5.758 1.00 38.19 297 THR A O 1
ATOM 2393 N N . CYS A 1 298 ? 22.022 -16.279 -3.686 1.00 31.27 298 CYS A N 1
ATOM 2394 C CA . CYS A 1 298 ? 23.225 -15.538 -4.105 1.00 31.27 298 CYS A CA 1
ATOM 2395 C C . CYS A 1 298 ? 24.312 -16.386 -4.794 1.00 31.27 298 CYS A C 1
ATOM 2397 O O . CYS A 1 298 ? 25.111 -15.837 -5.545 1.00 31.27 298 CYS A O 1
ATOM 2399 N N . ASN A 1 299 ? 24.354 -17.703 -4.565 1.00 35.06 299 ASN A N 1
ATOM 2400 C CA . ASN A 1 299 ? 25.371 -18.591 -5.147 1.00 35.06 299 ASN A CA 1
ATOM 2401 C C . ASN A 1 299 ? 25.043 -19.082 -6.574 1.00 35.06 299 ASN A C 1
ATOM 2403 O O . ASN A 1 299 ? 25.775 -19.911 -7.103 1.00 35.06 299 ASN A O 1
ATOM 2407 N N . SER A 1 300 ? 23.976 -18.574 -7.204 1.00 32.41 300 SER A N 1
ATOM 2408 C CA . SER A 1 300 ? 23.519 -19.003 -8.541 1.00 32.41 300 SER A CA 1
ATOM 2409 C C . SER A 1 300 ? 23.446 -17.876 -9.588 1.00 32.41 300 SER A C 1
ATOM 2411 O O . SER A 1 300 ? 22.878 -18.054 -10.662 1.00 32.41 300 SER A O 1
ATOM 2413 N N . TYR A 1 301 ? 24.032 -16.706 -9.309 1.00 36.97 301 TYR A N 1
ATOM 2414 C CA . TYR A 1 301 ? 23.902 -15.520 -10.166 1.00 36.97 301 TYR A CA 1
ATOM 2415 C C . TYR A 1 301 ? 24.737 -15.595 -11.459 1.00 36.97 301 TYR A C 1
ATOM 2417 O O . TYR A 1 301 ? 25.836 -15.051 -11.547 1.00 36.97 301 TYR A O 1
ATOM 2425 N N . SER A 1 302 ? 24.158 -16.204 -12.495 1.00 31.17 302 SER A N 1
ATOM 2426 C CA . SER A 1 302 ? 24.376 -15.849 -13.905 1.00 31.17 302 SER A CA 1
ATOM 2427 C C . SER A 1 302 ? 23.227 -14.942 -14.374 1.00 31.17 302 SER A C 1
ATOM 2429 O O . SER A 1 302 ? 22.057 -15.289 -14.220 1.00 31.17 302 SER A O 1
ATOM 2431 N N . HIS A 1 303 ? 23.563 -13.768 -14.911 1.00 38.19 303 HIS A N 1
ATOM 2432 C CA . HIS A 1 303 ? 22.746 -12.544 -14.882 1.00 38.19 303 HIS A CA 1
ATOM 2433 C C . HIS A 1 303 ? 21.659 -12.396 -15.978 1.00 38.19 303 HIS A C 1
ATOM 2435 O O . HIS A 1 303 ? 21.080 -11.321 -16.101 1.00 38.19 303 HIS A O 1
ATOM 2441 N N . GLU A 1 304 ? 21.326 -13.435 -16.750 1.00 35.69 304 GLU A N 1
ATOM 2442 C CA . GLU A 1 304 ? 20.328 -13.322 -17.842 1.00 35.69 304 GLU A CA 1
ATOM 2443 C C . GLU A 1 304 ? 19.078 -14.202 -17.674 1.00 35.69 304 GLU A C 1
ATOM 2445 O O . GLU A 1 304 ? 18.032 -13.868 -18.215 1.00 35.69 304 GLU A O 1
ATOM 2450 N N . LYS A 1 305 ? 19.115 -15.274 -16.868 1.00 37.38 305 LYS A N 1
ATOM 2451 C CA . LYS A 1 305 ? 17.971 -16.206 -16.737 1.00 37.38 305 LYS A CA 1
ATOM 2452 C C . LYS A 1 305 ? 16.913 -15.805 -15.693 1.00 37.38 305 LYS A C 1
ATOM 2454 O O . LYS A 1 305 ? 15.839 -16.391 -15.666 1.00 37.38 305 LYS A O 1
ATOM 2459 N N . ASN A 1 306 ? 17.193 -14.812 -14.844 1.00 40.88 306 ASN A N 1
ATOM 2460 C CA . ASN A 1 306 ? 16.450 -14.594 -13.591 1.00 40.88 306 ASN A CA 1
ATOM 2461 C C . ASN A 1 306 ? 15.411 -13.447 -13.617 1.00 40.88 306 ASN A C 1
ATOM 2463 O O . ASN A 1 306 ? 14.617 -13.310 -12.687 1.00 40.88 306 ASN A O 1
ATOM 2467 N N . VAL A 1 307 ? 15.377 -12.611 -14.663 1.00 43.16 307 VAL A N 1
ATOM 2468 C CA . VAL A 1 307 ? 14.354 -11.545 -14.775 1.00 43.16 307 VAL A CA 1
ATOM 2469 C C . VAL A 1 307 ? 12.981 -12.153 -15.089 1.00 43.16 307 VAL A C 1
ATOM 2471 O O . VAL A 1 307 ? 11.981 -11.771 -14.481 1.00 43.16 307 VAL A O 1
ATOM 2474 N N . ASP A 1 308 ? 12.955 -13.182 -15.940 1.00 42.22 308 ASP A N 1
ATOM 2475 C CA . ASP A 1 308 ? 11.746 -13.943 -16.277 1.00 42.22 308 ASP A CA 1
ATOM 2476 C C . ASP A 1 308 ? 11.186 -14.742 -15.088 1.00 42.22 308 ASP A C 1
ATOM 2478 O O . ASP A 1 308 ? 9.972 -14.917 -14.984 1.00 42.22 308 ASP A O 1
ATOM 2482 N N . GLU A 1 309 ? 12.040 -15.228 -14.180 1.00 44.75 309 GLU A N 1
ATOM 2483 C CA . GLU A 1 309 ? 11.621 -15.916 -12.946 1.00 44.75 309 GLU A CA 1
ATOM 2484 C C . GLU A 1 309 ? 10.967 -14.956 -11.948 1.00 44.75 309 GLU A C 1
ATOM 2486 O O . GLU A 1 309 ? 9.903 -15.259 -11.408 1.00 44.75 309 GLU A O 1
ATOM 2491 N N . CYS A 1 310 ? 11.545 -13.766 -11.757 1.00 41.56 310 CYS A N 1
ATOM 2492 C CA . CYS A 1 310 ? 10.988 -12.742 -10.874 1.00 41.56 310 CYS A CA 1
ATOM 2493 C C . CYS A 1 310 ? 9.634 -12.215 -11.388 1.00 41.56 310 CYS A C 1
ATOM 2495 O O . CYS A 1 310 ? 8.668 -12.142 -10.629 1.00 41.56 310 CYS A O 1
ATOM 2497 N N . PHE A 1 311 ? 9.530 -11.938 -12.694 1.00 48.91 311 PHE A N 1
ATOM 2498 C CA . PHE A 1 311 ? 8.302 -11.437 -13.318 1.00 48.91 311 PHE A CA 1
ATOM 2499 C C . PHE A 1 311 ? 7.170 -12.481 -13.320 1.00 48.91 311 PHE A C 1
ATOM 2501 O O . PHE A 1 311 ? 6.013 -12.164 -13.033 1.00 48.91 311 PHE A O 1
ATOM 2508 N N . LYS A 1 312 ? 7.491 -13.760 -13.570 1.00 52.59 312 LYS A N 1
ATOM 2509 C CA . LYS A 1 312 ? 6.513 -14.861 -13.488 1.00 52.59 312 LYS A CA 1
ATOM 2510 C C . LYS A 1 312 ? 6.079 -15.151 -12.049 1.00 52.59 312 LYS A C 1
ATOM 2512 O O . LYS A 1 312 ? 4.899 -15.437 -11.842 1.00 52.59 312 LYS A O 1
ATOM 2517 N N . MET A 1 313 ? 6.971 -15.028 -11.060 1.00 54.62 313 MET A N 1
ATOM 2518 C CA . MET A 1 313 ? 6.587 -15.089 -9.640 1.00 54.62 313 MET A CA 1
ATOM 2519 C C . MET A 1 313 ? 5.614 -13.969 -9.263 1.00 54.62 313 MET A C 1
ATOM 2521 O O . MET A 1 313 ? 4.667 -14.211 -8.518 1.00 54.62 313 MET A O 1
ATOM 2525 N N . GLU A 1 314 ? 5.814 -12.759 -9.787 1.00 61.44 314 GLU A N 1
ATOM 2526 C CA . GLU A 1 314 ? 4.953 -11.615 -9.492 1.00 61.44 314 GLU A CA 1
ATOM 2527 C C . GLU A 1 314 ? 3.556 -11.791 -10.113 1.00 61.44 314 GLU A C 1
ATOM 2529 O O . GLU A 1 314 ? 2.557 -11.663 -9.409 1.00 61.44 314 GLU A O 1
ATOM 2534 N N . LEU A 1 315 ? 3.454 -12.232 -11.374 1.00 71.06 315 LEU A N 1
ATOM 2535 C CA . LEU A 1 315 ? 2.173 -12.560 -12.036 1.00 71.06 315 LEU A CA 1
ATOM 2536 C C . LEU A 1 315 ? 1.431 -13.761 -11.420 1.00 71.06 315 LEU A C 1
ATOM 2538 O O . LEU A 1 315 ? 0.210 -13.882 -11.555 1.00 71.06 315 LEU A O 1
ATOM 2542 N N . SER A 1 316 ? 2.163 -14.651 -10.752 1.00 77.25 316 SER A N 1
ATOM 2543 C CA . SER A 1 316 ? 1.619 -15.847 -10.098 1.00 77.25 316 SER A CA 1
ATOM 2544 C C . SER A 1 316 ? 1.253 -15.613 -8.631 1.00 77.25 316 SER A C 1
ATOM 2546 O O . SER A 1 316 ? 0.676 -16.493 -7.996 1.00 77.25 316 SER A O 1
ATOM 2548 N N . TYR A 1 317 ? 1.553 -14.434 -8.079 1.00 84.19 317 TYR A N 1
ATOM 2549 C CA . TYR A 1 317 ? 1.273 -14.122 -6.680 1.00 84.19 317 TYR A CA 1
ATOM 2550 C C . TYR A 1 317 ? -0.219 -14.254 -6.311 1.00 84.19 317 TYR A C 1
ATOM 2552 O O . TYR A 1 317 ? -0.506 -14.948 -5.327 1.00 84.19 317 TYR A O 1
ATOM 2560 N N . PRO A 1 318 ? -1.182 -13.703 -7.086 1.00 88.94 318 PRO A N 1
ATOM 2561 C CA . PRO A 1 318 ? -2.603 -13.846 -6.767 1.00 88.94 318 PRO A CA 1
ATOM 2562 C C . PRO A 1 318 ? -3.068 -15.308 -6.754 1.00 88.94 318 PRO A C 1
ATOM 2564 O O . PRO A 1 318 ? -3.832 -15.682 -5.871 1.00 88.94 318 PRO A O 1
ATOM 2567 N N . LEU A 1 319 ? -2.522 -16.155 -7.640 1.00 89.06 319 LEU A N 1
ATOM 2568 C CA . LEU A 1 319 ? -2.910 -17.566 -7.785 1.00 89.06 319 LEU A CA 1
ATOM 2569 C C . LEU A 1 319 ? -2.797 -18.361 -6.474 1.00 89.06 319 LEU A C 1
ATOM 2571 O O . LEU A 1 319 ? -3.588 -19.260 -6.213 1.00 89.06 319 LEU A O 1
ATOM 2575 N N . ILE A 1 320 ? -1.801 -18.042 -5.646 1.00 88.38 320 ILE A N 1
ATOM 2576 C CA . ILE A 1 320 ? -1.608 -18.693 -4.342 1.00 88.38 320 ILE A CA 1
ATOM 2577 C C . ILE A 1 320 ? -2.212 -17.856 -3.218 1.00 88.38 320 ILE A C 1
ATOM 2579 O O . ILE A 1 320 ? -2.752 -18.388 -2.246 1.00 88.38 320 ILE A O 1
ATOM 2583 N N . ARG A 1 321 ? -2.100 -16.531 -3.324 1.00 90.00 321 ARG A N 1
ATOM 2584 C CA . ARG A 1 321 ? -2.475 -15.613 -2.253 1.00 90.00 321 ARG A CA 1
ATOM 2585 C C . ARG A 1 321 ? -3.977 -15.593 -1.999 1.00 90.00 321 ARG A C 1
ATOM 2587 O O . ARG A 1 321 ? -4.378 -15.601 -0.834 1.00 90.00 321 ARG A O 1
ATOM 2594 N N . VAL A 1 322 ? -4.766 -15.562 -3.067 1.00 92.06 322 VAL A N 1
ATOM 2595 C CA . VAL A 1 322 ? -6.223 -15.452 -3.023 1.00 92.06 322 VAL A CA 1
ATOM 2596 C C . VAL A 1 322 ? -6.855 -16.637 -2.279 1.00 92.06 322 VAL A C 1
ATOM 2598 O O . VAL A 1 322 ? -7.457 -16.395 -1.227 1.00 92.06 322 VAL A O 1
ATOM 2601 N N . PRO A 1 323 ? -6.646 -17.906 -2.687 1.00 92.00 323 PRO A N 1
ATOM 2602 C CA . PRO A 1 323 ? -7.247 -19.043 -1.986 1.00 92.00 323 PRO A CA 1
ATOM 2603 C C . PRO A 1 323 ? -6.739 -19.228 -0.562 1.00 92.00 323 PRO A C 1
ATOM 2605 O O . PRO A 1 323 ? -7.475 -19.684 0.316 1.00 92.00 323 PRO A O 1
ATOM 2608 N N . PHE A 1 324 ? -5.487 -18.848 -0.299 1.00 91.56 324 PHE A N 1
ATOM 2609 C CA . PHE A 1 324 ? -4.956 -18.856 1.056 1.00 91.56 324 PHE A CA 1
ATOM 2610 C C . PHE A 1 324 ? -5.695 -17.854 1.952 1.00 91.56 324 PHE A C 1
ATOM 2612 O O . PHE A 1 324 ? -6.066 -18.187 3.080 1.00 91.56 324 PHE A O 1
ATOM 2619 N N . GLU A 1 325 ? -5.909 -16.621 1.482 1.00 91.06 325 GLU A N 1
ATOM 2620 C CA . GLU A 1 325 ? -6.632 -15.614 2.261 1.00 91.06 325 GLU A CA 1
ATOM 2621 C C . GLU A 1 325 ? -8.115 -15.946 2.418 1.00 91.06 325 GLU A C 1
ATOM 2623 O O . GLU A 1 325 ? -8.659 -15.699 3.494 1.00 91.06 325 GLU A O 1
ATOM 2628 N N . GLU A 1 326 ? -8.743 -16.564 1.420 1.00 90.81 326 GLU A N 1
ATOM 2629 C CA . GLU A 1 326 ? -10.111 -17.075 1.518 1.00 90.81 326 GLU A CA 1
ATOM 2630 C C . GLU A 1 326 ? -10.227 -18.191 2.567 1.00 90.81 326 GLU A C 1
ATOM 2632 O O . GLU A 1 326 ? -11.006 -18.071 3.515 1.00 90.81 326 GLU A O 1
ATOM 2637 N N . THR A 1 327 ? -9.370 -19.213 2.488 1.00 91.50 327 THR A N 1
ATOM 2638 C CA . THR A 1 327 ? -9.322 -20.311 3.472 1.00 91.50 327 THR A CA 1
ATOM 2639 C C . THR A 1 327 ? -9.021 -19.779 4.878 1.00 91.50 327 THR A C 1
ATOM 2641 O O . THR A 1 327 ? -9.609 -20.203 5.873 1.00 91.50 327 THR A O 1
ATOM 2644 N N . SER A 1 328 ? -8.137 -18.783 4.989 1.00 91.00 328 SER A N 1
ATOM 2645 C CA . SER A 1 328 ? -7.828 -18.148 6.270 1.00 91.00 328 SER A CA 1
ATOM 2646 C C . SER A 1 328 ? -8.979 -17.278 6.791 1.00 91.00 328 SER A C 1
ATOM 2648 O O . SER A 1 328 ? -9.216 -17.241 8.001 1.00 91.00 328 SER A O 1
ATOM 2650 N N . LYS A 1 329 ? -9.705 -16.566 5.915 1.00 91.31 329 LYS A N 1
ATOM 2651 C CA . LYS A 1 329 ? -10.919 -15.799 6.256 1.00 91.31 329 LYS A CA 1
ATOM 2652 C C . LYS A 1 329 ? -11.954 -16.739 6.847 1.00 91.31 329 LYS A C 1
ATOM 2654 O O . LYS A 1 329 ? -12.392 -16.488 7.972 1.00 91.31 329 LYS A O 1
ATOM 2659 N N . THR A 1 330 ? -12.296 -17.813 6.140 1.00 90.06 330 THR A N 1
ATOM 2660 C CA . THR A 1 330 ? -13.278 -18.780 6.629 1.00 90.06 330 THR A CA 1
ATOM 2661 C C . THR A 1 330 ? -12.827 -19.330 7.982 1.00 90.06 330 THR A C 1
ATOM 2663 O O . THR A 1 330 ? -13.621 -19.299 8.925 1.00 90.06 330 THR A O 1
ATOM 2666 N N . PHE A 1 331 ? -11.550 -19.730 8.131 1.00 91.44 331 PHE A N 1
ATOM 2667 C CA . PHE A 1 331 ? -11.038 -20.325 9.378 1.00 91.44 331 PHE A CA 1
ATOM 2668 C C . PHE A 1 331 ? -11.222 -19.395 10.569 1.00 91.44 331 PHE A C 1
ATOM 2670 O O . PHE A 1 331 ? -11.734 -19.787 11.619 1.00 91.44 331 PHE A O 1
ATOM 2677 N N . ARG A 1 332 ? -10.828 -18.128 10.402 1.00 90.94 332 ARG A N 1
ATOM 2678 C CA . ARG A 1 332 ? -10.936 -17.110 11.451 1.00 90.94 332 ARG A CA 1
ATOM 2679 C C . ARG A 1 332 ? -12.389 -16.869 11.855 1.00 90.94 332 ARG A C 1
ATOM 2681 O O . ARG A 1 332 ? -12.659 -16.704 13.045 1.00 90.94 332 ARG A O 1
ATOM 2688 N N . LEU A 1 333 ? -13.309 -16.831 10.890 1.00 90.56 333 LEU A N 1
ATOM 2689 C CA . LEU A 1 333 ? -14.732 -16.607 11.152 1.00 90.56 333 LEU A CA 1
ATOM 2690 C C . LEU A 1 333 ? -15.349 -17.779 11.909 1.00 90.56 333 LEU A C 1
ATOM 2692 O O . LEU A 1 333 ? -15.973 -17.560 12.949 1.00 90.56 333 LEU A O 1
ATOM 2696 N N . TYR A 1 334 ? -15.105 -19.005 11.447 1.00 91.94 334 TYR A N 1
ATOM 2697 C CA . TYR A 1 334 ? -15.612 -20.197 12.115 1.00 91.94 334 TYR A CA 1
ATOM 2698 C C . TYR A 1 334 ? -15.010 -20.366 13.510 1.00 91.94 334 TYR A C 1
ATOM 2700 O O . TYR A 1 334 ? -15.737 -20.593 14.472 1.00 91.94 334 TYR A O 1
ATOM 2708 N N . HIS A 1 335 ? -13.697 -20.166 13.663 1.00 91.19 335 HIS A N 1
ATOM 2709 C CA . HIS A 1 335 ? -13.044 -20.231 14.968 1.00 91.19 335 HIS A CA 1
ATOM 2710 C C . HIS A 1 335 ? -13.627 -19.203 15.949 1.00 91.19 335 HIS A C 1
ATOM 2712 O O . HIS A 1 335 ? -13.898 -19.528 17.102 1.00 91.19 335 HIS A O 1
ATOM 2718 N N . LYS A 1 336 ? -13.891 -17.969 15.496 1.00 91.12 336 LYS A N 1
ATOM 2719 C CA . LYS A 1 336 ? -14.538 -16.940 16.323 1.00 91.12 336 LYS A CA 1
ATOM 2720 C C . LYS A 1 336 ? -15.964 -17.335 16.719 1.00 91.12 336 LYS A C 1
ATOM 2722 O O . LYS A 1 336 ? -16.349 -17.113 17.867 1.00 91.12 336 LYS A O 1
ATOM 2727 N N . GLN A 1 337 ? -16.741 -17.891 15.788 1.00 90.88 337 GLN A N 1
ATOM 2728 C CA . GLN A 1 337 ? -18.091 -18.380 16.064 1.00 90.88 337 GLN A CA 1
ATOM 2729 C C . GLN A 1 337 ? -18.065 -19.519 17.088 1.00 90.88 337 GLN A C 1
ATOM 2731 O O . GLN A 1 337 ? -18.755 -19.432 18.101 1.00 90.88 337 GLN A O 1
ATOM 2736 N N . LEU A 1 338 ? -17.218 -20.526 16.866 1.00 91.62 338 LEU A N 1
ATOM 2737 C CA . LEU A 1 338 ? -17.058 -21.681 17.742 1.00 91.62 338 LEU A CA 1
ATOM 2738 C C . LEU A 1 338 ? -16.670 -21.259 19.163 1.00 91.62 338 LEU A C 1
ATOM 2740 O O . LEU A 1 338 ? -17.316 -21.672 20.120 1.00 91.62 338 LEU A O 1
ATOM 2744 N N . THR A 1 339 ? -15.666 -20.393 19.311 1.00 92.00 339 THR A N 1
ATOM 2745 C CA . THR A 1 339 ? -15.224 -19.900 20.625 1.00 92.00 339 THR A CA 1
ATOM 2746 C C . THR A 1 339 ? -16.329 -19.126 21.346 1.00 92.00 339 THR A C 1
ATOM 2748 O O . THR A 1 339 ? -16.493 -19.281 22.554 1.00 92.00 339 THR A O 1
ATOM 2751 N N . ARG A 1 340 ? -17.129 -18.328 20.624 1.00 93.12 340 ARG A N 1
ATOM 2752 C CA . ARG A 1 340 ? -18.272 -17.606 21.205 1.00 93.12 340 ARG A CA 1
ATOM 2753 C C . ARG A 1 340 ? -19.367 -18.560 21.681 1.00 93.12 340 ARG A C 1
ATOM 2755 O O . ARG A 1 340 ? -19.870 -18.389 22.785 1.00 93.12 340 ARG A O 1
ATOM 2762 N N . GLU A 1 341 ? -19.747 -19.530 20.854 1.00 90.50 341 GLU A N 1
ATOM 2763 C CA . GLU A 1 341 ? -20.809 -20.485 21.192 1.00 90.50 341 GLU A CA 1
ATOM 2764 C C . GLU A 1 341 ? -20.387 -21.425 22.329 1.00 90.50 341 GLU A C 1
ATOM 2766 O O . GLU A 1 341 ? -21.188 -21.694 23.220 1.00 90.50 341 GLU A O 1
ATOM 2771 N N . LEU A 1 342 ? -19.118 -21.848 22.369 1.00 90.81 342 LEU A N 1
ATOM 2772 C CA . LEU A 1 342 ? -18.569 -22.603 23.496 1.00 90.81 342 LEU A CA 1
ATOM 2773 C C . LEU A 1 342 ? -18.557 -21.776 24.784 1.00 90.81 342 LEU A C 1
ATOM 2775 O O . LEU A 1 342 ? -19.006 -22.272 25.808 1.00 90.81 342 LEU A O 1
ATOM 2779 N N . ALA A 1 343 ? -18.119 -20.513 24.740 1.00 91.62 343 ALA A N 1
ATOM 2780 C CA . ALA A 1 343 ? -18.155 -19.638 25.914 1.00 91.62 343 ALA A CA 1
ATOM 2781 C C . ALA A 1 343 ? -19.589 -19.420 26.428 1.00 91.62 343 ALA A C 1
ATOM 2783 O O . ALA A 1 343 ? -19.824 -19.437 27.633 1.00 91.62 343 ALA A O 1
ATOM 2784 N N . GLN A 1 344 ? -20.559 -19.264 25.520 1.00 90.50 344 GLN A N 1
ATOM 2785 C CA . GLN A 1 344 ? -21.974 -19.159 25.878 1.00 90.50 344 GLN A CA 1
ATOM 2786 C C . GLN A 1 344 ? -22.502 -20.456 26.507 1.00 90.50 344 GLN A C 1
ATOM 2788 O O . GLN A 1 344 ? -23.240 -20.393 27.487 1.00 90.50 344 GLN A O 1
ATOM 2793 N N . ALA A 1 345 ? -22.122 -21.618 25.969 1.00 88.06 345 ALA A N 1
ATOM 2794 C CA . ALA A 1 345 ? -22.486 -22.912 26.535 1.00 88.06 345 ALA A CA 1
ATOM 2795 C C . ALA A 1 345 ? -21.887 -23.102 27.939 1.00 88.06 345 ALA A C 1
ATOM 2797 O O . ALA A 1 345 ? -22.606 -23.496 28.852 1.00 88.06 345 ALA A O 1
ATOM 2798 N N . THR A 1 346 ? -20.611 -22.756 28.139 1.00 88.50 346 THR A N 1
ATOM 2799 C CA . THR A 1 346 ? -19.953 -22.809 29.454 1.00 88.50 346 THR A CA 1
ATOM 2800 C C . THR A 1 346 ? -20.645 -21.897 30.465 1.00 88.50 346 THR A C 1
ATOM 2802 O O . THR A 1 346 ? -21.006 -22.362 31.540 1.00 88.50 346 THR A O 1
ATOM 2805 N N . ALA A 1 347 ? -20.940 -20.647 30.096 1.00 88.38 347 ALA A N 1
ATOM 2806 C CA . ALA A 1 347 ? -21.640 -19.708 30.974 1.00 88.38 347 ALA A CA 1
ATOM 2807 C C . ALA A 1 347 ? -23.051 -20.195 31.361 1.00 88.38 347 ALA A C 1
ATOM 2809 O O . ALA A 1 347 ? -23.511 -19.964 32.476 1.00 88.38 347 ALA A O 1
ATOM 2810 N N . GLN A 1 348 ? -23.750 -20.891 30.455 1.00 85.81 348 GLN A N 1
ATOM 2811 C CA . GLN A 1 348 ? -25.045 -21.506 30.763 1.00 85.81 348 GLN A CA 1
ATOM 2812 C C . GLN A 1 348 ? -24.921 -22.683 31.738 1.00 85.81 348 GLN A C 1
ATOM 2814 O O . GLN A 1 348 ? -25.822 -22.866 32.552 1.00 85.81 348 GLN A O 1
ATOM 2819 N N . ILE A 1 349 ? -23.839 -23.468 31.668 1.00 84.69 349 ILE A N 1
ATOM 2820 C CA . ILE A 1 349 ? -23.560 -24.562 32.613 1.00 84.69 349 ILE A CA 1
ATOM 2821 C C . ILE A 1 349 ? -23.219 -24.001 33.997 1.00 84.69 349 ILE A C 1
ATOM 2823 O O . ILE A 1 349 ? -23.758 -24.478 34.988 1.00 84.69 349 ILE A O 1
ATOM 2827 N N . GLU A 1 350 ? -22.366 -22.978 34.069 1.00 84.19 350 GLU A N 1
ATOM 2828 C CA . GLU A 1 350 ? -21.993 -22.321 35.331 1.00 84.19 350 GLU A CA 1
ATOM 2829 C C . GLU A 1 350 ? -23.223 -21.716 36.022 1.00 84.19 350 GLU A C 1
ATOM 2831 O O . GLU A 1 350 ? -23.473 -21.991 37.192 1.00 84.19 350 GLU A O 1
ATOM 2836 N N . ALA A 1 351 ? -24.086 -21.026 35.268 1.00 81.94 351 ALA A N 1
ATOM 2837 C CA . ALA A 1 351 ? -25.341 -20.476 35.786 1.00 81.94 351 ALA A CA 1
ATOM 2838 C C . ALA A 1 351 ? -26.356 -21.540 36.262 1.00 81.94 351 ALA A C 1
ATOM 2840 O O . ALA A 1 351 ? -27.326 -21.198 36.939 1.00 81.94 351 ALA A O 1
ATOM 2841 N N . LEU A 1 352 ? -26.181 -22.813 35.884 1.00 75.88 352 LEU A N 1
ATOM 2842 C CA . LEU A 1 352 ? -26.974 -23.940 36.391 1.00 75.88 352 LEU A CA 1
ATOM 2843 C C . LEU A 1 352 ? -26.398 -24.524 37.695 1.00 75.88 352 LEU A C 1
ATOM 2845 O O . LEU A 1 352 ? -27.125 -25.237 38.381 1.00 75.88 352 LEU A O 1
ATOM 2849 N N . GLY A 1 353 ? -25.125 -24.256 38.013 1.00 67.62 353 GLY A N 1
ATOM 2850 C CA . GLY A 1 353 ? -24.410 -24.783 39.182 1.00 67.62 353 GLY A CA 1
ATOM 2851 C C . GLY A 1 353 ? -24.319 -23.834 40.386 1.00 67.62 353 GLY A C 1
ATOM 2852 O O . GLY A 1 353 ? -23.963 -24.288 41.471 1.00 67.62 353 GLY A O 1
ATOM 2853 N N . ASP A 1 354 ? -24.650 -22.549 40.224 1.00 65.75 354 ASP A N 1
ATOM 2854 C CA . ASP A 1 354 ? -24.645 -21.561 41.313 1.00 65.75 354 ASP A CA 1
ATOM 2855 C C . ASP A 1 354 ? -25.848 -21.748 42.263 1.00 65.75 354 ASP A C 1
ATOM 2857 O O . ASP A 1 354 ? -26.888 -21.107 42.115 1.00 65.75 354 ASP A O 1
ATOM 2861 N N . GLU A 1 355 ? -25.707 -22.612 43.276 1.00 55.97 355 GLU A N 1
ATOM 2862 C CA . GLU A 1 355 ? -26.707 -22.775 44.349 1.00 55.97 355 GLU A CA 1
ATOM 2863 C C . GLU A 1 355 ? -26.644 -21.673 45.432 1.00 55.97 355 GLU A C 1
ATOM 2865 O O . GLU A 1 355 ? -27.601 -21.495 46.188 1.00 55.97 355 GLU A O 1
ATOM 2870 N N . GLU A 1 356 ? -25.555 -20.901 45.521 1.00 51.53 356 GLU A N 1
ATOM 2871 C CA . GLU A 1 356 ? -25.291 -19.995 46.659 1.00 51.53 356 GLU A CA 1
ATOM 2872 C C . GLU A 1 356 ? -25.912 -18.587 46.525 1.00 51.53 356 GLU A C 1
ATOM 2874 O O . GLU A 1 356 ? -25.951 -17.829 47.495 1.00 51.53 356 GLU A O 1
ATOM 2879 N N . GLY A 1 357 ? -26.438 -18.224 45.349 1.00 53.12 357 GLY A N 1
ATOM 2880 C CA . GLY A 1 357 ? -26.961 -16.877 45.063 1.00 53.12 357 GLY A CA 1
ATOM 2881 C C . GLY A 1 357 ? -28.488 -16.723 45.067 1.00 53.12 357 GLY A C 1
ATOM 2882 O O . GLY A 1 357 ? -28.984 -15.601 44.934 1.00 53.12 357 GLY A O 1
ATOM 2883 N N . GLN A 1 358 ? -29.263 -17.809 45.182 1.00 50.94 358 GLN A N 1
ATOM 2884 C CA . GLN A 1 358 ? -30.725 -17.743 45.080 1.00 50.94 358 GLN A CA 1
ATOM 2885 C C . GLN A 1 358 ? -31.414 -17.536 46.434 1.00 50.94 358 GLN A C 1
ATOM 2887 O O . GLN A 1 358 ? -31.251 -18.305 47.378 1.00 50.94 358 GLN A O 1
ATOM 2892 N N . GLN A 1 359 ? -32.268 -16.508 46.501 1.00 50.16 359 GLN A N 1
ATOM 2893 C CA . GLN A 1 359 ? -33.185 -16.295 47.620 1.00 50.16 359 GLN A CA 1
ATOM 2894 C C . GLN A 1 359 ? -34.098 -17.527 47.841 1.00 50.16 359 GLN A C 1
ATOM 2896 O O . GLN A 1 359 ? -34.439 -18.203 46.863 1.00 50.16 359 GLN A O 1
ATOM 2901 N N . PRO A 1 360 ? -34.582 -17.791 49.077 1.00 47.34 360 PRO A N 1
ATOM 2902 C CA . PRO A 1 360 ? -35.194 -19.069 49.491 1.00 47.34 360 PRO A CA 1
ATOM 2903 C C . PRO A 1 360 ? -36.530 -19.472 48.825 1.00 47.34 360 PRO A C 1
ATOM 2905 O O . PRO A 1 360 ? -37.183 -20.400 49.289 1.00 47.34 360 PRO A O 1
ATOM 2908 N N . GLY A 1 361 ? -36.959 -18.801 47.752 1.00 51.94 361 GLY A N 1
ATOM 2909 C CA . GLY A 1 361 ? -38.211 -19.062 47.028 1.00 51.94 361 GLY A CA 1
ATOM 2910 C C . GLY A 1 361 ? -38.064 -19.266 45.515 1.00 51.94 361 GLY A C 1
ATOM 2911 O O . GLY A 1 361 ? -39.077 -19.373 44.830 1.00 51.94 361 GLY A O 1
ATOM 2912 N N . HIS A 1 362 ? -36.840 -19.306 44.972 1.00 53.97 362 HIS A N 1
ATOM 2913 C CA . HIS A 1 362 ? -36.601 -19.406 43.523 1.00 53.97 362 HIS A CA 1
ATOM 2914 C C . HIS A 1 362 ? -35.658 -20.559 43.152 1.00 53.97 362 HIS A C 1
ATOM 2916 O O . HIS A 1 362 ? -34.742 -20.395 42.349 1.00 53.97 362 HIS A O 1
ATOM 2922 N N . ARG A 1 363 ? -35.873 -21.751 43.728 1.00 58.19 363 ARG A N 1
ATOM 2923 C CA . ARG A 1 363 ? -35.251 -22.967 43.185 1.00 58.19 363 ARG A CA 1
ATOM 2924 C C . ARG A 1 363 ? -35.811 -23.198 41.786 1.00 58.19 363 ARG A C 1
ATOM 2926 O O . ARG A 1 363 ? -37.020 -23.341 41.615 1.00 58.19 363 ARG A O 1
ATOM 2933 N N . MET A 1 364 ? -34.928 -23.177 40.794 1.00 64.19 364 MET A N 1
ATOM 2934 C CA . MET A 1 364 ? -35.281 -23.428 39.403 1.00 64.19 364 MET A CA 1
ATOM 2935 C C . MET A 1 364 ? -35.956 -24.803 39.301 1.00 64.19 364 MET A C 1
ATOM 2937 O O . MET A 1 364 ? -35.433 -25.785 39.826 1.00 64.19 364 MET A O 1
ATOM 2941 N N . ASP A 1 365 ? -37.135 -24.863 38.674 1.00 76.31 365 ASP A N 1
ATOM 2942 C CA . ASP A 1 365 ? -37.886 -26.114 38.530 1.00 76.31 365 ASP A CA 1
ATOM 2943 C C . ASP A 1 365 ? -37.025 -27.171 37.820 1.00 76.31 365 ASP A C 1
ATOM 2945 O O . ASP A 1 365 ? -36.376 -26.894 36.805 1.00 76.31 365 ASP A O 1
ATOM 2949 N N . VAL A 1 366 ? -37.032 -28.392 38.354 1.00 78.81 366 VAL A N 1
ATOM 2950 C CA . VAL A 1 366 ? -36.241 -29.524 37.859 1.00 78.81 366 VAL A CA 1
ATOM 2951 C C . VAL A 1 366 ? -36.564 -29.793 36.388 1.00 78.81 366 VAL A C 1
ATOM 2953 O O . VAL A 1 366 ? -35.656 -30.036 35.595 1.00 78.81 366 VAL A O 1
ATOM 2956 N N . ASN A 1 367 ? -37.830 -29.653 35.980 1.00 81.31 367 ASN A N 1
ATOM 2957 C CA . ASN A 1 367 ? -38.227 -29.836 34.581 1.00 81.31 367 ASN A CA 1
ATOM 2958 C C . ASN A 1 367 ? -37.649 -28.748 33.659 1.00 81.31 367 ASN A C 1
ATOM 2960 O O . ASN A 1 367 ? -37.247 -29.038 32.531 1.00 81.31 367 ASN A O 1
ATOM 2964 N N . VAL A 1 368 ? -37.546 -27.505 34.142 1.00 81.94 368 VAL A N 1
ATOM 2965 C CA . VAL A 1 368 ? -36.944 -26.382 33.402 1.00 81.94 368 VAL A CA 1
ATOM 2966 C C . VAL A 1 368 ? -35.428 -26.555 33.283 1.00 81.94 368 VAL A C 1
ATOM 2968 O O . VAL A 1 368 ? -34.861 -26.281 32.223 1.00 81.94 368 VAL A O 1
ATOM 2971 N N . ALA A 1 369 ? -34.764 -27.051 34.330 1.00 80.44 369 ALA A N 1
ATOM 2972 C CA . ALA A 1 369 ? -33.339 -27.376 34.292 1.00 80.44 369 ALA A CA 1
ATOM 2973 C C . ALA A 1 369 ? -33.043 -28.525 33.311 1.00 80.44 369 ALA A C 1
ATOM 2975 O O . ALA A 1 369 ? -32.138 -28.407 32.482 1.00 80.44 369 ALA A O 1
ATOM 2976 N N . ILE A 1 370 ? -33.854 -29.591 33.327 1.00 84.88 370 ILE A N 1
ATOM 2977 C CA . ILE A 1 370 ? -33.762 -30.703 32.367 1.00 84.88 370 ILE A CA 1
ATOM 2978 C C . ILE A 1 370 ? -33.953 -30.197 30.930 1.00 84.88 370 ILE A C 1
ATOM 2980 O O . ILE A 1 370 ? -33.168 -30.553 30.051 1.00 84.88 370 ILE A O 1
ATOM 2984 N N . ALA A 1 371 ? -34.940 -29.330 30.683 1.00 87.00 371 ALA A N 1
ATOM 2985 C CA . ALA A 1 371 ? -35.176 -28.754 29.359 1.00 87.00 371 ALA A CA 1
ATOM 2986 C C . ALA A 1 371 ? -33.989 -27.903 28.866 1.00 87.00 371 ALA A C 1
ATOM 2988 O O . ALA A 1 371 ? -33.565 -28.045 27.718 1.00 87.00 371 ALA A O 1
ATOM 2989 N N . LYS A 1 372 ? -33.403 -27.065 29.736 1.00 85.81 372 LYS A N 1
ATOM 2990 C CA . LYS A 1 372 ? -32.204 -26.268 29.414 1.00 85.81 372 LYS A CA 1
ATOM 2991 C C . LYS A 1 372 ? -30.986 -27.146 29.117 1.00 85.81 372 LYS A C 1
ATOM 2993 O O . LYS A 1 372 ? -30.280 -26.889 28.146 1.00 85.81 372 LYS A O 1
ATOM 2998 N N . LEU A 1 373 ? -30.759 -28.200 29.903 1.00 86.94 373 LEU A N 1
ATOM 2999 C CA . LEU A 1 373 ? -29.671 -29.156 29.672 1.00 86.94 373 LEU A CA 1
ATOM 3000 C C . LEU A 1 373 ? -29.869 -29.959 28.380 1.00 86.94 373 LEU A C 1
ATOM 3002 O O . LEU A 1 373 ? -28.905 -30.206 27.657 1.00 86.94 373 LEU A O 1
ATOM 3006 N N . ALA A 1 374 ? -31.106 -30.339 28.053 1.00 89.94 374 ALA A N 1
ATOM 3007 C CA . ALA A 1 374 ? -31.424 -31.015 26.798 1.00 89.94 374 ALA A CA 1
ATOM 3008 C C . ALA A 1 374 ? -31.155 -30.114 25.581 1.00 89.94 374 ALA A C 1
ATOM 3010 O O . ALA A 1 374 ? -30.578 -30.570 24.588 1.00 89.94 374 ALA A O 1
ATOM 3011 N N . GLU A 1 375 ? -31.517 -28.832 25.678 1.00 89.62 375 GLU A N 1
ATOM 3012 C CA . GLU A 1 375 ? -31.239 -27.825 24.654 1.00 89.62 375 GLU A CA 1
ATOM 3013 C C . GLU A 1 375 ? -29.732 -27.576 24.501 1.00 89.62 375 GLU A C 1
ATOM 3015 O O . GLU A 1 375 ? -29.215 -27.619 23.387 1.00 89.62 375 GLU A O 1
ATOM 3020 N N . LEU A 1 376 ? -28.995 -27.443 25.605 1.00 90.56 376 LEU A N 1
ATOM 3021 C CA . LEU A 1 376 ? -27.534 -27.331 25.600 1.00 90.56 376 LEU A CA 1
ATOM 3022 C C . LEU A 1 376 ? -26.858 -28.571 24.982 1.00 90.56 376 LEU A C 1
ATOM 3024 O O . LEU A 1 376 ? -25.933 -28.473 24.178 1.00 90.56 376 LEU A O 1
ATOM 3028 N N . ALA A 1 377 ? -27.335 -29.772 25.309 1.00 90.81 377 ALA A N 1
ATOM 3029 C CA . ALA A 1 377 ? -26.824 -30.995 24.702 1.00 90.81 377 ALA A CA 1
ATOM 3030 C C . ALA A 1 377 ? -27.093 -31.026 23.187 1.00 90.81 377 ALA A C 1
ATOM 3032 O O . ALA A 1 377 ? -26.275 -31.536 22.417 1.00 90.81 377 ALA A O 1
ATOM 3033 N N . ARG A 1 378 ? -28.223 -30.468 22.734 1.00 92.56 378 ARG A N 1
ATOM 3034 C CA . ARG A 1 378 ? -28.545 -30.316 21.310 1.00 92.56 378 ARG A CA 1
ATOM 3035 C C . ARG A 1 378 ? -27.621 -29.304 20.630 1.00 92.56 378 ARG A C 1
ATOM 3037 O O . ARG A 1 378 ? -27.087 -29.627 19.570 1.00 92.56 378 ARG A O 1
ATOM 3044 N N . THR A 1 379 ? -27.378 -28.139 21.231 1.00 89.62 379 THR A N 1
ATOM 3045 C CA . THR A 1 379 ? -26.464 -27.128 20.673 1.00 89.62 379 THR A CA 1
ATOM 3046 C C . THR A 1 379 ? -25.036 -27.661 20.574 1.00 89.62 379 THR A C 1
ATOM 3048 O O . THR A 1 379 ? -24.430 -27.555 19.510 1.00 89.62 379 THR A O 1
ATOM 3051 N N . LEU A 1 380 ? -24.530 -28.352 21.602 1.00 90.56 380 LEU A N 1
ATOM 3052 C CA . LEU A 1 380 ? -23.204 -28.984 21.577 1.00 90.56 380 LEU A CA 1
ATOM 3053 C C . LEU A 1 380 ? -23.090 -30.095 20.520 1.00 90.56 380 LEU A C 1
ATOM 3055 O O . LEU A 1 380 ? -22.058 -30.215 19.854 1.00 90.56 380 LEU A O 1
ATOM 3059 N N . ARG A 1 381 ? -24.144 -30.899 20.311 1.00 94.00 381 ARG A N 1
ATOM 3060 C CA . ARG A 1 381 ? -24.172 -31.892 19.218 1.00 94.00 381 ARG A CA 1
ATOM 3061 C C . ARG A 1 381 ? -24.152 -31.226 17.842 1.00 94.00 381 ARG A C 1
ATOM 3063 O O . ARG A 1 381 ? -23.403 -31.675 16.975 1.00 94.00 381 ARG A O 1
ATOM 3070 N N . ASN A 1 382 ? -24.919 -30.154 17.656 1.00 92.50 382 ASN A N 1
ATOM 3071 C CA . ASN A 1 382 ? -24.939 -29.393 16.406 1.00 92.50 382 ASN A CA 1
ATOM 3072 C C . ASN A 1 382 ? -23.581 -28.739 16.127 1.00 92.50 382 ASN A C 1
ATOM 3074 O O . ASN A 1 382 ? -23.065 -28.862 15.020 1.00 92.50 382 ASN A O 1
ATOM 3078 N N . LEU A 1 383 ? -22.956 -28.141 17.144 1.00 91.00 383 LEU A N 1
ATOM 3079 C CA . LEU A 1 383 ? -21.598 -27.598 17.079 1.00 91.00 383 LEU A CA 1
ATOM 3080 C C . LEU A 1 383 ? -20.575 -28.659 16.673 1.00 91.00 383 LEU A C 1
ATOM 3082 O O . LEU A 1 383 ? -19.749 -28.426 15.793 1.00 91.00 383 LEU A O 1
ATOM 3086 N N . LYS A 1 384 ? -20.650 -29.858 17.263 1.00 92.88 384 LYS A N 1
ATOM 3087 C CA . LYS A 1 384 ? -19.778 -30.982 16.897 1.00 92.88 384 LYS A CA 1
ATOM 3088 C C . LYS A 1 384 ? -19.963 -31.395 15.436 1.00 92.88 384 LYS A C 1
ATOM 3090 O O . LYS A 1 384 ? -18.977 -31.686 14.763 1.00 92.88 384 LYS A O 1
ATOM 3095 N N . GLN A 1 385 ? -21.201 -31.438 14.945 1.00 93.56 385 GLN A N 1
ATOM 3096 C CA . GLN A 1 385 ? -21.477 -31.775 13.549 1.00 93.56 385 GLN A CA 1
ATOM 3097 C C . GLN A 1 385 ? -20.989 -30.675 12.596 1.00 93.56 385 GLN A C 1
ATOM 3099 O O . GLN A 1 385 ? -20.330 -30.986 11.606 1.00 93.56 385 GLN A O 1
ATOM 3104 N N . SER A 1 386 ? -21.226 -29.407 12.940 1.00 92.62 386 SER A N 1
ATOM 3105 C CA . SER A 1 386 ? -20.722 -28.248 12.198 1.00 92.62 386 SER A CA 1
ATOM 3106 C C . SER A 1 386 ? -19.193 -28.216 12.154 1.00 92.62 386 SER A C 1
ATOM 3108 O O . SER A 1 386 ? -18.612 -27.878 11.129 1.00 92.62 386 SER A O 1
ATOM 3110 N N . ALA A 1 387 ? -18.513 -28.614 13.234 1.00 91.75 387 ALA A N 1
ATOM 3111 C CA . ALA A 1 387 ? -17.054 -28.682 13.262 1.00 91.75 387 ALA A CA 1
ATOM 3112 C C . ALA A 1 387 ? -16.513 -29.741 12.301 1.00 91.75 387 ALA A C 1
ATOM 3114 O O . ALA A 1 387 ? -15.502 -29.510 11.645 1.00 91.75 387 ALA A O 1
ATOM 3115 N N . LYS A 1 388 ? -17.201 -30.882 12.171 1.00 93.19 388 LYS A N 1
ATOM 3116 C CA . LYS A 1 388 ? -16.818 -31.924 11.212 1.00 93.19 388 LYS A CA 1
ATOM 3117 C C . LYS A 1 388 ? -16.959 -31.455 9.768 1.00 93.19 388 LYS A C 1
ATOM 3119 O O . LYS A 1 388 ? -16.029 -31.659 8.995 1.00 93.19 388 LYS A O 1
ATOM 3124 N N . SER A 1 389 ? -18.081 -30.827 9.405 1.00 92.38 389 SER A N 1
ATOM 3125 C CA . SER A 1 389 ? -18.257 -30.296 8.044 1.00 92.38 389 SER A CA 1
ATOM 3126 C C . SER A 1 389 ? -17.229 -29.210 7.735 1.00 92.38 389 SER A C 1
ATOM 3128 O O . SER A 1 389 ? -16.662 -29.188 6.649 1.00 92.38 389 SER A O 1
ATOM 3130 N N . TYR A 1 390 ? -16.919 -28.373 8.723 1.00 92.00 390 TYR A N 1
ATOM 3131 C CA . TYR A 1 390 ? -15.956 -27.295 8.570 1.00 92.00 390 TYR A CA 1
ATOM 3132 C C . TYR A 1 390 ? -14.517 -27.782 8.342 1.00 92.00 390 TYR A C 1
ATOM 3134 O O . TYR A 1 390 ? -13.780 -27.209 7.545 1.00 92.00 390 TYR A O 1
ATOM 3142 N N . VAL A 1 391 ? -14.110 -28.868 9.007 1.00 91.38 391 VAL A N 1
ATOM 3143 C CA . VAL A 1 391 ? -12.799 -29.495 8.767 1.00 91.38 391 VAL A CA 1
ATOM 3144 C C . VAL A 1 391 ? -12.676 -29.982 7.320 1.00 91.38 391 VAL A C 1
ATOM 3146 O O . VAL A 1 391 ? -11.627 -29.791 6.712 1.00 91.38 391 VAL A O 1
ATOM 3149 N N . VAL A 1 392 ? -13.743 -30.553 6.751 1.00 92.75 392 VAL A N 1
ATOM 3150 C CA . VAL A 1 392 ? -13.762 -30.995 5.344 1.00 92.75 392 VAL A CA 1
ATOM 3151 C C . VAL A 1 392 ? -13.634 -29.802 4.391 1.00 92.75 392 VAL A C 1
ATOM 3153 O O . VAL A 1 392 ? -12.833 -29.844 3.461 1.00 92.75 392 VAL A O 1
ATOM 3156 N N . GLU A 1 393 ? -14.364 -28.716 4.649 1.00 89.50 393 GLU A N 1
ATOM 3157 C CA . GLU A 1 393 ? -14.282 -27.480 3.858 1.00 89.50 393 GLU A CA 1
ATOM 3158 C C . GLU A 1 393 ? -12.874 -26.861 3.907 1.00 89.50 393 GLU A C 1
ATOM 3160 O O . GLU A 1 393 ? -12.301 -26.508 2.876 1.00 89.50 393 GLU A O 1
ATOM 3165 N N . GLN A 1 394 ? -12.264 -26.804 5.096 1.00 90.56 394 GLN A N 1
ATOM 3166 C CA . GLN A 1 394 ? -10.886 -26.336 5.270 1.00 90.56 394 GLN A CA 1
ATOM 3167 C C . GLN A 1 394 ? -9.868 -27.207 4.543 1.00 90.56 394 GLN A C 1
ATOM 3169 O O . GLN A 1 394 ? -8.931 -26.688 3.934 1.00 90.56 394 GLN A O 1
ATOM 3174 N N . GLN A 1 395 ? -10.049 -28.526 4.589 1.00 92.19 395 GLN A N 1
ATOM 3175 C CA . GLN A 1 395 ? -9.188 -29.449 3.869 1.00 92.19 395 GLN A CA 1
ATOM 3176 C C . GLN A 1 395 ? -9.294 -29.231 2.355 1.00 92.19 395 GLN A C 1
ATOM 3178 O O . GLN A 1 395 ? -8.264 -29.142 1.693 1.00 92.19 395 GLN A O 1
ATOM 3183 N N . SER A 1 396 ? -10.503 -29.036 1.822 1.00 90.25 396 SER A N 1
ATOM 3184 C CA . SER A 1 396 ? -10.713 -28.694 0.408 1.00 90.25 396 SER A CA 1
ATOM 3185 C C . SER A 1 396 ? -9.999 -27.391 0.011 1.00 90.25 396 SER A C 1
ATOM 3187 O O . SER A 1 396 ? -9.330 -27.336 -1.024 1.00 90.25 396 SER A O 1
ATOM 3189 N N . GLY A 1 397 ? -10.067 -26.349 0.850 1.00 88.25 397 GLY A N 1
ATOM 3190 C CA . GLY A 1 397 ? -9.354 -25.084 0.619 1.00 88.25 397 GLY A CA 1
ATOM 3191 C C . GLY A 1 397 ? -7.826 -25.241 0.609 1.00 88.25 397 GLY A C 1
ATOM 3192 O O . GLY A 1 397 ? -7.136 -24.710 -0.267 1.00 88.25 397 GLY A O 1
ATOM 3193 N N . LEU A 1 398 ? -7.282 -26.043 1.530 1.00 89.75 398 LEU A N 1
ATOM 3194 C CA . LEU A 1 398 ? -5.852 -26.372 1.577 1.00 89.75 398 LEU A CA 1
ATOM 3195 C C . LEU A 1 398 ? -5.409 -27.224 0.381 1.00 89.75 398 LEU A C 1
ATOM 3197 O O . LEU A 1 398 ? -4.337 -26.988 -0.177 1.00 89.75 398 LEU A O 1
ATOM 3201 N N . GLU A 1 399 ? -6.231 -28.182 -0.045 1.00 90.88 399 GLU A N 1
ATOM 3202 C CA . GLU A 1 399 ? -5.985 -28.986 -1.243 1.00 90.88 399 GLU A CA 1
ATOM 3203 C C . GLU A 1 399 ? -5.973 -28.119 -2.507 1.00 90.88 399 GLU A C 1
ATOM 3205 O O . GLU A 1 399 ? -5.116 -28.319 -3.367 1.00 90.88 399 GLU A O 1
ATOM 3210 N N . SER A 1 400 ? -6.853 -27.118 -2.603 1.00 89.19 400 SER A N 1
ATOM 3211 C CA . SER A 1 400 ? -6.827 -26.120 -3.681 1.00 89.19 400 SER A CA 1
ATOM 3212 C C . SER A 1 400 ? -5.511 -25.330 -3.696 1.00 89.19 400 SER A C 1
ATOM 3214 O O . SER A 1 400 ? -4.836 -25.258 -4.728 1.00 89.19 400 SER A O 1
ATOM 3216 N N . CYS A 1 401 ? -5.068 -24.830 -2.534 1.00 90.50 401 CYS A N 1
ATOM 3217 C CA . CYS A 1 401 ? -3.766 -24.165 -2.399 1.00 90.50 401 CYS A CA 1
ATOM 3218 C C . CYS A 1 401 ? -2.610 -25.076 -2.846 1.00 90.50 401 CYS A C 1
ATOM 3220 O O . CYS A 1 401 ? -1.724 -24.646 -3.584 1.00 90.50 401 CYS A O 1
ATOM 3222 N N . ALA A 1 402 ? -2.629 -26.346 -2.431 1.00 90.25 402 ALA A N 1
ATOM 3223 C CA . ALA A 1 402 ? -1.599 -27.320 -2.776 1.00 90.25 402 ALA A CA 1
ATOM 3224 C C . ALA A 1 402 ? -1.586 -27.655 -4.277 1.00 90.25 402 ALA A C 1
ATOM 3226 O O . ALA A 1 402 ? -0.512 -27.743 -4.870 1.00 90.25 402 ALA A O 1
ATOM 3227 N N . LYS A 1 403 ? -2.756 -27.806 -4.913 1.00 88.81 403 LYS A N 1
ATOM 3228 C CA . LYS A 1 403 ? -2.871 -28.026 -6.367 1.00 88.81 403 LYS A CA 1
ATOM 3229 C C . LYS A 1 403 ? -2.276 -26.861 -7.154 1.00 88.81 403 LYS A C 1
ATOM 3231 O O . LYS A 1 403 ? -1.509 -27.089 -8.084 1.00 88.81 403 LYS A O 1
ATOM 3236 N N . ARG A 1 404 ? -2.572 -25.623 -6.753 1.00 90.44 404 ARG A N 1
ATOM 3237 C CA . ARG A 1 404 ? -2.050 -24.413 -7.407 1.00 90.44 404 ARG A CA 1
ATOM 3238 C C . ARG A 1 404 ? -0.548 -24.226 -7.182 1.00 90.44 404 ARG A C 1
ATOM 3240 O O . ARG A 1 404 ? 0.148 -23.810 -8.100 1.00 90.44 404 ARG A O 1
ATOM 3247 N N . ALA A 1 405 ? -0.029 -24.597 -6.010 1.00 87.38 405 ALA A N 1
ATOM 3248 C CA . ALA A 1 405 ? 1.414 -24.622 -5.762 1.00 87.38 405 ALA A CA 1
ATOM 3249 C C . ALA A 1 405 ? 2.127 -25.645 -6.662 1.00 87.38 405 ALA A C 1
ATOM 3251 O O . ALA A 1 405 ? 3.088 -25.291 -7.337 1.00 87.38 405 ALA A O 1
ATOM 3252 N N . ARG A 1 406 ? 1.596 -26.872 -6.764 1.00 86.06 406 ARG A N 1
ATOM 3253 C CA . ARG A 1 406 ? 2.115 -27.901 -7.685 1.00 86.06 406 ARG A CA 1
ATOM 3254 C C . ARG A 1 406 ? 2.050 -27.459 -9.143 1.00 86.06 406 ARG A C 1
ATOM 3256 O O . ARG A 1 406 ? 2.975 -27.717 -9.899 1.00 86.06 406 ARG A O 1
ATOM 3263 N N . TYR A 1 407 ? 0.980 -26.773 -9.545 1.00 84.19 407 TYR A N 1
ATOM 3264 C CA . TYR A 1 407 ? 0.884 -26.196 -10.885 1.00 84.19 407 TYR A CA 1
ATOM 3265 C C . TYR A 1 407 ? 2.060 -25.247 -11.167 1.00 84.19 407 TYR A C 1
ATOM 3267 O O . TYR A 1 407 ? 2.686 -25.351 -12.219 1.00 84.19 407 TYR A O 1
ATOM 3275 N N . LEU A 1 408 ? 2.436 -24.389 -10.214 1.00 81.69 408 LEU A N 1
ATOM 3276 C CA . LEU A 1 408 ? 3.610 -23.522 -10.366 1.00 81.69 408 LEU A CA 1
ATOM 3277 C C . LEU A 1 408 ? 4.927 -24.305 -10.446 1.00 81.69 408 LEU A C 1
ATOM 3279 O O . LEU A 1 408 ? 5.754 -23.971 -11.289 1.00 81.69 408 LEU A O 1
ATOM 3283 N N . GLU A 1 409 ? 5.094 -25.360 -9.645 1.00 79.62 409 GLU A N 1
ATOM 3284 C CA . GLU A 1 409 ? 6.265 -26.253 -9.719 1.00 79.62 409 GLU A CA 1
ATOM 3285 C C . GLU A 1 409 ? 6.386 -26.886 -11.118 1.00 79.62 409 GLU A C 1
ATOM 3287 O O . GLU A 1 409 ? 7.447 -26.838 -11.737 1.00 79.62 409 GLU A O 1
ATOM 3292 N N . THR A 1 410 ? 5.276 -27.364 -11.699 1.00 76.69 410 THR A N 1
ATOM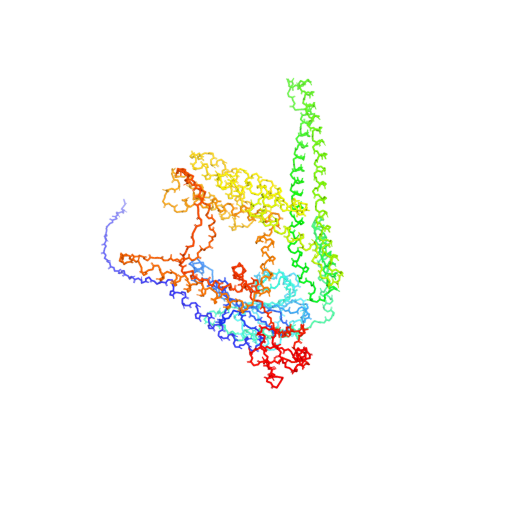 3293 C CA . THR A 1 410 ? 5.295 -27.943 -13.057 1.00 76.69 410 THR A CA 1
ATOM 3294 C C . THR A 1 410 ? 5.671 -26.938 -14.150 1.00 76.69 410 THR A C 1
ATOM 3296 O O . THR A 1 410 ? 6.241 -27.327 -15.170 1.00 76.69 410 THR A O 1
ATOM 3299 N N . LEU A 1 411 ? 5.377 -25.647 -13.952 1.00 71.56 411 LEU A N 1
ATOM 3300 C CA . LEU A 1 411 ? 5.783 -24.578 -14.871 1.00 71.56 411 LEU A CA 1
ATOM 3301 C C . LEU A 1 411 ? 7.272 -24.222 -14.749 1.00 71.56 411 LEU A C 1
ATOM 3303 O O . LEU A 1 411 ? 7.852 -23.686 -15.697 1.00 71.56 411 LEU A O 1
ATOM 3307 N N . GLU A 1 412 ? 7.882 -24.471 -13.591 1.00 66.88 412 GLU A N 1
ATOM 3308 C CA . GLU A 1 412 ? 9.317 -24.295 -13.360 1.00 66.88 412 GLU A CA 1
ATOM 3309 C C . GLU A 1 412 ? 10.104 -25.447 -14.002 1.00 66.88 412 GLU A C 1
ATOM 3311 O O . GLU A 1 412 ? 11.009 -25.204 -14.805 1.00 66.88 412 GLU A O 1
ATOM 3316 N N . ASP A 1 413 ? 9.671 -26.688 -13.767 1.00 62.94 413 ASP A N 1
ATOM 3317 C CA . ASP A 1 413 ? 10.308 -27.901 -14.293 1.00 62.94 413 ASP A CA 1
ATOM 3318 C C . ASP A 1 413 ? 10.293 -27.969 -15.830 1.00 62.94 413 ASP A C 1
ATOM 3320 O O . ASP A 1 413 ? 11.280 -28.373 -16.453 1.00 62.94 413 ASP A O 1
ATOM 3324 N N . ALA A 1 414 ? 9.213 -27.499 -16.469 1.00 60.78 414 ALA A N 1
ATOM 3325 C CA . ALA A 1 414 ? 9.083 -27.457 -17.929 1.00 60.78 414 ALA A CA 1
ATOM 3326 C C . ALA A 1 414 ? 10.141 -26.574 -18.628 1.00 60.78 414 ALA A C 1
ATOM 3328 O O . ALA A 1 414 ? 10.355 -26.712 -19.831 1.00 60.78 414 ALA A O 1
ATOM 3329 N N . LYS A 1 415 ? 10.832 -25.683 -17.901 1.00 54.72 415 LYS A N 1
ATOM 3330 C CA . LYS A 1 415 ? 11.890 -24.818 -18.457 1.00 54.72 415 LYS A CA 1
ATOM 3331 C C . LYS A 1 415 ? 13.292 -25.418 -18.388 1.00 54.72 415 LYS A C 1
ATOM 3333 O O . LYS A 1 415 ? 14.192 -24.922 -19.066 1.00 54.72 415 LYS A O 1
ATOM 3338 N N . ILE A 1 416 ? 13.507 -26.443 -17.562 1.00 50.41 416 ILE A N 1
ATOM 3339 C CA . ILE A 1 416 ? 14.841 -27.020 -17.333 1.00 50.41 416 ILE A CA 1
ATOM 3340 C C . ILE A 1 416 ? 15.248 -27.944 -18.504 1.00 50.41 416 ILE A C 1
ATOM 3342 O O . ILE A 1 416 ? 16.438 -28.132 -18.760 1.00 50.41 416 ILE A O 1
ATOM 3346 N N . GLY A 1 417 ? 14.285 -28.433 -19.295 1.00 44.59 417 GLY A N 1
ATOM 3347 C CA . GLY A 1 417 ? 14.516 -29.152 -20.553 1.00 44.59 417 GLY A CA 1
ATOM 3348 C C . GLY A 1 417 ? 14.584 -28.209 -21.755 1.00 44.59 417 GLY A C 1
ATOM 3349 O O . GLY A 1 417 ? 13.585 -27.988 -22.431 1.00 44.59 417 GLY A O 1
ATOM 3350 N N . GLY A 1 418 ? 15.754 -27.630 -22.021 1.00 41.19 418 GLY A N 1
ATOM 3351 C CA . GLY A 1 418 ? 15.979 -26.713 -23.142 1.00 41.19 418 GLY A CA 1
ATOM 3352 C C . GLY A 1 418 ? 16.001 -27.380 -24.520 1.00 41.19 418 GLY A C 1
ATOM 3353 O O . GLY A 1 418 ? 17.032 -27.318 -25.180 1.00 41.19 418 GLY A O 1
ATOM 3354 N N . ASP A 1 419 ? 14.886 -27.955 -24.975 1.00 35.12 419 ASP A N 1
ATOM 3355 C CA . ASP A 1 419 ? 14.710 -28.335 -26.381 1.00 35.12 419 ASP A CA 1
ATOM 3356 C C . ASP A 1 419 ? 13.695 -27.406 -27.058 1.00 35.12 419 ASP A C 1
ATOM 3358 O O . ASP A 1 419 ? 12.476 -27.552 -26.957 1.00 35.12 419 ASP A O 1
ATOM 3362 N N . GLN A 1 420 ? 14.231 -26.414 -27.774 1.00 48.06 420 GLN A N 1
ATOM 3363 C CA . GLN A 1 420 ? 13.489 -25.578 -28.713 1.00 48.06 420 GLN A CA 1
ATOM 3364 C C . GLN A 1 420 ? 13.116 -26.420 -29.942 1.00 48.06 420 GLN A C 1
ATOM 3366 O O . GLN A 1 420 ? 13.754 -26.336 -30.987 1.00 48.06 420 GLN A O 1
ATOM 3371 N N . SER A 1 421 ? 12.074 -27.242 -29.834 1.00 40.16 421 SER A N 1
ATOM 3372 C CA . SER A 1 421 ? 11.450 -27.872 -31.000 1.00 40.16 421 SER A CA 1
ATOM 3373 C C . SER A 1 421 ? 9.939 -27.638 -31.011 1.00 40.16 421 SER A C 1
ATOM 3375 O O . SER A 1 421 ? 9.151 -28.453 -30.552 1.00 40.16 421 SER A O 1
ATOM 3377 N N . GLY A 1 422 ? 9.537 -26.481 -31.550 1.00 41.75 422 GLY A N 1
ATOM 3378 C CA . GLY A 1 422 ? 8.344 -26.285 -32.394 1.00 41.75 422 GLY A CA 1
ATOM 3379 C C . GLY A 1 422 ? 6.948 -26.723 -31.925 1.00 41.75 422 GLY A C 1
ATOM 3380 O O . GLY A 1 422 ? 6.009 -26.591 -32.705 1.00 41.75 422 GLY A O 1
ATOM 3381 N N . LYS A 1 423 ? 6.757 -27.226 -30.706 1.00 42.03 423 LYS A N 1
ATOM 3382 C CA . LYS A 1 423 ? 5.438 -27.509 -30.136 1.00 42.03 423 LYS A CA 1
ATOM 3383 C C . LYS A 1 423 ? 5.155 -26.441 -29.095 1.00 42.03 423 LYS A C 1
ATOM 3385 O O . LYS A 1 423 ? 5.748 -26.457 -28.026 1.00 42.03 423 LYS A O 1
ATOM 3390 N N . GLU A 1 424 ? 4.274 -25.497 -29.423 1.00 45.50 424 GLU A N 1
ATOM 3391 C CA . GLU A 1 424 ? 3.649 -24.623 -28.428 1.00 45.50 424 GLU A CA 1
ATOM 3392 C C . GLU A 1 424 ? 3.148 -25.498 -27.272 1.00 45.50 424 GLU A C 1
ATOM 3394 O O . GLU A 1 424 ? 2.207 -26.280 -27.442 1.00 45.50 424 GLU A O 1
ATOM 3399 N N . ASN A 1 425 ? 3.817 -25.433 -26.122 1.00 54.66 425 ASN A N 1
ATOM 3400 C CA . ASN A 1 425 ? 3.507 -26.291 -24.991 1.00 54.66 425 ASN A CA 1
ATOM 3401 C C . ASN A 1 425 ? 2.071 -25.998 -24.531 1.00 54.66 425 ASN A C 1
ATOM 3403 O O . ASN A 1 425 ? 1.717 -24.846 -24.277 1.00 54.66 425 ASN A O 1
ATOM 3407 N N . ASN A 1 426 ? 1.234 -27.033 -24.378 1.00 57.91 426 ASN A N 1
ATOM 3408 C CA . ASN A 1 426 ? -0.136 -26.906 -23.845 1.00 57.91 426 ASN A CA 1
ATOM 3409 C C . ASN A 1 426 ? -0.192 -26.128 -22.508 1.00 57.91 426 ASN A C 1
ATOM 3411 O O . ASN A 1 426 ? -1.221 -25.551 -22.171 1.00 57.91 426 ASN A O 1
ATOM 3415 N N . GLN A 1 427 ? 0.921 -26.074 -21.771 1.00 59.41 427 GLN A N 1
ATOM 3416 C CA . GLN A 1 427 ? 1.085 -25.334 -20.519 1.00 59.41 427 GLN A CA 1
ATOM 3417 C C . GLN A 1 427 ? 1.136 -23.803 -20.696 1.00 59.41 427 GLN A C 1
ATOM 3419 O O . GLN A 1 427 ? 0.563 -23.089 -19.876 1.00 59.41 427 GLN A O 1
ATOM 3424 N N . ASP A 1 428 ? 1.735 -23.278 -21.772 1.00 59.69 428 ASP A N 1
ATOM 3425 C CA . ASP A 1 428 ? 1.752 -21.827 -22.034 1.00 59.69 428 ASP A CA 1
ATOM 3426 C C . ASP A 1 428 ? 0.349 -21.314 -22.406 1.00 59.69 428 ASP A C 1
ATOM 3428 O O . ASP A 1 428 ? -0.043 -20.202 -22.040 1.00 59.69 428 ASP A O 1
ATOM 3432 N N . LYS A 1 429 ? -0.453 -22.163 -23.066 1.00 65.31 429 LYS A N 1
ATOM 3433 C CA . LYS A 1 429 ? -1.873 -21.896 -23.346 1.00 65.31 429 LYS A CA 1
ATOM 3434 C C . LYS A 1 429 ? -2.696 -21.831 -22.056 1.00 65.31 429 LYS A C 1
ATOM 3436 O O . LYS A 1 429 ? -3.479 -20.900 -21.900 1.00 65.31 429 LYS A O 1
ATOM 3441 N N . ALA A 1 430 ? -2.434 -22.719 -21.093 1.00 73.31 430 ALA A N 1
ATOM 3442 C CA . ALA A 1 430 ? -3.121 -22.723 -19.799 1.00 73.31 430 ALA A CA 1
ATOM 3443 C C . ALA A 1 430 ? -2.866 -21.450 -18.963 1.00 73.31 430 ALA A C 1
ATOM 3445 O O . ALA A 1 430 ? -3.779 -20.956 -18.301 1.00 73.31 430 ALA A O 1
ATOM 3446 N N . ILE A 1 431 ? -1.659 -20.867 -19.019 1.00 82.50 431 ILE A N 1
ATOM 3447 C CA . ILE A 1 431 ? -1.365 -19.587 -18.344 1.00 82.50 431 ILE A CA 1
ATOM 3448 C C . ILE A 1 431 ? -2.178 -18.449 -18.961 1.00 82.50 431 ILE A C 1
ATOM 3450 O O . ILE A 1 431 ? -2.778 -17.664 -18.227 1.00 82.50 431 ILE A O 1
ATOM 3454 N N . ASN A 1 432 ? -2.198 -18.353 -20.291 1.00 86.19 432 ASN A N 1
ATOM 3455 C CA . ASN A 1 432 ? -2.937 -17.304 -20.989 1.00 86.19 432 ASN A CA 1
ATOM 3456 C C . ASN A 1 432 ? -4.445 -17.439 -20.757 1.00 86.19 432 ASN A C 1
ATOM 3458 O O . ASN A 1 432 ? -5.086 -16.453 -20.401 1.00 86.19 432 ASN A O 1
ATOM 3462 N N . ASP A 1 433 ? -4.988 -18.654 -20.876 1.00 89.69 433 ASP A N 1
ATOM 3463 C CA . ASP A 1 433 ? -6.404 -18.939 -20.625 1.00 89.69 433 ASP A CA 1
ATOM 3464 C C . ASP A 1 433 ? -6.796 -18.538 -19.187 1.00 89.69 433 ASP A C 1
ATOM 3466 O O . ASP A 1 433 ? -7.816 -17.875 -18.985 1.00 89.69 433 ASP A O 1
ATOM 3470 N N . ARG A 1 434 ? -5.939 -18.827 -18.195 1.00 90.00 434 ARG A N 1
ATOM 3471 C CA . ARG A 1 434 ? -6.114 -18.381 -16.801 1.00 90.00 434 ARG A CA 1
ATOM 3472 C C . ARG A 1 434 ? -6.094 -16.862 -16.658 1.00 90.00 434 ARG A C 1
ATOM 3474 O O . ARG A 1 434 ? -6.986 -16.305 -16.031 1.00 90.00 434 ARG A O 1
ATOM 3481 N N . LEU A 1 435 ? -5.101 -16.179 -17.230 1.00 91.06 435 LEU A N 1
ATOM 3482 C CA . LEU A 1 435 ? -4.997 -14.716 -17.145 1.00 91.06 435 LEU A CA 1
ATOM 3483 C C . LEU A 1 435 ? -6.200 -14.017 -17.796 1.00 91.06 435 LEU A C 1
ATOM 3485 O O . LEU A 1 435 ? -6.645 -12.979 -17.305 1.00 91.06 435 LEU A O 1
ATOM 3489 N N . ILE A 1 436 ? -6.734 -14.587 -18.879 1.00 93.50 436 ILE A N 1
ATOM 3490 C CA . ILE A 1 436 ? -7.954 -14.108 -19.535 1.00 93.50 436 ILE A CA 1
ATOM 3491 C C . ILE A 1 436 ? -9.170 -14.337 -18.633 1.00 93.50 436 ILE A C 1
ATOM 3493 O O . ILE A 1 436 ? -9.955 -13.408 -18.449 1.00 93.50 436 ILE A O 1
ATOM 3497 N N . ALA A 1 437 ? -9.318 -15.525 -18.040 1.00 94.06 437 ALA A N 1
ATOM 3498 C CA . ALA A 1 437 ? -10.409 -15.814 -17.109 1.00 94.06 437 ALA A CA 1
ATOM 3499 C C . ALA A 1 437 ? -10.382 -14.877 -15.885 1.00 94.06 437 ALA A C 1
ATOM 3501 O O . ALA A 1 437 ? -11.390 -14.229 -15.597 1.00 94.06 437 ALA A O 1
ATOM 3502 N N . ASP A 1 438 ? -9.220 -14.707 -15.243 1.00 92.19 438 ASP A N 1
ATOM 3503 C CA . ASP A 1 438 ? -9.016 -13.775 -14.123 1.00 92.19 438 ASP A CA 1
ATOM 3504 C C . ASP A 1 438 ? -9.389 -12.334 -14.522 1.00 92.19 438 ASP A C 1
ATOM 3506 O O . ASP A 1 438 ? -10.070 -11.620 -13.780 1.00 92.19 438 ASP A O 1
ATOM 3510 N N . TYR A 1 439 ? -8.981 -11.895 -15.721 1.00 94.44 439 TYR A N 1
ATOM 3511 C CA . TYR A 1 439 ? -9.346 -10.577 -16.237 1.00 94.44 439 TYR A CA 1
ATOM 3512 C C . TYR A 1 439 ? -10.863 -10.439 -16.397 1.00 94.44 439 TYR A C 1
ATOM 3514 O O . TYR A 1 439 ? -11.441 -9.483 -15.878 1.00 94.44 439 TYR A O 1
ATOM 3522 N N . LEU A 1 440 ? -11.528 -11.393 -17.052 1.00 95.94 440 LEU A N 1
ATOM 3523 C CA . LEU A 1 440 ? -12.979 -11.361 -17.252 1.00 95.94 440 LEU A CA 1
ATOM 3524 C C . LEU A 1 440 ? -13.739 -11.311 -15.921 1.00 95.94 440 LEU A C 1
ATOM 3526 O O . LEU A 1 440 ? -14.660 -10.505 -15.779 1.00 95.94 440 LEU A O 1
ATOM 3530 N N . LEU A 1 441 ? -13.316 -12.096 -14.928 1.00 94.25 441 LEU A N 1
ATOM 3531 C CA . LEU A 1 441 ? -13.886 -12.068 -13.580 1.00 94.25 441 LEU A CA 1
ATOM 3532 C C . LEU A 1 441 ? -13.681 -10.721 -12.883 1.00 94.25 441 LEU A C 1
ATOM 3534 O O . LEU A 1 441 ? -14.624 -10.177 -12.300 1.00 94.25 441 LEU A O 1
ATOM 3538 N N . SER A 1 442 ? -12.479 -10.147 -12.985 1.00 91.19 442 SER A N 1
ATOM 3539 C CA . SER A 1 442 ? -12.168 -8.829 -12.418 1.00 91.19 442 SER A CA 1
ATOM 3540 C C . SER A 1 442 ? -13.067 -7.725 -12.994 1.00 91.19 442 SER A C 1
ATOM 3542 O O . SER A 1 442 ? -13.521 -6.846 -12.265 1.00 91.19 442 SER A O 1
ATOM 3544 N N . GLN A 1 443 ? -13.409 -7.818 -14.284 1.00 92.00 443 GLN A N 1
ATOM 3545 C CA . GLN A 1 443 ? -14.294 -6.870 -14.968 1.00 92.00 443 GLN A CA 1
ATOM 3546 C C . GLN A 1 443 ? -15.792 -7.172 -14.775 1.00 92.00 443 GLN A C 1
ATOM 3548 O O . GLN A 1 443 ? -16.638 -6.380 -15.185 1.00 92.00 443 GLN A O 1
ATOM 3553 N N . GLY A 1 444 ? -16.140 -8.301 -14.149 1.00 93.69 444 GLY A N 1
ATOM 3554 C CA . GLY A 1 444 ? -17.522 -8.709 -13.886 1.00 93.69 444 GLY A CA 1
ATOM 3555 C C . GLY A 1 444 ? -18.197 -9.511 -15.001 1.00 93.69 444 GLY A C 1
ATOM 3556 O O . GLY A 1 444 ? -19.397 -9.773 -14.925 1.00 93.69 444 GLY A O 1
ATOM 3557 N N . TYR A 1 445 ? -17.447 -9.966 -16.006 1.00 96.44 445 TYR A N 1
ATOM 3558 C CA . TYR A 1 445 ? -17.934 -10.848 -17.070 1.00 96.44 445 TYR A CA 1
ATOM 3559 C C . TYR A 1 445 ? -17.971 -12.317 -16.615 1.00 96.44 445 TYR A C 1
ATOM 3561 O O . TYR A 1 445 ? -17.311 -13.182 -17.193 1.00 96.44 445 TYR A O 1
ATOM 3569 N N . LEU A 1 446 ? -18.761 -12.601 -15.574 1.00 95.88 446 LEU A N 1
ATOM 3570 C CA . LEU A 1 446 ? -18.810 -13.911 -14.906 1.00 95.88 446 LEU A CA 1
ATOM 3571 C C . LEU A 1 446 ? -19.207 -15.049 -15.861 1.00 95.88 446 LEU A C 1
ATOM 3573 O O . LEU A 1 446 ? -18.557 -16.089 -15.892 1.00 95.88 446 LEU A O 1
ATOM 3577 N N . ALA A 1 447 ? -20.232 -14.837 -16.693 1.00 96.19 447 ALA A N 1
ATOM 3578 C CA . ALA A 1 447 ? -20.695 -15.849 -17.645 1.00 96.19 447 ALA A CA 1
ATOM 3579 C C . ALA A 1 447 ? -19.624 -16.198 -18.694 1.00 96.19 447 ALA A C 1
ATOM 3581 O O . ALA A 1 447 ? -19.413 -17.369 -18.998 1.00 96.19 447 ALA A O 1
ATOM 3582 N N . SER A 1 448 ? -18.913 -15.193 -19.212 1.00 96.69 448 SER A N 1
ATOM 3583 C CA . SER A 1 448 ? -17.839 -15.397 -20.190 1.00 96.69 448 SER A CA 1
ATOM 3584 C C . SER A 1 448 ? -16.642 -16.117 -19.575 1.00 96.69 448 SER A C 1
ATOM 3586 O O . SER A 1 448 ? -16.095 -17.022 -20.200 1.00 96.69 448 SER A O 1
ATOM 3588 N N . ALA A 1 449 ? -16.260 -15.756 -18.346 1.00 95.50 449 ALA A N 1
ATOM 3589 C CA . ALA A 1 449 ? -15.216 -16.464 -17.610 1.00 95.50 449 ALA A CA 1
ATOM 3590 C C . ALA A 1 449 ? -15.589 -17.938 -17.401 1.00 95.50 449 ALA A C 1
ATOM 3592 O O . ALA A 1 449 ? -14.773 -18.816 -17.674 1.00 95.50 449 ALA A O 1
ATOM 3593 N N . LYS A 1 450 ? -16.854 -18.212 -17.046 1.00 95.06 450 LYS A N 1
ATOM 3594 C CA . LYS A 1 450 ? -17.339 -19.575 -16.819 1.00 95.06 450 LYS A CA 1
ATOM 3595 C C . LYS A 1 450 ? -17.209 -20.471 -18.052 1.00 95.06 450 LYS A C 1
ATOM 3597 O O . LYS A 1 450 ? -16.785 -21.616 -17.944 1.00 95.06 450 LYS A O 1
ATOM 3602 N N . ILE A 1 451 ? -17.494 -19.928 -19.237 1.00 95.44 451 ILE A N 1
ATOM 3603 C CA . ILE A 1 451 ? -17.316 -20.647 -20.507 1.00 95.44 451 ILE A CA 1
ATOM 3604 C C . ILE A 1 451 ? -15.850 -21.062 -20.703 1.00 95.44 451 ILE A C 1
ATOM 3606 O O . ILE A 1 451 ? -15.589 -22.189 -21.122 1.00 95.44 451 ILE A O 1
ATOM 3610 N N . ILE A 1 452 ? -14.890 -20.180 -20.399 1.00 93.12 452 ILE A N 1
ATOM 3611 C CA . ILE A 1 452 ? -13.456 -20.490 -20.526 1.00 93.12 452 ILE A CA 1
ATOM 3612 C C . ILE A 1 452 ? -13.046 -21.541 -19.495 1.00 93.12 452 ILE A C 1
ATOM 3614 O O . ILE A 1 452 ? -12.372 -22.503 -19.857 1.00 93.12 452 ILE A O 1
ATOM 3618 N N . GLU A 1 453 ? -13.483 -21.389 -18.244 1.00 93.00 453 GLU A N 1
ATOM 3619 C CA . GLU A 1 453 ? -13.216 -22.347 -17.167 1.00 93.00 453 GLU A CA 1
ATOM 3620 C C . GLU A 1 453 ? -13.643 -23.768 -17.541 1.00 93.00 453 GLU A C 1
ATOM 3622 O O . GLU A 1 453 ? -12.845 -24.695 -17.395 1.00 93.00 453 GLU A O 1
ATOM 3627 N N . ASP A 1 454 ? -14.863 -23.919 -18.062 1.00 92.31 454 ASP A N 1
ATOM 3628 C CA . ASP A 1 454 ? -15.450 -25.218 -18.391 1.00 92.31 454 ASP A CA 1
ATOM 3629 C C . ASP A 1 454 ? -14.866 -25.796 -19.696 1.00 92.31 454 ASP A C 1
ATOM 3631 O O . ASP A 1 454 ? -14.632 -26.997 -19.800 1.00 92.31 454 ASP A O 1
ATOM 3635 N N . THR A 1 455 ? -14.575 -24.950 -20.694 1.00 92.44 455 THR A N 1
ATOM 3636 C CA . THR A 1 455 ? -14.032 -25.401 -21.993 1.00 92.44 455 THR A CA 1
ATOM 3637 C C . THR A 1 455 ? -12.553 -25.785 -21.907 1.00 92.44 455 THR A C 1
ATOM 3639 O O . THR A 1 455 ? -12.091 -26.649 -22.654 1.00 92.44 455 THR A O 1
ATOM 3642 N N . LYS A 1 456 ? -11.785 -25.110 -21.043 1.00 88.62 456 LYS A N 1
ATOM 3643 C CA . LYS A 1 456 ? -10.328 -25.282 -20.913 1.00 88.62 456 LYS A CA 1
ATOM 3644 C C . LYS A 1 456 ? -9.912 -26.102 -19.692 1.00 88.62 456 LYS A C 1
ATOM 3646 O O . LYS A 1 456 ? -8.720 -26.332 -19.524 1.00 88.62 456 LYS A O 1
ATOM 3651 N N . ASP A 1 457 ? -10.868 -26.523 -18.864 1.00 87.88 457 ASP A N 1
ATOM 3652 C CA . ASP A 1 457 ? -10.642 -27.247 -17.605 1.00 87.88 457 ASP A CA 1
ATOM 3653 C C . ASP A 1 457 ? -9.687 -26.512 -16.639 1.00 87.88 457 ASP A C 1
ATOM 3655 O O . ASP A 1 457 ? -8.844 -27.094 -15.956 1.00 87.88 457 ASP A O 1
ATOM 3659 N N . ILE A 1 458 ? -9.814 -25.182 -16.576 1.00 89.75 458 ILE A N 1
ATOM 3660 C CA . ILE A 1 458 ? -8.990 -24.320 -15.708 1.00 89.75 458 ILE A CA 1
ATOM 3661 C C . ILE A 1 458 ? -9.736 -23.825 -14.467 1.00 89.75 458 ILE A C 1
ATOM 3663 O O . ILE A 1 458 ? -9.183 -23.034 -13.707 1.00 89.75 458 ILE A O 1
ATOM 3667 N N . GLY A 1 459 ? -10.971 -24.280 -14.223 1.00 88.44 459 GLY A N 1
ATOM 3668 C CA . GLY A 1 459 ? -11.783 -23.816 -13.087 1.00 88.44 459 GLY A CA 1
ATOM 3669 C C . GLY A 1 459 ? -11.087 -23.980 -11.729 1.00 88.44 4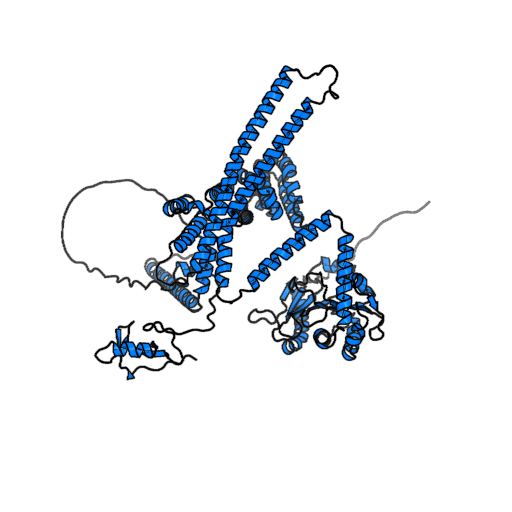59 GLY A C 1
ATOM 3670 O O . GLY A 1 459 ? -11.208 -23.134 -10.853 1.00 88.44 459 GLY A O 1
ATOM 3671 N N . HIS A 1 460 ? -10.250 -25.007 -11.571 1.00 88.62 460 HIS A N 1
ATOM 3672 C CA . HIS A 1 460 ? -9.455 -25.223 -10.358 1.00 88.62 460 HIS A CA 1
ATOM 3673 C C . HIS A 1 460 ? -8.293 -24.221 -10.172 1.00 88.62 460 HIS A C 1
ATOM 3675 O O . HIS A 1 460 ? -7.655 -24.203 -9.119 1.00 88.62 460 HIS A O 1
ATOM 3681 N N . LEU A 1 461 ? -7.993 -23.386 -11.170 1.00 89.38 461 LEU A N 1
ATOM 3682 C CA . LEU A 1 461 ? -6.941 -22.361 -11.154 1.00 89.38 461 LEU A CA 1
ATOM 3683 C C . LEU A 1 461 ? -7.492 -20.936 -11.021 1.00 89.38 461 LEU A C 1
ATOM 3685 O O . LEU A 1 461 ? -6.701 -20.000 -10.953 1.00 89.38 461 LEU A O 1
ATOM 3689 N N . VAL A 1 462 ? -8.816 -20.782 -10.976 1.00 91.31 462 VAL A N 1
ATOM 3690 C CA . VAL A 1 462 ? -9.514 -19.492 -11.014 1.00 91.31 462 VAL A CA 1
ATOM 3691 C C . VAL A 1 462 ? -10.438 -19.375 -9.795 1.00 91.31 462 VAL A C 1
ATOM 3693 O O . VAL A 1 462 ? -10.969 -20.377 -9.323 1.00 91.31 462 VAL A O 1
ATOM 3696 N N . ASP A 1 463 ? -10.615 -18.170 -9.251 1.00 92.31 463 ASP A N 1
ATOM 3697 C CA . ASP A 1 463 ? -11.388 -17.926 -8.020 1.00 92.31 463 ASP A CA 1
ATOM 3698 C C . ASP A 1 463 ? -12.778 -17.319 -8.328 1.00 92.31 463 ASP A C 1
ATOM 3700 O O . ASP A 1 463 ? -13.103 -16.191 -7.948 1.00 92.31 463 ASP A O 1
ATOM 3704 N N . HIS A 1 464 ? -13.606 -18.073 -9.062 1.00 94.44 464 HIS A N 1
ATOM 3705 C CA . HIS A 1 464 ? -14.911 -17.630 -9.582 1.00 94.44 464 HIS A CA 1
ATOM 3706 C C . HIS A 1 464 ? -15.883 -17.143 -8.495 1.00 94.44 464 HIS A C 1
ATOM 3708 O O . HIS A 1 464 ? -16.485 -16.069 -8.614 1.00 94.44 464 HIS A O 1
ATOM 3714 N N . ASP A 1 465 ? -16.037 -17.920 -7.422 1.00 92.94 465 ASP A N 1
ATOM 3715 C CA . ASP A 1 465 ? -16.994 -17.636 -6.346 1.00 92.94 465 ASP A CA 1
ATOM 3716 C C . ASP A 1 465 ? -16.630 -16.350 -5.596 1.00 92.94 465 ASP A C 1
ATOM 3718 O O . ASP A 1 465 ? -17.492 -15.513 -5.308 1.00 92.94 465 ASP A O 1
ATOM 3722 N N . LEU A 1 466 ? -15.334 -16.130 -5.373 1.00 93.81 466 LEU A N 1
ATOM 3723 C CA . LEU A 1 466 ? -14.820 -14.920 -4.746 1.00 93.81 466 LEU A CA 1
ATOM 3724 C C . LEU A 1 466 ? -15.121 -13.672 -5.591 1.00 93.81 466 LEU A C 1
ATOM 3726 O O . LEU A 1 466 ? -15.561 -12.641 -5.070 1.00 93.81 466 LEU A O 1
ATOM 3730 N N . HIS A 1 467 ? -14.897 -13.745 -6.904 1.00 94.75 467 HIS A N 1
ATOM 3731 C CA . HIS A 1 467 ? -15.235 -12.642 -7.802 1.00 94.75 467 HIS A CA 1
ATOM 3732 C C . HIS A 1 467 ? -16.748 -12.433 -7.905 1.00 94.75 467 HIS A C 1
ATOM 3734 O O . HIS A 1 467 ? -17.196 -11.290 -7.997 1.00 94.75 467 HIS A O 1
ATOM 3740 N N . THR A 1 468 ? -17.544 -13.495 -7.797 1.00 95.94 468 THR A N 1
ATOM 3741 C CA . THR A 1 468 ? -19.005 -13.393 -7.711 1.00 95.94 468 THR A CA 1
ATOM 3742 C C . THR A 1 468 ? -19.434 -12.624 -6.456 1.00 95.94 468 THR A C 1
ATOM 3744 O O . THR A 1 468 ? -20.234 -11.694 -6.568 1.00 95.94 468 THR A O 1
ATOM 3747 N N . GLU A 1 469 ? -18.850 -12.912 -5.282 1.00 94.94 469 GLU A N 1
ATOM 3748 C CA . GLU A 1 469 ? -19.063 -12.130 -4.047 1.00 94.94 469 GLU A CA 1
ATOM 3749 C C . GLU A 1 469 ? -18.726 -10.644 -4.272 1.00 94.94 469 GLU A C 1
ATOM 3751 O O . GLU A 1 469 ? -19.515 -9.761 -3.925 1.00 94.94 469 GLU A O 1
ATOM 3756 N N . CYS A 1 470 ? -17.590 -10.354 -4.913 1.00 96.38 470 CYS A N 1
ATOM 3757 C CA . CYS A 1 470 ? -17.165 -8.988 -5.225 1.00 96.38 470 CYS A CA 1
ATOM 3758 C C . CYS A 1 470 ? -18.174 -8.246 -6.114 1.00 96.38 470 CYS A C 1
ATOM 3760 O O . CYS A 1 470 ? -18.600 -7.136 -5.783 1.00 96.38 470 CYS A O 1
ATOM 3762 N N . GLN A 1 471 ? -18.607 -8.870 -7.213 1.00 95.94 471 GLN A N 1
ATOM 3763 C CA . GLN A 1 471 ? -19.560 -8.264 -8.145 1.00 95.94 471 GLN A CA 1
ATOM 3764 C C . GLN A 1 471 ? -20.935 -8.041 -7.511 1.00 95.94 471 GLN A C 1
ATOM 3766 O O . GLN A 1 471 ? -21.598 -7.051 -7.829 1.00 95.94 471 GLN A O 1
ATOM 3771 N N . LEU A 1 472 ? -21.360 -8.904 -6.583 1.00 96.31 472 LEU A N 1
ATOM 3772 C CA . LEU A 1 472 ? -22.586 -8.693 -5.812 1.00 96.31 472 LEU A CA 1
ATOM 3773 C C . LEU A 1 472 ? -22.498 -7.427 -4.952 1.00 96.31 472 LEU A C 1
ATOM 3775 O O . LEU A 1 472 ? -23.415 -6.606 -4.986 1.00 96.31 472 LEU A O 1
ATOM 3779 N N . VAL A 1 473 ? -21.383 -7.222 -4.243 1.00 97.75 473 VAL A N 1
ATOM 3780 C CA . VAL A 1 473 ? -21.180 -6.008 -3.438 1.00 97.75 473 VAL A CA 1
ATOM 3781 C C . VAL A 1 473 ? -21.114 -4.760 -4.323 1.00 97.75 473 VAL A C 1
ATOM 3783 O O . VAL A 1 473 ? -21.771 -3.763 -4.024 1.00 97.75 473 VAL A O 1
ATOM 3786 N N . LEU A 1 474 ? -20.383 -4.809 -5.443 1.00 96.75 474 LEU A N 1
ATOM 3787 C CA . LEU A 1 474 ? -20.316 -3.699 -6.402 1.00 96.75 474 LEU A CA 1
ATOM 3788 C C . LEU A 1 474 ? -21.700 -3.355 -6.965 1.00 96.75 474 LEU A C 1
ATOM 3790 O O . LEU A 1 474 ? -22.078 -2.185 -7.028 1.00 96.75 474 LEU A O 1
ATOM 3794 N N . LYS A 1 475 ? -22.490 -4.369 -7.332 1.00 96.12 475 LYS A N 1
ATOM 3795 C CA . LYS A 1 475 ? -23.866 -4.195 -7.806 1.00 96.12 475 LYS A CA 1
ATOM 3796 C C . LYS A 1 475 ? -24.753 -3.559 -6.740 1.00 96.12 475 LYS A C 1
ATOM 3798 O O . LYS A 1 475 ? -25.583 -2.715 -7.074 1.00 96.12 475 LYS A O 1
ATOM 3803 N N . ASP A 1 476 ? -24.621 -3.944 -5.479 1.00 96.81 476 ASP A N 1
ATOM 3804 C CA . ASP A 1 476 ? -25.402 -3.343 -4.400 1.00 96.81 476 ASP A CA 1
ATOM 3805 C C . ASP A 1 476 ? -25.016 -1.885 -4.153 1.00 96.81 476 ASP A C 1
ATOM 3807 O O . ASP A 1 476 ? -25.913 -1.046 -4.068 1.00 96.81 476 ASP A O 1
ATOM 3811 N N . LEU A 1 477 ? -23.720 -1.556 -4.158 1.00 96.69 477 LEU A N 1
ATOM 3812 C CA . LEU A 1 477 ? -23.243 -0.175 -4.038 1.00 96.69 477 LEU A CA 1
ATOM 3813 C C . LEU A 1 477 ? -23.749 0.709 -5.189 1.00 96.69 477 LEU A C 1
ATOM 3815 O O . LEU A 1 477 ? -24.223 1.816 -4.938 1.00 96.69 477 LEU A O 1
ATOM 3819 N N . ARG A 1 478 ? -23.749 0.202 -6.430 1.00 95.12 478 ARG A N 1
ATOM 3820 C CA . ARG A 1 478 ? -24.343 0.888 -7.597 1.00 95.12 478 ARG A CA 1
ATOM 3821 C C . ARG A 1 478 ? -25.852 1.098 -7.464 1.00 95.12 478 ARG A C 1
ATOM 3823 O O . ARG A 1 478 ? -26.386 2.069 -7.982 1.00 95.12 478 ARG A O 1
ATOM 3830 N N . ASN A 1 479 ? -26.537 0.202 -6.755 1.00 95.81 479 ASN A N 1
ATOM 3831 C CA . ASN A 1 479 ? -27.961 0.319 -6.431 1.00 95.81 479 ASN A CA 1
ATOM 3832 C C . ASN A 1 479 ? -28.213 1.092 -5.125 1.00 95.81 479 ASN A C 1
ATOM 3834 O O . ASN A 1 479 ? -29.296 0.974 -4.553 1.00 95.81 479 ASN A O 1
ATOM 3838 N N . HIS A 1 480 ? -27.221 1.835 -4.626 1.00 95.00 480 HIS A N 1
ATOM 3839 C CA . HIS A 1 480 ? -27.303 2.633 -3.403 1.00 95.00 480 HIS A CA 1
ATOM 3840 C C . HIS A 1 480 ? -27.635 1.815 -2.142 1.00 95.00 480 HIS A C 1
ATOM 3842 O O . HIS A 1 480 ? -28.316 2.282 -1.228 1.00 95.00 480 HIS A O 1
ATOM 3848 N N . ARG A 1 481 ? -27.149 0.570 -2.078 1.00 95.19 481 ARG A N 1
ATOM 3849 C CA . ARG A 1 481 ? -27.287 -0.331 -0.927 1.00 95.19 481 ARG A CA 1
ATOM 3850 C C . ARG A 1 481 ? -25.911 -0.657 -0.352 1.00 95.19 481 ARG A C 1
ATOM 3852 O O . ARG A 1 481 ? -25.004 -1.082 -1.055 1.00 95.19 481 ARG A O 1
ATOM 3859 N N . THR A 1 482 ? -25.762 -0.483 0.953 1.00 96.50 482 THR A N 1
ATOM 3860 C CA . THR A 1 482 ? -24.492 -0.631 1.692 1.00 96.50 482 THR A CA 1
ATOM 3861 C C . THR A 1 482 ? -24.392 -1.933 2.486 1.00 96.50 482 THR A C 1
ATOM 3863 O O . THR A 1 482 ? -23.305 -2.291 2.939 1.00 96.50 482 THR A O 1
ATOM 3866 N N . ALA A 1 483 ? -25.506 -2.648 2.674 1.00 95.69 483 ALA A N 1
ATOM 3867 C CA . ALA A 1 483 ? -25.602 -3.770 3.607 1.00 95.69 483 ALA A CA 1
ATOM 3868 C C . ALA A 1 483 ? -24.570 -4.875 3.329 1.00 95.69 483 ALA A C 1
ATOM 3870 O O . ALA A 1 483 ? -23.883 -5.328 4.244 1.00 95.69 483 ALA A O 1
ATOM 3871 N N . THR A 1 484 ? -24.409 -5.275 2.068 1.00 96.81 484 THR A N 1
ATOM 3872 C CA . THR A 1 484 ? -23.441 -6.305 1.664 1.00 96.81 484 THR A CA 1
ATOM 3873 C C . THR A 1 484 ? -21.997 -5.837 1.830 1.00 96.81 484 THR A C 1
ATOM 3875 O O . THR A 1 484 ? -21.177 -6.594 2.348 1.00 96.81 484 THR A O 1
ATOM 3878 N N . ALA A 1 485 ? -21.694 -4.570 1.525 1.00 97.25 485 ALA A N 1
ATOM 3879 C CA . ALA A 1 485 ? -20.376 -3.978 1.770 1.00 97.25 485 ALA A CA 1
ATOM 3880 C C . ALA A 1 485 ? -20.030 -3.932 3.270 1.00 97.25 485 ALA A C 1
ATOM 3882 O O . ALA A 1 485 ? -18.905 -4.234 3.664 1.00 97.25 485 ALA A O 1
ATOM 3883 N N . ILE A 1 486 ? -21.000 -3.609 4.130 1.00 96.62 486 ILE A N 1
ATOM 3884 C CA . ILE A 1 486 ? -20.830 -3.620 5.590 1.00 96.62 486 ILE A CA 1
ATOM 3885 C C . ILE A 1 486 ? -20.583 -5.038 6.104 1.00 96.62 486 ILE A C 1
ATOM 3887 O O . ILE A 1 486 ? -19.676 -5.249 6.916 1.00 96.62 486 ILE A O 1
ATOM 3891 N N . THR A 1 487 ? -21.360 -6.013 5.629 1.00 96.25 487 THR A N 1
ATOM 3892 C CA . THR A 1 487 ? -21.155 -7.422 5.976 1.00 96.25 487 THR A CA 1
ATOM 3893 C C . THR A 1 487 ? -19.752 -7.866 5.566 1.00 96.25 487 THR A C 1
ATOM 3895 O O . THR A 1 487 ? -19.027 -8.412 6.401 1.00 96.25 487 THR A O 1
ATOM 3898 N N . TRP A 1 488 ? -19.312 -7.540 4.350 1.00 96.44 488 TRP A N 1
ATOM 3899 C CA . TRP A 1 488 ? -17.957 -7.832 3.880 1.00 96.44 488 TRP A CA 1
ATOM 3900 C C . TRP A 1 488 ? -16.874 -7.178 4.754 1.00 96.44 488 TRP A C 1
ATOM 3902 O O . TRP A 1 488 ? -15.903 -7.838 5.137 1.00 96.44 488 TRP A O 1
ATOM 3912 N N . CYS A 1 489 ? -17.055 -5.911 5.151 1.00 96.19 489 CYS A N 1
ATOM 3913 C CA . CYS A 1 489 ? -16.143 -5.222 6.069 1.00 96.19 489 CYS A CA 1
ATOM 3914 C C . CYS A 1 489 ? -16.043 -5.949 7.415 1.00 96.19 489 CYS A C 1
ATOM 3916 O O . CYS A 1 489 ? -14.943 -6.189 7.913 1.00 96.19 489 CYS A O 1
ATOM 3918 N N . SER A 1 490 ? -17.177 -6.374 7.978 1.00 92.81 490 SER A N 1
ATOM 3919 C CA . SER A 1 490 ? -17.206 -7.087 9.260 1.00 92.81 490 SER A CA 1
ATOM 3920 C C . SER A 1 490 ? -16.483 -8.439 9.204 1.00 92.81 490 SER A C 1
ATOM 3922 O O . SER A 1 490 ? -15.792 -8.814 10.157 1.00 92.81 490 SER A O 1
ATOM 3924 N N . GLN A 1 491 ? -16.574 -9.137 8.068 1.00 93.19 491 GLN A N 1
ATOM 3925 C CA . GLN A 1 491 ? -15.891 -10.408 7.832 1.00 93.19 491 GLN A CA 1
ATOM 3926 C C . GLN A 1 491 ? -14.371 -10.232 7.675 1.00 93.19 491 GLN A C 1
ATOM 3928 O O . GLN A 1 491 ? -13.603 -11.111 8.065 1.00 93.19 491 GLN A O 1
ATOM 3933 N N . ASN A 1 492 ? -13.926 -9.079 7.163 1.00 93.88 492 ASN A N 1
ATOM 3934 C CA . ASN A 1 492 ? -12.521 -8.783 6.867 1.00 93.88 492 ASN A CA 1
ATOM 3935 C C . ASN A 1 492 ? -11.858 -7.796 7.850 1.00 93.88 492 ASN A C 1
ATOM 3937 O O . ASN A 1 492 ? -10.702 -7.405 7.658 1.00 93.88 492 ASN A O 1
ATOM 3941 N N . GLY A 1 493 ? -12.532 -7.421 8.941 1.00 91.06 493 GLY A N 1
ATOM 3942 C CA . GLY A 1 493 ? -12.132 -6.307 9.812 1.00 91.06 493 GLY A CA 1
ATOM 3943 C C . GLY A 1 493 ? -10.704 -6.384 10.369 1.00 91.06 493 GLY A C 1
ATOM 3944 O O . GLY A 1 493 ? -9.999 -5.378 10.435 1.00 91.06 493 GLY A O 1
ATOM 3945 N N . THR A 1 494 ? -10.201 -7.575 10.715 1.00 88.06 494 THR A N 1
ATOM 3946 C CA . THR A 1 494 ? -8.806 -7.731 11.175 1.00 88.06 494 THR A CA 1
ATOM 3947 C C . THR A 1 494 ? -7.785 -7.372 10.100 1.00 88.06 494 THR A C 1
ATOM 3949 O O . THR A 1 494 ? -6.737 -6.808 10.417 1.00 88.06 494 THR A O 1
ATOM 3952 N N . ARG A 1 495 ? -8.072 -7.705 8.837 1.00 89.12 495 ARG A N 1
ATOM 3953 C CA . ARG A 1 495 ? -7.204 -7.394 7.698 1.00 89.12 495 ARG A CA 1
ATOM 3954 C C . ARG A 1 495 ? -7.310 -5.913 7.343 1.00 89.12 495 ARG A C 1
ATOM 3956 O O . ARG A 1 495 ? -6.273 -5.277 7.185 1.00 89.12 495 ARG A O 1
ATOM 3963 N N . LEU A 1 496 ? -8.524 -5.360 7.337 1.00 92.12 496 LEU A N 1
ATOM 3964 C CA . LEU A 1 496 ? -8.772 -3.937 7.082 1.00 92.12 496 LEU A CA 1
ATOM 3965 C C . LEU A 1 496 ? -8.035 -3.027 8.072 1.00 92.12 496 LEU A C 1
ATOM 3967 O O . LEU A 1 496 ? -7.401 -2.063 7.650 1.00 92.12 496 LEU A O 1
ATOM 3971 N N . ARG A 1 497 ? -8.007 -3.384 9.364 1.00 89.62 497 ARG A N 1
ATOM 3972 C CA . ARG A 1 497 ? -7.223 -2.646 10.372 1.00 89.62 497 ARG A CA 1
ATOM 3973 C C . ARG A 1 497 ? -5.721 -2.672 10.100 1.00 89.62 497 ARG A C 1
ATOM 3975 O O . ARG A 1 497 ? -5.066 -1.647 10.238 1.00 89.62 497 ARG A O 1
ATOM 3982 N N . ARG A 1 498 ? -5.170 -3.817 9.673 1.00 88.94 498 ARG A N 1
ATOM 3983 C CA . ARG A 1 498 ? -3.743 -3.927 9.304 1.00 88.94 498 ARG A CA 1
ATOM 3984 C C . ARG A 1 498 ? -3.397 -3.096 8.068 1.00 88.94 498 ARG A C 1
ATOM 3986 O O . ARG A 1 498 ? -2.287 -2.587 7.987 1.00 88.94 498 ARG A O 1
ATOM 3993 N N . LEU A 1 499 ? -4.336 -2.972 7.131 1.00 88.81 499 LEU A N 1
ATOM 3994 C CA . LEU A 1 499 ? -4.204 -2.121 5.946 1.00 88.81 499 LEU A CA 1
ATOM 3995 C C . LEU A 1 499 ? -4.484 -0.636 6.244 1.00 88.81 499 LEU A C 1
ATOM 3997 O O . LEU A 1 499 ? -4.241 0.204 5.387 1.00 88.81 499 LEU A O 1
ATOM 4001 N N . GLN A 1 500 ? -4.979 -0.301 7.443 1.00 88.81 500 GLN A N 1
ATOM 4002 C CA . GLN A 1 500 ? -5.471 1.038 7.798 1.00 88.81 500 GLN A CA 1
ATOM 4003 C C . GLN A 1 500 ? -6.521 1.578 6.800 1.00 88.81 500 GLN A C 1
ATOM 4005 O O . GLN A 1 500 ? -6.588 2.784 6.550 1.00 88.81 500 GLN A O 1
ATOM 4010 N N . SER A 1 501 ? -7.345 0.687 6.229 1.00 91.44 501 SER A N 1
ATOM 4011 C CA . SER A 1 501 ? -8.360 1.049 5.232 1.00 91.44 501 SER A CA 1
ATOM 4012 C C . SER A 1 501 ? -9.478 1.901 5.843 1.00 91.44 501 SER A C 1
ATOM 4014 O O . SER A 1 501 ? -9.974 1.610 6.930 1.00 91.44 501 SER A O 1
ATOM 4016 N N . GLN A 1 502 ? -9.906 2.929 5.106 1.00 91.62 502 GLN A N 1
ATOM 4017 C CA . GLN A 1 502 ? -11.021 3.816 5.468 1.00 91.62 502 GLN A CA 1
ATOM 4018 C C . GLN A 1 502 ? -12.373 3.341 4.903 1.00 91.62 502 GLN A C 1
ATOM 4020 O O . GLN A 1 502 ? -13.383 4.027 5.058 1.00 91.62 502 GLN A O 1
ATOM 4025 N N . LEU A 1 503 ? -12.418 2.179 4.238 1.00 95.69 503 LEU A N 1
ATOM 4026 C CA . LEU A 1 503 ? -13.626 1.678 3.575 1.00 95.69 503 LEU A CA 1
ATOM 4027 C C . LEU A 1 503 ? -14.807 1.551 4.544 1.00 95.69 503 LEU A C 1
ATOM 4029 O O . LEU A 1 503 ? -15.879 2.088 4.271 1.00 95.69 503 LEU A O 1
ATOM 4033 N N . GLU A 1 504 ? -14.615 0.876 5.682 1.00 95.38 504 GLU A N 1
ATOM 4034 C CA . GLU A 1 504 ? -15.696 0.668 6.652 1.00 95.38 504 GLU A CA 1
ATOM 4035 C C . GLU A 1 504 ? -16.236 2.007 7.170 1.00 95.38 504 GLU A C 1
ATOM 4037 O O . GLU A 1 504 ? -17.448 2.204 7.218 1.00 95.38 504 GLU A O 1
ATOM 4042 N N . PHE A 1 505 ? -15.350 2.963 7.464 1.00 95.50 505 PHE A N 1
ATOM 4043 C CA . PHE A 1 505 ? -15.739 4.314 7.861 1.00 95.50 505 PHE A CA 1
ATOM 4044 C C . PHE A 1 505 ? -16.587 5.005 6.787 1.00 95.50 505 PHE A C 1
ATOM 4046 O O . PHE A 1 505 ? -17.674 5.501 7.084 1.00 95.50 505 PHE A O 1
ATOM 4053 N N . HIS A 1 506 ? -16.144 5.002 5.528 1.00 95.56 506 HIS A N 1
ATOM 4054 C CA . HIS A 1 506 ? -16.873 5.685 4.464 1.00 95.56 506 HIS A CA 1
ATOM 4055 C C . HIS A 1 506 ? -18.205 5.012 4.115 1.00 95.56 506 HIS A C 1
ATOM 4057 O O . HIS A 1 506 ? -19.156 5.738 3.830 1.00 95.56 506 HIS A O 1
ATOM 4063 N N . VAL A 1 507 ? -18.313 3.681 4.168 1.00 96.88 507 VAL A N 1
ATOM 4064 C CA . VAL A 1 507 ? -19.588 2.975 3.942 1.00 96.88 507 VAL A CA 1
ATOM 4065 C C . VAL A 1 507 ? -20.563 3.249 5.092 1.00 96.88 507 VAL A C 1
ATOM 4067 O O . VAL A 1 507 ? -21.706 3.623 4.850 1.00 96.88 507 VAL A O 1
ATOM 4070 N N . ARG A 1 508 ? -20.107 3.184 6.351 1.00 96.50 508 ARG A N 1
ATOM 4071 C CA . ARG A 1 508 ? -20.927 3.544 7.525 1.00 96.50 508 ARG A CA 1
ATOM 4072 C C . ARG A 1 508 ? -21.348 5.013 7.506 1.00 96.50 508 ARG A C 1
ATOM 4074 O O . ARG A 1 508 ? -22.454 5.351 7.916 1.00 96.50 508 ARG A O 1
ATOM 4081 N N . ARG A 1 509 ? -20.491 5.907 7.004 1.00 95.50 509 ARG A N 1
ATOM 4082 C CA . ARG A 1 509 ? -20.857 7.316 6.819 1.00 95.50 509 ARG A CA 1
ATOM 4083 C C . ARG A 1 509 ? -21.944 7.468 5.758 1.00 95.50 509 ARG A C 1
ATOM 4085 O O . ARG A 1 509 ? -22.775 8.354 5.893 1.00 95.50 509 ARG A O 1
ATOM 4092 N N . GLN A 1 510 ? -21.958 6.623 4.725 1.00 96.50 510 GLN A N 1
ATOM 4093 C CA . GLN A 1 510 ? -23.043 6.631 3.744 1.00 96.50 510 GLN A CA 1
ATOM 4094 C C . GLN A 1 510 ? -24.385 6.268 4.382 1.00 96.50 510 GLN A C 1
ATOM 4096 O O . GLN A 1 510 ? -25.329 7.020 4.197 1.00 96.50 510 GLN A O 1
ATOM 4101 N N . ASP A 1 511 ? -24.453 5.222 5.211 1.00 95.50 511 ASP A N 1
ATOM 4102 C CA . ASP A 1 511 ? -25.677 4.891 5.965 1.00 95.50 511 ASP A CA 1
ATOM 4103 C C . ASP A 1 511 ? -26.176 6.062 6.806 1.00 95.50 511 ASP A C 1
ATOM 4105 O O . ASP A 1 511 ? -27.367 6.359 6.825 1.00 95.50 511 ASP A O 1
ATOM 4109 N N . PHE A 1 512 ? -25.260 6.747 7.494 1.00 95.81 512 PHE A N 1
ATOM 4110 C CA . PHE A 1 512 ? -25.606 7.944 8.249 1.00 95.81 512 PHE A CA 1
ATOM 4111 C C . PHE A 1 512 ? -26.239 9.010 7.343 1.00 95.81 512 PHE A C 1
ATOM 4113 O O . PHE A 1 512 ? -27.283 9.555 7.686 1.00 95.81 512 PHE A O 1
ATOM 4120 N N . ILE A 1 513 ? -25.645 9.275 6.177 1.00 94.62 513 ILE A N 1
ATOM 4121 C CA . ILE A 1 513 ? -26.167 10.240 5.199 1.00 94.62 513 ILE A CA 1
ATOM 4122 C C . ILE A 1 513 ? -27.555 9.809 4.700 1.00 94.62 513 ILE A C 1
ATOM 4124 O O . ILE A 1 513 ? -28.444 10.652 4.604 1.00 94.62 513 ILE A O 1
ATOM 4128 N N . GLU A 1 514 ? -27.781 8.515 4.453 1.00 94.06 514 GLU A N 1
ATOM 4129 C CA . GLU A 1 514 ? -29.100 7.994 4.064 1.00 94.06 514 GLU A CA 1
ATOM 4130 C C . GLU A 1 514 ? -30.150 8.141 5.180 1.00 94.06 514 GLU A C 1
ATOM 4132 O O . GLU A 1 514 ? -31.312 8.443 4.898 1.00 94.06 514 GLU A O 1
ATOM 4137 N N . LEU A 1 515 ? -29.760 8.002 6.454 1.00 94.44 515 LEU A N 1
ATOM 4138 C CA . LEU A 1 515 ? -30.646 8.268 7.596 1.00 94.44 515 LEU A CA 1
ATOM 4139 C C . LEU A 1 515 ? -31.020 9.752 7.694 1.00 94.44 515 LEU A C 1
ATOM 4141 O O . LEU A 1 515 ? -32.178 10.074 7.972 1.00 94.44 515 LEU A O 1
ATOM 4145 N N . VAL A 1 516 ? -30.066 10.653 7.433 1.00 93.56 516 VAL A N 1
ATOM 4146 C CA . VAL A 1 516 ? -30.334 12.098 7.365 1.00 93.56 516 VAL A CA 1
ATOM 4147 C C . VAL A 1 516 ? -31.252 12.419 6.186 1.00 93.56 516 VAL A C 1
ATOM 4149 O O . VAL A 1 516 ? -32.248 13.112 6.373 1.00 93.56 516 VAL A O 1
ATOM 4152 N N . ARG A 1 517 ? -30.990 11.847 5.003 1.00 91.44 517 ARG A N 1
ATOM 4153 C CA . ARG A 1 517 ? -31.831 12.008 3.804 1.00 91.44 517 ARG A CA 1
ATOM 4154 C C . ARG A 1 517 ? -33.254 11.475 4.008 1.00 91.44 517 ARG A C 1
ATOM 4156 O O . ARG A 1 517 ? -34.192 12.008 3.434 1.00 91.44 517 ARG A O 1
ATOM 4163 N N . SER A 1 518 ? -33.424 10.463 4.857 1.00 92.38 518 SER A N 1
ATOM 4164 C CA . SER A 1 518 ? -34.731 9.899 5.226 1.00 92.38 518 SER A CA 1
ATOM 4165 C C . SER A 1 518 ? -35.452 10.674 6.342 1.00 92.38 518 SER A C 1
ATOM 4167 O O . SER A 1 518 ? -36.447 10.181 6.869 1.00 92.38 518 SER A O 1
ATOM 4169 N N . HIS A 1 519 ? -34.945 11.846 6.748 1.00 91.69 519 HIS A N 1
ATOM 4170 C CA . HIS A 1 519 ? -35.469 12.667 7.846 1.00 91.69 519 HIS A CA 1
ATOM 4171 C C . HIS A 1 519 ? -35.552 11.937 9.203 1.00 91.69 519 HIS A C 1
ATOM 4173 O O . HIS A 1 519 ? -36.476 12.149 9.989 1.00 91.69 519 HIS A O 1
ATOM 4179 N N . LYS A 1 520 ? -34.554 11.097 9.523 1.00 93.94 520 LYS A N 1
ATOM 4180 C CA . LYS A 1 520 ? -34.451 10.369 10.807 1.00 93.94 520 LYS A CA 1
ATOM 4181 C C . LYS A 1 520 ? -33.234 10.807 11.643 1.00 93.94 520 LYS A C 1
ATOM 4183 O O . LYS A 1 520 ? -32.332 10.003 11.901 1.00 93.94 520 LYS A O 1
ATOM 4188 N N . PRO A 1 521 ? -33.181 12.063 12.128 1.00 89.75 521 PRO A N 1
ATOM 4189 C CA . PRO A 1 521 ? -31.985 12.620 12.769 1.00 89.75 521 PRO A CA 1
ATOM 4190 C C . PRO A 1 521 ? -31.611 11.920 14.085 1.00 89.75 521 PRO A C 1
ATOM 4192 O O . PRO A 1 521 ? -30.431 11.716 14.365 1.00 89.75 521 PRO A O 1
ATOM 4195 N N . LEU A 1 522 ? -32.590 11.487 14.889 1.00 91.62 522 LEU A N 1
ATOM 4196 C CA . LEU A 1 522 ? -32.319 10.796 16.159 1.00 91.62 522 LEU A CA 1
ATOM 4197 C C . LEU A 1 522 ? -31.679 9.415 15.951 1.00 91.62 522 LEU A C 1
ATOM 4199 O O . LEU A 1 522 ? -30.780 9.029 16.701 1.00 91.62 522 LEU A O 1
ATOM 4203 N N . GLU A 1 523 ? -32.123 8.676 14.933 1.00 94.69 523 GLU A N 1
ATOM 4204 C CA . GLU A 1 523 ? -31.517 7.397 14.549 1.00 94.69 523 GLU A CA 1
ATOM 4205 C C . GLU A 1 523 ? -30.111 7.614 13.987 1.00 94.69 523 GLU A C 1
ATOM 4207 O O . GLU A 1 523 ? -29.187 6.903 14.384 1.00 94.69 523 GLU A O 1
ATOM 4212 N N . ALA A 1 524 ? -29.919 8.648 13.160 1.00 93.25 524 ALA A N 1
ATOM 4213 C CA . ALA A 1 524 ? -28.614 9.021 12.621 1.00 93.25 524 ALA A CA 1
ATOM 4214 C C . ALA A 1 524 ? -27.596 9.326 13.736 1.00 93.25 524 ALA A C 1
ATOM 4216 O O . ALA A 1 524 ? -26.480 8.806 13.716 1.00 93.25 524 ALA A O 1
ATOM 4217 N N . VAL A 1 525 ? -27.979 10.089 14.768 1.00 92.88 525 VAL A N 1
ATOM 4218 C CA . VAL A 1 525 ? -27.099 10.383 15.917 1.00 92.88 525 VAL A CA 1
ATOM 4219 C C . VAL A 1 525 ? -26.746 9.115 16.697 1.00 92.88 525 VAL A C 1
ATOM 4221 O O . VAL A 1 525 ? -25.581 8.915 17.053 1.00 92.88 525 VAL A O 1
ATOM 4224 N N . LYS A 1 526 ? -27.725 8.237 16.961 1.00 94.94 526 LYS A N 1
ATOM 4225 C CA . LYS A 1 526 ? -27.469 6.946 17.623 1.00 94.94 526 LYS A CA 1
ATOM 4226 C C . LYS A 1 526 ? -26.509 6.087 16.794 1.00 94.94 526 LYS A C 1
ATOM 4228 O O . LYS A 1 526 ? -25.560 5.532 17.346 1.00 94.94 526 LYS A O 1
ATOM 4233 N N . TYR A 1 527 ? -26.712 6.037 15.479 1.00 94.88 527 TYR A N 1
ATOM 4234 C CA . TYR A 1 527 ? -25.860 5.309 14.543 1.00 94.88 527 TYR A CA 1
ATOM 4235 C C . TYR A 1 527 ? -24.427 5.859 14.518 1.00 94.88 527 TYR A C 1
ATOM 4237 O O . TYR A 1 527 ? -23.465 5.095 14.617 1.00 94.88 527 TYR A O 1
ATOM 4245 N N . ALA A 1 528 ? -24.267 7.184 14.453 1.00 93.94 528 ALA A N 1
ATOM 4246 C CA . ALA A 1 528 ? -22.962 7.839 14.453 1.00 93.94 528 ALA A CA 1
ATOM 4247 C C . ALA A 1 528 ? -22.154 7.512 15.716 1.00 93.94 528 ALA A C 1
ATOM 4249 O O . ALA A 1 528 ? -20.980 7.157 15.618 1.00 93.94 528 ALA A O 1
ATOM 4250 N N . ARG A 1 529 ? -22.794 7.554 16.892 1.00 92.88 529 ARG A N 1
ATOM 4251 C CA . ARG A 1 529 ? -22.151 7.193 18.167 1.00 92.88 529 ARG A CA 1
ATOM 4252 C C . ARG A 1 529 ? -21.730 5.726 18.210 1.00 92.88 529 ARG A C 1
ATOM 4254 O O . ARG A 1 529 ? -20.665 5.419 18.735 1.00 92.88 529 ARG A O 1
ATOM 4261 N N . ALA A 1 530 ? -22.553 4.833 17.662 1.00 93.81 530 ALA A N 1
ATOM 4262 C CA . ALA A 1 530 ? -22.284 3.399 17.669 1.00 93.81 530 ALA A CA 1
ATOM 4263 C C . ALA A 1 530 ? -21.156 2.992 16.705 1.00 93.81 530 ALA A C 1
ATOM 4265 O O . ALA A 1 530 ? -20.357 2.122 17.046 1.00 93.81 530 ALA A O 1
ATOM 4266 N N . TYR A 1 531 ? -21.077 3.611 15.520 1.00 93.88 531 TYR A N 1
ATOM 4267 C CA . TYR A 1 531 ? -20.174 3.164 14.451 1.00 93.88 531 TYR A CA 1
ATOM 4268 C C . TYR A 1 531 ? -19.139 4.212 14.028 1.00 93.88 531 TYR A C 1
ATOM 4270 O O . TYR A 1 531 ? -17.953 3.896 13.963 1.00 93.88 531 TYR A O 1
ATOM 4278 N N . LEU A 1 532 ? -19.541 5.460 13.768 1.00 93.19 532 LEU A N 1
ATOM 4279 C CA . LEU A 1 532 ? -18.635 6.479 13.219 1.00 93.19 532 LEU A CA 1
ATOM 4280 C C . LEU A 1 532 ? -17.594 6.951 14.233 1.00 93.19 532 LEU A C 1
ATOM 4282 O O . LEU A 1 532 ? -16.423 7.060 13.881 1.00 93.19 532 LEU A O 1
ATOM 4286 N N . THR A 1 533 ? -17.988 7.199 15.485 1.00 89.38 533 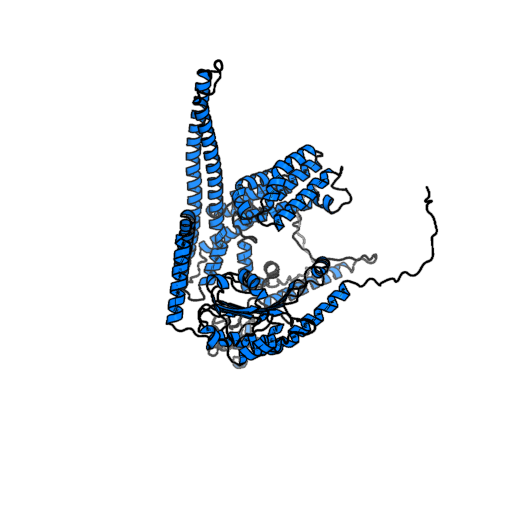THR A N 1
ATOM 4287 C CA . THR A 1 533 ? -17.052 7.665 16.520 1.00 89.38 533 THR A CA 1
ATOM 4288 C C . THR A 1 533 ? -15.947 6.639 16.803 1.00 89.38 533 THR A C 1
ATOM 4290 O O . THR A 1 533 ? -14.778 7.025 16.745 1.00 89.38 533 THR A O 1
ATOM 4293 N N . PRO A 1 534 ? -16.241 5.338 17.030 1.00 91.38 534 PRO A N 1
ATOM 4294 C CA . PRO A 1 534 ? -15.189 4.338 17.184 1.00 91.38 534 PRO A CA 1
ATOM 4295 C C . PRO A 1 534 ? -14.295 4.230 15.947 1.00 91.38 534 PRO A C 1
ATOM 4297 O O . PRO A 1 534 ? -13.077 4.191 16.091 1.00 91.38 534 PRO A O 1
ATOM 4300 N N . LEU A 1 535 ? -14.874 4.219 14.738 1.00 90.75 535 LEU A N 1
ATOM 4301 C CA . LEU A 1 535 ? -14.112 4.099 13.489 1.00 90.75 535 LEU A CA 1
ATOM 4302 C C . LEU A 1 535 ? -13.191 5.303 13.246 1.00 90.75 535 LEU A C 1
ATOM 4304 O O . LEU A 1 535 ? -12.055 5.108 12.829 1.00 90.75 535 LEU A O 1
ATOM 4308 N N . ALA A 1 536 ? -13.624 6.520 13.580 1.00 89.81 536 ALA A N 1
ATOM 4309 C CA . ALA A 1 536 ? -12.792 7.718 13.472 1.00 89.81 536 ALA A CA 1
ATOM 4310 C C . ALA A 1 536 ? -11.596 7.710 14.441 1.00 89.81 536 ALA A C 1
ATOM 4312 O O . ALA A 1 536 ? -10.572 8.321 14.152 1.00 89.81 536 ALA A O 1
ATOM 4313 N N . MET A 1 537 ? -11.698 7.002 15.574 1.00 87.88 537 MET A N 1
ATOM 4314 C CA . MET A 1 537 ? -10.608 6.872 16.551 1.00 87.88 537 MET A CA 1
ATOM 4315 C C . MET A 1 537 ? -9.631 5.727 16.247 1.00 87.88 537 MET A C 1
ATOM 4317 O O . MET A 1 537 ? -8.541 5.699 16.817 1.00 87.88 537 MET A O 1
ATOM 4321 N N . GLN A 1 538 ? -9.991 4.784 15.368 1.00 84.25 538 GLN A N 1
ATOM 4322 C CA . GLN A 1 538 ? -9.164 3.609 15.062 1.00 84.25 538 GLN A CA 1
ATOM 4323 C C . GLN A 1 538 ? -7.796 3.909 14.419 1.00 84.25 538 GLN A C 1
ATOM 4325 O O . GLN A 1 538 ? -6.854 3.176 14.729 1.00 84.25 538 GLN A O 1
ATOM 4330 N N . PRO A 1 539 ? -7.625 4.913 13.531 1.00 84.94 539 PRO A N 1
ATOM 4331 C CA . PRO A 1 539 ? -6.332 5.164 12.903 1.00 84.94 539 PRO A CA 1
ATOM 4332 C C . PRO A 1 539 ? -5.231 5.497 13.923 1.00 84.94 539 PRO A C 1
ATOM 4334 O O . PRO A 1 539 ? -5.386 6.367 14.785 1.00 84.94 539 PRO A O 1
ATOM 4337 N N . GLU A 1 540 ? -4.081 4.827 13.792 1.00 80.31 540 GLU A N 1
ATOM 4338 C CA . GLU A 1 540 ? -2.889 5.086 14.618 1.00 80.31 540 GLU A CA 1
ATOM 4339 C C . GLU A 1 540 ? -2.224 6.421 14.256 1.00 80.31 540 GLU A C 1
ATOM 4341 O O . GLU A 1 540 ? -1.666 7.103 15.112 1.00 80.31 540 GLU A O 1
ATOM 4346 N N . LYS A 1 541 ? -2.289 6.808 12.976 1.00 85.06 541 LYS A N 1
ATOM 4347 C CA . LYS A 1 541 ? -1.716 8.065 12.486 1.00 85.06 541 LYS A CA 1
ATOM 4348 C C . LYS A 1 541 ? -2.617 9.234 12.873 1.00 85.06 541 LYS A C 1
ATOM 4350 O O . LYS A 1 541 ? -3.773 9.278 12.453 1.00 85.06 541 LYS A O 1
ATOM 4355 N N . GLN A 1 542 ? -2.049 10.208 13.584 1.00 87.00 542 GLN A N 1
ATOM 4356 C CA . GLN A 1 542 ? -2.765 11.405 14.037 1.00 87.00 542 GLN A CA 1
ATOM 4357 C C . GLN A 1 542 ? -3.441 12.155 12.879 1.00 87.00 542 GLN A C 1
ATOM 4359 O O . GLN A 1 542 ? -4.614 12.486 12.968 1.00 87.00 542 GLN A O 1
ATOM 4364 N N . THR A 1 543 ? -2.751 12.317 11.748 1.00 86.88 543 THR A N 1
ATOM 4365 C CA . THR A 1 543 ? -3.292 13.019 10.572 1.00 86.88 543 THR A CA 1
ATOM 4366 C C . THR A 1 543 ? -4.551 12.365 9.997 1.00 86.88 543 THR A C 1
ATOM 4368 O O . THR A 1 543 ? -5.483 13.062 9.609 1.00 86.88 543 THR A O 1
ATOM 4371 N N . LEU A 1 544 ? -4.605 11.029 9.960 1.00 82.94 544 LEU A N 1
ATOM 4372 C CA . LEU A 1 544 ? -5.779 10.290 9.483 1.00 82.94 544 LEU A CA 1
ATOM 4373 C C . LEU A 1 544 ? -6.937 10.371 10.479 1.00 82.94 544 LEU A C 1
ATOM 4375 O O . LEU A 1 544 ? -8.094 10.436 10.072 1.00 82.94 544 LEU A O 1
ATOM 4379 N N . ARG A 1 545 ? -6.623 10.394 11.777 1.00 87.69 545 ARG A N 1
ATOM 4380 C CA . ARG A 1 545 ? -7.611 10.573 12.840 1.00 87.69 545 ARG A CA 1
ATOM 4381 C C . ARG A 1 545 ? -8.253 11.955 12.769 1.00 87.69 545 ARG A C 1
ATOM 4383 O O . ARG A 1 545 ? -9.475 12.047 12.777 1.00 87.69 545 ARG A O 1
ATOM 4390 N N . ASP A 1 546 ? -7.450 13.007 12.642 1.00 88.00 546 ASP A N 1
ATOM 4391 C CA . ASP A 1 546 ? -7.943 14.386 12.559 1.00 88.00 546 ASP A CA 1
ATOM 4392 C C . ASP A 1 546 ? -8.817 14.588 11.310 1.00 88.00 546 ASP A C 1
ATOM 4394 O O . ASP A 1 546 ? -9.883 15.198 11.391 1.00 88.00 546 ASP A O 1
ATOM 4398 N N . ALA A 1 547 ? -8.426 13.993 10.176 1.00 89.75 547 ALA A N 1
ATOM 4399 C CA . ALA A 1 547 ? -9.235 13.988 8.959 1.00 89.75 547 ALA A CA 1
ATOM 4400 C C . ALA A 1 547 ? -10.580 13.264 9.155 1.00 89.75 547 ALA A C 1
ATOM 4402 O O . ALA A 1 547 ? -11.629 13.821 8.831 1.00 89.75 547 ALA A O 1
ATOM 4403 N N . ALA A 1 548 ? -10.577 12.060 9.742 1.00 89.31 548 ALA A N 1
ATOM 4404 C CA . ALA A 1 548 ? -11.803 11.306 10.010 1.00 89.31 548 ALA A CA 1
ATOM 4405 C C . ALA A 1 548 ? -12.734 12.038 10.995 1.00 89.31 548 ALA A C 1
ATOM 4407 O O . ALA A 1 548 ? -13.949 12.051 10.803 1.00 89.31 548 ALA A O 1
ATOM 4408 N N . ILE A 1 549 ? -12.180 12.697 12.019 1.00 90.94 549 ILE A N 1
ATOM 4409 C CA . ILE A 1 549 ? -12.944 13.547 12.944 1.00 90.94 549 ILE A CA 1
ATOM 4410 C C . ILE A 1 549 ? -13.575 14.722 12.197 1.00 90.94 549 ILE A C 1
ATOM 4412 O O . ILE A 1 549 ? -14.769 14.967 12.372 1.00 90.94 549 ILE A O 1
ATOM 4416 N N . GLY A 1 550 ? -12.812 15.418 11.349 1.00 91.81 550 GLY A N 1
ATOM 4417 C CA . GLY A 1 550 ? -13.334 16.506 10.521 1.00 91.81 550 GLY A CA 1
ATOM 4418 C C . GLY A 1 550 ? -14.482 16.039 9.624 1.00 91.81 550 GLY A C 1
ATOM 4419 O O . GLY A 1 550 ? -15.524 16.685 9.546 1.00 91.81 550 GLY A O 1
ATOM 4420 N N . GLU A 1 551 ? -14.358 14.855 9.023 1.00 91.88 551 GLU A N 1
ATOM 4421 C CA . GLU A 1 551 ? -15.422 14.245 8.223 1.00 91.88 551 GLU A CA 1
ATOM 4422 C C . GLU A 1 551 ? -16.682 13.906 9.038 1.00 91.88 551 GLU A C 1
ATOM 4424 O O . GLU A 1 551 ? -17.796 14.059 8.528 1.00 91.88 551 GLU A O 1
ATOM 4429 N N . VAL A 1 552 ? -16.533 13.467 10.293 1.00 92.50 552 VAL A N 1
ATOM 4430 C CA . VAL A 1 552 ? -17.665 13.252 11.211 1.00 92.50 552 VAL A CA 1
ATOM 4431 C C . VAL A 1 552 ? -18.307 14.580 11.604 1.00 92.50 552 VAL A C 1
ATOM 4433 O O . VAL A 1 552 ? -19.530 14.664 11.626 1.00 92.50 552 VAL A O 1
ATOM 4436 N N . GLN A 1 553 ? -17.523 15.623 11.883 1.00 91.44 553 GLN A N 1
ATOM 4437 C CA . GLN A 1 553 ? -18.047 16.951 12.220 1.00 91.44 553 GLN A CA 1
ATOM 4438 C C . GLN A 1 553 ? -18.877 17.533 11.076 1.00 91.44 553 GLN A C 1
ATOM 4440 O O . GLN A 1 553 ? -19.990 17.995 11.312 1.00 91.44 553 GLN A O 1
ATOM 4445 N N . ILE A 1 554 ? -18.374 17.438 9.840 1.00 91.44 554 ILE A N 1
ATOM 4446 C CA . ILE A 1 554 ? -19.106 17.856 8.639 1.00 91.44 554 ILE A CA 1
ATOM 4447 C C . ILE A 1 554 ? -20.414 17.068 8.524 1.00 91.44 554 ILE A C 1
ATOM 4449 O O . ILE A 1 554 ? -21.470 17.672 8.370 1.00 91.44 554 ILE A O 1
ATOM 4453 N N . ALA A 1 555 ? -20.377 15.737 8.655 1.00 91.00 555 ALA A N 1
ATOM 4454 C CA . ALA A 1 555 ? -21.586 14.917 8.594 1.00 91.00 555 ALA A CA 1
ATOM 4455 C C . ALA A 1 555 ? -22.590 15.287 9.702 1.00 91.00 555 ALA A C 1
ATOM 4457 O O . ALA A 1 555 ? -23.775 15.439 9.431 1.00 91.00 555 ALA A O 1
ATOM 4458 N N . MET A 1 556 ? -22.138 15.507 10.935 1.00 90.88 556 MET A N 1
ATOM 4459 C CA . MET A 1 556 ? -23.007 15.897 12.050 1.00 90.88 556 MET A CA 1
ATOM 4460 C C . MET A 1 556 ? -23.605 17.296 11.870 1.00 90.88 556 MET A C 1
ATOM 4462 O O . MET A 1 556 ? -24.762 17.499 12.229 1.00 90.88 556 MET A O 1
ATOM 4466 N N . ALA A 1 557 ? -22.866 18.241 11.282 1.00 91.44 557 ALA A N 1
ATOM 4467 C CA . ALA A 1 557 ? -23.363 19.587 10.994 1.00 91.44 557 ALA A CA 1
ATOM 4468 C C . ALA A 1 557 ? -24.564 19.574 10.035 1.00 91.44 557 ALA A C 1
ATOM 4470 O O . ALA A 1 557 ? -25.441 20.428 10.143 1.00 91.44 557 ALA A O 1
ATOM 4471 N N . THR A 1 558 ? -24.659 18.570 9.154 1.00 91.19 558 THR A N 1
ATOM 4472 C CA . THR A 1 558 ? -25.790 18.432 8.220 1.00 91.19 558 THR A CA 1
ATOM 4473 C C . THR A 1 558 ? -27.130 18.240 8.933 1.00 91.19 558 THR A C 1
ATOM 4475 O O . THR A 1 558 ? -28.156 18.622 8.389 1.00 91.19 558 THR A O 1
ATOM 4478 N N . LEU A 1 559 ? -27.139 17.745 10.177 1.00 90.19 559 LEU A N 1
ATOM 4479 C CA . LEU A 1 559 ? -28.359 17.586 10.979 1.00 90.19 559 LEU A CA 1
ATOM 4480 C C . LEU A 1 559 ? -29.029 18.918 11.349 1.00 90.19 559 LEU A C 1
ATOM 4482 O O . LEU A 1 559 ? -30.191 18.914 11.744 1.00 90.19 559 LEU A O 1
ATOM 4486 N N . ALA A 1 560 ? -28.306 20.039 11.261 1.00 88.88 560 ALA A N 1
ATOM 4487 C CA . ALA A 1 560 ? -28.847 21.366 11.550 1.00 88.88 560 ALA A CA 1
ATOM 4488 C C . ALA A 1 560 ? -29.694 21.939 10.400 1.00 88.88 560 ALA A C 1
ATOM 4490 O O . ALA A 1 560 ? -30.337 22.970 10.579 1.00 88.88 560 ALA A O 1
ATOM 4491 N N . PHE A 1 561 ? -29.690 21.294 9.229 1.00 87.62 561 PHE A N 1
ATOM 4492 C CA . PHE A 1 561 ? -30.381 21.763 8.033 1.00 87.62 561 PHE A CA 1
ATOM 4493 C C . PHE A 1 561 ? -31.564 20.855 7.703 1.00 87.62 561 PHE A C 1
ATOM 4495 O O . PHE A 1 561 ? -31.448 19.632 7.727 1.00 87.62 561 PHE A O 1
ATOM 4502 N N . GLU A 1 562 ? -32.694 21.457 7.336 1.00 82.81 562 GLU A N 1
ATOM 4503 C CA . GLU A 1 562 ? -33.886 20.723 6.894 1.00 82.81 562 GLU A CA 1
ATOM 4504 C C . GLU A 1 562 ? -33.663 20.039 5.534 1.00 82.81 562 GLU A C 1
ATOM 4506 O O . GLU A 1 562 ? -34.059 18.890 5.342 1.00 82.81 562 GLU A O 1
ATOM 4511 N N . ALA A 1 563 ? -32.943 20.711 4.626 1.00 87.06 563 ALA A N 1
ATOM 4512 C CA . ALA A 1 563 ? -32.536 20.189 3.322 1.00 87.06 563 ALA A CA 1
ATOM 4513 C C . ALA A 1 563 ? -31.013 20.349 3.110 1.00 87.06 563 ALA A C 1
ATOM 4515 O O . ALA A 1 563 ? -30.568 21.274 2.426 1.00 87.06 563 ALA A O 1
ATOM 4516 N N . PRO A 1 564 ? -30.177 19.453 3.672 1.00 86.25 564 PRO A N 1
ATOM 4517 C CA . PRO A 1 564 ? -28.715 19.572 3.602 1.00 86.25 564 PRO A CA 1
ATOM 4518 C C . PRO A 1 564 ? -28.131 19.463 2.186 1.00 86.25 564 PRO A C 1
ATOM 4520 O O . PRO A 1 564 ? -27.000 19.874 1.946 1.00 86.25 564 PRO A O 1
ATOM 4523 N N . ALA A 1 565 ? -28.887 18.886 1.248 1.00 86.81 565 ALA A N 1
ATOM 4524 C CA . ALA A 1 565 ? -28.477 18.730 -0.145 1.00 86.81 565 ALA A CA 1
ATOM 4525 C C . ALA A 1 565 ? -28.584 20.028 -0.967 1.00 86.81 565 ALA A C 1
ATOM 4527 O O . ALA A 1 565 ? -28.024 20.091 -2.055 1.00 86.81 565 ALA A O 1
ATOM 4528 N N . THR A 1 566 ? -29.297 21.040 -0.462 1.00 88.19 566 THR A N 1
ATOM 4529 C CA . THR A 1 566 ? -29.542 22.325 -1.143 1.00 88.19 566 THR A CA 1
ATOM 4530 C C . THR A 1 566 ? -29.375 23.502 -0.178 1.00 88.19 566 THR A C 1
ATOM 4532 O O . THR A 1 566 ? -30.103 24.492 -0.253 1.00 88.19 566 THR A O 1
ATOM 4535 N N . CYS A 1 567 ? -28.479 23.372 0.803 1.00 86.00 567 CYS A N 1
ATOM 4536 C CA . CYS A 1 567 ? -28.328 24.346 1.884 1.00 86.00 567 CYS A CA 1
ATOM 4537 C C . CYS A 1 567 ? -27.425 25.544 1.528 1.00 86.00 567 CYS A C 1
ATOM 4539 O O . CYS A 1 567 ? -27.139 26.362 2.400 1.00 86.00 567 CYS A O 1
ATOM 4541 N N . GLY A 1 568 ? -26.927 25.636 0.289 1.00 85.62 568 GLY A N 1
ATOM 4542 C CA . GLY A 1 568 ? -26.060 26.712 -0.200 1.00 85.62 568 GLY A CA 1
ATOM 4543 C C . GLY A 1 568 ? -24.605 26.620 0.271 1.00 85.62 568 GLY A C 1
ATOM 4544 O O . GLY A 1 568 ? -23.802 27.509 -0.012 1.00 85.62 568 GLY A O 1
ATOM 4545 N N . ILE A 1 569 ? -24.242 25.557 0.998 1.00 89.19 569 ILE A N 1
ATOM 4546 C CA . ILE A 1 569 ? -22.887 25.331 1.514 1.00 89.19 569 ILE A CA 1
ATOM 4547 C C . ILE A 1 569 ? -22.289 24.130 0.787 1.00 89.19 569 ILE A C 1
ATOM 4549 O O . ILE A 1 569 ? -22.585 22.980 1.114 1.00 89.19 569 ILE A O 1
ATOM 4553 N N . VAL A 1 570 ? -21.371 24.403 -0.144 1.00 89.19 570 VAL A N 1
ATOM 4554 C CA . VAL A 1 570 ? -20.738 23.404 -1.028 1.00 89.19 570 VAL A CA 1
ATOM 4555 C C . VAL A 1 570 ? -20.181 22.197 -0.263 1.00 89.19 570 VAL A C 1
ATOM 4557 O O . VAL A 1 570 ? -20.287 21.058 -0.716 1.00 89.19 570 VAL A O 1
ATOM 4560 N N . ALA A 1 571 ? -19.595 22.425 0.918 1.00 86.19 571 ALA A N 1
ATOM 4561 C CA . ALA A 1 571 ? -19.023 21.360 1.740 1.00 86.19 571 ALA A CA 1
ATOM 4562 C C . ALA A 1 571 ? -20.069 20.342 2.224 1.00 86.19 571 ALA A C 1
ATOM 4564 O O . ALA A 1 571 ? -19.742 19.163 2.332 1.00 86.19 571 ALA A O 1
ATOM 4565 N N . TYR A 1 572 ? -21.303 20.773 2.495 1.00 90.25 572 TYR A N 1
ATOM 4566 C CA . TYR A 1 572 ? -22.394 19.905 2.944 1.00 90.25 572 TYR A CA 1
ATOM 4567 C C . TYR A 1 572 ? -23.116 19.276 1.758 1.00 90.25 572 TYR A C 1
ATOM 4569 O O . TYR A 1 572 ? -23.308 18.064 1.745 1.00 90.25 572 TYR A O 1
ATOM 4577 N N . GLU A 1 573 ? -23.402 20.051 0.713 1.00 90.81 573 GLU A N 1
ATOM 4578 C CA . GLU A 1 573 ? -24.061 19.553 -0.501 1.00 90.81 573 GLU A CA 1
ATOM 4579 C C . GLU A 1 573 ? -23.257 18.421 -1.156 1.00 90.81 573 GLU A C 1
ATOM 4581 O O . GLU A 1 573 ? -23.802 17.374 -1.512 1.00 90.81 573 GLU A O 1
ATOM 4586 N N . LYS A 1 574 ? -21.924 18.558 -1.202 1.00 90.88 574 LYS A N 1
ATOM 4587 C CA . LYS A 1 574 ? -21.021 17.526 -1.732 1.00 90.88 574 LYS A CA 1
ATOM 4588 C C . LYS A 1 574 ? -21.114 16.194 -0.981 1.00 90.88 574 LYS A C 1
ATOM 4590 O O . LYS A 1 574 ? -20.902 15.144 -1.584 1.00 90.88 574 LYS A O 1
ATOM 4595 N N . VAL A 1 575 ? -21.441 16.205 0.314 1.00 90.19 575 VAL A N 1
ATOM 4596 C CA . VAL A 1 575 ? -21.613 14.977 1.112 1.00 90.19 575 VAL A CA 1
ATOM 4597 C C . VAL A 1 575 ? -22.828 14.175 0.636 1.00 90.19 575 VAL A C 1
ATOM 4599 O O . VAL A 1 575 ? -22.811 12.946 0.717 1.00 90.19 575 VAL A O 1
ATOM 4602 N N . PHE A 1 576 ? -23.841 14.848 0.084 1.00 92.12 576 PHE A N 1
ATOM 4603 C CA . PHE A 1 576 ? -25.062 14.236 -0.443 1.00 92.12 576 PHE A CA 1
ATOM 4604 C C . PHE A 1 576 ? -25.015 13.964 -1.955 1.00 92.12 576 PHE A C 1
ATOM 4606 O O . PHE A 1 576 ? -25.980 13.392 -2.470 1.00 92.12 576 PHE A O 1
ATOM 4613 N N . SER A 1 577 ? -23.922 14.319 -2.647 1.00 91.69 577 SER A N 1
ATOM 4614 C CA . SER A 1 577 ? -23.747 14.057 -4.084 1.00 91.69 577 SER A CA 1
ATOM 4615 C C . SER A 1 577 ? -23.781 12.559 -4.407 1.00 91.69 577 SER A C 1
ATOM 4617 O O . SER A 1 577 ? -23.240 11.729 -3.669 1.00 91.69 577 SER A O 1
ATOM 4619 N N . MET A 1 578 ? -24.361 12.225 -5.563 1.00 90.69 578 MET A N 1
ATOM 4620 C CA . MET A 1 578 ? -24.391 10.861 -6.096 1.00 90.69 578 MET A CA 1
ATOM 4621 C C . MET A 1 578 ? -23.001 10.352 -6.503 1.00 90.69 578 MET A C 1
ATOM 4623 O O . MET A 1 578 ? -22.756 9.148 -6.428 1.00 90.69 578 MET A O 1
ATOM 4627 N N . ASP A 1 579 ? -22.049 11.242 -6.807 1.00 92.38 579 ASP A N 1
ATOM 4628 C CA . ASP A 1 579 ? -20.655 10.880 -7.130 1.00 92.38 579 ASP A CA 1
ATOM 4629 C C . ASP A 1 579 ? -19.976 10.095 -6.003 1.00 92.38 579 ASP A C 1
ATOM 4631 O O . ASP A 1 579 ? -19.018 9.342 -6.205 1.00 92.38 579 ASP A O 1
ATOM 4635 N N . ARG A 1 580 ? -20.485 10.252 -4.779 1.00 93.75 580 ARG A N 1
ATOM 4636 C CA . ARG A 1 580 ? -19.991 9.537 -3.613 1.00 93.75 580 ARG A CA 1
ATOM 4637 C C . ARG A 1 580 ? -20.182 8.026 -3.738 1.00 93.75 580 ARG A C 1
ATOM 4639 O O . ARG A 1 580 ? -19.322 7.291 -3.262 1.00 93.75 580 ARG A O 1
ATOM 4646 N N . TRP A 1 581 ? -21.234 7.555 -4.405 1.00 95.19 581 TRP A N 1
ATOM 4647 C CA . TRP A 1 581 ? -21.439 6.125 -4.645 1.00 95.19 581 TRP A CA 1
ATOM 4648 C C . TRP A 1 581 ? -20.390 5.547 -5.596 1.00 95.19 581 TRP A C 1
ATOM 4650 O O . TRP A 1 581 ? -19.839 4.486 -5.310 1.00 95.19 581 TRP A O 1
ATOM 4660 N N . LEU A 1 582 ? -20.009 6.292 -6.641 1.00 95.25 582 LEU A N 1
ATOM 4661 C CA . LEU A 1 582 ? -18.904 5.917 -7.533 1.00 95.25 582 LEU A CA 1
ATOM 4662 C C . LEU A 1 582 ? -17.565 5.870 -6.785 1.00 95.25 582 LEU A C 1
ATOM 4664 O O . LEU A 1 582 ? -16.740 4.986 -7.015 1.00 95.25 582 LEU A O 1
ATOM 4668 N N . MET A 1 583 ? -17.341 6.807 -5.860 1.00 95.31 583 MET A N 1
ATOM 4669 C CA . MET A 1 583 ? -16.160 6.789 -4.994 1.00 95.31 583 MET A CA 1
ATOM 4670 C C . MET A 1 583 ? -16.152 5.566 -4.066 1.00 95.31 583 MET A C 1
ATOM 4672 O O . MET A 1 583 ? -15.109 4.928 -3.933 1.00 95.31 583 MET A O 1
ATOM 4676 N N . LEU A 1 584 ? -17.292 5.205 -3.465 1.00 96.81 584 LEU A N 1
ATOM 4677 C CA . LEU A 1 584 ? -17.414 4.014 -2.615 1.00 96.81 584 LEU A CA 1
ATOM 4678 C C . LEU A 1 584 ? -17.191 2.724 -3.404 1.00 96.81 584 LEU A C 1
ATOM 4680 O O . LEU A 1 584 ? -16.520 1.827 -2.902 1.00 96.81 584 LEU A O 1
ATOM 4684 N N . GLU A 1 585 ? -17.704 2.646 -4.631 1.00 96.69 585 GLU A N 1
ATOM 4685 C CA . GLU A 1 585 ? -17.472 1.525 -5.541 1.00 96.69 585 GLU A CA 1
ATOM 4686 C C . GLU A 1 585 ? -15.972 1.345 -5.822 1.00 96.69 585 GLU A C 1
ATOM 4688 O O . GLU A 1 585 ? -15.417 0.271 -5.582 1.00 96.69 585 GLU A O 1
ATOM 4693 N N . LYS A 1 586 ? -15.290 2.420 -6.245 1.00 95.62 586 LYS A N 1
ATOM 4694 C CA . LYS A 1 586 ? -13.841 2.407 -6.510 1.00 95.62 586 LYS A CA 1
ATOM 4695 C C . LYS A 1 586 ? -13.035 2.065 -5.256 1.00 95.62 586 LYS A C 1
ATOM 4697 O O . LYS A 1 586 ? -12.090 1.281 -5.319 1.00 95.62 586 LYS A O 1
ATOM 4702 N N . LEU A 1 587 ? -13.409 2.634 -4.109 1.00 96.81 587 LEU A N 1
ATOM 4703 C CA . LEU A 1 587 ? -12.743 2.376 -2.834 1.00 96.81 587 LEU A CA 1
ATOM 4704 C C . LEU A 1 587 ? -12.924 0.923 -2.383 1.00 96.81 587 LEU A C 1
ATOM 4706 O O . LEU A 1 587 ? -11.964 0.319 -1.898 1.00 96.81 587 LEU A O 1
ATOM 4710 N N . PHE A 1 588 ? -14.127 0.362 -2.543 1.00 97.69 588 PHE A N 1
ATOM 4711 C CA . PHE A 1 588 ? -14.406 -1.040 -2.251 1.00 97.69 588 PHE A CA 1
ATOM 4712 C C . PHE A 1 588 ? -13.563 -1.948 -3.139 1.00 97.69 588 PHE A C 1
ATOM 4714 O O . PHE A 1 588 ? -12.835 -2.778 -2.605 1.00 97.69 588 PHE A O 1
ATOM 4721 N N . TYR A 1 589 ? -13.589 -1.743 -4.459 1.00 96.06 589 TYR A N 1
ATOM 4722 C CA . TYR A 1 589 ? -12.839 -2.571 -5.404 1.00 96.06 589 TYR A CA 1
ATOM 4723 C C . TYR A 1 589 ? -11.331 -2.547 -5.128 1.00 96.06 589 TYR A C 1
ATOM 4725 O O . TYR A 1 589 ? -10.690 -3.592 -5.024 1.00 96.06 589 TYR A O 1
ATOM 4733 N N . LYS A 1 590 ? -10.770 -1.357 -4.885 1.00 95.81 590 LYS A N 1
ATOM 4734 C CA . LYS A 1 590 ? -9.363 -1.208 -4.501 1.00 95.81 590 LYS A CA 1
ATOM 4735 C C . LYS A 1 590 ? -9.041 -1.946 -3.198 1.00 95.81 590 LYS A C 1
ATOM 4737 O O . LYS A 1 590 ? -8.076 -2.701 -3.127 1.00 95.81 590 LYS A O 1
ATOM 4742 N N . THR A 1 591 ? -9.863 -1.751 -2.166 1.00 96.69 591 THR A N 1
ATOM 4743 C CA . THR A 1 591 ? -9.659 -2.404 -0.862 1.00 96.69 591 THR A CA 1
ATOM 4744 C C . THR A 1 591 ? -9.800 -3.924 -0.973 1.00 96.69 591 THR A C 1
ATOM 4746 O O . THR A 1 591 ? -9.062 -4.661 -0.324 1.00 96.69 591 THR A O 1
ATOM 4749 N N . PHE A 1 592 ? -10.728 -4.405 -1.801 1.00 96.25 592 PHE A N 1
ATOM 4750 C CA . PHE A 1 592 ? -10.912 -5.820 -2.100 1.00 96.25 592 PHE A CA 1
ATOM 4751 C C . PHE A 1 592 ? -9.634 -6.419 -2.702 1.00 96.25 592 PHE A C 1
ATOM 4753 O O . PHE A 1 592 ? -9.123 -7.413 -2.178 1.00 96.25 592 PHE A O 1
ATOM 4760 N N . ASN A 1 593 ? -9.050 -5.755 -3.704 1.00 94.69 593 ASN A N 1
ATOM 4761 C CA . ASN A 1 593 ? -7.789 -6.180 -4.313 1.00 94.69 593 ASN A CA 1
ATOM 4762 C C . ASN A 1 593 ? -6.640 -6.212 -3.287 1.00 94.69 593 ASN A C 1
ATOM 4764 O O . ASN A 1 593 ? -5.916 -7.203 -3.203 1.00 94.69 593 ASN A O 1
ATOM 4768 N N . GLU A 1 594 ? -6.515 -5.196 -2.426 1.00 94.12 594 GLU A N 1
ATOM 4769 C CA . GLU A 1 594 ? -5.492 -5.142 -1.364 1.00 94.12 594 GLU A CA 1
ATOM 4770 C C . GLU A 1 594 ? -5.655 -6.238 -0.288 1.00 94.12 594 GLU A C 1
ATOM 4772 O O . GLU A 1 594 ? -4.668 -6.749 0.265 1.00 94.12 594 GLU A O 1
ATOM 4777 N N . VAL A 1 595 ? -6.898 -6.609 0.040 1.00 93.69 595 VAL A N 1
ATOM 4778 C CA . VAL A 1 595 ? -7.200 -7.660 1.022 1.00 93.69 595 VAL A CA 1
ATOM 4779 C C . VAL A 1 595 ? -6.715 -9.016 0.520 1.00 93.69 595 VAL A C 1
ATOM 4781 O O . VAL A 1 595 ? -5.967 -9.681 1.249 1.00 93.69 595 VAL A O 1
ATOM 4784 N N . TYR A 1 596 ? -7.085 -9.375 -0.711 1.00 92.88 596 TYR A N 1
ATOM 4785 C CA . TYR A 1 596 ? -6.784 -10.675 -1.315 1.00 92.88 596 TYR A CA 1
ATOM 4786 C C . TYR A 1 596 ? -5.445 -10.714 -2.069 1.00 92.88 596 TYR A C 1
ATOM 4788 O O . TYR A 1 596 ? -4.975 -11.790 -2.421 1.00 92.88 596 TYR A O 1
ATOM 4796 N N . GLY A 1 597 ? -4.777 -9.571 -2.250 1.00 90.38 597 GLY A N 1
ATOM 4797 C CA . GLY A 1 597 ? -3.507 -9.482 -2.975 1.00 90.38 597 GLY A CA 1
ATOM 4798 C C . GLY A 1 597 ? -3.660 -9.686 -4.482 1.00 90.38 597 GLY A C 1
ATOM 4799 O O . GLY A 1 597 ? -2.772 -10.259 -5.108 1.00 90.38 597 GLY A O 1
ATOM 4800 N N . ILE A 1 598 ? -4.791 -9.249 -5.035 1.00 91.81 598 ILE A N 1
ATOM 4801 C CA . ILE A 1 598 ? -5.056 -9.229 -6.475 1.00 91.81 598 ILE A CA 1
ATOM 4802 C C . ILE A 1 598 ? -4.373 -7.993 -7.065 1.00 91.81 598 ILE A C 1
ATOM 4804 O O . ILE A 1 598 ? -4.346 -6.931 -6.440 1.00 91.81 598 ILE A O 1
ATOM 4808 N N . HIS A 1 599 ? -3.809 -8.135 -8.262 1.00 89.50 599 HIS A N 1
ATOM 4809 C CA . HIS A 1 599 ? -3.136 -7.033 -8.942 1.00 89.50 599 HIS A CA 1
ATOM 4810 C C . HIS A 1 599 ? -4.125 -5.986 -9.455 1.00 89.50 599 HIS A C 1
ATOM 4812 O O . HIS A 1 599 ? -5.146 -6.317 -10.058 1.00 89.50 599 HIS A O 1
ATOM 4818 N N . ASP A 1 600 ? -3.778 -4.719 -9.242 1.00 87.25 600 ASP A N 1
ATOM 4819 C CA . ASP A 1 600 ? -4.448 -3.551 -9.808 1.00 87.25 600 ASP A CA 1
ATOM 4820 C C . ASP A 1 600 ? -3.365 -2.647 -10.431 1.00 87.25 600 ASP A C 1
ATOM 4822 O O . ASP A 1 600 ? -2.615 -2.006 -9.684 1.00 87.25 600 ASP A O 1
ATOM 4826 N N . PRO A 1 601 ? -3.185 -2.654 -11.769 1.00 87.12 601 PRO A N 1
ATOM 4827 C CA . PRO A 1 601 ? -4.057 -3.253 -12.790 1.00 87.12 601 PRO A CA 1
ATOM 4828 C C . PRO A 1 601 ? -3.988 -4.799 -12.854 1.00 87.12 601 PRO A C 1
ATOM 4830 O O . PRO A 1 601 ? -2.998 -5.376 -12.408 1.00 87.12 601 PRO A O 1
ATOM 4833 N N . PRO A 1 602 ? -4.989 -5.488 -13.449 1.00 90.75 602 PRO A N 1
ATOM 4834 C CA . PRO A 1 602 ? -5.038 -6.954 -13.516 1.00 90.75 602 PRO A CA 1
ATOM 4835 C C . PRO A 1 602 ? -3.788 -7.604 -14.130 1.00 90.75 602 PRO A C 1
ATOM 4837 O O . PRO A 1 602 ? -3.162 -7.045 -15.032 1.00 90.75 602 PRO A O 1
ATOM 4840 N N . SER A 1 603 ? -3.475 -8.836 -13.715 1.00 89.94 603 SER A N 1
ATOM 4841 C CA . SER A 1 603 ? -2.281 -9.591 -14.137 1.00 89.94 603 SER A CA 1
ATOM 4842 C C . SER A 1 603 ? -2.099 -9.667 -15.658 1.00 89.94 603 SER A C 1
ATOM 4844 O O . SER A 1 603 ? -0.986 -9.513 -16.157 1.00 89.94 603 SER A O 1
ATOM 4846 N N . LEU A 1 604 ? -3.191 -9.856 -16.410 1.00 91.12 604 LEU A N 1
ATOM 4847 C CA . LEU A 1 604 ? -3.160 -9.859 -17.875 1.00 91.12 604 LEU A CA 1
ATOM 4848 C C . LEU A 1 604 ? -2.642 -8.527 -18.428 1.00 91.12 604 LE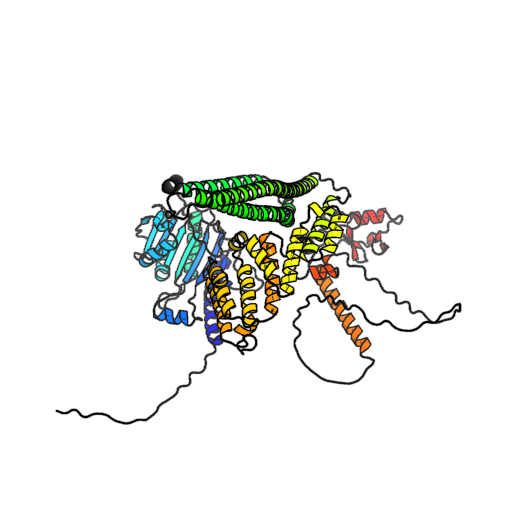U A C 1
ATOM 4850 O O . LEU A 1 604 ? -1.780 -8.515 -19.301 1.00 91.12 604 LEU A O 1
ATOM 4854 N N . CYS A 1 605 ? -3.123 -7.406 -17.886 1.00 89.25 605 CYS A N 1
ATOM 4855 C CA . CYS A 1 605 ? -2.670 -6.080 -18.282 1.00 89.25 605 CYS A CA 1
ATOM 4856 C C . CYS A 1 605 ? -1.179 -5.916 -17.988 1.00 89.25 605 CYS A C 1
ATOM 4858 O O . CYS A 1 605 ? -0.456 -5.415 -18.839 1.00 89.25 605 CYS A O 1
ATOM 4860 N N . ILE A 1 606 ? -0.697 -6.352 -16.822 1.00 87.88 606 ILE A N 1
ATOM 4861 C CA . ILE A 1 606 ? 0.734 -6.280 -16.481 1.00 87.88 606 ILE A CA 1
ATOM 4862 C C . ILE A 1 606 ? 1.571 -7.060 -17.505 1.00 87.88 606 ILE A C 1
ATOM 4864 O O . ILE A 1 606 ? 2.542 -6.524 -18.037 1.00 87.88 606 ILE A O 1
ATOM 4868 N N . ALA A 1 607 ? 1.170 -8.293 -17.829 1.00 87.19 607 ALA A N 1
ATOM 4869 C CA . ALA A 1 607 ? 1.863 -9.131 -18.806 1.00 87.19 607 ALA A CA 1
ATOM 4870 C C . ALA A 1 607 ? 1.878 -8.497 -20.209 1.00 87.19 607 ALA A C 1
ATOM 4872 O O . ALA A 1 607 ? 2.927 -8.436 -20.852 1.00 87.19 607 ALA A O 1
ATOM 4873 N N . VAL A 1 608 ? 0.734 -7.973 -20.660 1.00 88.19 608 VAL A N 1
ATOM 4874 C CA . VAL A 1 608 ? 0.599 -7.318 -21.968 1.00 88.19 608 VAL A CA 1
ATOM 4875 C C . VAL A 1 608 ? 1.424 -6.033 -22.030 1.00 88.19 608 VAL A C 1
ATOM 4877 O O . VAL A 1 608 ? 2.180 -5.859 -22.980 1.00 88.19 608 VAL A O 1
ATOM 4880 N N . HIS A 1 609 ? 1.350 -5.153 -21.026 1.00 87.06 609 HIS A N 1
ATOM 4881 C CA . HIS A 1 609 ? 2.140 -3.916 -21.008 1.00 87.06 609 HIS A CA 1
ATOM 4882 C C . HIS A 1 609 ? 3.643 -4.199 -20.938 1.00 87.06 609 HIS A C 1
ATOM 4884 O O . HIS A 1 609 ? 4.417 -3.515 -21.606 1.00 87.06 609 HIS A O 1
ATOM 4890 N N . ALA A 1 610 ? 4.076 -5.211 -20.181 1.00 85.44 610 ALA A N 1
ATOM 4891 C CA . ALA A 1 610 ? 5.481 -5.603 -20.139 1.00 85.44 610 ALA A CA 1
ATOM 4892 C C . ALA A 1 610 ? 5.963 -6.107 -21.508 1.00 85.44 610 ALA A C 1
ATOM 4894 O O . ALA A 1 610 ? 6.979 -5.628 -22.009 1.00 85.44 610 ALA A O 1
ATOM 4895 N N . GLY A 1 611 ? 5.200 -6.998 -22.151 1.00 84.31 611 GLY A N 1
ATOM 4896 C CA . GLY A 1 611 ? 5.510 -7.488 -23.496 1.00 84.31 611 GLY A CA 1
ATOM 4897 C C . GLY A 1 611 ? 5.476 -6.385 -24.557 1.00 84.31 611 GLY A C 1
ATOM 4898 O O . GLY A 1 611 ? 6.344 -6.315 -25.418 1.00 84.31 611 GLY A O 1
ATOM 4899 N N . LEU A 1 612 ? 4.521 -5.460 -24.481 1.00 86.00 612 LEU A N 1
ATOM 4900 C CA . LEU A 1 612 ? 4.476 -4.316 -25.387 1.00 86.00 612 LEU A CA 1
ATOM 4901 C C . LEU A 1 612 ? 5.637 -3.349 -25.147 1.00 86.00 612 LEU A C 1
ATOM 4903 O O . LEU A 1 612 ? 6.172 -2.823 -26.114 1.00 86.00 612 LEU A O 1
ATOM 4907 N N . SER A 1 613 ? 6.076 -3.148 -23.903 1.00 84.75 613 SER A N 1
ATOM 4908 C CA . SER A 1 613 ? 7.212 -2.268 -23.588 1.00 84.75 613 SER A CA 1
ATOM 4909 C C . SER A 1 613 ? 8.527 -2.768 -24.190 1.00 84.75 613 SER A C 1
ATOM 4911 O O . SER A 1 613 ? 9.367 -1.953 -24.562 1.00 84.75 613 SER A O 1
ATOM 4913 N N . THR A 1 614 ? 8.714 -4.086 -24.332 1.00 82.00 614 THR A N 1
ATOM 4914 C CA . THR A 1 614 ? 9.910 -4.647 -24.989 1.00 82.00 614 THR A CA 1
ATOM 4915 C C . THR A 1 614 ? 9.860 -4.531 -26.513 1.00 82.00 614 THR A C 1
ATOM 4917 O O . THR A 1 614 ? 10.909 -4.457 -27.150 1.00 82.00 614 THR A O 1
ATOM 4920 N N . LEU A 1 615 ? 8.660 -4.474 -27.098 1.00 82.81 615 LEU A N 1
ATOM 4921 C CA . LEU A 1 615 ? 8.443 -4.332 -28.542 1.00 82.81 615 LEU A CA 1
ATOM 4922 C C . LEU A 1 615 ? 8.305 -2.868 -28.993 1.00 82.81 615 LEU A C 1
ATOM 4924 O O . LEU A 1 615 ? 8.493 -2.558 -30.170 1.00 82.81 615 LEU A O 1
ATOM 4928 N N . ASN A 1 616 ? 7.956 -1.965 -28.076 1.00 84.56 616 ASN A N 1
ATOM 4929 C CA . ASN A 1 616 ? 7.674 -0.563 -28.355 1.00 84.56 616 ASN A CA 1
ATOM 4930 C C . ASN A 1 616 ? 8.971 0.225 -28.574 1.00 84.56 616 ASN A C 1
ATOM 4932 O O . ASN A 1 616 ? 9.623 0.668 -27.631 1.00 84.56 616 ASN A O 1
ATOM 4936 N N . THR A 1 617 ? 9.351 0.425 -29.833 1.00 83.19 617 THR A N 1
ATOM 4937 C CA . THR A 1 617 ? 10.542 1.204 -30.209 1.00 83.19 617 THR A CA 1
ATOM 4938 C C . THR A 1 617 ? 10.188 2.642 -30.597 1.00 83.19 617 THR A C 1
ATOM 4940 O O . THR A 1 617 ? 9.036 2.963 -30.890 1.00 83.19 617 THR A O 1
ATOM 4943 N N . ARG A 1 618 ? 11.192 3.528 -30.690 1.00 79.62 618 ARG A N 1
ATOM 4944 C CA . ARG A 1 618 ? 10.986 4.896 -31.216 1.00 79.62 618 ARG A CA 1
ATOM 4945 C C . ARG A 1 618 ? 10.407 4.902 -32.636 1.00 79.62 618 ARG A C 1
ATOM 4947 O O . ARG A 1 618 ? 9.603 5.766 -32.967 1.00 79.62 618 ARG A O 1
ATOM 4954 N N . THR A 1 619 ? 10.752 3.913 -33.458 1.00 80.00 619 THR A N 1
ATOM 4955 C CA . THR A 1 619 ? 10.172 3.738 -34.797 1.00 80.00 619 THR A CA 1
ATOM 4956 C C . THR A 1 619 ? 8.676 3.435 -34.730 1.00 80.00 619 THR A C 1
ATOM 4958 O O . THR A 1 619 ? 7.913 3.915 -35.571 1.00 80.00 619 THR A O 1
ATOM 4961 N N . CYS A 1 620 ? 8.232 2.696 -33.707 1.00 81.50 620 CYS A N 1
ATOM 4962 C CA . CYS A 1 620 ? 6.811 2.446 -33.483 1.00 81.50 620 CYS A CA 1
ATOM 4963 C C . CYS A 1 620 ? 6.064 3.751 -33.192 1.00 81.50 620 CYS A C 1
ATOM 4965 O O . CYS A 1 620 ? 4.993 3.962 -33.748 1.00 81.50 620 CYS A O 1
ATOM 4967 N N . HIS A 1 621 ? 6.645 4.660 -32.402 1.00 81.88 621 HIS A N 1
ATOM 4968 C CA . HIS A 1 621 ? 6.054 5.978 -32.143 1.00 81.88 621 HIS A CA 1
ATOM 4969 C C . HIS A 1 621 ? 5.862 6.789 -33.427 1.00 81.88 621 HIS A C 1
ATOM 4971 O O . HIS A 1 621 ? 4.760 7.245 -33.708 1.00 81.88 621 HIS A O 1
ATOM 4977 N N . LEU A 1 622 ? 6.907 6.899 -34.252 1.00 80.75 622 LEU A N 1
ATOM 4978 C CA . LEU A 1 622 ? 6.831 7.623 -35.526 1.00 80.75 622 LEU A CA 1
ATOM 4979 C C . LEU A 1 622 ? 5.776 7.023 -36.464 1.00 80.75 622 LEU A C 1
ATOM 4981 O O . LEU A 1 622 ? 5.036 7.751 -37.121 1.00 80.75 622 LEU A O 1
ATOM 4985 N N . THR A 1 623 ? 5.684 5.692 -36.498 1.00 81.19 623 THR A N 1
ATOM 4986 C CA . THR A 1 623 ? 4.684 4.972 -37.298 1.00 81.19 623 THR A CA 1
ATOM 4987 C C . THR A 1 623 ? 3.267 5.238 -36.784 1.00 81.19 623 THR A C 1
ATOM 4989 O O . THR A 1 623 ? 2.361 5.493 -37.574 1.00 81.19 623 THR A O 1
ATOM 4992 N N . ARG A 1 624 ? 3.066 5.228 -35.461 1.00 80.06 624 ARG A N 1
ATOM 4993 C CA . ARG A 1 624 ? 1.780 5.543 -34.823 1.00 80.06 624 ARG A CA 1
ATOM 4994 C C . ARG A 1 624 ? 1.359 6.985 -35.102 1.00 80.06 624 ARG A C 1
ATOM 4996 O O . ARG A 1 624 ? 0.223 7.194 -35.517 1.00 80.06 624 ARG A O 1
ATOM 5003 N N . ASP A 1 625 ? 2.268 7.947 -34.969 1.00 80.31 625 ASP A N 1
ATOM 5004 C CA . ASP A 1 625 ? 2.009 9.359 -35.275 1.00 80.31 625 ASP A CA 1
ATOM 5005 C C . ASP A 1 625 ? 1.642 9.564 -36.746 1.00 80.31 625 ASP A C 1
ATOM 5007 O O . ASP A 1 625 ? 0.710 10.303 -37.061 1.00 80.31 625 ASP A O 1
ATOM 5011 N N . ALA A 1 626 ? 2.355 8.897 -37.658 1.00 79.19 626 ALA A N 1
ATOM 5012 C CA . ALA A 1 626 ? 2.048 8.937 -39.082 1.00 79.19 626 ALA A CA 1
ATOM 5013 C C . ALA A 1 626 ? 0.656 8.353 -39.373 1.00 79.19 626 ALA A C 1
ATOM 5015 O O . ALA A 1 626 ? -0.124 8.968 -40.099 1.00 79.19 626 ALA A O 1
ATOM 5016 N N . ASN A 1 627 ? 0.308 7.222 -38.752 1.00 76.94 627 ASN A N 1
ATOM 5017 C CA . ASN A 1 627 ? -1.010 6.600 -38.886 1.00 76.94 627 ASN A CA 1
ATOM 5018 C C . ASN A 1 627 ? -2.130 7.480 -38.309 1.00 76.94 627 ASN A C 1
ATOM 5020 O O . ASN A 1 627 ? -3.195 7.587 -38.915 1.00 76.94 627 ASN A O 1
ATOM 5024 N N . LEU A 1 628 ? -1.899 8.134 -37.166 1.00 76.62 628 LEU A N 1
ATOM 5025 C CA . LEU A 1 628 ? -2.848 9.076 -36.568 1.00 76.62 628 LEU A CA 1
ATOM 5026 C C . LEU A 1 628 ? -3.054 10.299 -37.465 1.00 76.62 628 LEU A C 1
ATOM 5028 O O . LEU A 1 628 ? -4.194 10.664 -37.740 1.00 76.62 628 LEU A O 1
ATOM 5032 N N . LYS A 1 629 ? -1.973 10.886 -37.992 1.00 80.44 629 LYS A N 1
ATOM 5033 C CA . LYS A 1 629 ? -2.044 12.002 -38.949 1.00 80.44 629 LYS A CA 1
ATOM 5034 C C . LYS A 1 629 ? -2.773 11.611 -40.230 1.00 80.44 629 LYS A C 1
ATOM 5036 O O . LYS A 1 629 ? -3.607 12.377 -40.699 1.00 80.44 629 LYS A O 1
ATOM 5041 N N . ALA A 1 630 ? -2.510 10.418 -40.765 1.00 77.00 630 ALA A N 1
ATOM 5042 C CA . ALA A 1 630 ? -3.229 9.898 -41.923 1.00 77.00 630 ALA A CA 1
ATOM 5043 C C . ALA A 1 630 ? -4.728 9.736 -41.619 1.00 77.00 630 ALA A C 1
ATOM 5045 O O . ALA A 1 630 ? -5.557 10.193 -42.396 1.00 77.00 630 ALA A O 1
ATOM 5046 N N . ARG A 1 631 ? -5.099 9.169 -40.464 1.00 76.44 631 ARG A N 1
ATOM 5047 C CA . ARG A 1 631 ? -6.508 9.036 -40.047 1.00 76.44 631 ARG A CA 1
ATOM 5048 C C . ARG A 1 631 ? -7.203 10.387 -39.880 1.00 76.44 631 ARG A C 1
ATOM 5050 O O . ARG A 1 631 ? -8.328 10.545 -40.344 1.00 76.44 631 ARG A O 1
ATOM 5057 N N . LEU A 1 632 ? -6.533 11.360 -39.265 1.00 78.38 632 LEU A N 1
ATOM 5058 C CA . LEU A 1 632 ? -7.049 12.723 -39.134 1.00 78.38 632 LEU A CA 1
ATOM 5059 C C . LEU A 1 632 ? -7.229 13.376 -40.508 1.00 78.38 632 LEU A C 1
ATOM 5061 O O . LEU A 1 632 ? -8.284 13.947 -40.768 1.00 78.38 632 LEU A O 1
ATOM 5065 N N . ALA A 1 633 ? -6.269 13.224 -41.424 1.00 74.50 633 ALA A N 1
ATOM 5066 C CA . ALA A 1 633 ? -6.385 13.728 -42.792 1.00 74.50 633 ALA A CA 1
ATOM 5067 C C . ALA A 1 633 ? -7.590 13.118 -43.534 1.00 74.50 633 ALA A C 1
ATOM 5069 O O . ALA A 1 633 ? -8.373 13.858 -44.121 1.00 74.50 633 ALA A O 1
ATOM 5070 N N . TRP A 1 634 ? -7.809 11.805 -43.411 1.00 71.38 634 TRP A N 1
ATOM 5071 C CA . TRP A 1 634 ? -8.977 11.117 -43.978 1.00 71.38 634 TRP A CA 1
ATOM 5072 C C . TRP A 1 634 ? -10.309 11.601 -43.391 1.00 71.38 634 TRP A C 1
ATOM 5074 O O . TRP A 1 634 ? -11.275 11.780 -44.129 1.00 71.38 634 TRP A O 1
ATOM 5084 N N . LEU A 1 635 ? -10.380 11.841 -42.078 1.00 69.00 635 LEU A N 1
ATOM 5085 C CA . LEU A 1 635 ? -11.574 12.415 -41.445 1.00 69.00 635 LEU A CA 1
ATOM 5086 C C . LEU A 1 635 ? -11.834 13.843 -41.943 1.00 69.00 635 LEU A C 1
ATOM 5088 O O . LEU A 1 635 ? -12.977 14.203 -42.214 1.00 69.00 635 LEU A O 1
ATOM 5092 N N . THR A 1 636 ? -10.775 14.629 -42.137 1.00 61.88 636 THR A N 1
ATOM 5093 C CA . THR A 1 636 ? -10.871 16.010 -42.636 1.00 61.88 636 THR A CA 1
ATOM 5094 C C . THR A 1 636 ? -11.299 16.054 -44.112 1.00 61.88 636 THR A C 1
ATOM 5096 O O . THR A 1 636 ? -12.083 16.914 -44.509 1.00 61.88 636 THR A O 1
ATOM 5099 N N . GLU A 1 637 ? -10.846 15.102 -44.933 1.00 54.88 637 GLU A N 1
ATOM 5100 C CA . GLU A 1 637 ? -11.284 14.943 -46.329 1.00 54.88 637 GLU A CA 1
ATOM 5101 C C . GLU A 1 637 ? -12.711 14.379 -46.442 1.00 54.88 637 GLU A C 1
ATOM 5103 O O . GLU A 1 637 ? -13.480 14.817 -47.300 1.00 54.88 637 GLU A O 1
ATOM 5108 N N . GLY A 1 638 ? -13.113 13.480 -45.537 1.00 49.19 638 GLY A N 1
ATOM 5109 C CA . GLY A 1 638 ? -14.485 12.969 -45.448 1.00 49.19 638 GLY A CA 1
ATOM 5110 C C . GLY A 1 638 ? -15.510 14.035 -45.039 1.00 49.19 638 GLY A C 1
ATOM 5111 O O . GLY A 1 638 ? -16.658 13.983 -45.482 1.00 49.19 638 GLY A O 1
ATOM 5112 N N . PHE A 1 639 ? -15.095 15.035 -44.253 1.00 44.94 639 PHE A N 1
ATOM 5113 C CA . PHE A 1 639 ? -15.909 16.219 -43.957 1.00 44.94 639 PHE A CA 1
ATOM 5114 C C . PHE A 1 639 ? -15.991 17.189 -45.145 1.00 44.94 639 PHE A C 1
ATOM 5116 O O . PHE A 1 639 ? -17.069 17.715 -45.415 1.00 44.94 639 PHE A O 1
ATOM 5123 N N . LYS A 1 640 ? -14.914 17.352 -45.928 1.00 41.88 640 LYS A N 1
ATOM 5124 C CA . LYS A 1 640 ? -14.947 18.164 -47.160 1.00 41.88 640 LYS A CA 1
ATOM 5125 C C . LYS A 1 640 ? -15.881 17.594 -48.231 1.00 41.88 640 LYS A C 1
ATOM 5127 O O . LYS A 1 640 ? -16.574 18.365 -48.880 1.00 41.88 640 LYS A O 1
ATOM 5132 N N . GLN A 1 641 ? -15.995 16.269 -48.360 1.00 38.00 641 GLN A N 1
ATOM 5133 C CA . GLN A 1 641 ? -16.962 15.651 -49.286 1.00 38.00 641 GLN A CA 1
ATOM 5134 C C . GLN A 1 641 ? -18.429 15.735 -48.830 1.00 38.00 641 GLN A C 1
ATOM 5136 O O . GLN A 1 641 ? -19.322 15.474 -49.632 1.00 38.00 641 GLN A O 1
ATOM 5141 N N . ARG A 1 642 ? -18.704 16.097 -47.568 1.00 37.88 642 ARG A N 1
ATOM 5142 C CA . ARG A 1 642 ? -20.071 16.350 -47.076 1.00 37.88 642 ARG A CA 1
ATOM 5143 C C . ARG A 1 642 ? -20.455 17.831 -47.040 1.00 37.88 642 ARG A C 1
ATOM 5145 O O . ARG A 1 642 ? -21.638 18.115 -46.921 1.00 37.88 642 ARG A O 1
ATOM 5152 N N . GLN A 1 643 ? -19.499 18.751 -47.175 1.00 35.53 643 GLN A N 1
ATOM 5153 C CA . GLN A 1 643 ? -19.748 20.200 -47.189 1.00 35.53 643 GLN A CA 1
ATOM 5154 C C . GLN A 1 643 ? -19.917 20.810 -48.591 1.00 35.53 643 GLN A C 1
ATOM 5156 O O . GLN A 1 643 ? -20.290 21.972 -48.691 1.00 35.53 643 GLN A O 1
ATOM 5161 N N . GLU A 1 644 ? -19.740 20.052 -49.679 1.00 36.50 644 GLU A N 1
ATOM 5162 C CA . GLU A 1 644 ? -20.072 20.518 -51.045 1.00 36.50 644 GLU A CA 1
ATOM 5163 C C . GLU A 1 644 ? -21.574 20.400 -51.390 1.00 36.50 644 GLU A C 1
ATOM 5165 O O . GLU A 1 644 ? -21.964 20.450 -52.555 1.00 36.50 644 GLU A O 1
ATOM 5170 N N . GLY A 1 645 ? -22.442 20.252 -50.387 1.00 41.12 645 GLY A N 1
ATOM 5171 C CA . GLY A 1 645 ? -23.876 20.091 -50.595 1.00 41.12 645 GLY A CA 1
ATOM 5172 C C . GLY A 1 645 ? -24.737 20.581 -49.442 1.00 41.12 645 GLY A C 1
ATOM 5173 O O . GLY A 1 645 ? -25.629 19.845 -49.055 1.00 41.12 645 GLY A O 1
ATOM 5174 N N . GLU A 1 646 ? -24.469 21.767 -48.889 1.00 33.25 646 GLU A N 1
ATOM 5175 C CA . GLU A 1 646 ? -25.489 22.634 -48.269 1.00 33.25 646 GLU A CA 1
ATOM 5176 C C . GLU A 1 646 ? -24.857 23.970 -47.845 1.00 33.25 646 GLU A C 1
ATOM 5178 O O . GLU A 1 646 ? -23.949 24.020 -47.016 1.00 33.25 646 GLU A O 1
ATOM 5183 N N . GLU A 1 647 ? -25.325 25.058 -48.456 1.00 30.00 647 GLU A N 1
ATOM 5184 C CA . GLU A 1 647 ? -24.957 26.434 -48.129 1.00 30.00 647 GLU A CA 1
ATOM 5185 C C . GLU A 1 647 ? -25.838 26.994 -46.992 1.00 30.00 647 GLU A C 1
ATOM 5187 O O . GLU A 1 647 ? -27.062 26.891 -47.042 1.00 30.00 647 GLU A O 1
ATOM 5192 N N . ILE A 1 648 ? -25.169 27.705 -46.072 1.00 32.00 648 ILE A N 1
ATOM 5193 C CA . ILE A 1 648 ? -25.632 28.814 -45.209 1.00 32.00 648 ILE A CA 1
ATOM 5194 C C . ILE A 1 648 ? -26.342 28.477 -43.882 1.00 32.00 648 ILE A C 1
ATOM 5196 O O . ILE A 1 648 ? -27.449 27.945 -43.837 1.00 32.00 648 ILE A O 1
ATOM 5200 N N . GLY A 1 649 ? -25.737 28.987 -42.798 1.00 30.23 649 GLY A N 1
ATOM 5201 C CA . GLY A 1 649 ? -26.395 29.283 -41.524 1.00 30.23 649 GLY A CA 1
ATOM 5202 C C . GLY A 1 649 ? -25.425 29.379 -40.344 1.00 30.23 649 GLY A C 1
ATOM 5203 O O . GLY A 1 649 ? -25.290 28.417 -39.596 1.00 30.23 649 GLY A O 1
ATOM 5204 N N . ASP A 1 650 ? -24.760 30.527 -40.188 1.00 31.36 650 ASP A N 1
ATOM 5205 C CA . ASP A 1 650 ? -23.831 30.834 -39.092 1.00 31.36 650 ASP A CA 1
ATOM 5206 C C . ASP A 1 650 ? -24.483 30.760 -37.699 1.00 31.36 650 ASP A C 1
ATOM 5208 O O . ASP A 1 650 ? -25.603 31.236 -37.504 1.00 31.36 650 ASP A O 1
ATOM 5212 N N . ASN A 1 651 ? -23.738 30.245 -36.715 1.00 29.41 651 ASN A N 1
ATOM 5213 C CA . ASN A 1 651 ? -23.604 30.876 -35.399 1.00 29.41 651 ASN A CA 1
ATOM 5214 C C . ASN A 1 651 ? -22.402 30.301 -34.636 1.00 29.41 651 ASN A C 1
ATOM 5216 O O . ASN A 1 651 ? -22.255 29.088 -34.475 1.00 29.41 651 ASN A O 1
ATOM 5220 N N . GLU A 1 652 ? -21.553 31.217 -34.178 1.00 34.28 652 GLU A N 1
ATOM 5221 C CA . GLU A 1 652 ? -20.436 30.993 -33.268 1.00 34.28 652 GLU A CA 1
ATOM 5222 C C . GLU A 1 652 ? -20.947 30.529 -31.898 1.00 34.28 652 GLU A C 1
ATOM 5224 O O . GLU A 1 652 ? -21.873 31.130 -31.359 1.00 34.28 652 GLU A O 1
ATOM 5229 N N . ASP A 1 653 ? -20.294 29.531 -31.293 1.00 26.69 653 ASP A N 1
ATOM 5230 C CA . ASP A 1 653 ? -19.951 29.656 -29.878 1.00 26.69 653 ASP A CA 1
ATOM 5231 C C . ASP A 1 653 ? -18.785 28.757 -29.451 1.00 26.69 653 ASP A C 1
ATOM 5233 O O . ASP A 1 653 ? -18.621 27.606 -29.857 1.00 26.69 653 ASP A O 1
ATOM 5237 N N . SER A 1 654 ? -17.954 29.370 -28.619 1.00 30.61 654 SER A N 1
ATOM 5238 C CA . SER A 1 654 ? -16.712 28.893 -28.023 1.00 30.61 654 SER A CA 1
ATOM 5239 C C . SER A 1 654 ? -16.975 27.951 -26.845 1.00 30.61 654 SER A C 1
ATOM 5241 O O . SER A 1 654 ? -17.792 28.272 -25.984 1.00 30.61 654 SER A O 1
ATOM 5243 N N . SER A 1 655 ? -16.233 26.841 -26.731 1.00 26.62 655 SER A N 1
ATOM 5244 C CA . SER A 1 655 ? -15.533 26.457 -25.484 1.00 26.62 655 SER A CA 1
ATOM 5245 C C . SER A 1 655 ? -14.867 25.071 -25.536 1.00 26.62 655 SER A C 1
ATOM 5247 O O . SER A 1 655 ? -15.439 24.097 -26.006 1.00 26.62 655 SER A O 1
ATOM 5249 N N . ASN A 1 656 ? -13.642 25.036 -24.996 1.00 30.72 656 ASN A N 1
ATOM 5250 C CA . ASN A 1 656 ? -12.935 23.943 -24.312 1.00 30.72 656 ASN A CA 1
ATOM 5251 C C . ASN A 1 656 ? -13.356 22.483 -24.575 1.00 30.72 656 ASN A C 1
ATOM 5253 O O . ASN A 1 656 ? -14.294 21.987 -23.954 1.00 30.72 656 ASN A O 1
ATOM 5257 N N . GLU A 1 657 ? -12.495 21.740 -25.275 1.00 25.67 657 GLU A N 1
ATOM 5258 C CA . GLU A 1 657 ? -12.385 20.287 -25.109 1.00 25.67 657 GLU A CA 1
ATOM 5259 C C . GLU A 1 657 ? -11.113 19.932 -24.333 1.00 25.67 657 GLU A C 1
ATOM 5261 O O . GLU A 1 657 ? -9.979 20.108 -24.778 1.00 25.67 657 GLU A O 1
ATOM 5266 N N . SER A 1 658 ? -11.335 19.455 -23.114 1.00 28.84 658 SER A N 1
ATOM 5267 C CA . SER A 1 658 ? -10.419 18.620 -22.353 1.00 28.84 658 SER A CA 1
ATOM 5268 C C . SER A 1 658 ? -10.625 17.166 -22.782 1.00 28.84 658 SER A C 1
ATOM 5270 O O . SER A 1 658 ? -11.715 16.625 -22.591 1.00 28.84 658 SER A O 1
ATOM 5272 N N . ASP A 1 659 ? -9.582 16.542 -23.326 1.00 26.73 659 ASP A N 1
ATOM 5273 C CA . ASP A 1 659 ? -9.559 15.130 -23.716 1.00 26.73 659 ASP A CA 1
ATOM 5274 C C . ASP A 1 659 ? -9.634 14.198 -22.489 1.00 26.73 659 ASP A C 1
ATOM 5276 O O . ASP A 1 659 ? -8.620 13.781 -21.928 1.00 26.73 659 ASP A O 1
ATOM 5280 N N . GLU A 1 660 ? -10.849 13.822 -22.089 1.00 28.89 660 GLU A N 1
ATOM 5281 C CA . GLU A 1 660 ? -11.115 12.584 -21.346 1.00 28.89 660 GLU A CA 1
ATOM 5282 C C . GLU A 1 660 ? -11.931 11.637 -22.237 1.00 28.89 660 GLU A C 1
ATOM 5284 O O . GLU A 1 660 ? -13.158 11.702 -22.291 1.00 28.89 660 GLU A O 1
ATOM 5289 N N . ILE A 1 661 ? -11.259 10.717 -22.936 1.00 25.89 661 ILE A N 1
ATOM 5290 C CA . ILE A 1 661 ? -11.927 9.621 -23.652 1.00 25.89 661 ILE A CA 1
ATOM 5291 C C . ILE A 1 661 ? -11.815 8.351 -22.804 1.00 25.89 661 ILE A C 1
ATOM 5293 O O . ILE A 1 661 ? -10.839 7.605 -22.880 1.00 25.89 661 ILE A O 1
ATOM 5297 N N . TRP A 1 662 ? -12.852 8.100 -22.000 1.00 25.56 662 TRP A N 1
ATOM 5298 C CA . TRP A 1 662 ? -13.165 6.779 -21.453 1.00 25.56 662 TRP A CA 1
ATOM 5299 C C . TRP A 1 662 ? -14.407 6.201 -22.146 1.00 25.56 662 TRP A C 1
ATOM 5301 O O . TRP A 1 662 ? -15.392 6.896 -22.393 1.00 25.56 662 TRP A O 1
ATOM 5311 N N . PHE A 1 663 ? -14.334 4.903 -22.443 1.00 24.20 663 PHE A N 1
ATOM 5312 C CA . PHE A 1 663 ? -15.331 4.043 -23.083 1.00 24.20 663 PHE A CA 1
ATOM 5313 C C . PHE A 1 663 ? -16.804 4.365 -22.739 1.00 24.20 663 PHE A C 1
ATOM 5315 O O . PHE A 1 663 ? -17.244 4.187 -21.603 1.00 24.20 663 PHE A O 1
ATOM 5322 N N . LYS A 1 664 ? -17.612 4.673 -23.764 1.00 20.92 664 LYS A N 1
ATOM 5323 C CA . LYS A 1 664 ? -19.057 4.385 -23.778 1.00 20.92 664 LYS A CA 1
ATOM 5324 C C . LYS A 1 664 ? -19.342 3.314 -24.824 1.00 20.92 664 LYS A C 1
ATOM 5326 O O . LYS A 1 664 ? -19.417 3.594 -26.017 1.00 20.92 664 LYS A O 1
ATOM 5331 N N . LEU A 1 665 ? -19.546 2.084 -24.362 1.00 26.23 665 LEU A N 1
ATOM 5332 C CA . LEU A 1 665 ? -20.235 1.062 -25.141 1.00 26.23 665 LEU A CA 1
ATOM 5333 C C . LEU A 1 665 ? -21.724 1.442 -25.159 1.00 26.23 665 LEU A C 1
ATOM 5335 O O . LEU A 1 665 ? -22.417 1.279 -24.156 1.00 26.23 665 LEU A O 1
ATOM 5339 N N . SER A 1 666 ? -22.216 2.005 -26.263 1.00 24.11 666 SER A N 1
ATOM 5340 C CA . SER A 1 666 ? -23.647 2.295 -26.396 1.00 24.11 666 SER A CA 1
ATOM 5341 C C . SER A 1 666 ? -24.385 1.030 -26.816 1.00 24.11 666 SER A C 1
ATOM 5343 O O . SER A 1 666 ? -24.334 0.603 -27.966 1.00 24.11 666 SER A O 1
ATOM 5345 N N . THR A 1 667 ? -25.080 0.439 -25.852 1.00 25.36 667 THR A N 1
ATOM 5346 C CA . THR A 1 667 ? -26.215 -0.447 -26.091 1.00 25.36 667 THR A CA 1
ATOM 5347 C C . THR A 1 667 ? -27.415 0.413 -26.488 1.00 25.36 667 THR A C 1
ATOM 5349 O O . THR A 1 667 ? -27.877 1.245 -25.714 1.00 25.36 667 THR A O 1
ATOM 5352 N N . ALA A 1 668 ? -27.938 0.204 -27.693 1.00 22.88 668 ALA A N 1
ATOM 5353 C CA . ALA A 1 668 ? -29.280 0.634 -28.067 1.00 22.88 668 ALA A CA 1
ATOM 5354 C C . ALA A 1 668 ? -30.003 -0.569 -28.683 1.00 22.88 668 ALA A C 1
ATOM 5356 O O . ALA A 1 668 ? -29.827 -0.905 -29.852 1.00 22.88 668 ALA A O 1
ATOM 5357 N N . HIS A 1 669 ? -30.762 -1.254 -27.830 1.00 24.27 669 HIS A N 1
ATOM 5358 C CA . HIS A 1 669 ? -31.732 -2.283 -28.188 1.00 24.27 669 HIS A CA 1
ATOM 5359 C C . HIS A 1 669 ? -32.985 -1.630 -28.805 1.00 24.27 669 HIS A C 1
ATOM 5361 O O . HIS A 1 669 ? -33.417 -0.574 -28.354 1.00 24.27 669 HIS A O 1
ATOM 5367 N N . GLU A 1 670 ? -33.574 -2.318 -29.787 1.00 23.91 670 GLU A N 1
ATOM 5368 C CA . GLU A 1 670 ? -35.013 -2.386 -30.107 1.00 23.91 670 GLU A CA 1
ATOM 5369 C C . GLU A 1 670 ? -35.868 -1.100 -30.150 1.00 23.91 670 GLU A C 1
ATOM 5371 O O . GLU A 1 670 ? -36.228 -0.529 -29.124 1.00 23.91 670 GLU A O 1
ATOM 5376 N N . LYS A 1 671 ? -36.402 -0.790 -31.346 1.00 23.89 671 LYS A N 1
ATOM 5377 C CA . LYS A 1 671 ? -37.859 -0.745 -31.642 1.00 23.89 671 LYS A CA 1
ATOM 5378 C C . LYS A 1 671 ? -38.131 -0.192 -33.048 1.00 23.89 671 LYS A C 1
ATOM 5380 O O . LYS A 1 671 ? -38.094 1.015 -33.253 1.00 23.89 671 LYS A O 1
ATOM 5385 N N . LYS A 1 672 ? -38.560 -1.061 -33.971 1.00 22.75 672 LYS A N 1
ATOM 5386 C CA . LYS A 1 672 ? -39.811 -0.885 -34.743 1.00 22.75 672 LYS A CA 1
ATOM 5387 C C . LYS A 1 672 ? -40.065 -2.098 -35.640 1.00 22.75 672 LYS A C 1
ATOM 5389 O O . LYS A 1 672 ? -39.420 -2.277 -36.662 1.00 22.75 672 LYS A O 1
ATOM 5394 N N . ALA A 1 673 ? -41.066 -2.889 -35.267 1.00 25.88 673 ALA A N 1
ATOM 5395 C CA . ALA A 1 673 ? -41.789 -3.757 -36.182 1.00 25.88 673 ALA A CA 1
ATOM 5396 C C . ALA A 1 673 ? -43.123 -3.082 -36.529 1.00 25.88 673 ALA A C 1
ATOM 5398 O O . ALA A 1 673 ? -43.853 -2.710 -35.607 1.00 25.88 673 ALA A O 1
ATOM 5399 N N . LYS A 1 674 ? -43.443 -2.949 -37.826 1.00 24.25 674 LYS A N 1
ATOM 5400 C CA . LYS A 1 674 ? -44.740 -3.339 -38.417 1.00 24.25 674 LYS A CA 1
ATOM 5401 C C . LYS A 1 674 ? -44.853 -2.971 -39.905 1.00 24.25 674 LYS A C 1
ATOM 5403 O O . LYS A 1 674 ? -44.646 -1.811 -40.241 1.00 24.25 674 LYS A O 1
ATOM 5408 N N . ARG A 1 675 ? -45.391 -3.954 -40.654 1.00 23.69 675 ARG A N 1
ATOM 5409 C CA . ARG A 1 675 ? -46.184 -3.875 -41.905 1.00 23.69 675 ARG A CA 1
ATOM 5410 C C . ARG A 1 675 ? -45.397 -3.626 -43.202 1.00 23.69 675 ARG A C 1
ATOM 5412 O O . ARG A 1 675 ? -44.538 -2.764 -43.220 1.00 23.69 675 ARG A O 1
ATOM 5419 N N . ASP A 1 676 ? -45.618 -4.316 -44.322 1.00 23.61 676 ASP A N 1
ATOM 5420 C CA . ASP A 1 676 ? -46.586 -5.352 -44.715 1.00 23.61 676 ASP A CA 1
ATOM 5421 C C . ASP A 1 676 ? -46.005 -6.201 -45.870 1.00 23.61 676 ASP A C 1
ATOM 5423 O O . ASP A 1 676 ? -45.005 -5.845 -46.490 1.00 23.61 676 ASP A O 1
ATOM 5427 N N . ALA A 1 677 ? -46.642 -7.347 -46.106 1.00 23.16 677 ALA A N 1
ATOM 5428 C CA . ALA A 1 677 ? -46.301 -8.405 -47.050 1.00 23.16 677 ALA A CA 1
ATOM 5429 C C . ALA A 1 677 ? -46.509 -8.049 -48.537 1.00 23.16 677 ALA A C 1
ATOM 5431 O O . ALA A 1 677 ? -47.447 -7.330 -48.861 1.00 23.16 677 ALA A O 1
ATOM 5432 N N . ALA A 1 678 ? -45.732 -8.679 -49.431 1.00 23.95 678 ALA A N 1
ATOM 5433 C CA . ALA A 1 678 ? -46.226 -9.275 -50.682 1.00 23.95 678 ALA A CA 1
ATOM 5434 C C . ALA A 1 678 ? -45.146 -10.127 -51.380 1.00 23.95 678 ALA A C 1
ATOM 5436 O O . ALA A 1 678 ? -43.963 -9.804 -51.407 1.00 23.95 678 ALA A O 1
ATOM 5437 N N . THR A 1 679 ? -45.627 -11.236 -51.922 1.00 23.55 679 THR A N 1
ATOM 5438 C CA . THR A 1 679 ? -45.018 -12.316 -52.707 1.00 23.55 679 THR A CA 1
ATOM 5439 C C . THR A 1 679 ? -44.542 -11.920 -54.114 1.00 23.55 679 THR A C 1
ATOM 5441 O O . THR A 1 679 ? -45.152 -11.052 -54.729 1.00 23.55 679 THR A O 1
ATOM 5444 N N . SER A 1 680 ? -43.593 -12.700 -54.663 1.00 22.34 680 SER A N 1
ATOM 5445 C CA . SER A 1 680 ? -43.628 -13.320 -56.015 1.00 22.34 680 SER A CA 1
ATOM 5446 C C . SER A 1 680 ? -42.389 -13.112 -56.910 1.00 22.34 680 SER A C 1
ATOM 5448 O O . SER A 1 680 ? -42.053 -12.000 -57.289 1.00 22.34 680 SER A O 1
ATOM 5450 N N . GLU A 1 681 ? -41.773 -14.254 -57.240 1.00 22.09 681 GLU A N 1
ATOM 5451 C CA . GLU A 1 681 ? -41.279 -14.747 -58.542 1.00 22.09 681 GLU A CA 1
ATOM 5452 C C . GLU A 1 681 ? -40.449 -13.891 -59.528 1.00 22.09 681 GLU A C 1
ATOM 5454 O O . GLU A 1 681 ? -40.841 -12.822 -59.973 1.00 22.09 681 GLU A O 1
ATOM 5459 N N . LEU A 1 682 ? -39.353 -14.537 -59.970 1.00 24.91 682 LEU A N 1
ATOM 5460 C CA . LEU A 1 682 ? -38.798 -14.634 -61.334 1.00 24.91 682 LEU A CA 1
ATOM 5461 C C . LEU A 1 682 ? -38.635 -13.347 -62.168 1.00 24.91 682 LEU A C 1
ATOM 5463 O O . LEU A 1 682 ? -39.598 -12.747 -62.626 1.00 24.91 682 LEU A O 1
ATOM 5467 N N . THR A 1 683 ? -37.395 -13.053 -62.573 1.00 24.02 683 THR A N 1
ATOM 5468 C CA . THR A 1 683 ? -36.933 -13.179 -63.977 1.00 24.02 683 THR A CA 1
ATOM 5469 C C . THR A 1 683 ? -35.506 -12.647 -64.143 1.00 24.02 683 THR A C 1
ATOM 5471 O O . THR A 1 683 ? -35.119 -11.612 -63.606 1.00 24.02 683 THR A O 1
ATOM 5474 N N . ASN A 1 684 ? -34.717 -13.384 -64.926 1.00 28.66 684 ASN A N 1
ATOM 5475 C CA . ASN A 1 684 ? -33.515 -12.882 -65.578 1.00 28.66 684 ASN A CA 1
ATOM 5476 C C . ASN A 1 684 ? -33.870 -11.676 -66.454 1.00 28.66 684 ASN A C 1
ATOM 5478 O O . ASN A 1 684 ? -34.812 -11.769 -67.234 1.00 28.66 684 ASN A O 1
ATOM 5482 N N . ASN A 1 685 ? -33.050 -10.623 -66.422 1.00 25.02 685 ASN A N 1
ATOM 5483 C CA . ASN A 1 685 ? -32.572 -10.003 -67.654 1.00 25.02 685 ASN A CA 1
ATOM 5484 C C . ASN A 1 685 ? -31.338 -9.126 -67.425 1.00 25.02 685 ASN A C 1
ATOM 5486 O O . ASN A 1 685 ? -31.260 -8.282 -66.535 1.00 25.02 685 ASN A O 1
ATOM 5490 N N . SER A 1 686 ? -30.361 -9.375 -68.286 1.00 26.58 686 SER A N 1
ATOM 5491 C CA . SER A 1 686 ? -29.176 -8.577 -68.550 1.00 26.58 686 SER A CA 1
ATOM 5492 C C . SER A 1 686 ? -29.528 -7.172 -69.037 1.00 26.58 686 SER A C 1
ATOM 5494 O O . SER A 1 686 ? -30.362 -7.060 -69.928 1.00 26.58 686 SER A O 1
ATOM 5496 N N . SER A 1 687 ? -28.791 -6.152 -68.586 1.00 25.61 687 SER A N 1
ATOM 5497 C CA . SER A 1 687 ? -27.985 -5.283 -69.469 1.00 25.61 687 SER A CA 1
ATOM 5498 C C . SER A 1 687 ? -27.442 -4.051 -68.732 1.00 25.61 687 SER A C 1
ATOM 5500 O O . SER A 1 687 ? -28.200 -3.231 -68.231 1.00 25.61 687 SER A O 1
ATOM 5502 N N . GLY A 1 688 ? -26.113 -3.911 -68.744 1.00 29.38 688 GLY A N 1
ATOM 5503 C CA . GLY A 1 688 ? -25.404 -2.633 -68.872 1.00 29.38 688 GLY A CA 1
ATOM 5504 C C . GLY A 1 688 ? -25.613 -1.544 -67.814 1.00 29.38 688 GLY A C 1
ATOM 5505 O O . GLY A 1 688 ? -26.373 -0.609 -68.029 1.00 29.38 688 GLY A O 1
ATOM 5506 N N . SER A 1 689 ? -24.772 -1.531 -66.776 1.00 25.34 689 SER A N 1
ATOM 5507 C CA . SER A 1 689 ? -24.195 -0.270 -66.286 1.00 25.34 689 SER A CA 1
ATOM 5508 C C . SER A 1 689 ? -22.902 -0.495 -65.506 1.00 25.34 689 SER A C 1
ATOM 5510 O O . SER A 1 689 ? -22.757 -1.429 -64.721 1.00 25.34 689 SER A O 1
ATOM 5512 N N . LYS A 1 690 ? -21.924 0.355 -65.815 1.00 28.98 690 LYS A N 1
ATOM 5513 C CA . LYS A 1 690 ? -20.512 0.298 -65.431 1.00 28.98 690 LYS A CA 1
ATOM 5514 C C . LYS A 1 690 ? -20.331 0.180 -63.908 1.00 28.98 690 LYS A C 1
ATOM 5516 O O . LYS A 1 690 ? -20.457 1.168 -63.190 1.00 28.98 690 LYS A O 1
ATOM 5521 N N . LYS A 1 691 ? -19.944 -1.004 -63.416 1.00 25.78 691 LYS A N 1
ATOM 5522 C CA . LYS A 1 691 ? -19.388 -1.164 -62.062 1.00 25.78 691 LYS A CA 1
ATOM 5523 C C . LYS A 1 691 ? -17.992 -0.538 -62.021 1.00 25.78 691 LYS A C 1
ATOM 5525 O O . LYS A 1 691 ? -17.029 -1.128 -62.509 1.00 25.78 691 LYS A O 1
ATOM 5530 N N . ARG A 1 692 ? -17.878 0.644 -61.409 1.00 25.09 692 ARG A N 1
ATOM 5531 C CA . ARG A 1 692 ? -16.613 1.125 -60.840 1.00 25.09 692 ARG A CA 1
ATOM 5532 C C . ARG A 1 692 ? -16.145 0.082 -59.818 1.00 25.09 692 ARG A C 1
ATOM 5534 O O . ARG A 1 692 ? -16.772 -0.091 -58.777 1.00 25.09 692 ARG A O 1
ATOM 5541 N N . LYS A 1 693 ? -15.066 -0.636 -60.136 1.00 23.69 693 LYS A N 1
ATOM 5542 C CA . LYS A 1 693 ? -14.276 -1.384 -59.153 1.00 23.69 693 LYS A CA 1
ATOM 5543 C C . LYS A 1 693 ? -13.642 -0.354 -58.217 1.00 23.69 693 LYS A C 1
ATOM 5545 O O . LYS A 1 693 ? -12.666 0.281 -58.600 1.00 23.69 693 LYS A O 1
ATOM 5550 N N . HIS A 1 694 ? -14.175 -0.190 -57.010 1.00 25.33 694 HIS A N 1
ATOM 5551 C CA . HIS A 1 694 ? -13.339 0.273 -55.908 1.00 25.33 694 HIS A CA 1
ATOM 5552 C C . HIS A 1 694 ? -12.430 -0.896 -55.536 1.00 25.33 694 HIS A C 1
ATOM 5554 O O . HIS A 1 694 ? -12.841 -1.841 -54.869 1.00 25.33 694 HIS A O 1
ATOM 5560 N N . THR A 1 695 ? -11.205 -0.864 -56.049 1.00 26.27 695 THR A N 1
ATOM 5561 C CA . THR A 1 695 ? -10.089 -1.619 -55.490 1.00 26.27 695 THR A CA 1
ATOM 5562 C C . THR A 1 695 ? -9.825 -1.045 -54.102 1.00 26.27 695 THR A C 1
ATOM 5564 O O . THR A 1 695 ? -9.147 -0.028 -53.969 1.00 26.27 695 THR A O 1
ATOM 5567 N N . GLY A 1 696 ? -10.419 -1.648 -53.072 1.00 28.67 696 GLY A N 1
ATOM 5568 C CA . GLY A 1 696 ? -9.929 -1.477 -51.712 1.00 28.67 696 GLY A CA 1
ATOM 5569 C C . GLY A 1 696 ? -8.522 -2.054 -51.680 1.00 28.67 696 GLY A C 1
ATOM 5570 O O . GLY A 1 696 ? -8.358 -3.269 -51.720 1.00 28.67 696 GLY A O 1
ATOM 5571 N N . ALA A 1 697 ? -7.511 -1.190 -51.717 1.00 31.92 697 ALA A N 1
ATOM 5572 C CA . ALA A 1 697 ? -6.163 -1.589 -51.369 1.00 31.92 697 ALA A CA 1
ATOM 5573 C C . ALA A 1 697 ? -6.208 -1.984 -49.890 1.00 31.92 697 ALA A C 1
ATOM 5575 O O . ALA A 1 697 ? -6.314 -1.118 -49.022 1.00 31.92 697 ALA A O 1
ATOM 5576 N N . GLU A 1 698 ? -6.218 -3.287 -49.609 1.00 31.84 698 GLU A N 1
ATOM 5577 C CA . GLU A 1 698 ? -5.961 -3.795 -48.268 1.00 31.84 698 GLU A CA 1
ATOM 5578 C C . GLU A 1 698 ? -4.575 -3.289 -47.857 1.00 31.84 698 GLU A C 1
ATOM 5580 O O . GLU A 1 698 ? -3.546 -3.754 -48.349 1.00 31.84 698 GLU A O 1
ATOM 5585 N N . LEU A 1 699 ? -4.542 -2.261 -47.007 1.00 38.91 699 LEU A N 1
ATOM 5586 C CA . LEU A 1 699 ? -3.312 -1.833 -46.359 1.00 38.91 699 LEU A CA 1
ATOM 5587 C C . LEU A 1 699 ? -2.810 -3.018 -45.521 1.00 38.91 699 LEU A C 1
ATOM 5589 O O . LEU A 1 699 ? -3.584 -3.556 -44.723 1.00 38.91 699 LEU A O 1
ATOM 5593 N N . PRO A 1 700 ? -1.548 -3.451 -45.689 1.00 43.28 700 PRO A N 1
ATOM 5594 C CA . PRO A 1 700 ? -1.029 -4.600 -44.969 1.00 43.28 700 PRO A CA 1
ATOM 5595 C C . PRO A 1 700 ? -1.085 -4.313 -43.469 1.00 43.28 700 PRO A C 1
ATOM 5597 O O . PRO A 1 700 ? -0.577 -3.291 -43.001 1.00 43.28 700 PRO A O 1
ATOM 5600 N N . VAL A 1 701 ? -1.725 -5.215 -42.723 1.00 44.06 701 VAL A N 1
ATOM 5601 C CA . VAL A 1 701 ? -1.793 -5.167 -41.259 1.00 44.06 701 VAL A CA 1
ATOM 5602 C C . VAL A 1 701 ? -0.369 -4.962 -40.725 1.00 44.06 701 VAL A C 1
ATOM 5604 O O . VAL A 1 701 ? 0.524 -5.726 -41.110 1.00 44.06 701 VAL A O 1
ATOM 5607 N N . PRO A 1 702 ? -0.109 -3.945 -39.879 1.00 53.19 702 PRO A N 1
ATOM 5608 C CA . PRO A 1 702 ? 1.221 -3.734 -39.330 1.00 53.19 702 PRO A CA 1
ATOM 5609 C C . PRO A 1 702 ? 1.693 -5.015 -38.637 1.00 53.19 702 PRO A C 1
ATOM 5611 O O . PRO A 1 702 ? 1.088 -5.460 -37.667 1.00 53.19 702 PRO A O 1
ATOM 5614 N N . ILE A 1 703 ? 2.789 -5.597 -39.128 1.00 68.62 703 ILE A N 1
ATOM 5615 C CA . ILE A 1 703 ? 3.393 -6.832 -38.590 1.00 68.62 703 ILE A CA 1
ATOM 5616 C C . ILE A 1 703 ? 3.830 -6.638 -37.122 1.00 68.62 703 ILE A C 1
ATOM 5618 O O . ILE A 1 703 ? 3.996 -7.598 -36.376 1.00 68.62 703 ILE A O 1
ATOM 5622 N N . CYS A 1 704 ? 4.000 -5.386 -36.685 1.00 78.31 704 CYS A N 1
ATOM 5623 C CA . CYS A 1 704 ? 4.374 -5.036 -35.323 1.00 78.31 704 CYS A CA 1
ATOM 5624 C C . CYS A 1 704 ? 3.140 -4.919 -34.401 1.00 78.31 704 CYS A C 1
ATOM 5626 O O . CYS A 1 704 ? 2.322 -4.014 -34.606 1.00 78.31 704 CYS A O 1
ATOM 5628 N N . PRO A 1 705 ? 3.049 -5.724 -33.320 1.00 82.44 705 PRO A N 1
ATOM 5629 C CA . PRO A 1 705 ? 1.967 -5.636 -32.339 1.00 82.44 705 PRO A CA 1
ATOM 5630 C C . PRO A 1 705 ? 1.805 -4.236 -31.735 1.00 82.44 705 PRO A C 1
ATOM 5632 O O . PRO A 1 705 ? 0.678 -3.773 -31.603 1.00 82.44 705 PRO A O 1
ATOM 5635 N N . ALA A 1 706 ? 2.904 -3.521 -31.464 1.00 82.81 706 ALA A N 1
ATOM 5636 C CA . ALA A 1 706 ? 2.887 -2.156 -30.920 1.00 82.81 706 ALA A CA 1
ATOM 5637 C C . ALA A 1 706 ? 2.398 -1.086 -31.921 1.00 82.81 706 ALA A C 1
ATOM 5639 O O . ALA A 1 706 ? 1.981 -0.004 -31.513 1.00 82.81 706 ALA A O 1
ATOM 5640 N N . CYS A 1 707 ? 2.440 -1.371 -33.229 1.00 82.81 707 CYS A N 1
ATOM 5641 C CA . CYS A 1 707 ? 1.959 -0.466 -34.283 1.00 82.81 707 CYS A CA 1
ATOM 5642 C C . CYS A 1 707 ? 0.542 -0.798 -34.767 1.00 82.81 707 CYS A C 1
ATOM 5644 O O . CYS A 1 707 ? -0.017 -0.042 -35.563 1.00 82.81 707 CYS A O 1
ATOM 5646 N N . SER A 1 708 ? -0.027 -1.923 -34.324 1.00 84.81 708 SER A N 1
ATOM 5647 C CA . SER A 1 708 ? -1.429 -2.255 -34.578 1.00 84.81 708 SER A CA 1
ATOM 5648 C C . SER A 1 708 ? -2.355 -1.218 -33.935 1.00 84.81 708 SER A C 1
ATOM 5650 O O . SER A 1 708 ? -1.955 -0.498 -33.024 1.00 84.81 708 SER A O 1
ATOM 5652 N N . GLU A 1 709 ? -3.606 -1.135 -34.381 1.00 80.56 709 GLU A N 1
ATOM 5653 C CA . GLU A 1 709 ? -4.573 -0.187 -33.816 1.00 80.56 709 GLU A CA 1
ATOM 5654 C C . GLU A 1 709 ? -4.777 -0.385 -32.309 1.00 80.56 709 GLU A C 1
ATOM 5656 O O . GLU A 1 709 ? -4.654 0.562 -31.532 1.00 80.56 709 GLU A O 1
ATOM 5661 N N . VAL A 1 710 ? -5.006 -1.632 -31.894 1.00 82.75 710 VAL A N 1
ATOM 5662 C CA . VAL A 1 710 ? -5.204 -1.989 -30.485 1.00 82.75 710 VAL A CA 1
ATOM 5663 C C . VAL A 1 710 ? -3.903 -1.830 -29.697 1.00 82.75 710 VAL A C 1
ATOM 5665 O O . VAL A 1 710 ? -3.890 -1.227 -28.627 1.00 82.75 710 VAL A O 1
ATOM 5668 N N . GLY A 1 711 ? -2.781 -2.318 -30.233 1.00 83.62 711 GLY A N 1
ATOM 5669 C CA . GLY A 1 711 ? -1.492 -2.223 -29.549 1.00 83.62 711 GLY A CA 1
ATOM 5670 C C . GLY A 1 711 ? -0.986 -0.789 -29.413 1.00 83.62 711 GLY A C 1
ATOM 5671 O O . GLY A 1 711 ? -0.419 -0.452 -28.383 1.00 83.62 711 GLY A O 1
ATOM 5672 N N . SER A 1 712 ? -1.270 0.086 -30.383 1.00 81.69 712 SER A N 1
ATOM 5673 C CA . SER A 1 712 ? -0.966 1.517 -30.300 1.00 81.69 712 SER A CA 1
ATOM 5674 C C . SER A 1 712 ? -1.639 2.142 -29.080 1.00 81.69 712 SER A C 1
ATOM 5676 O O . SER A 1 712 ? -0.977 2.817 -28.298 1.00 81.69 712 SER A O 1
ATOM 5678 N N . GLN A 1 713 ? -2.926 1.866 -28.854 1.00 83.38 713 GLN A N 1
ATOM 5679 C CA . GLN A 1 713 ? -3.640 2.383 -27.683 1.00 83.38 713 GLN A CA 1
ATOM 5680 C C . GLN A 1 713 ? -3.015 1.875 -26.377 1.00 83.38 713 GLN A C 1
ATOM 5682 O O . GLN A 1 713 ? -2.745 2.671 -25.477 1.00 83.38 713 GLN A O 1
ATOM 5687 N N . LEU A 1 714 ? -2.696 0.579 -26.312 1.00 85.06 714 LEU A N 1
ATOM 5688 C CA . LEU A 1 714 ? -2.070 -0.056 -25.147 1.00 85.06 714 LEU A CA 1
ATOM 5689 C C . LEU A 1 714 ? -0.621 0.401 -24.899 1.00 85.06 714 LEU A C 1
ATOM 5691 O O . LEU A 1 714 ? -0.142 0.351 -23.772 1.00 85.06 714 LEU A O 1
ATOM 5695 N N . CYS A 1 715 ? 0.086 0.876 -25.927 1.00 85.50 715 CYS A N 1
ATOM 5696 C CA . CYS A 1 715 ? 1.438 1.423 -25.810 1.00 85.50 715 CYS A CA 1
ATOM 5697 C C . CYS A 1 715 ? 1.474 2.894 -25.359 1.00 85.50 715 CYS A C 1
ATOM 5699 O O . CYS A 1 715 ? 2.546 3.506 -25.349 1.00 85.50 715 CYS A O 1
ATOM 5701 N N . THR A 1 716 ? 0.335 3.509 -25.043 1.00 80.31 716 THR A N 1
ATOM 5702 C CA . THR A 1 716 ? 0.280 4.900 -24.571 1.00 80.31 716 THR A CA 1
ATOM 5703 C C . THR A 1 716 ? 0.878 5.006 -23.167 1.00 80.31 716 THR A C 1
ATOM 5705 O O . THR A 1 716 ? 0.475 4.286 -22.262 1.00 80.31 716 THR A O 1
ATOM 5708 N N . GLY A 1 717 ? 1.868 5.884 -22.985 1.00 80.19 717 GLY A N 1
ATOM 5709 C CA . GLY A 1 717 ? 2.558 6.064 -21.699 1.00 80.19 717 GLY A CA 1
ATOM 5710 C C . GLY A 1 717 ? 3.561 4.961 -21.328 1.00 80.19 717 GLY A C 1
ATOM 5711 O O . GLY A 1 717 ? 4.167 5.042 -20.261 1.00 80.19 717 GLY A O 1
ATOM 5712 N N . LEU A 1 718 ? 3.775 3.954 -22.187 1.00 84.56 718 LEU A N 1
ATOM 5713 C CA . LEU A 1 718 ? 4.803 2.933 -21.969 1.00 84.56 718 LEU A CA 1
ATOM 5714 C C . LEU A 1 718 ? 6.200 3.441 -22.356 1.00 84.56 718 LEU A C 1
ATOM 5716 O O . LEU A 1 718 ? 6.333 4.186 -23.333 1.00 84.56 718 LEU A O 1
ATOM 5720 N N . PRO A 1 719 ? 7.258 3.008 -21.645 1.00 83.44 719 PRO A N 1
ATOM 5721 C CA . PRO A 1 719 ? 8.626 3.331 -22.022 1.00 83.44 719 PRO A CA 1
ATOM 5722 C C . PRO A 1 719 ? 8.985 2.722 -23.383 1.00 83.44 719 PRO A C 1
ATOM 5724 O O . PRO A 1 719 ? 8.410 1.721 -23.819 1.00 83.44 719 PRO A O 1
ATOM 5727 N N . PHE A 1 720 ? 9.973 3.325 -24.044 1.00 81.12 720 PHE A N 1
ATOM 5728 C CA . PHE A 1 720 ? 10.557 2.751 -25.250 1.00 81.12 720 PHE A CA 1
ATOM 5729 C C . PHE A 1 720 ? 11.604 1.704 -24.890 1.00 81.12 720 PHE A C 1
ATOM 5731 O O . PHE A 1 720 ? 12.447 1.931 -24.018 1.00 81.12 720 PHE A O 1
ATOM 5738 N N . ALA A 1 721 ? 11.601 0.596 -25.622 1.00 76.31 721 ALA A N 1
ATOM 5739 C CA . ALA A 1 721 ? 12.664 -0.385 -25.556 1.00 76.31 721 ALA A CA 1
ATOM 5740 C C . ALA A 1 721 ? 13.999 0.274 -25.939 1.00 76.31 721 ALA A C 1
ATOM 5742 O O . ALA A 1 721 ? 14.155 0.825 -27.034 1.00 76.31 721 ALA A O 1
ATOM 5743 N N . TYR A 1 722 ? 14.970 0.227 -25.026 1.00 63.19 722 TYR A N 1
ATOM 5744 C CA . TYR A 1 722 ? 16.332 0.670 -25.296 1.00 63.19 722 TYR A CA 1
ATOM 5745 C C . TYR A 1 722 ? 17.093 -0.501 -25.914 1.00 63.19 722 TYR A C 1
ATOM 5747 O O . TYR A 1 722 ? 17.297 -1.531 -25.273 1.00 63.19 722 TYR A O 1
ATOM 5755 N N . HIS A 1 723 ? 17.469 -0.383 -27.183 1.00 58.81 723 HIS A N 1
ATOM 5756 C CA . HIS A 1 723 ? 18.313 -1.365 -27.857 1.00 58.81 723 HIS A CA 1
ATOM 5757 C C . HIS A 1 723 ? 19.708 -0.746 -28.022 1.00 58.81 723 HIS A C 1
ATOM 5759 O O . HIS A 1 723 ? 19.934 -0.031 -28.996 1.00 58.81 723 HIS A O 1
ATOM 5765 N N . PRO A 1 724 ? 20.640 -0.964 -27.069 1.00 51.78 724 PRO A N 1
ATOM 5766 C CA . PRO A 1 724 ? 21.976 -0.358 -27.105 1.00 51.78 724 PRO A CA 1
ATOM 5767 C C . PRO A 1 724 ? 22.835 -0.878 -28.267 1.00 51.78 724 PRO A C 1
ATOM 5769 O O . PRO A 1 724 ? 23.780 -0.216 -28.681 1.00 51.78 724 PRO A O 1
ATOM 5772 N N . HIS A 1 725 ? 22.495 -2.048 -28.814 1.00 54.22 725 HIS A N 1
ATOM 5773 C CA . HIS A 1 725 ? 23.188 -2.658 -29.941 1.00 54.22 725 HIS A CA 1
ATOM 5774 C C . HIS A 1 725 ? 22.162 -3.143 -30.964 1.00 54.22 725 HIS A C 1
ATOM 5776 O O . HIS A 1 725 ? 21.448 -4.117 -30.727 1.00 54.22 725 HIS A O 1
ATOM 5782 N N . SER A 1 726 ? 22.084 -2.468 -32.109 1.00 60.22 726 SER A N 1
ATOM 5783 C CA . SER A 1 726 ? 21.328 -2.974 -33.255 1.00 60.22 726 SER A CA 1
ATOM 5784 C C . SER A 1 726 ? 22.182 -4.014 -33.976 1.00 60.22 726 SER A C 1
ATOM 5786 O O . SER A 1 726 ? 23.292 -3.712 -34.403 1.00 60.22 726 SER A O 1
ATOM 5788 N N . ARG A 1 727 ? 21.686 -5.249 -34.098 1.00 69.44 727 ARG A N 1
ATOM 5789 C CA . ARG A 1 727 ? 22.311 -6.294 -34.920 1.00 69.44 727 ARG A CA 1
ATOM 5790 C C . ARG A 1 727 ? 21.504 -6.449 -36.197 1.00 69.44 727 ARG A C 1
ATOM 5792 O O . ARG A 1 727 ? 20.311 -6.734 -36.140 1.00 69.44 727 ARG A O 1
ATOM 5799 N N . LEU A 1 728 ? 22.147 -6.278 -37.344 1.00 76.25 728 LEU A N 1
ATOM 5800 C CA . LEU A 1 728 ? 21.525 -6.623 -38.613 1.00 76.25 728 LEU A CA 1
ATOM 5801 C C . LEU A 1 728 ? 21.430 -8.144 -38.729 1.00 76.25 728 LEU A C 1
ATOM 5803 O O . LEU A 1 728 ? 22.399 -8.845 -38.455 1.00 76.25 728 LEU A O 1
ATOM 5807 N N . VAL A 1 729 ? 20.286 -8.659 -39.169 1.00 80.44 729 VAL A N 1
ATOM 5808 C CA . VAL A 1 729 ? 20.095 -10.084 -39.469 1.00 80.44 729 VAL A CA 1
ATOM 5809 C C . VAL A 1 729 ? 19.659 -10.211 -40.918 1.00 80.44 729 VAL A C 1
ATOM 5811 O O . VAL A 1 729 ? 18.794 -9.477 -41.393 1.00 80.44 729 VAL A O 1
ATOM 5814 N N . CYS A 1 730 ? 20.280 -11.127 -41.651 1.00 80.88 730 CYS A N 1
ATOM 5815 C CA . CYS A 1 730 ? 19.952 -11.341 -43.050 1.00 80.88 730 CYS A CA 1
ATOM 5816 C C . CYS A 1 730 ? 18.671 -12.148 -43.214 1.00 80.88 730 CYS A C 1
ATOM 5818 O O . CYS A 1 730 ? 18.559 -13.259 -42.712 1.00 80.88 730 CYS A O 1
ATOM 5820 N N . ARG A 1 731 ? 17.739 -11.632 -44.016 1.00 74.50 731 ARG A N 1
ATOM 5821 C CA . ARG A 1 731 ? 16.436 -12.261 -44.271 1.00 74.50 731 ARG A CA 1
ATOM 5822 C C . ARG A 1 731 ? 16.510 -13.611 -45.000 1.00 74.50 731 ARG A C 1
ATOM 5824 O O . ARG A 1 731 ? 15.599 -14.419 -44.872 1.00 74.50 731 ARG A O 1
ATOM 5831 N N . VAL A 1 732 ? 17.584 -13.854 -45.755 1.00 81.56 732 VAL A N 1
ATOM 5832 C CA . VAL A 1 732 ? 17.788 -15.097 -46.523 1.00 81.56 732 VAL A CA 1
ATOM 5833 C C . VAL A 1 732 ? 18.473 -16.165 -45.675 1.00 81.56 732 VAL A C 1
ATOM 5835 O O . VAL A 1 732 ? 18.043 -17.313 -45.673 1.00 81.56 732 VAL A O 1
ATOM 5838 N N . THR A 1 733 ? 19.530 -15.795 -44.947 1.00 79.56 733 THR A N 1
ATOM 5839 C CA . THR A 1 733 ? 20.348 -16.747 -44.175 1.00 79.56 733 THR A CA 1
ATOM 5840 C C . THR A 1 733 ? 19.944 -16.859 -42.713 1.00 79.56 733 THR A C 1
ATOM 5842 O O . THR A 1 733 ? 20.447 -17.737 -42.022 1.00 79.56 733 THR A O 1
ATOM 5845 N N . GLN A 1 734 ? 19.091 -15.952 -42.226 1.00 78.19 734 GLN A N 1
ATOM 5846 C CA . GLN A 1 734 ? 18.715 -15.800 -40.815 1.00 78.19 734 GLN A CA 1
ATOM 5847 C C . GLN A 1 734 ? 19.919 -15.620 -39.869 1.00 78.19 734 GLN A C 1
ATOM 5849 O O . GLN A 1 734 ? 19.802 -15.764 -38.656 1.00 78.19 734 GLN A O 1
ATOM 5854 N N . SER A 1 735 ? 21.091 -15.277 -40.414 1.00 79.50 735 SER A N 1
ATOM 5855 C CA . SER A 1 735 ? 22.326 -15.073 -39.659 1.00 79.50 735 SER A CA 1
ATOM 5856 C C . SER A 1 735 ? 22.588 -13.587 -39.423 1.00 79.50 735 SER A C 1
ATOM 5858 O O . SER A 1 735 ? 22.249 -12.748 -40.265 1.00 79.50 735 SER A O 1
ATOM 5860 N N . VAL A 1 736 ? 23.247 -13.267 -38.309 1.00 80.62 736 VAL A N 1
ATOM 5861 C CA . VAL A 1 736 ? 23.711 -11.905 -38.008 1.00 80.62 736 VAL A CA 1
ATOM 5862 C C . VAL A 1 736 ? 24.691 -11.444 -39.097 1.00 80.62 736 VAL A C 1
ATOM 5864 O O . VAL A 1 736 ? 25.487 -12.239 -39.606 1.00 80.62 736 VAL A O 1
ATOM 5867 N N . MET A 1 737 ? 24.579 -10.180 -39.502 1.00 83.25 737 MET A N 1
ATOM 5868 C CA . MET A 1 737 ? 25.549 -9.514 -40.363 1.00 83.25 737 MET A CA 1
ATOM 5869 C C . MET A 1 737 ? 26.607 -8.868 -39.470 1.00 83.25 737 MET A C 1
ATOM 5871 O O . MET A 1 737 ? 26.280 -8.029 -38.630 1.00 83.25 737 MET A O 1
ATOM 5875 N N . ASP A 1 738 ? 27.851 -9.295 -39.629 1.00 79.81 738 ASP A N 1
ATOM 5876 C CA . ASP A 1 738 ? 29.004 -8.891 -38.825 1.00 79.81 738 ASP A CA 1
ATOM 5877 C C . ASP A 1 738 ? 30.223 -8.637 -39.732 1.00 79.81 738 ASP A C 1
ATOM 5879 O O . ASP A 1 738 ? 30.104 -8.631 -40.958 1.00 79.81 738 ASP A O 1
ATOM 5883 N N . GLU A 1 739 ? 31.404 -8.436 -39.147 1.00 80.06 739 GLU A N 1
ATOM 5884 C CA . GLU A 1 739 ? 32.657 -8.212 -39.889 1.00 80.06 739 GLU A CA 1
ATOM 5885 C C . GLU A 1 739 ? 32.997 -9.350 -40.870 1.00 80.06 739 GLU A C 1
ATOM 5887 O O . GLU A 1 739 ? 33.627 -9.118 -41.901 1.00 80.06 739 GLU A O 1
ATOM 5892 N N . HIS A 1 740 ? 32.547 -10.577 -40.586 1.00 80.81 740 HIS A N 1
ATOM 5893 C CA . HIS A 1 740 ? 32.812 -11.765 -41.399 1.00 80.81 740 HIS A CA 1
ATOM 5894 C C . HIS A 1 740 ? 31.681 -12.053 -42.403 1.00 80.81 740 HIS A C 1
ATOM 5896 O O . HIS A 1 740 ? 31.864 -12.831 -43.344 1.00 80.81 740 HIS A O 1
ATOM 5902 N N . ASN A 1 741 ? 30.514 -11.429 -42.227 1.00 85.75 741 ASN A N 1
ATOM 5903 C CA . ASN A 1 741 ? 29.346 -11.530 -43.094 1.00 85.75 741 ASN A CA 1
ATOM 5904 C C . ASN A 1 741 ? 28.667 -10.155 -43.279 1.00 85.75 741 ASN A C 1
ATOM 5906 O O . ASN A 1 741 ? 27.538 -9.958 -42.816 1.00 85.75 741 ASN A O 1
ATOM 5910 N N . PRO A 1 742 ? 29.338 -9.198 -43.947 1.00 85.88 742 PRO A N 1
ATOM 5911 C CA . PRO A 1 742 ? 28.922 -7.799 -43.955 1.00 85.88 742 PRO A CA 1
ATOM 5912 C C . PRO A 1 742 ? 27.617 -7.561 -44.734 1.00 85.88 742 PRO A C 1
ATOM 5914 O O . PRO A 1 742 ? 27.276 -8.347 -45.631 1.00 85.88 742 PRO A O 1
ATOM 5917 N N . PRO A 1 743 ? 26.888 -6.471 -44.422 1.00 88.94 743 PRO A N 1
ATOM 5918 C CA . PRO A 1 743 ? 25.712 -6.051 -45.174 1.00 88.94 743 PRO A CA 1
ATOM 5919 C C . PRO A 1 743 ? 26.074 -5.510 -46.565 1.00 88.94 743 PRO A C 1
ATOM 5921 O O . PRO A 1 743 ? 26.977 -4.691 -46.735 1.00 88.94 743 PRO A O 1
ATOM 5924 N N . LEU A 1 744 ? 25.310 -5.942 -47.563 1.00 88.94 744 LEU A N 1
ATOM 5925 C CA . LEU A 1 744 ? 25.390 -5.557 -48.966 1.00 88.94 744 LEU A CA 1
ATOM 5926 C C . LEU A 1 744 ? 24.024 -5.039 -49.434 1.00 88.94 744 LEU A C 1
ATOM 5928 O O . LEU A 1 744 ? 23.002 -5.655 -49.134 1.00 88.94 744 LEU A O 1
ATOM 5932 N N . VAL A 1 745 ? 23.994 -3.933 -50.178 1.00 89.62 745 VAL A N 1
ATOM 5933 C CA . VAL A 1 745 ? 22.768 -3.316 -50.707 1.00 89.62 745 VAL A CA 1
ATOM 5934 C C . VAL A 1 745 ? 22.625 -3.552 -52.206 1.00 89.62 745 VAL A C 1
ATOM 5936 O O . VAL A 1 745 ? 23.577 -3.385 -52.971 1.00 89.62 745 VAL A O 1
ATOM 5939 N N . LEU A 1 746 ? 21.419 -3.940 -52.615 1.00 87.44 746 LEU A N 1
ATOM 5940 C CA . LEU A 1 746 ? 20.996 -4.019 -54.011 1.00 87.44 746 LEU A CA 1
ATOM 5941 C C . LEU A 1 746 ? 20.559 -2.636 -54.533 1.00 87.44 746 LEU A C 1
ATOM 5943 O O . LEU A 1 746 ? 20.162 -1.784 -53.736 1.00 87.44 746 LEU A O 1
ATOM 5947 N N . PRO A 1 747 ? 20.540 -2.405 -55.859 1.00 85.44 747 PRO A N 1
ATOM 5948 C CA . PRO A 1 747 ? 20.110 -1.129 -56.446 1.00 85.44 747 PRO A CA 1
ATOM 5949 C C . PRO A 1 747 ? 18.703 -0.659 -56.039 1.00 85.44 747 PRO A C 1
ATOM 5951 O O . PRO A 1 747 ? 18.445 0.539 -55.997 1.00 85.44 747 PRO A O 1
ATOM 5954 N N . ASN A 1 748 ? 17.807 -1.579 -55.671 1.00 82.94 748 ASN A N 1
ATOM 5955 C CA . ASN A 1 748 ? 16.474 -1.273 -55.136 1.00 82.94 748 ASN A CA 1
ATOM 5956 C C . ASN A 1 748 ? 16.457 -0.885 -53.640 1.00 82.94 748 ASN A C 1
ATOM 5958 O O . ASN A 1 748 ? 15.389 -0.777 -53.037 1.00 82.94 748 ASN A O 1
ATOM 5962 N N . GLY A 1 749 ? 17.625 -0.717 -53.012 1.00 80.81 749 GLY A N 1
ATOM 5963 C CA . GLY A 1 749 ? 17.764 -0.309 -51.613 1.00 80.81 749 GLY A CA 1
ATOM 5964 C C . GLY A 1 749 ? 17.583 -1.433 -50.587 1.00 80.81 749 GLY A C 1
ATOM 5965 O O . GLY A 1 749 ? 17.565 -1.161 -49.386 1.00 80.81 749 GLY A O 1
ATOM 5966 N N . ARG A 1 750 ? 17.449 -2.699 -51.010 1.00 83.00 750 ARG A N 1
ATOM 5967 C CA . ARG A 1 750 ? 17.330 -3.848 -50.093 1.00 83.00 750 ARG A CA 1
ATOM 5968 C C . ARG A 1 750 ? 18.698 -4.358 -49.652 1.00 83.00 750 ARG A C 1
ATOM 5970 O O . ARG A 1 750 ? 19.598 -4.502 -50.473 1.00 83.00 750 ARG A O 1
ATOM 5977 N N . VAL A 1 751 ? 18.832 -4.661 -48.358 1.00 87.00 751 VAL A N 1
ATOM 5978 C CA . VAL A 1 751 ? 20.096 -5.087 -47.739 1.00 87.00 751 VAL A CA 1
ATOM 5979 C C . VAL A 1 751 ? 20.065 -6.576 -47.398 1.00 87.00 751 VAL A C 1
ATOM 5981 O O . VAL A 1 751 ? 19.167 -7.053 -46.703 1.00 87.00 751 VAL A O 1
ATOM 5984 N N . TYR A 1 752 ? 21.081 -7.306 -47.846 1.00 88.69 752 TYR A N 1
ATOM 5985 C CA . TYR A 1 752 ? 21.309 -8.721 -47.558 1.00 88.69 752 TYR A CA 1
ATOM 5986 C C . TYR A 1 752 ? 22.736 -8.918 -47.044 1.00 88.69 752 TYR A C 1
ATOM 5988 O O . TYR A 1 752 ? 23.587 -8.060 -47.227 1.00 88.69 752 TYR A O 1
ATOM 5996 N N . SER A 1 753 ? 23.023 -10.041 -46.388 1.00 89.69 753 SER A N 1
ATOM 5997 C CA . SER A 1 753 ? 24.406 -10.342 -46.009 1.00 89.69 753 SER A CA 1
ATOM 5998 C C . SER A 1 753 ? 25.194 -10.857 -47.205 1.00 89.69 753 SER A C 1
ATOM 6000 O O . SER A 1 753 ? 24.598 -11.397 -48.139 1.00 89.69 753 SER A O 1
ATOM 6002 N N . LYS A 1 754 ? 26.524 -10.767 -47.151 1.00 87.94 754 LYS A N 1
ATOM 6003 C CA . LYS A 1 754 ? 27.411 -11.350 -48.164 1.00 87.94 754 LYS A CA 1
ATOM 6004 C C . LYS A 1 754 ? 27.073 -12.814 -48.475 1.00 87.94 754 LYS A C 1
ATOM 6006 O O . LYS A 1 754 ? 26.834 -13.146 -49.632 1.00 87.94 754 LYS A O 1
ATOM 6011 N N . ARG A 1 755 ? 26.929 -13.655 -47.445 1.00 87.25 755 ARG A N 1
ATOM 6012 C CA . ARG A 1 755 ? 26.509 -15.062 -47.604 1.00 87.25 755 ARG A CA 1
ATOM 6013 C C . ARG A 1 755 ? 25.107 -15.190 -48.205 1.00 87.25 755 ARG A C 1
ATOM 6015 O O . ARG A 1 755 ? 24.836 -16.117 -48.958 1.00 87.25 755 ARG A O 1
ATOM 6022 N N . GLY A 1 756 ? 24.204 -14.266 -47.875 1.00 87.69 756 GLY A N 1
ATOM 6023 C CA . GLY A 1 756 ? 22.860 -14.218 -48.449 1.00 87.69 756 GLY A CA 1
ATOM 6024 C C . GLY A 1 756 ? 22.863 -13.907 -49.942 1.00 87.69 756 GLY A C 1
ATOM 6025 O O . GLY A 1 756 ? 22.146 -14.564 -50.687 1.00 87.69 756 GLY A O 1
ATOM 6026 N N . ILE A 1 757 ? 23.691 -12.958 -50.382 1.00 87.19 757 ILE A N 1
ATOM 6027 C CA . ILE A 1 757 ? 23.877 -12.647 -51.803 1.00 87.19 757 ILE A CA 1
ATOM 6028 C C . ILE A 1 757 ? 24.498 -13.840 -52.534 1.00 87.19 757 ILE A C 1
ATOM 6030 O O . ILE A 1 757 ? 23.970 -14.243 -53.562 1.00 87.19 757 ILE A O 1
ATOM 6034 N N . GLU A 1 758 ? 25.536 -14.465 -51.975 1.00 86.75 758 GLU A N 1
ATOM 6035 C CA . GLU A 1 758 ? 26.152 -15.672 -52.548 1.00 86.75 758 GLU A CA 1
ATOM 6036 C C . GLU A 1 758 ? 25.129 -16.807 -52.726 1.00 86.75 758 GLU A C 1
ATOM 6038 O O . GLU A 1 758 ? 25.080 -17.434 -53.782 1.00 86.75 758 GLU A O 1
ATOM 6043 N N . LEU A 1 759 ? 24.255 -17.023 -51.738 1.00 85.62 759 LEU A N 1
ATOM 6044 C CA . LEU A 1 759 ? 23.179 -18.014 -51.825 1.00 85.62 759 LEU A CA 1
ATOM 6045 C C . LEU A 1 759 ? 22.110 -17.657 -52.862 1.00 85.62 759 LEU A C 1
ATOM 6047 O O . LEU A 1 759 ? 21.589 -18.553 -53.524 1.00 85.62 759 LEU A O 1
ATOM 6051 N N . LEU A 1 760 ? 21.761 -16.376 -53.011 1.00 84.38 760 LEU A N 1
ATOM 6052 C CA . LEU A 1 760 ? 20.819 -15.935 -54.043 1.00 84.38 760 LEU A CA 1
ATOM 6053 C C . LEU A 1 760 ? 21.414 -16.095 -55.446 1.00 84.38 760 LEU A C 1
ATOM 6055 O O . LEU A 1 760 ? 20.713 -16.546 -56.345 1.00 84.38 760 LEU A O 1
ATOM 6059 N N . THR A 1 761 ? 22.704 -15.810 -55.616 1.00 84.50 761 THR A N 1
ATOM 6060 C CA . THR A 1 761 ? 23.426 -16.014 -56.876 1.00 84.50 761 THR A CA 1
ATOM 6061 C C . THR A 1 761 ? 23.541 -17.498 -57.229 1.00 84.50 761 THR A C 1
ATOM 6063 O O . THR A 1 761 ? 23.321 -17.866 -58.376 1.00 84.50 761 THR A O 1
ATOM 6066 N N . GLN A 1 762 ? 23.827 -18.367 -56.251 1.00 82.38 762 GLN A N 1
ATOM 6067 C CA . GLN A 1 762 ? 23.919 -19.821 -56.458 1.00 82.38 762 GLN A CA 1
ATOM 6068 C C . GLN A 1 762 ? 22.572 -20.478 -56.789 1.00 82.38 762 GLN A C 1
ATOM 6070 O O . GLN A 1 762 ? 22.543 -21.529 -57.424 1.00 82.38 762 GLN A O 1
ATOM 6075 N N . ARG A 1 763 ? 21.453 -19.891 -56.346 1.00 79.75 763 ARG A N 1
ATOM 6076 C CA . ARG A 1 763 ? 20.102 -20.393 -56.646 1.00 79.75 763 ARG A CA 1
ATOM 6077 C C . ARG A 1 763 ? 19.623 -20.040 -58.055 1.00 79.75 763 ARG A C 1
ATOM 6079 O O . ARG A 1 763 ? 18.690 -20.679 -58.535 1.00 79.75 763 ARG A O 1
ATOM 6086 N N . SER A 1 764 ? 20.233 -19.053 -58.702 1.00 77.56 764 SER A N 1
ATOM 6087 C CA . SER A 1 764 ? 19.878 -18.622 -60.053 1.00 77.56 764 SER A CA 1
ATOM 6088 C C . SER A 1 764 ? 20.775 -19.299 -61.088 1.00 77.56 764 SER A C 1
ATOM 6090 O O . SER A 1 764 ? 21.996 -19.181 -61.021 1.00 77.56 764 SER A O 1
ATOM 6092 N N . ALA A 1 765 ? 20.180 -19.952 -62.090 1.00 69.81 765 ALA A N 1
ATOM 6093 C CA . ALA A 1 765 ? 20.928 -20.593 -63.179 1.00 69.81 765 ALA A CA 1
ATOM 6094 C C . ALA A 1 765 ? 21.766 -19.593 -64.004 1.00 69.81 765 ALA A C 1
ATOM 6096 O O . ALA A 1 765 ? 22.825 -19.949 -64.513 1.00 69.81 765 ALA A O 1
ATOM 6097 N N . ASP A 1 766 ? 21.324 -18.334 -64.068 1.00 74.75 766 ASP A N 1
ATOM 6098 C CA . ASP A 1 766 ? 21.943 -17.272 -64.870 1.00 74.75 766 ASP A CA 1
ATOM 6099 C C . ASP A 1 766 ? 22.995 -16.450 -64.097 1.00 74.75 766 ASP A C 1
ATOM 6101 O O . ASP A 1 766 ? 23.500 -15.452 -64.604 1.00 74.75 766 ASP A O 1
ATOM 6105 N N . GLY A 1 767 ? 23.299 -16.809 -62.840 1.00 75.44 767 GLY A N 1
ATOM 6106 C CA . GLY A 1 767 ? 24.243 -16.064 -61.993 1.00 75.44 767 GLY A CA 1
ATOM 6107 C C . GLY A 1 767 ? 23.775 -14.655 -61.589 1.00 75.44 767 GLY A C 1
ATOM 6108 O O . GLY A 1 767 ? 24.561 -13.874 -61.055 1.00 75.44 767 GLY A O 1
ATOM 6109 N N . MET A 1 768 ? 22.503 -14.325 -61.826 1.00 83.25 768 MET A N 1
ATOM 6110 C CA . MET A 1 768 ? 21.877 -13.055 -61.450 1.00 83.25 768 MET A CA 1
ATOM 6111 C C . MET A 1 768 ? 21.205 -13.136 -60.073 1.00 83.25 768 MET A C 1
ATOM 6113 O O . MET A 1 768 ? 20.679 -14.177 -59.673 1.00 83.25 768 MET A O 1
ATOM 6117 N N . ILE A 1 769 ? 21.166 -12.022 -59.343 1.00 84.56 769 ILE A N 1
ATOM 6118 C CA . ILE A 1 769 ? 20.556 -11.955 -58.011 1.00 84.56 769 ILE A CA 1
ATOM 6119 C C . ILE A 1 769 ? 19.089 -11.559 -58.155 1.00 84.56 769 ILE A C 1
ATOM 6121 O O . ILE A 1 769 ? 18.790 -10.418 -58.502 1.00 84.56 769 ILE A O 1
ATOM 6125 N N . LYS A 1 770 ? 18.168 -12.474 -57.838 1.00 85.00 770 LYS A N 1
ATOM 6126 C CA . LYS A 1 770 ? 16.736 -12.160 -57.731 1.00 85.00 770 LYS A CA 1
ATOM 6127 C C . LYS A 1 770 ? 16.394 -11.736 -56.299 1.00 85.00 770 LYS A C 1
ATOM 6129 O O . LYS A 1 770 ? 16.603 -12.495 -55.351 1.00 85.00 770 LYS A O 1
ATOM 6134 N N . CYS A 1 771 ? 15.870 -10.524 -56.127 1.00 81.31 771 CYS A N 1
ATOM 6135 C CA . CYS A 1 771 ? 15.447 -10.011 -54.826 1.00 81.31 771 CYS A CA 1
ATOM 6136 C C . CYS A 1 771 ? 14.195 -10.750 -54.326 1.00 81.31 771 CYS A C 1
ATOM 6138 O O . CYS A 1 771 ? 13.209 -10.869 -55.045 1.00 81.31 771 CYS A O 1
ATOM 6140 N N . VAL A 1 772 ? 14.203 -11.207 -53.070 1.00 80.25 772 VAL A N 1
ATOM 6141 C CA . VAL A 1 772 ? 13.092 -11.991 -52.487 1.00 80.25 772 VAL A CA 1
ATOM 6142 C C . VAL A 1 772 ? 11.826 -11.154 -52.264 1.00 80.25 772 VAL A C 1
ATOM 6144 O O . VAL A 1 772 ? 10.728 -11.688 -52.333 1.00 80.25 772 VAL A O 1
ATOM 6147 N N . ASP A 1 773 ? 11.972 -9.853 -51.996 1.00 70.62 773 ASP A N 1
ATOM 6148 C CA . ASP A 1 773 ? 10.843 -8.989 -51.615 1.00 70.62 773 ASP A CA 1
ATOM 6149 C C . ASP A 1 773 ? 10.198 -8.266 -52.810 1.00 70.62 773 ASP A C 1
ATOM 6151 O O . ASP A 1 773 ? 9.021 -7.930 -52.762 1.00 70.62 773 ASP A O 1
ATOM 6155 N N . THR A 1 774 ? 10.978 -7.972 -53.852 1.00 78.25 774 THR A N 1
ATOM 6156 C CA . THR A 1 774 ? 10.536 -7.173 -55.017 1.00 78.25 774 THR A CA 1
ATOM 6157 C C . THR A 1 774 ? 10.532 -7.966 -56.315 1.00 78.25 774 THR A C 1
ATOM 6159 O O . THR A 1 774 ? 10.003 -7.491 -57.308 1.00 78.25 774 THR A O 1
ATOM 6162 N N . GLU A 1 775 ? 11.118 -9.166 -56.314 1.00 80.06 775 GLU A N 1
ATOM 6163 C CA . GLU A 1 775 ? 11.339 -10.008 -57.494 1.00 80.06 775 GLU A CA 1
ATOM 6164 C C . GLU A 1 775 ? 12.230 -9.417 -58.597 1.00 80.06 775 GLU A C 1
ATOM 6166 O O . GLU A 1 775 ? 12.489 -10.096 -59.592 1.00 80.06 775 GLU A O 1
ATOM 6171 N N . ASP A 1 776 ? 12.776 -8.220 -58.389 1.00 83.31 776 ASP A N 1
ATOM 6172 C CA . ASP A 1 776 ? 13.711 -7.578 -59.306 1.00 83.31 776 ASP A CA 1
ATOM 6173 C C . ASP A 1 776 ? 15.016 -8.380 -59.445 1.00 83.31 776 ASP A C 1
ATOM 6175 O O . ASP A 1 776 ? 15.515 -8.972 -58.478 1.00 83.31 776 ASP A O 1
ATOM 6179 N N . VAL A 1 777 ? 15.591 -8.368 -60.649 1.00 84.94 777 VAL A N 1
ATOM 6180 C CA . VAL A 1 777 ? 16.814 -9.102 -61.000 1.00 84.94 777 VAL A CA 1
ATOM 6181 C C . VAL A 1 777 ? 17.966 -8.121 -61.200 1.00 84.94 777 VAL A C 1
ATOM 6183 O O . VAL A 1 777 ? 17.852 -7.183 -61.987 1.00 84.94 777 VAL A O 1
ATOM 6186 N N . PHE A 1 778 ? 19.084 -8.350 -60.509 1.00 85.38 778 PHE A N 1
ATOM 6187 C CA . PHE A 1 778 ? 20.263 -7.481 -60.544 1.00 85.38 778 PHE A CA 1
ATOM 6188 C C . PHE A 1 778 ? 21.548 -8.257 -60.822 1.00 85.38 778 PHE A C 1
ATOM 6190 O O . PHE A 1 778 ? 21.680 -9.426 -60.444 1.00 85.38 778 PHE A O 1
ATOM 6197 N N . SER A 1 779 ? 22.522 -7.579 -61.433 1.00 84.12 779 SER A N 1
ATOM 6198 C CA . SER A 1 779 ? 23.864 -8.128 -61.614 1.00 84.12 779 SER A CA 1
ATOM 6199 C C . SER A 1 779 ? 24.624 -8.165 -60.279 1.00 84.12 779 SER A C 1
ATOM 6201 O O . SER A 1 779 ? 24.533 -7.211 -59.499 1.00 84.12 779 SER A O 1
ATOM 6203 N N . PRO A 1 780 ? 25.449 -9.201 -60.018 1.00 82.00 780 PRO A N 1
ATOM 6204 C CA . PRO A 1 780 ? 26.351 -9.238 -58.864 1.00 82.00 780 PRO A CA 1
ATOM 6205 C C . PRO A 1 780 ? 27.314 -8.047 -58.780 1.00 82.00 780 PRO A C 1
ATOM 6207 O O . PRO A 1 780 ? 27.756 -7.695 -57.690 1.00 82.00 780 PRO A O 1
ATOM 6210 N N . THR A 1 781 ? 27.628 -7.410 -59.912 1.00 82.25 781 THR A N 1
ATOM 6211 C CA . THR A 1 781 ? 28.490 -6.218 -59.970 1.00 82.25 781 THR A CA 1
ATOM 6212 C C . THR A 1 781 ? 27.834 -4.960 -59.412 1.00 82.25 781 THR A C 1
ATOM 6214 O O . THR A 1 781 ? 28.537 -4.036 -59.013 1.00 82.25 781 THR A O 1
ATOM 6217 N N . ASP A 1 782 ? 26.502 -4.917 -59.367 1.00 84.62 782 ASP A N 1
ATOM 6218 C CA . ASP A 1 782 ? 25.752 -3.717 -58.981 1.00 84.62 782 ASP A CA 1
ATOM 6219 C C . ASP A 1 782 ? 25.518 -3.648 -57.464 1.00 84.62 782 ASP A C 1
ATOM 6221 O O . ASP A 1 782 ? 24.973 -2.672 -56.941 1.00 84.62 782 ASP A O 1
ATOM 6225 N N . VAL A 1 783 ? 25.948 -4.690 -56.751 1.00 87.44 783 VAL A N 1
ATOM 6226 C CA . VAL A 1 783 ? 25.842 -4.821 -55.304 1.00 87.44 783 VAL A CA 1
ATOM 6227 C C . VAL A 1 783 ? 26.919 -3.983 -54.628 1.00 87.44 783 VAL A C 1
ATOM 6229 O O . VAL A 1 783 ? 28.109 -4.127 -54.907 1.00 87.44 783 VAL A O 1
ATOM 6232 N N . LYS A 1 784 ? 26.516 -3.127 -53.687 1.00 88.44 784 LYS A N 1
ATOM 6233 C CA . LYS A 1 784 ? 27.443 -2.245 -52.965 1.00 88.44 784 LYS A CA 1
ATOM 6234 C C . LYS A 1 784 ? 27.548 -2.631 -51.491 1.00 88.44 784 LYS A C 1
ATOM 6236 O O . LYS A 1 784 ? 26.541 -3.019 -50.898 1.00 88.44 784 LYS A O 1
ATOM 6241 N N . PRO A 1 785 ? 28.731 -2.518 -50.865 1.00 85.31 785 PRO A N 1
ATOM 6242 C CA . PRO A 1 785 ? 28.850 -2.681 -49.424 1.00 85.31 785 PRO A CA 1
ATOM 6243 C C . PRO A 1 785 ? 28.140 -1.543 -48.690 1.00 85.31 785 PRO A C 1
ATOM 6245 O O . PRO A 1 785 ? 28.206 -0.384 -49.103 1.00 85.31 785 PRO A O 1
ATOM 6248 N N . VAL A 1 786 ? 27.467 -1.885 -47.593 1.00 83.12 786 VAL A N 1
ATOM 6249 C CA . VAL A 1 786 ? 26.886 -0.913 -46.663 1.00 83.12 786 VAL A CA 1
ATOM 6250 C C . VAL A 1 786 ? 27.772 -0.851 -45.435 1.00 83.12 786 VAL A C 1
ATOM 6252 O O . VAL A 1 786 ? 28.108 -1.877 -44.851 1.00 83.12 786 VAL A O 1
ATOM 6255 N N . TYR A 1 787 ? 28.115 0.357 -45.014 1.00 75.31 787 TYR A N 1
ATOM 6256 C CA . TYR A 1 787 ? 28.798 0.583 -43.750 1.00 75.31 787 TYR A CA 1
ATOM 6257 C C . TYR A 1 787 ? 27.817 1.273 -42.810 1.00 75.31 787 TYR A C 1
ATOM 6259 O O . TYR A 1 787 ? 27.250 2.309 -43.154 1.00 75.31 787 TYR A O 1
ATOM 6267 N N . ILE A 1 788 ? 27.576 0.661 -41.652 1.00 63.19 788 ILE A N 1
ATOM 6268 C CA . ILE A 1 788 ? 26.830 1.284 -40.559 1.00 63.19 788 ILE A CA 1
ATOM 6269 C C . ILE A 1 788 ? 27.872 1.896 -39.631 1.00 63.19 788 ILE A C 1
ATOM 6271 O O . ILE A 1 788 ? 28.741 1.172 -39.145 1.00 63.19 788 ILE A O 1
ATOM 6275 N N . LEU A 1 789 ? 27.807 3.217 -39.466 1.00 45.31 789 LEU A N 1
ATOM 6276 C CA . LEU A 1 789 ? 28.657 3.991 -38.559 1.00 45.31 789 LEU A CA 1
ATOM 6277 C C . LEU A 1 789 ? 28.107 3.980 -37.134 1.00 45.31 789 LEU A C 1
ATOM 6279 O O . LEU A 1 789 ? 26.865 4.085 -36.991 1.00 45.31 789 LEU A O 1
#

pLDDT: mean 75.69, std 21.29, range [20.92, 97.75]

Radius of gyration: 39.18 Å; chains: 1; bounding box: 93×99×120 Å

Foldseek 3Di:
DDDDDDDDDDDDDDDDDDDDDDDLVNVLVVPVVVQVVLCVLQVVVLVVQAVDWADPDPPDDAFDDPDSFKTKIWTHHHPQFPIKIKIWGGQPPSDPVSVVVCVVPPDFIKIKIKTQGDPVQFAAWKKKKAFPVCVVVVCVQVVCLVVAWDWDDDPLADPRMIMTINDPVQCVQQRDPLLSVLCVVQVLWWGMWIFHQQRPDDDPPDDNPRRTMIMTMTGQDRPPDGDNSVSVVVSVVSNSCSRRPGRDDDPVVSVVSVVVVVVVVVVVLVPDDPVVNVVVVVVVVVVVVVVVVVVVVVVDDPDPPCVVVVLVCLLLVLLQLQLVLVLVLLVVVLVVVLVVLVVVLVVLVVVLVPPPPDDPPCDDDPVVSVVSVVVSVVSVVVSVVVVVVSVVVSVVSVVLSVVSVVLVVVVVVVVVPPDPDDDPPLSVVLSLLQLVLQLCLLVPVLVVSVVSCVVSVCVSRHDSVLSVLLVVCLVCLVVVHLVSVLVVCVSLVVLCLVVVACLNLLSLLSVLVVCVVVVNLVVSVVSCVVRLVVSLPSDPDPVSSVVSVVVSVLSNVCNVDPCQCPPPDPSSVVSVDPVSSVVSSVSSSVVSCVSSVADVVHSSLVVLLVVLQQLFAPVLVVLLVVVVVVVVVVVVVVVVVVVVPDDDDDDDDDDDDDDDDDDDPDDDDDDDDDDDDDDDDDDDDDDDDDDDPPPPPPDPQPPRCCNGPVNVVSCVPRHHNDDVDDWDAFPQPRHTADPVFFWKAAPVGDIGTPVSQVVQLVVDPVSWHQDPPPRDTHHPVRIGTDDDD

Organism: NCBI:txid1284355